Protein 3F70 (pdb70)

Sequence (802 aa):
QDALVLGFDWGKFLKDHSYKAAPVSCFKHVPLYDQWEDVMKGMKVEVLNSDAVLRVYWIASVIQTAGYRVLLRYEGFENDASHDFWCNLGTVDVHPIGWCAINSKILVPPRTIHAKFTDWKGYLMKRLVGSRTLPVDFHIKMVESMKYPFRQGMRLEVVDKSQVSRTRMAVVDTVIGGRLRLLYEDDDFWCHMWSPLIHPVGWSRRVGHRAVYTEGGWFEEGMKLEAIDPLNLGNICVATVCKVLLDGYLMICVDDWFCYHASSHAIFPATFCQKNDIELTPPKGYEAQTFNWENYLEKTKSKAAPSRLFNMDCPNHGFKVGMKLEAVDLMEPRLICVATVKRVVHRLLSIHFDGWDSEYDQWVDCESPDIYPVGWCELTGYQLQPPVAAEPQDALVLGFDWGKFLKDHSYKAAPVSCFKHVPLYDQWEDVMKGMKVEVLNSDAVLPSRVYWIASVIQTAGYRVLLRYEGFENDASHDFWCNLGTVDVHPIGWCAINSKILVPPRTIHAKFTDWKGYLMKRLVGSRTLPVDFHIKMVESMKYPFRQGMRLEVVDKSQVSRTRMAVVDTVIGGRLRLLYEDGDSDDDFWCHMWSPLIHPVGWSRRVGHGIKMSCDAVPYLFKKVRAVYTEGGWFEEGMKLEAIDPLNLGNICVATVCKVLLDGYLMICVDDWFCYHASSHAIFPATFCQKNDIELTPPKGTFNWENYLEKTKSKAAPSRLFNMDCPNHGFKVGMKLEAVDLMEPRLICVATVKRVVHRLLSIHFDGWDSEYDQWVDCESPDIYPVGWCELTGYQLQPPVAAEP

B-factor: mean 33.11, std 11.28, range [10.79, 75.79]

Foldseek 3Di:
DVVDDPDDDPVVVCVVVVFAAFAQCLEPQAFCNVVCVQDDFFAKKWAFQPLDDPGATFIWTFHDDFHQKTWTDTPQCVPPCVPTHIDRVLDDGIGWPVPCVVVVGHHADRPVRRPVDDCVVVSVVVSPPPHHYGDHCSNVSRVVVLPDPQQFQDWWWFQDLVHRLDIFIWGFDDRFRQKTWIDTDVPTDIDGVPDPRIDGPCVCVVWVSPADDDDDDDDDFQAWWWFQDLNQQLAIEIKTFHDQTPRQKTFMVHCPTHIDGLADPGIAWPCLCVVQVHDHDYNPPDDPVVDDVVVVCVVVVGHHGDHVSYNQDADPSPDDFRHWWWFQLSSHRLAIAIWTFHDCRRQWTWIDGAADDSSSIGIDGSNGPGIGTPCRCVSRVRDYHYRHPDDD/DVPDDPADDVVVVCVVPPFAAQALCLEPLAFCNVLPPLDDFFAKKWAWQPQDDDPVTATFIWTFHGDFHQKTWTDTPQCVPPSPPTDIDRNLDDGIGWPPVCVVVVGDHDDHPVRRPVDDCVVVSVVVSCPPHHYRDDCSNVSRVVSQDADADFFAKWWFQDPVHNQAIAIWTFHDAFRQKTWTHGPPDDDPHIDIDGQQDPGIAWACVCVQWVGHYPDHVTDDRVRYDDDDDFDDDDDADDFFAWWWFQQLLQQLAIAIKTFHDAIPPQWTFMVHCVTHIDGLQDQGIAWPCLCVVQVHDHAYHPHVDDDVVVCVVVVGHIDDRRSHDNAADPSRADFRHWWWFAQSNHRLAIEIWTFHDDRRQWTWIDQAADDSSSIGIDGSNGNGIGTPCRCVSRVHHYHYRHPDDD

InterPro domains:
  IPR004092 Mbt repeat domain [PF02820] (214-286)
  IPR004092 Mbt repeat domain [PF02820] (327-389)
  IPR004092 Mbt repeat domain [PF02820] (432-504)
  IPR004092 Mbt repeat domain [PF02820] (540-605)
  IPR004092 Mbt repeat domain [PS51079] (179-283)
  IPR004092 Mbt repeat domain [PS51079] (291-391)
  IPR004092 Mbt repeat domain [PS51079] (397-500)
  IPR004092 Mbt repeat domain [PS51079] (508-604)
  IPR004092 Mbt repeat domain [SM00561] (179-283)
  IPR004092 Mbt repeat domain [SM00561] (291-391)
  IPR004092 Mbt repeat domain [SM00561] (402-500)
  IPR004092 Mbt repeat domain [SM00561] (508-604)
  IPR012313 Zinc finger, FCS-type [PS51024] (81-116)
  IPR038603 FCS-type zinc finger superfamily [G3DSA:3.30.60.160] (82-124)
  IPR047356 Lethal(3)malignant brain tumor-like protein 2, first MBT repeat [cd20121] (207-308)
  IPR047357 Lethal(3)malignant brain tumor-like protein 2, second MBT repeat [cd20124] (310-393)
  IPR050548 Polycomb group and chromatin remodeling factors [PTHR12247] (87-392)

Structure (mmCIF, N/CA/C/O backbone):
data_3F70
#
_entry.id   3F70
#
_cell.length_a   55.590
_cell.length_b   55.489
_cell.length_c   324.101
_cell.angle_alpha   90.000
_cell.angle_beta   90.000
_cell.angle_gamma   90.000
#
_symmetry.space_group_name_H-M   'P 21 21 21'
#
loop_
_entity.id
_entity.type
_entity.pdbx_description
1 polymer 'Lethal(3)malignant brain tumor-like 2 protein'
2 non-polymer N-METHYL-LYSINE
3 water water
#
loop_
_atom_site.group_PDB
_atom_site.id
_atom_site.type_symbol
_atom_site.label_atom_id
_atom_site.label_alt_id
_atom_site.label_comp_id
_atom_site.label_asym_id
_atom_site.label_entity_id
_atom_site.label_seq_id
_atom_site.pdbx_PDB_ins_code
_atom_site.Cartn_x
_atom_site.Cartn_y
_atom_site.Cartn_z
_atom_site.occupancy
_atom_site.B_iso_or_equiv
_atom_site.auth_seq_id
_atom_site.auth_comp_id
_atom_site.auth_asym_id
_atom_site.auth_atom_id
_atom_site.pdbx_PDB_model_num
ATOM 1 N N . GLN A 1 3 ? 42.811 3.328 -78.784 1.00 52.60 172 GLN A N 1
ATOM 2 C CA . GLN A 1 3 ? 42.061 2.373 -77.933 1.00 52.38 172 GLN A CA 1
ATOM 3 C C . GLN A 1 3 ? 41.922 2.965 -76.534 1.00 52.85 172 GLN A C 1
ATOM 4 O O . GLN A 1 3 ? 40.908 2.731 -75.841 1.00 53.31 172 GLN A O 1
ATOM 5 N N . ASP A 1 4 ? 42.956 3.727 -76.128 1.00 52.08 173 ASP A N 1
ATOM 6 C CA . ASP A 1 4 ? 42.954 4.548 -74.895 1.00 50.53 173 ASP A CA 1
ATOM 7 C C . ASP A 1 4 ? 42.560 6.018 -75.139 1.00 47.81 173 ASP A C 1
ATOM 8 O O . ASP A 1 4 ? 42.393 6.818 -74.207 1.00 47.04 173 ASP A O 1
ATOM 13 N N . ALA A 1 5 ? 42.455 6.366 -76.412 1.00 44.90 174 ALA A N 1
ATOM 14 C CA . ALA A 1 5 ? 41.855 7.624 -76.843 1.00 41.67 174 ALA A CA 1
ATOM 15 C C . ALA A 1 5 ? 40.328 7.539 -76.652 1.00 39.37 174 ALA A C 1
ATOM 16 O O . ALA A 1 5 ? 39.641 8.549 -76.620 1.00 38.67 174 ALA A O 1
ATOM 18 N N . LEU A 1 6 ? 39.804 6.341 -76.463 1.00 36.18 175 LEU A N 1
ATOM 19 C CA . LEU A 1 6 ? 38.363 6.190 -76.347 1.00 35.14 175 LEU A CA 1
ATOM 20 C C . LEU A 1 6 ? 37.802 6.317 -74.923 1.00 34.69 175 LEU A C 1
ATOM 21 O O . LEU A 1 6 ? 37.343 5.315 -74.338 1.00 33.05 175 LEU A O 1
ATOM 26 N N . VAL A 1 7 ? 37.770 7.562 -74.429 1.00 31.72 176 VAL A N 1
ATOM 27 C CA . VAL A 1 7 ? 37.193 7.852 -73.124 1.00 32.01 176 VAL A CA 1
ATOM 28 C C . VAL A 1 7 ? 35.648 7.983 -73.066 1.00 30.45 176 VAL A C 1
ATOM 29 O O . VAL A 1 7 ? 35.089 9.042 -73.252 1.00 29.74 176 VAL A O 1
ATOM 33 N N . LEU A 1 8 ? 34.953 6.885 -72.819 1.00 28.71 177 LEU A N 1
ATOM 34 C CA . LEU A 1 8 ? 33.480 6.912 -72.741 1.00 28.04 177 LEU A CA 1
ATOM 35 C C . LEU A 1 8 ? 32.860 7.122 -71.335 1.00 30.10 177 LEU A C 1
ATOM 36 O O . LEU A 1 8 ? 31.642 7.072 -71.168 1.00 30.20 177 LEU A O 1
ATOM 41 N N . GLY A 1 9 ? 33.713 7.350 -70.349 1.00 29.12 178 GLY A N 1
ATOM 42 C CA . GLY A 1 9 ? 33.259 7.595 -69.008 1.00 30.52 178 GLY A CA 1
ATOM 43 C C . GLY A 1 9 ? 33.012 6.333 -68.213 1.00 31.51 178 GLY A C 1
ATOM 44 O O . GLY A 1 9 ? 33.498 5.200 -68.572 1.00 32.37 178 GLY A O 1
ATOM 45 N N . PHE A 1 10 ? 32.162 6.519 -67.198 1.00 30.42 179 PHE A N 1
ATOM 46 C CA . PHE A 1 10 ? 32.004 5.519 -66.179 1.00 28.17 179 PHE A CA 1
ATOM 47 C C . PHE A 1 10 ? 31.411 4.247 -66.703 1.00 26.61 179 PHE A C 1
ATOM 48 O O . PHE A 1 10 ? 30.318 4.264 -67.258 1.00 26.55 179 PHE A O 1
ATOM 56 N N . ASP A 1 11 ? 32.069 3.106 -66.455 1.00 24.26 180 ASP A N 1
ATOM 57 C CA . ASP A 1 11 ? 31.457 1.815 -66.866 1.00 23.42 180 ASP A CA 1
ATOM 58 C C . ASP A 1 11 ? 30.982 0.944 -65.687 1.00 21.82 180 ASP A C 1
ATOM 59 O O . ASP A 1 11 ? 31.788 0.473 -64.904 1.00 19.53 180 ASP A O 1
ATOM 64 N N . TRP A 1 12 ? 29.694 0.662 -65.584 1.00 19.85 181 TRP A N 1
ATOM 65 C CA . TRP A 1 12 ? 29.226 -0.255 -64.489 1.00 18.47 181 TRP A CA 1
ATOM 66 C C . TRP A 1 12 ? 29.768 -1.656 -64.536 1.00 21.22 181 TRP A C 1
ATOM 67 O O . TRP A 1 12 ? 29.889 -2.249 -63.486 1.00 20.25 181 TRP A O 1
ATOM 78 N N . GLY A 1 13 ? 30.067 -2.200 -65.732 1.00 19.91 182 GLY A N 1
ATOM 79 C CA . GLY A 1 13 ? 30.655 -3.499 -65.900 1.00 23.27 182 GLY A CA 1
ATOM 80 C C . GLY A 1 13 ? 31.933 -3.663 -65.109 1.00 26.22 182 GLY A C 1
ATOM 81 O O . GLY A 1 13 ? 32.021 -4.519 -64.222 1.00 27.49 182 GLY A O 1
ATOM 82 N N . LYS A 1 14 ? 32.915 -2.831 -65.400 1.00 26.93 183 LYS A N 1
ATOM 83 C CA . LYS A 1 14 ? 34.203 -2.978 -64.793 1.00 29.44 183 LYS A CA 1
ATOM 84 C C . LYS A 1 14 ? 34.068 -2.765 -63.259 1.00 27.44 183 LYS A C 1
ATOM 85 O O . LYS A 1 14 ? 34.713 -3.467 -62.433 1.00 26.70 183 LYS A O 1
ATOM 91 N N . PHE A 1 15 ? 33.212 -1.811 -62.893 1.00 26.71 184 PHE A N 1
ATOM 92 C CA . PHE A 1 15 ? 33.085 -1.334 -61.496 1.00 25.34 184 PHE A CA 1
ATOM 93 C C . PHE A 1 15 ? 32.460 -2.416 -60.590 1.00 26.73 184 PHE A C 1
ATOM 94 O O . PHE A 1 15 ? 33.068 -2.800 -59.535 1.00 24.98 184 PHE A O 1
ATOM 102 N N . LEU A 1 16 ? 31.318 -2.978 -61.035 1.00 26.83 185 LEU A N 1
ATOM 103 C CA . LEU A 1 16 ? 30.703 -4.122 -60.332 1.00 27.54 185 LEU A CA 1
ATOM 104 C C . LEU A 1 16 ? 31.597 -5.371 -60.290 1.00 29.15 185 LEU A C 1
ATOM 105 O O . LEU A 1 16 ? 31.675 -6.038 -59.269 1.00 29.07 185 LEU A O 1
ATOM 110 N N . LYS A 1 17 ? 32.302 -5.661 -61.380 1.00 30.00 186 LYS A N 1
ATOM 111 C CA . LYS A 1 17 ? 33.209 -6.801 -61.466 1.00 29.83 186 LYS A CA 1
ATOM 112 C C . LYS A 1 17 ? 34.371 -6.695 -60.476 1.00 31.23 186 LYS A C 1
ATOM 113 O O . LYS A 1 17 ? 34.496 -7.543 -59.585 1.00 33.08 186 LYS A O 1
ATOM 117 N N . ASP A 1 18 ? 35.187 -5.658 -60.644 1.00 30.74 187 ASP A N 1
ATOM 118 C CA . ASP A 1 18 ? 36.311 -5.291 -59.788 1.00 30.30 187 ASP A CA 1
ATOM 119 C C . ASP A 1 18 ? 36.045 -5.175 -58.282 1.00 30.02 187 ASP A C 1
ATOM 120 O O . ASP A 1 18 ? 36.951 -5.455 -57.457 1.00 29.76 187 ASP A O 1
ATOM 125 N N . HIS A 1 19 ? 34.862 -4.741 -57.889 1.00 28.51 188 HIS A N 1
ATOM 126 C CA . HIS A 1 19 ? 34.613 -4.567 -56.456 1.00 28.39 188 HIS A CA 1
ATOM 127 C C . HIS A 1 19 ? 33.703 -5.629 -55.866 1.00 28.29 188 HIS A C 1
ATOM 128 O O . HIS A 1 19 ? 33.412 -5.608 -54.676 1.00 27.73 188 HIS A O 1
ATOM 135 N N . SER A 1 20 ? 33.288 -6.572 -56.709 1.00 29.68 189 SER A N 1
ATOM 136 C CA . SER A 1 20 ? 32.356 -7.634 -56.348 1.00 30.53 189 SER A CA 1
ATOM 137 C C . SER A 1 20 ? 31.018 -7.042 -55.791 1.00 29.49 189 SER A C 1
ATOM 138 O O . SER A 1 20 ? 30.380 -7.644 -54.915 1.00 28.72 189 SER A O 1
ATOM 141 N N . TYR A 1 21 ? 30.599 -5.900 -56.339 1.00 27.21 190 TYR A N 1
ATOM 142 C CA . TYR A 1 21 ? 29.411 -5.201 -55.847 1.00 26.38 190 TYR A CA 1
ATOM 143 C C . TYR A 1 21 ? 28.091 -5.833 -56.359 1.00 25.48 190 TYR A C 1
ATOM 144 O O . TYR A 1 21 ? 28.075 -6.495 -57.391 1.00 25.15 190 TYR A O 1
ATOM 153 N N . LYS A 1 22 ? 26.989 -5.675 -55.633 1.00 25.37 191 LYS A N 1
ATOM 154 C CA . LYS A 1 22 ? 25.678 -6.108 -56.182 1.00 24.05 191 LYS A CA 1
ATOM 155 C C . LYS A 1 22 ? 24.752 -4.922 -56.391 1.00 22.48 191 LYS A C 1
ATOM 156 O O . LYS A 1 22 ? 24.808 -3.927 -55.641 1.00 20.49 191 LYS A O 1
ATOM 158 N N . ALA A 1 23 ? 23.939 -4.995 -57.439 1.00 21.27 192 ALA A N 1
ATOM 159 C CA . ALA A 1 23 ? 23.036 -3.910 -57.777 1.00 21.02 192 ALA A CA 1
ATOM 160 C C . ALA A 1 23 ? 21.685 -4.245 -57.220 1.00 21.15 192 ALA A C 1
ATOM 161 O O . ALA A 1 23 ? 21.242 -5.369 -57.243 1.00 22.22 192 ALA A O 1
ATOM 163 N N . ALA A 1 24 ? 21.008 -3.251 -56.722 1.00 21.86 193 ALA A N 1
ATOM 164 C CA . ALA A 1 24 ? 19.576 -3.363 -56.442 1.00 22.15 193 ALA A CA 1
ATOM 165 C C . ALA A 1 24 ? 18.787 -3.723 -57.733 1.00 22.55 193 ALA A C 1
ATOM 166 O O . ALA A 1 24 ? 18.956 -3.094 -58.773 1.00 24.66 193 ALA A O 1
ATOM 168 N N . PRO A 1 25 ? 17.962 -4.767 -57.714 1.00 24.61 194 PRO A N 1
ATOM 169 C CA . PRO A 1 25 ? 17.226 -5.157 -58.951 1.00 23.90 194 PRO A CA 1
ATOM 170 C C . PRO A 1 25 ? 16.143 -4.125 -59.363 1.00 24.80 194 PRO A C 1
ATOM 171 O O . PRO A 1 25 ? 15.697 -3.340 -58.517 1.00 23.14 194 PRO A O 1
ATOM 175 N N . VAL A 1 26 ? 15.769 -4.142 -60.658 1.00 24.30 195 VAL A N 1
ATOM 176 C CA . VAL A 1 26 ? 14.765 -3.287 -61.259 1.00 23.43 195 VAL A CA 1
ATOM 177 C C . VAL A 1 26 ? 13.430 -3.388 -60.513 1.00 24.50 195 VAL A C 1
ATOM 17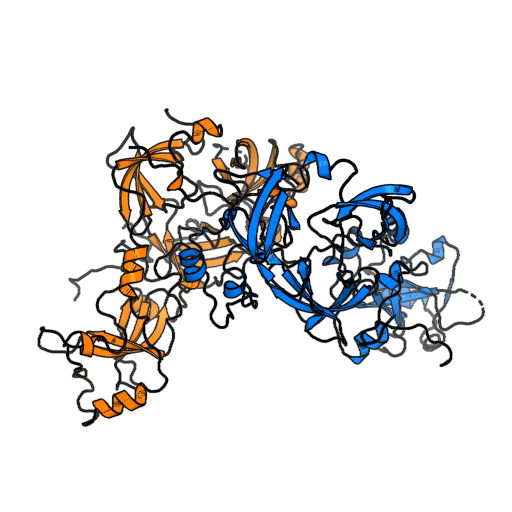8 O O . VAL A 1 26 ? 12.708 -2.412 -60.405 1.00 24.39 195 VAL A O 1
ATOM 182 N N . SER A 1 27 ? 13.130 -4.548 -59.969 1.00 25.65 196 SER A N 1
ATOM 183 C CA . SER A 1 27 ? 11.926 -4.779 -59.173 1.00 27.65 196 SER A CA 1
ATOM 184 C C . SER A 1 27 ? 11.836 -3.927 -57.865 1.00 27.38 196 SER A C 1
ATOM 185 O O . SER A 1 27 ? 10.775 -3.834 -57.308 1.00 28.45 196 SER A O 1
ATOM 188 N N . CYS A 1 28 ? 12.923 -3.286 -57.427 1.00 25.90 197 CYS A N 1
ATOM 189 C CA . CYS A 1 28 ? 12.864 -2.375 -56.289 1.00 25.90 197 CYS A CA 1
ATOM 190 C C . CYS A 1 28 ? 12.321 -1.025 -56.654 1.00 26.16 197 CYS A C 1
ATOM 191 O O . CYS A 1 28 ? 11.928 -0.265 -55.769 1.00 26.62 197 CYS A O 1
ATOM 194 N N . PHE A 1 29 ? 12.335 -0.699 -57.953 1.00 25.17 198 PHE A N 1
ATOM 195 C CA . PHE A 1 29 ? 11.958 0.610 -58.428 1.00 24.47 198 PHE A CA 1
ATOM 196 C C . PHE A 1 29 ? 10.645 0.668 -59.311 1.00 26.15 198 PHE A C 1
ATOM 197 O O . PHE A 1 29 ? 10.729 0.525 -60.561 1.00 26.00 198 PHE A O 1
ATOM 205 N N . LYS A 1 30 ? 9.478 0.920 -58.701 1.00 26.48 199 LYS A N 1
ATOM 206 C CA . LYS A 1 30 ? 8.163 0.993 -59.425 1.00 27.59 199 LYS A CA 1
ATOM 207 C C . LYS A 1 30 ? 8.044 2.047 -60.500 1.00 28.35 199 LYS A C 1
ATOM 208 O O . LYS A 1 30 ? 7.234 1.921 -61.408 1.00 29.59 199 LYS A O 1
ATOM 212 N N . HIS A 1 31 ? 8.797 3.127 -60.395 1.00 28.28 200 HIS A N 1
ATOM 213 C CA . HIS A 1 31 ? 8.623 4.189 -61.386 1.00 29.34 200 HIS A CA 1
ATOM 214 C C . HIS A 1 31 ? 9.354 4.027 -62.703 1.00 29.05 200 HIS A C 1
ATOM 215 O O . HIS A 1 31 ? 9.381 5.024 -63.491 1.00 30.08 200 HIS A O 1
ATOM 222 N N . VAL A 1 32 ? 10.038 2.893 -62.927 1.00 29.19 201 VAL A N 1
ATOM 223 C CA . VAL A 1 32 ? 11.049 2.884 -64.037 1.00 27.95 201 VAL A CA 1
ATOM 224 C C . VAL A 1 32 ? 10.603 2.132 -65.255 1.00 28.47 201 VAL A C 1
ATOM 225 O O . VAL A 1 32 ? 9.746 1.273 -65.095 1.00 29.62 201 VAL A O 1
ATOM 229 N N . PRO A 1 33 ? 11.168 2.426 -66.488 1.00 27.86 202 PRO A N 1
ATOM 230 C CA . PRO A 1 33 ? 10.790 1.560 -67.645 1.00 28.61 202 PRO A CA 1
ATOM 231 C C . PRO A 1 33 ? 11.151 0.114 -67.365 1.00 28.93 202 PRO A C 1
ATOM 232 O O . PRO A 1 33 ? 12.096 -0.192 -66.576 1.00 27.07 202 PRO A O 1
ATOM 236 N N . LEU A 1 34 ? 10.351 -0.774 -67.951 1.00 29.21 203 LEU A N 1
ATOM 237 C CA . LEU A 1 34 ? 10.571 -2.228 -67.854 1.00 29.88 203 LEU A CA 1
ATOM 238 C C . LEU A 1 34 ? 10.152 -2.841 -66.479 1.00 29.85 203 LEU A C 1
ATOM 239 O O . LEU A 1 34 ? 10.196 -4.040 -66.315 1.00 26.88 203 LEU A O 1
ATOM 244 N N . TYR A 1 35 ? 9.725 -2.016 -65.527 1.00 31.20 204 TYR A N 1
ATOM 245 C CA . TYR A 1 35 ? 9.317 -2.513 -64.202 1.00 33.40 204 TYR A CA 1
ATOM 246 C C . TYR A 1 35 ? 8.232 -3.575 -64.272 1.00 34.23 204 TYR A C 1
ATOM 247 O O . TYR A 1 35 ? 8.333 -4.635 -63.654 1.00 32.52 204 TYR A O 1
ATOM 256 N N . ASP A 1 36 ? 7.186 -3.274 -65.034 1.00 35.87 205 ASP A N 1
ATOM 257 C CA . ASP A 1 36 ? 6.064 -4.211 -65.246 1.00 37.69 205 ASP A CA 1
ATOM 258 C C . ASP A 1 36 ? 6.421 -5.524 -65.928 1.00 37.43 205 ASP A C 1
ATOM 259 O O . ASP A 1 36 ? 5.755 -6.505 -65.719 1.00 37.47 205 ASP A O 1
ATOM 264 N N . GLN A 1 37 ? 7.484 -5.522 -66.740 1.00 37.79 206 GLN A N 1
ATOM 265 C CA . GLN A 1 37 ? 7.976 -6.680 -67.485 1.00 37.58 206 GLN A CA 1
ATOM 266 C C . GLN A 1 37 ? 9.127 -7.424 -66.804 1.00 36.86 206 GLN A C 1
ATOM 267 O O . GLN A 1 37 ? 9.609 -8.465 -67.306 1.00 37.50 206 GLN A O 1
ATOM 273 N N . TRP A 1 38 ? 9.569 -6.948 -65.649 1.00 36.16 207 TRP A N 1
ATOM 274 C CA . TRP A 1 38 ? 10.837 -7.443 -65.069 1.00 35.94 207 TRP A CA 1
ATOM 275 C C . TRP A 1 38 ? 10.840 -8.893 -64.544 1.00 37.50 207 TRP A C 1
ATOM 276 O O . TRP A 1 38 ? 11.889 -9.598 -64.538 1.00 36.46 207 TRP A O 1
ATOM 287 N N . GLU A 1 39 ? 9.676 -9.340 -64.077 1.00 39.70 208 GLU A N 1
ATOM 288 C CA . GLU A 1 39 ? 9.546 -10.752 -63.652 1.00 42.12 208 GLU A CA 1
ATOM 289 C C . GLU A 1 39 ? 10.010 -11.744 -64.751 1.00 42.64 208 GLU A C 1
ATOM 290 O O . GLU A 1 39 ? 10.477 -12.830 -64.446 1.00 42.02 208 GLU A O 1
ATOM 292 N N . ASP A 1 40 ? 9.973 -11.326 -66.019 1.00 44.27 209 ASP A N 1
ATOM 293 C CA . ASP A 1 40 ? 10.483 -12.170 -67.123 1.00 45.01 209 ASP A CA 1
ATOM 294 C C . ASP A 1 40 ? 12.019 -12.243 -67.222 1.00 44.52 209 ASP A C 1
ATOM 295 O O . ASP A 1 40 ? 12.539 -13.146 -67.919 1.00 44.58 209 ASP A O 1
ATOM 300 N N . VAL A 1 41 ? 12.747 -11.331 -66.559 1.00 42.17 210 VAL A N 1
ATOM 301 C CA . VAL A 1 41 ? 14.215 -11.366 -66.669 1.00 40.56 210 VAL A CA 1
ATOM 302 C C . VAL A 1 41 ? 14.811 -12.152 -65.514 1.00 40.67 210 VAL A C 1
ATOM 303 O O . VAL A 1 41 ? 14.634 -11.813 -64.331 1.00 41.34 210 VAL A O 1
ATOM 307 N N . MET A 1 42 ? 15.518 -13.215 -65.841 1.00 39.99 211 MET A N 1
ATOM 308 C CA . MET A 1 42 ? 16.193 -13.995 -64.802 1.00 38.66 211 MET A CA 1
ATOM 309 C C . MET A 1 42 ? 17.424 -14.700 -65.342 1.00 36.52 211 MET A C 1
ATOM 310 O O . MET A 1 42 ? 17.620 -14.741 -66.557 1.00 34.34 211 MET A O 1
ATOM 315 N N . LYS A 1 43 ? 18.289 -15.163 -64.436 1.00 33.98 212 LYS A N 1
ATOM 316 C CA . LYS A 1 43 ? 19.482 -15.943 -64.806 1.00 33.01 212 LYS A CA 1
ATOM 317 C C . LYS A 1 43 ? 19.023 -17.136 -65.647 1.00 30.28 212 LYS A C 1
ATOM 318 O O . LYS A 1 43 ? 17.964 -17.700 -65.367 1.00 29.10 212 LYS A O 1
ATOM 322 N N . GLY A 1 44 ? 19.785 -17.434 -66.694 1.00 27.65 213 GLY A N 1
ATOM 323 C CA . GLY A 1 44 ? 19.569 -18.562 -67.616 1.00 25.83 213 GLY A CA 1
ATOM 324 C C . GLY A 1 44 ? 18.662 -18.240 -68.806 1.00 25.87 213 GLY A C 1
ATOM 325 O O . GLY A 1 44 ? 18.386 -19.108 -69.688 1.00 25.65 213 GLY A O 1
ATOM 326 N N . MET A 1 45 ? 18.116 -17.028 -68.807 1.00 25.55 214 MET A N 1
ATOM 327 C CA . MET A 1 45 ? 17.235 -16.633 -69.904 1.00 26.54 214 MET A CA 1
ATOM 328 C C . MET A 1 45 ? 18.134 -16.578 -71.182 1.00 24.99 214 MET A C 1
ATOM 329 O O . MET A 1 45 ? 19.330 -16.218 -71.071 1.00 22.48 214 MET A O 1
ATOM 334 N N . LYS A 1 46 ? 17.516 -16.834 -72.346 1.00 22.55 215 LYS A N 1
ATOM 335 C CA . LYS A 1 46 ? 18.221 -16.842 -73.625 1.00 23.40 215 LYS A CA 1
ATOM 336 C C . LYS A 1 46 ? 17.765 -15.659 -74.547 1.00 23.57 215 LYS A C 1
ATOM 337 O O . LYS A 1 46 ? 16.591 -15.347 -74.672 1.00 21.69 215 LYS A O 1
ATOM 343 N N . VAL A 1 47 ? 18.723 -15.009 -75.212 1.00 22.82 216 VAL A N 1
ATOM 344 C CA . VAL A 1 47 ? 18.453 -13.852 -76.119 1.00 21.48 216 VAL A CA 1
ATOM 345 C C . VAL A 1 47 ? 19.264 -14.058 -77.432 1.00 22.13 216 VAL A C 1
ATOM 346 O O . VAL A 1 47 ? 20.252 -14.759 -77.426 1.00 21.16 216 VAL A O 1
ATOM 350 N N . GLU A 1 48 ? 18.808 -13.484 -78.554 1.00 22.79 217 GLU A N 1
ATOM 351 C CA . GLU A 1 48 ? 19.608 -13.294 -79.731 1.00 23.14 217 GLU A CA 1
ATOM 352 C C . GLU A 1 48 ? 20.207 -11.889 -79.601 1.00 20.72 217 GLU A C 1
ATOM 353 O O . GLU A 1 48 ? 19.452 -10.913 -79.369 1.00 19.17 217 GLU A O 1
ATOM 359 N N . VAL A 1 49 ? 21.547 -11.797 -79.766 1.00 21.22 218 VAL A N 1
ATOM 360 C CA . VAL A 1 49 ? 22.370 -10.570 -79.670 1.00 19.26 218 VAL A CA 1
ATOM 361 C C . VAL A 1 49 ? 23.364 -10.593 -80.770 1.00 21.73 218 VAL A C 1
ATOM 362 O O . VAL A 1 49 ? 23.677 -11.590 -81.377 1.00 21.82 218 VAL A O 1
ATOM 366 N N . LEU A 1 50 ? 23.908 -9.453 -81.064 1.00 24.82 219 LEU A N 1
ATOM 367 C CA . LEU A 1 50 ? 24.807 -9.328 -82.166 1.00 25.16 219 LEU A CA 1
ATOM 368 C C . LEU A 1 50 ? 26.028 -10.167 -81.801 1.00 25.29 219 LEU A C 1
ATOM 369 O O . LEU A 1 50 ? 26.503 -10.220 -80.630 1.00 25.15 219 LEU A O 1
ATOM 374 N N . ASN A 1 51 ? 26.550 -10.826 -82.816 1.00 26.39 220 ASN A N 1
ATOM 375 C CA . ASN A 1 51 ? 27.797 -11.527 -82.648 1.00 27.54 220 ASN A CA 1
ATOM 376 C C . ASN A 1 51 ? 28.905 -10.515 -82.980 1.00 29.10 220 ASN A C 1
ATOM 377 O O . ASN A 1 51 ? 29.029 -10.087 -84.126 1.00 29.02 220 ASN A O 1
ATOM 382 N N . SER A 1 52 ? 29.644 -10.128 -81.955 1.00 30.82 221 SER A N 1
ATOM 383 C CA . SER A 1 52 ? 30.646 -9.086 -82.029 1.00 34.94 221 SER A CA 1
ATOM 384 C C . SER A 1 52 ? 31.968 -9.622 -82.584 1.00 37.27 221 SER A C 1
ATOM 385 O O . SER A 1 52 ? 32.796 -8.899 -83.100 1.00 38.26 221 SER A O 1
ATOM 388 N N . ASP A 1 53 ? 32.111 -10.932 -82.507 1.00 40.66 222 ASP A N 1
ATOM 389 C CA . ASP A 1 53 ? 33.349 -11.673 -82.794 1.00 42.44 222 ASP A CA 1
ATOM 390 C C . ASP A 1 53 ? 33.211 -12.228 -84.209 1.00 43.16 222 ASP A C 1
ATOM 391 O O . ASP A 1 53 ? 33.149 -13.449 -84.381 1.00 40.45 222 ASP A O 1
ATOM 396 N N . ALA A 1 54 ? 33.056 -11.295 -85.163 1.00 44.08 223 ALA A N 1
ATOM 397 C CA . ALA A 1 54 ? 32.776 -11.515 -86.596 1.00 48.44 223 ALA A CA 1
ATOM 398 C C . ALA A 1 54 ? 33.064 -10.262 -87.484 1.00 50.46 223 ALA A C 1
ATOM 399 O O . ALA A 1 54 ? 33.062 -9.117 -86.986 1.00 52.36 223 ALA A O 1
ATOM 401 N N . VAL A 1 55 ? 33.269 -10.471 -88.795 1.00 53.44 224 VAL A N 1
ATOM 402 C CA . VAL A 1 55 ? 33.698 -9.374 -89.710 1.00 54.38 224 VAL A CA 1
ATOM 403 C C . VAL A 1 55 ? 32.690 -8.880 -90.773 1.00 55.79 224 VAL A C 1
ATOM 404 O O . VAL A 1 55 ? 32.118 -7.776 -90.638 1.00 55.37 224 VAL A O 1
ATOM 408 N N . LEU A 1 56 ? 32.511 -9.696 -91.825 1.00 57.10 225 LEU A N 1
ATOM 409 C CA . LEU A 1 56 ? 31.763 -9.328 -93.066 1.00 58.11 225 LEU A CA 1
ATOM 410 C C . LEU A 1 56 ? 30.390 -8.605 -92.851 1.00 58.91 225 LEU A C 1
ATOM 411 O O . LEU A 1 56 ? 30.296 -7.488 -92.246 1.00 59.21 225 LEU A O 1
ATOM 413 N N . ARG A 1 59 ? 26.554 -7.781 -90.378 1.00 30.91 228 ARG A N 1
ATOM 414 C CA . ARG A 1 59 ? 25.843 -7.818 -89.067 1.00 32.74 228 ARG A CA 1
ATOM 415 C C . ARG A 1 59 ? 25.145 -9.146 -88.860 1.00 29.13 228 ARG A C 1
ATOM 416 O O . ARG A 1 59 ? 24.071 -9.420 -89.363 1.00 30.17 228 ARG A O 1
ATOM 424 N N . VAL A 1 60 ? 25.732 -9.969 -88.046 1.00 28.29 229 VAL A N 1
ATOM 425 C CA . VAL A 1 60 ? 25.165 -11.328 -87.776 1.00 25.13 229 VAL A CA 1
ATOM 426 C C . VAL A 1 60 ? 25.022 -11.582 -86.242 1.00 23.69 229 VAL A C 1
ATOM 427 O O . VAL A 1 60 ? 25.583 -10.822 -85.425 1.00 22.05 229 VAL A O 1
ATOM 431 N N . TYR A 1 61 ? 24.254 -12.645 -85.895 1.00 21.76 230 TYR A N 1
ATOM 432 C CA . TYR A 1 61 ? 23.750 -12.801 -84.546 1.00 21.56 230 TYR A CA 1
ATOM 433 C C . TYR A 1 61 ? 24.135 -14.178 -83.910 1.00 20.27 230 TYR A C 1
ATOM 434 O O . TYR A 1 61 ? 24.664 -15.010 -84.588 1.00 19.25 230 TYR A O 1
ATOM 443 N N . TRP A 1 62 ? 23.908 -14.344 -82.598 1.00 18.78 231 TRP A N 1
ATOM 444 C CA . TRP A 1 62 ? 24.195 -15.571 -81.949 1.00 19.11 231 TRP A CA 1
ATOM 445 C C . TRP A 1 62 ? 23.314 -15.565 -80.704 1.00 19.01 231 TRP A C 1
ATOM 446 O O . TRP A 1 62 ? 22.767 -14.555 -80.369 1.00 20.10 231 TRP A O 1
ATOM 457 N N . ILE A 1 63 ? 23.045 -16.721 -80.129 1.00 17.52 232 ILE A N 1
ATOM 458 C CA . ILE A 1 63 ? 22.303 -16.811 -78.899 1.00 17.56 232 ILE A CA 1
ATOM 459 C C . ILE A 1 63 ? 23.275 -16.721 -77.709 1.00 17.39 232 ILE A C 1
ATOM 460 O O . ILE A 1 63 ? 24.432 -17.209 -77.766 1.00 17.82 232 ILE A O 1
ATOM 465 N N . ALA A 1 64 ? 22.819 -16.034 -76.670 1.00 16.92 233 ALA A N 1
ATOM 466 C CA . ALA A 1 64 ? 23.507 -15.966 -75.433 1.00 19.32 233 ALA A CA 1
ATOM 467 C C . ALA A 1 64 ? 22.590 -16.245 -74.227 1.00 19.38 233 ALA A C 1
ATOM 468 O O . ALA A 1 64 ? 21.387 -16.030 -74.297 1.00 21.28 233 ALA A O 1
ATOM 470 N N . SER A 1 65 ? 23.173 -16.616 -73.085 1.00 20.46 234 SER A N 1
ATOM 471 C CA . SER A 1 65 ? 22.376 -16.768 -71.850 1.00 22.51 234 SER A CA 1
ATOM 472 C C . SER A 1 65 ? 22.818 -15.859 -70.727 1.00 22.15 234 SER A C 1
ATOM 473 O O . SER A 1 65 ? 24.000 -15.469 -70.647 1.00 20.55 234 SER A O 1
ATOM 476 N N . VAL A 1 66 ? 21.826 -15.486 -69.906 1.00 22.36 235 VAL A N 1
ATOM 477 C CA . VAL A 1 66 ? 22.059 -14.598 -68.760 1.00 22.46 235 VAL A CA 1
ATOM 478 C C . VAL A 1 66 ? 22.842 -15.356 -67.664 1.00 23.89 235 VAL A C 1
ATOM 479 O O . VAL A 1 66 ? 22.369 -16.364 -67.129 1.00 22.67 235 VAL A O 1
ATOM 483 N N . ILE A 1 67 ? 24.045 -14.866 -67.357 1.00 24.86 236 ILE A N 1
ATOM 484 C CA . ILE A 1 67 ? 24.874 -15.365 -66.238 1.00 22.96 236 ILE A CA 1
ATOM 485 C C . ILE A 1 67 ? 24.652 -14.566 -64.958 1.00 24.93 236 ILE A C 1
ATOM 486 O O . ILE A 1 67 ? 24.719 -15.103 -63.842 1.00 23.00 236 ILE A O 1
ATOM 491 N N . GLN A 1 68 ? 24.410 -13.268 -65.111 1.00 24.57 237 GLN A N 1
ATOM 492 C CA . GLN A 1 68 ? 24.292 -12.387 -63.959 1.00 27.53 237 GLN A CA 1
ATOM 493 C C . GLN A 1 68 ? 23.450 -11.186 -64.379 1.00 25.78 237 GLN A C 1
ATOM 494 O O . GLN A 1 68 ? 23.448 -10.838 -65.569 1.00 25.05 237 GLN A O 1
ATOM 500 N N . THR A 1 69 ? 22.720 -10.605 -63.434 1.00 24.22 238 THR A N 1
ATOM 501 C CA . THR A 1 69 ? 21.946 -9.374 -63.665 1.00 25.25 238 THR A CA 1
ATOM 502 C C . THR A 1 69 ? 22.444 -8.218 -62.721 1.00 23.99 238 THR A C 1
ATOM 503 O O . THR A 1 69 ? 22.721 -8.449 -61.544 1.00 25.00 238 THR A O 1
ATOM 507 N N . ALA A 1 70 ? 22.464 -6.981 -63.209 1.00 22.64 239 ALA A N 1
ATOM 508 C CA . ALA A 1 70 ? 22.740 -5.796 -62.388 1.00 21.39 239 ALA A CA 1
ATOM 509 C C . ALA A 1 70 ? 21.823 -4.627 -62.873 1.00 20.71 239 ALA A C 1
ATOM 510 O O . ALA A 1 70 ? 22.120 -3.945 -63.866 1.00 18.75 239 ALA A O 1
ATOM 512 N N . GLY A 1 71 ? 20.725 -4.392 -62.139 1.00 20.54 240 GLY A N 1
ATOM 513 C CA . GLY A 1 71 ? 19.686 -3.466 -62.607 1.00 20.80 240 GLY A CA 1
ATOM 514 C C . GLY A 1 71 ? 19.255 -3.905 -64.015 1.00 22.17 240 GLY A C 1
ATOM 515 O O . GLY A 1 71 ? 18.910 -5.077 -64.253 1.00 19.70 240 GLY A O 1
ATOM 516 N N . TYR A 1 72 ? 19.249 -2.956 -64.944 1.00 22.64 241 TYR A N 1
ATOM 517 C CA . TYR A 1 72 ? 18.893 -3.265 -66.346 1.00 22.54 241 TYR A CA 1
ATOM 518 C C . TYR A 1 72 ? 19.980 -3.986 -67.162 1.00 21.75 241 TYR A C 1
ATOM 519 O O . TYR A 1 72 ? 19.738 -4.384 -68.296 1.00 20.26 241 TYR A O 1
ATOM 528 N N . ARG A 1 73 ? 21.172 -4.145 -66.603 1.00 22.07 242 ARG A N 1
ATOM 529 C CA . ARG A 1 73 ? 22.269 -4.798 -67.331 1.00 21.51 242 ARG A CA 1
ATOM 530 C C . ARG A 1 73 ? 22.390 -6.268 -67.015 1.00 20.92 242 ARG A C 1
ATOM 531 O O . ARG A 1 73 ? 22.428 -6.705 -65.823 1.00 21.39 242 ARG A O 1
ATOM 539 N N . VAL A 1 74 ? 22.532 -7.079 -68.062 1.00 21.48 243 VAL A N 1
ATOM 540 C CA . VAL A 1 74 ? 22.716 -8.520 -67.912 1.00 17.97 243 VAL A CA 1
ATOM 541 C C . VAL A 1 74 ? 24.106 -8.842 -68.411 1.00 21.14 243 VAL A C 1
ATOM 542 O O . VAL A 1 74 ? 24.512 -8.377 -69.453 1.00 20.85 243 VAL A O 1
ATOM 546 N N . LEU A 1 75 ? 24.792 -9.768 -67.746 1.00 20.72 244 LEU A N 1
ATOM 547 C CA . LEU A 1 75 ? 26.069 -10.229 -68.233 1.00 20.46 244 LEU A CA 1
ATOM 548 C C . LEU A 1 75 ? 25.719 -11.523 -69.044 1.00 21.71 244 LEU A C 1
ATOM 549 O O . LEU A 1 75 ? 25.018 -12.348 -68.502 1.00 18.40 244 LEU A O 1
ATOM 554 N N . LEU A 1 76 ? 26.213 -11.635 -70.312 1.00 20.58 245 LEU A N 1
ATOM 555 C CA . LEU A 1 76 ? 25.803 -12.669 -71.239 1.00 19.39 245 LEU A CA 1
ATOM 556 C C . LEU A 1 76 ? 26.987 -13.515 -71.549 1.00 20.59 245 LEU A C 1
ATOM 557 O O . LEU A 1 76 ? 28.086 -13.031 -71.525 1.00 20.84 245 LEU A O 1
ATOM 562 N N . ARG A 1 77 ? 26.728 -14.818 -71.782 1.00 21.00 246 ARG A N 1
ATOM 563 C CA . ARG A 1 77 ? 27.664 -15.720 -72.327 1.00 19.06 246 ARG A CA 1
ATOM 564 C C . ARG A 1 77 ? 27.118 -16.341 -73.625 1.00 18.97 246 ARG A C 1
ATOM 565 O O . ARG A 1 77 ? 26.083 -17.002 -73.634 1.00 18.52 246 ARG A O 1
ATOM 573 N N . TYR A 1 78 ? 27.845 -16.168 -74.722 1.00 18.85 247 TYR A N 1
ATOM 574 C CA . TYR A 1 78 ? 27.472 -16.724 -76.005 1.00 19.55 247 TYR A CA 1
ATOM 575 C C . TYR A 1 78 ? 27.315 -18.268 -75.880 1.00 19.41 247 TYR A C 1
ATOM 576 O O . TYR A 1 78 ? 28.137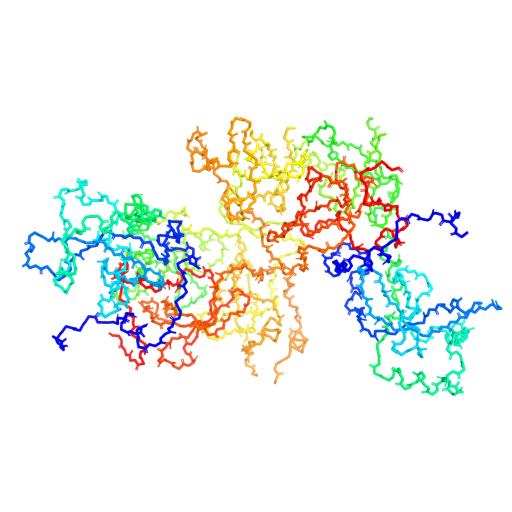 -18.956 -75.222 1.00 19.57 247 TYR A O 1
ATOM 585 N N . GLU A 1 79 ? 26.240 -18.794 -76.436 1.00 20.47 248 GLU A N 1
ATOM 586 C CA . GLU A 1 79 ? 26.090 -20.277 -76.368 1.00 20.79 248 GLU A CA 1
ATOM 587 C C . GLU A 1 79 ? 27.295 -20.994 -76.978 1.00 21.50 248 GLU A C 1
ATOM 588 O O . GLU A 1 79 ? 27.697 -20.651 -78.077 1.00 21.81 248 GLU A O 1
ATOM 594 N N . GLY A 1 80 ? 27.792 -22.046 -76.302 1.00 22.47 249 GLY A N 1
ATOM 595 C CA . GLY A 1 80 ? 28.947 -22.852 -76.749 1.00 22.75 249 GLY A CA 1
ATOM 596 C C . GLY A 1 80 ? 30.257 -22.562 -76.038 1.00 23.55 249 GLY A C 1
ATOM 597 O O . GLY A 1 80 ? 31.260 -23.301 -76.178 1.00 22.85 249 GLY A O 1
ATOM 598 N N . PHE A 1 81 ? 30.293 -21.472 -75.288 1.00 22.61 250 PHE A N 1
ATOM 599 C CA . PHE A 1 81 ? 31.472 -21.197 -74.448 1.00 23.31 250 PHE A CA 1
ATOM 600 C C . PHE A 1 81 ? 31.410 -22.109 -73.171 1.00 25.49 250 PHE A C 1
ATOM 601 O O . PHE A 1 81 ? 32.456 -22.480 -72.599 1.00 22.97 250 PHE A O 1
ATOM 609 N N . GLU A 1 82 ? 30.173 -22.444 -72.741 1.00 26.18 251 GLU A N 1
ATOM 610 C CA . GLU A 1 82 ? 29.925 -23.392 -71.661 1.00 29.68 251 GLU A CA 1
ATOM 611 C C . GLU A 1 82 ? 30.494 -22.895 -70.338 1.00 30.87 251 GLU A C 1
ATOM 612 O O . GLU A 1 82 ? 29.876 -22.033 -69.704 1.00 32.29 251 GLU A O 1
ATOM 618 N N . ASN A 1 83 ? 31.653 -23.377 -69.922 1.00 32.84 252 ASN A N 1
ATOM 619 C CA . ASN A 1 83 ? 32.194 -22.926 -68.648 1.00 34.62 252 ASN A CA 1
ATOM 620 C C . ASN A 1 83 ? 33.282 -21.916 -68.804 1.00 34.15 252 ASN A C 1
ATOM 621 O O . ASN A 1 83 ? 33.848 -21.486 -67.817 1.00 36.20 252 ASN A O 1
ATOM 626 N N . ASP A 1 84 ? 33.606 -21.592 -70.050 1.00 32.34 253 ASP A N 1
ATOM 627 C CA . ASP A 1 84 ? 34.580 -20.604 -70.364 1.00 31.68 253 ASP A CA 1
ATOM 628 C C . ASP A 1 84 ? 33.972 -19.172 -70.261 1.00 31.05 253 ASP A C 1
ATOM 629 O O . ASP A 1 84 ? 33.129 -18.771 -71.059 1.00 29.39 253 ASP A O 1
ATOM 634 N N . ALA A 1 85 ? 34.388 -18.423 -69.229 1.00 30.48 254 ALA A N 1
ATOM 635 C CA . ALA A 1 85 ? 33.794 -17.129 -68.908 1.00 29.03 254 ALA A CA 1
ATOM 636 C C . ALA A 1 85 ? 34.587 -15.994 -69.529 1.00 29.68 254 ALA A C 1
ATOM 637 O O . ALA A 1 85 ? 34.205 -14.836 -69.408 1.00 29.12 254 ALA A O 1
ATOM 639 N N . SER A 1 86 ? 35.652 -16.315 -70.281 1.00 30.68 255 SER A N 1
ATOM 640 C CA . SER A 1 86 ? 36.543 -15.256 -70.822 1.00 31.16 255 SER A CA 1
ATOM 641 C C . SER A 1 86 ? 35.938 -14.249 -71.793 1.00 29.70 255 SER A C 1
ATOM 642 O O . SER A 1 86 ? 36.507 -13.174 -72.024 1.00 28.71 255 SER A O 1
ATOM 645 N N . HIS A 1 87 ? 34.826 -14.604 -72.421 1.00 28.76 256 HIS A N 1
ATOM 646 C CA . HIS A 1 87 ? 34.195 -13.685 -73.376 1.00 25.97 256 HIS A CA 1
ATOM 647 C C . HIS A 1 87 ? 32.834 -13.179 -72.887 1.00 24.71 256 HIS A C 1
ATOM 648 O O . HIS A 1 87 ? 32.028 -12.708 -73.705 1.00 25.99 256 HIS A O 1
ATOM 655 N N . ASP A 1 88 ? 32.553 -13.236 -71.586 1.00 23.86 257 ASP A N 1
ATOM 656 C CA . ASP A 1 88 ? 31.227 -12.774 -71.111 1.00 23.39 257 ASP A CA 1
ATOM 657 C C . ASP A 1 88 ? 31.192 -11.324 -71.349 1.00 23.05 257 ASP A C 1
ATOM 658 O O . ASP A 1 88 ? 32.240 -10.718 -71.382 1.00 23.02 257 ASP A O 1
ATOM 663 N N . PHE A 1 89 ? 29.995 -10.760 -71.604 1.00 21.50 258 PHE A N 1
ATOM 664 C CA . PHE A 1 89 ? 29.905 -9.386 -71.984 1.00 18.94 258 PHE A CA 1
ATOM 665 C C . PHE A 1 89 ? 28.589 -8.807 -71.450 1.00 18.72 258 PHE A C 1
ATOM 666 O O . PHE A 1 89 ? 27.606 -9.525 -71.335 1.00 18.95 258 PHE A O 1
ATOM 674 N N . TRP A 1 90 ? 28.525 -7.492 -71.211 1.00 20.14 259 TRP A N 1
ATOM 675 C CA . TRP A 1 90 ? 27.307 -6.911 -70.603 1.00 21.09 259 TRP A CA 1
ATOM 676 C C . TRP A 1 90 ? 26.389 -6.419 -71.669 1.00 22.02 259 TRP A C 1
ATOM 677 O O . TRP A 1 90 ? 26.858 -5.884 -72.662 1.00 20.64 259 TRP A O 1
ATOM 688 N N . CYS A 1 91 ? 25.095 -6.445 -71.404 1.00 21.66 260 CYS A N 1
ATOM 689 C CA . CYS A 1 91 ? 24.188 -5.989 -72.350 1.00 21.04 260 CYS A CA 1
ATOM 690 C C . CYS A 1 91 ? 23.108 -5.248 -71.572 1.00 23.69 260 CYS A C 1
ATOM 691 O O . CYS A 1 91 ? 22.488 -5.862 -70.646 1.00 22.53 260 CYS A O 1
ATOM 694 N N . ASN A 1 92 ? 22.805 -3.998 -71.954 1.00 20.86 261 ASN A N 1
ATOM 695 C CA . ASN A 1 92 ? 21.713 -3.334 -71.335 1.00 20.94 261 ASN A CA 1
ATOM 696 C C . ASN A 1 92 ? 20.416 -3.754 -72.034 1.00 20.78 261 ASN A C 1
ATOM 697 O O . ASN A 1 92 ? 20.338 -3.716 -73.286 1.00 18.65 261 ASN A O 1
ATOM 702 N N . LEU A 1 93 ? 19.437 -4.252 -71.272 1.00 20.67 262 LEU A N 1
ATOM 703 C CA . LEU A 1 93 ? 18.190 -4.720 -71.852 1.00 22.01 262 LEU A CA 1
ATOM 704 C C . LEU A 1 93 ? 17.259 -3.690 -72.487 1.00 24.14 262 LEU A C 1
ATOM 705 O O . LEU A 1 93 ? 16.280 -4.098 -73.192 1.00 22.68 262 LEU A O 1
ATOM 710 N N . GLY A 1 94 ? 17.511 -2.378 -72.299 1.00 23.60 263 GLY A N 1
ATOM 711 C CA . GLY A 1 94 ? 16.779 -1.467 -73.154 1.00 22.69 263 GLY A CA 1
ATOM 712 C C . GLY A 1 94 ? 17.391 -1.144 -74.537 1.00 24.98 263 GLY A C 1
ATOM 713 O O . GLY A 1 94 ? 17.001 -0.140 -75.126 1.00 24.33 263 GLY A O 1
ATOM 714 N N . THR A 1 95 ? 18.367 -1.929 -75.040 1.00 24.34 264 THR A N 1
ATOM 715 C CA . THR A 1 95 ? 19.079 -1.554 -76.244 1.00 23.06 264 THR A CA 1
ATOM 716 C C . THR A 1 95 ? 18.360 -2.233 -77.408 1.00 25.08 264 THR A C 1
ATOM 717 O O . THR A 1 95 ? 17.589 -3.195 -77.217 1.00 24.35 264 THR A O 1
ATOM 721 N N . VAL A 1 96 ? 18.583 -1.758 -78.613 1.00 26.05 265 VAL A N 1
ATOM 722 C CA . VAL A 1 96 ? 17.797 -2.308 -79.711 1.00 27.42 265 VAL A CA 1
ATOM 723 C C . VAL A 1 96 ? 18.225 -3.648 -80.182 1.00 28.13 265 VAL A C 1
ATOM 724 O O . VAL A 1 96 ? 17.359 -4.424 -80.649 1.00 29.38 265 VAL A O 1
ATOM 728 N N . ASP A 1 97 ? 19.514 -3.967 -80.018 1.00 26.50 266 ASP A N 1
ATOM 729 C CA . ASP A 1 97 ? 20.046 -5.197 -80.588 1.00 26.54 266 ASP A CA 1
ATOM 730 C C . ASP A 1 97 ? 20.047 -6.382 -79.661 1.00 25.69 266 ASP A C 1
ATOM 731 O O . ASP A 1 97 ? 20.932 -7.222 -79.802 1.00 26.30 266 ASP A O 1
ATOM 736 N N . VAL A 1 98 ? 19.090 -6.458 -78.743 1.00 23.11 267 VAL A N 1
ATOM 737 C CA . VAL A 1 98 ? 18.909 -7.719 -78.023 1.00 21.75 267 VAL A CA 1
ATOM 738 C C . VAL A 1 98 ? 17.471 -8.201 -78.276 1.00 21.89 267 VAL A C 1
ATOM 739 O O . VAL A 1 98 ? 16.531 -7.412 -78.165 1.00 22.98 267 VAL A O 1
ATOM 743 N N . HIS A 1 99 ? 17.279 -9.505 -78.515 1.00 20.97 268 HIS A N 1
ATOM 744 C CA . HIS A 1 99 ? 15.996 -9.956 -79.035 1.00 21.30 268 HIS A CA 1
ATOM 745 C C . HIS A 1 99 ? 15.576 -11.269 -78.424 1.00 21.47 268 HIS A C 1
ATOM 746 O O . HIS A 1 99 ? 16.413 -11.966 -77.890 1.00 22.36 268 HIS A O 1
ATOM 753 N N . PRO A 1 100 ? 14.280 -11.639 -78.584 1.00 22.82 269 PRO A N 1
ATOM 754 C CA . PRO A 1 100 ? 13.689 -12.955 -78.215 1.00 23.09 269 PRO A CA 1
ATOM 755 C C . PRO A 1 100 ? 14.241 -13.952 -79.237 1.00 23.49 269 PRO A C 1
ATOM 756 O O . PRO A 1 100 ? 14.434 -13.596 -80.394 1.00 25.80 269 PRO A O 1
ATOM 760 N N . ILE A 1 101 ? 14.537 -15.162 -78.834 1.00 23.15 270 ILE A N 1
ATOM 761 C CA . ILE A 1 101 ? 14.741 -16.242 -79.774 1.00 24.44 270 ILE A CA 1
ATOM 762 C C . ILE A 1 101 ? 13.617 -16.259 -80.858 1.00 26.01 270 ILE A C 1
ATOM 763 O O . ILE A 1 101 ? 12.429 -16.160 -80.524 1.00 26.05 270 ILE A O 1
ATOM 768 N N . GLY A 1 102 ? 14.001 -16.393 -82.126 1.00 26.25 271 GLY A N 1
ATOM 769 C CA . GLY A 1 102 ? 13.041 -16.391 -83.259 1.00 26.28 271 GLY A CA 1
ATOM 770 C C . GLY A 1 102 ? 13.048 -15.042 -83.973 1.00 25.80 271 GLY A C 1
ATOM 771 O O . GLY A 1 102 ? 12.628 -14.945 -85.097 1.00 24.91 271 GLY A O 1
ATOM 772 N N . TRP A 1 103 ? 13.626 -14.005 -83.347 1.00 25.17 272 TRP A N 1
ATOM 773 C CA . TRP A 1 103 ? 13.696 -12.695 -84.012 1.00 24.13 272 TRP A CA 1
ATOM 774 C C . TRP A 1 103 ? 14.425 -12.715 -85.358 1.00 24.51 272 TRP A C 1
ATOM 775 O O . TRP A 1 103 ? 13.974 -12.070 -86.308 1.00 24.08 272 TRP A O 1
ATOM 786 N N . CYS A 1 104 ? 15.548 -13.446 -85.422 1.00 24.23 273 CYS A N 1
ATOM 787 C CA . CYS A 1 104 ? 16.375 -13.614 -86.602 1.00 26.25 273 CYS A CA 1
ATOM 788 C C . CYS A 1 104 ? 15.601 -14.215 -87.769 1.00 27.01 273 CYS A C 1
ATOM 789 O O . CYS A 1 104 ? 15.670 -13.690 -88.869 1.00 27.62 273 CYS A O 1
ATOM 792 N N . ALA A 1 105 ? 14.904 -15.336 -87.513 1.00 27.72 274 ALA A N 1
ATOM 793 C CA . ALA A 1 105 ? 14.140 -16.062 -88.506 1.00 29.40 274 ALA A CA 1
ATOM 794 C C . ALA A 1 105 ? 13.057 -15.120 -89.092 1.00 30.71 274 ALA A C 1
ATOM 795 O O . ALA A 1 105 ? 12.883 -14.990 -90.305 1.00 32.12 274 ALA A O 1
ATOM 797 N N . ILE A 1 106 ? 12.358 -14.445 -88.211 1.00 31.17 275 ILE A N 1
ATOM 798 C CA . ILE A 1 106 ? 11.323 -13.510 -88.604 1.00 33.60 275 ILE A CA 1
ATOM 799 C C . ILE A 1 106 ? 11.880 -12.333 -89.440 1.00 32.24 275 ILE A C 1
ATOM 800 O O . ILE A 1 106 ? 11.237 -11.855 -90.353 1.00 32.13 275 ILE A O 1
ATOM 805 N N . ASN A 1 107 ? 13.101 -11.908 -89.157 1.00 31.25 276 ASN A N 1
ATOM 806 C CA . ASN A 1 107 ? 13.673 -10.726 -89.781 1.00 30.44 276 ASN A CA 1
ATOM 807 C C . ASN A 1 107 ? 14.723 -11.003 -90.861 1.00 29.79 276 ASN A C 1
ATOM 808 O O . ASN A 1 107 ? 15.508 -10.108 -91.240 1.00 30.01 276 ASN A O 1
ATOM 813 N N . SER A 1 108 ? 14.681 -12.229 -91.357 1.00 29.15 277 SER A N 1
ATOM 814 C CA . SER A 1 108 ? 15.681 -12.846 -92.245 1.00 29.82 277 SER A CA 1
ATOM 815 C C . SER A 1 108 ? 17.129 -12.416 -91.894 1.00 29.07 277 SER A C 1
ATOM 816 O O . SER A 1 108 ? 17.864 -11.896 -92.761 1.00 29.31 277 SER A O 1
ATOM 819 N N . LYS A 1 109 ? 17.516 -12.613 -90.614 1.00 26.75 278 LYS A N 1
ATOM 820 C CA . LYS A 1 109 ? 18.912 -12.494 -90.214 1.00 25.68 278 LYS A CA 1
ATOM 821 C C . LYS A 1 109 ? 19.500 -13.860 -90.019 1.00 25.36 278 LYS A C 1
ATOM 822 O O . LYS A 1 109 ? 18.777 -14.840 -89.945 1.00 27.43 278 LYS A O 1
ATOM 828 N N . ILE A 1 110 ? 20.816 -13.944 -89.893 1.00 25.06 279 ILE A N 1
ATOM 829 C CA . ILE A 1 110 ? 21.527 -15.239 -89.764 1.00 24.67 279 ILE A CA 1
ATOM 830 C C . ILE A 1 110 ? 22.238 -15.358 -88.419 1.00 22.60 279 ILE A C 1
ATOM 831 O O . ILE A 1 110 ? 22.836 -14.419 -87.937 1.00 22.14 279 ILE A O 1
ATOM 836 N N . LEU A 1 111 ? 22.183 -16.535 -87.838 1.00 22.29 280 LEU A N 1
ATOM 837 C CA . LEU A 1 111 ? 22.933 -16.862 -86.614 1.00 22.30 280 LEU A CA 1
ATOM 838 C C . LEU A 1 111 ? 24.279 -17.455 -87.016 1.00 22.68 280 LEU A C 1
ATOM 839 O O . LEU A 1 111 ? 24.336 -18.454 -87.747 1.00 24.05 280 LEU A O 1
ATOM 844 N N . VAL A 1 112 ? 25.359 -16.822 -86.603 1.00 22.98 281 VAL A N 1
ATOM 845 C CA . VAL A 1 112 ? 26.723 -17.226 -86.928 1.00 22.06 281 VAL A CA 1
ATOM 846 C C . VAL A 1 112 ? 27.506 -17.419 -85.589 1.00 22.73 281 VAL A C 1
ATOM 847 O O . VAL A 1 112 ? 27.494 -16.531 -84.709 1.00 23.02 281 VAL A O 1
ATOM 851 N N . PRO A 1 113 ? 28.215 -18.581 -85.419 1.00 23.66 282 PRO A N 1
ATOM 852 C CA . PRO A 1 113 ? 28.996 -18.782 -84.156 1.00 23.22 282 PRO A CA 1
ATOM 853 C C . PRO A 1 113 ? 30.106 -17.762 -84.074 1.00 23.89 282 PRO A C 1
ATOM 854 O O . PRO A 1 113 ? 30.738 -17.522 -85.121 1.00 22.72 282 PRO A O 1
ATOM 858 N N . PRO A 1 114 ? 30.416 -17.272 -82.861 1.00 24.72 283 PRO A N 1
ATOM 859 C CA . PRO A 1 114 ? 31.609 -16.465 -82.536 1.00 24.97 283 PRO A CA 1
ATOM 860 C C . PRO A 1 114 ? 32.855 -17.164 -83.026 1.00 24.48 283 PRO A C 1
ATOM 861 O O . PRO A 1 114 ? 33.046 -18.361 -82.811 1.00 24.44 283 PRO A O 1
ATOM 865 N N . ARG A 1 115 ? 33.741 -16.434 -83.629 1.00 24.37 284 ARG A N 1
ATOM 866 C CA . ARG A 1 115 ? 34.875 -17.122 -84.261 1.00 27.37 284 ARG A CA 1
ATOM 867 C C . ARG A 1 115 ? 35.797 -17.799 -83.222 1.00 24.74 284 ARG A C 1
ATOM 868 O O . ARG A 1 115 ? 36.426 -18.819 -83.501 1.00 24.07 284 ARG A O 1
ATOM 876 N N . THR A 1 116 ? 35.779 -17.342 -81.981 1.00 24.10 285 THR A N 1
ATOM 877 C CA . THR A 1 116 ? 36.524 -18.070 -80.940 1.00 23.91 285 THR A CA 1
ATOM 878 C C . THR A 1 116 ? 36.073 -19.514 -80.717 1.00 22.76 285 THR A C 1
ATOM 879 O O . THR A 1 116 ? 36.895 -20.400 -80.457 1.00 23.18 285 THR A O 1
ATOM 883 N N . ILE A 1 117 ? 34.772 -19.798 -80.807 1.00 22.01 286 ILE A N 1
ATOM 884 C CA . ILE A 1 117 ? 34.371 -21.167 -80.450 1.00 21.30 286 ILE A CA 1
ATOM 885 C C . ILE A 1 117 ? 33.923 -21.915 -81.722 1.00 20.79 286 ILE A C 1
ATOM 886 O O . ILE A 1 117 ? 33.568 -23.089 -81.639 1.00 18.32 286 ILE A O 1
ATOM 891 N N . HIS A 1 118 ? 33.915 -21.236 -82.885 1.00 19.89 287 HIS A N 1
ATOM 892 C CA . HIS A 1 118 ? 33.269 -21.813 -84.150 1.00 18.08 287 HIS A CA 1
ATOM 893 C C . HIS A 1 118 ? 33.565 -23.288 -84.470 1.00 18.16 287 HIS A C 1
ATOM 894 O O . HIS A 1 118 ? 32.625 -24.049 -84.844 1.00 20.23 287 HIS A O 1
ATOM 901 N N . ALA A 1 119 ? 34.814 -23.750 -84.203 1.00 19.38 288 ALA A N 1
ATOM 902 C CA . ALA A 1 119 ? 35.260 -25.100 -84.498 1.00 17.90 288 ALA A CA 1
ATOM 903 C C . ALA A 1 119 ? 35.025 -26.124 -83.403 1.00 18.28 288 ALA A C 1
ATOM 904 O O . ALA A 1 119 ? 35.436 -27.251 -83.562 1.00 19.70 288 ALA A O 1
ATOM 906 N N . LYS A 1 120 ? 34.319 -25.767 -82.339 1.00 19.11 289 LYS A N 1
ATOM 907 C CA . LYS A 1 120 ? 33.841 -26.744 -81.317 1.00 19.78 289 LYS A CA 1
ATOM 908 C C . LYS A 1 120 ? 32.951 -27.878 -81.794 1.00 19.88 289 LYS A C 1
ATOM 909 O O . LYS A 1 120 ? 33.168 -29.009 -81.363 1.00 20.10 289 LYS A O 1
ATOM 913 N N . PHE A 1 121 ? 32.028 -27.576 -82.721 1.00 19.17 290 PHE A N 1
ATOM 914 C CA . PHE A 1 121 ? 31.014 -28.508 -83.256 1.00 19.24 290 PHE A CA 1
ATOM 915 C C . PHE A 1 121 ? 30.866 -28.323 -84.771 1.00 20.24 290 PHE A C 1
ATOM 916 O O . PHE A 1 121 ? 31.175 -27.282 -85.259 1.00 18.79 290 PHE A O 1
ATOM 924 N N . THR A 1 122 ? 30.344 -29.339 -85.486 1.00 20.12 291 THR A N 1
ATOM 925 C CA . THR A 1 122 ? 29.846 -29.155 -86.826 1.00 20.26 291 THR A CA 1
ATOM 926 C C . THR A 1 122 ? 28.383 -28.797 -86.724 1.00 20.56 291 THR A C 1
ATOM 927 O O . THR A 1 122 ? 27.925 -27.866 -87.333 1.00 19.31 291 THR A O 1
ATOM 931 N N . ASP A 1 123 ? 27.618 -29.607 -86.010 1.00 22.91 292 ASP A N 1
ATOM 932 C CA . ASP A 1 123 ? 26.191 -29.402 -86.016 1.00 21.67 292 ASP A CA 1
ATOM 933 C C . ASP A 1 123 ? 25.805 -28.385 -84.903 1.00 21.62 292 ASP A C 1
ATOM 934 O O . ASP A 1 123 ? 25.381 -28.732 -83.758 1.00 22.77 292 ASP A O 1
ATOM 939 N N . TRP A 1 124 ? 25.952 -27.107 -85.238 1.00 19.62 293 TRP A N 1
ATOM 940 C CA . TRP A 1 124 ? 25.563 -26.014 -84.283 1.00 20.87 293 TRP A CA 1
ATOM 941 C C . TRP A 1 124 ? 24.100 -25.975 -84.028 1.00 21.40 293 TRP A C 1
ATOM 942 O O . TRP A 1 124 ? 23.693 -25.736 -82.916 1.00 21.66 293 TRP A O 1
ATOM 953 N N . LYS A 1 125 ? 23.295 -26.273 -85.041 1.00 22.86 294 LYS A N 1
ATOM 954 C CA . LYS A 1 125 ? 21.856 -26.219 -84.887 1.00 25.66 294 LYS A CA 1
ATOM 955 C C . LYS A 1 125 ? 21.357 -27.263 -83.879 1.00 26.17 294 LYS A C 1
ATOM 956 O O . LYS A 1 125 ? 20.545 -26.925 -82.978 1.00 26.69 294 LYS A O 1
ATOM 962 N N . GLY A 1 126 ? 21.830 -28.520 -84.008 1.00 26.56 295 GLY A N 1
ATOM 963 C CA . GLY A 1 126 ? 21.574 -29.586 -83.003 1.00 26.63 295 GLY A CA 1
ATOM 964 C C . GLY A 1 126 ? 22.000 -29.199 -81.570 1.00 27.73 295 GLY A C 1
ATOM 965 O O . GLY A 1 126 ? 21.291 -29.466 -80.581 1.00 27.61 295 GLY A O 1
ATOM 966 N N . TYR A 1 127 ? 23.169 -28.564 -81.453 1.00 26.72 296 TYR A N 1
ATOM 967 C CA . TYR A 1 127 ? 23.705 -28.141 -80.179 1.00 25.09 296 TYR A CA 1
ATOM 968 C C . TYR A 1 127 ? 22.760 -27.091 -79.589 1.00 26.56 296 TYR A C 1
ATOM 969 O O . TYR A 1 127 ? 22.226 -27.240 -78.481 1.00 25.87 296 TYR A O 1
ATOM 978 N N . LEU A 1 128 ? 22.498 -26.049 -80.347 1.00 26.38 297 LEU A N 1
ATOM 979 C CA . LEU A 1 128 ? 21.537 -25.028 -79.873 1.00 26.34 297 LEU A CA 1
ATOM 980 C C . LEU A 1 128 ? 20.146 -25.531 -79.505 1.00 27.99 297 LEU A C 1
ATOM 981 O O . LEU A 1 128 ? 19.574 -25.060 -78.503 1.00 27.19 297 LEU A O 1
ATOM 986 N N . MET A 1 129 ? 19.598 -26.446 -80.300 1.00 30.49 298 MET A N 1
ATOM 987 C CA . MET A 1 129 ? 18.226 -26.921 -80.121 1.00 36.80 298 MET A CA 1
ATOM 988 C C . MET A 1 129 ? 18.058 -27.724 -78.849 1.00 35.49 298 MET A C 1
ATOM 989 O O . MET A 1 129 ? 16.945 -27.765 -78.269 1.00 35.15 298 MET A O 1
ATOM 994 N N . LYS A 1 130 ? 19.155 -28.390 -78.469 1.00 35.46 299 LYS A N 1
ATOM 995 C CA . LYS A 1 130 ? 19.293 -29.087 -77.204 1.00 34.68 299 LYS A CA 1
ATOM 996 C C . LYS A 1 130 ? 19.378 -28.120 -76.020 1.00 34.62 299 LYS A C 1
ATOM 997 O O . LYS A 1 130 ? 18.638 -28.275 -75.057 1.00 34.91 299 LYS A O 1
ATOM 999 N N . ARG A 1 131 ? 20.300 -27.155 -76.078 1.00 33.25 300 ARG A N 1
ATOM 1000 C CA . ARG A 1 131 ? 20.370 -26.034 -75.117 1.00 31.99 300 ARG A CA 1
ATOM 1001 C C . ARG A 1 131 ? 19.088 -25.271 -74.931 1.00 30.07 300 ARG A C 1
ATOM 1002 O O . ARG A 1 131 ? 18.908 -24.629 -73.918 1.00 28.86 300 ARG A O 1
ATOM 1010 N N . LEU A 1 132 ? 18.247 -25.267 -75.945 1.00 28.97 301 LEU A N 1
ATOM 1011 C CA . LEU A 1 132 ? 17.115 -24.376 -75.933 1.00 30.19 301 LEU A CA 1
ATOM 1012 C C . LEU A 1 132 ? 15.817 -24.992 -75.343 1.00 29.39 301 LEU A C 1
ATOM 1013 O O . LEU A 1 132 ? 14.930 -24.239 -75.008 1.00 29.25 301 LEU A O 1
ATOM 1018 N N . VAL A 1 133 ? 15.753 -26.324 -75.219 1.00 28.51 302 VAL A N 1
ATOM 1019 C CA . VAL A 1 133 ? 14.594 -27.038 -74.677 1.00 28.93 302 VAL A CA 1
ATOM 1020 C C . VAL A 1 133 ? 14.310 -26.570 -73.256 1.00 27.95 302 VAL A C 1
ATOM 1021 O O . VAL A 1 133 ? 15.199 -26.611 -72.376 1.00 26.02 302 VAL A O 1
ATOM 1025 N N . GLY A 1 134 ? 13.072 -26.099 -73.053 1.00 29.17 303 GLY A N 1
ATOM 1026 C CA . GLY A 1 134 ? 12.600 -25.705 -71.718 1.00 28.16 303 GLY A CA 1
ATOM 1027 C C . GLY A 1 134 ? 13.242 -24.400 -71.269 1.00 29.05 303 GLY A C 1
ATOM 1028 O O . GLY A 1 134 ? 13.252 -24.071 -70.077 1.00 28.46 303 GLY A O 1
ATOM 1029 N N . SER A 1 135 ? 13.808 -23.622 -72.200 1.00 28.83 304 SER A N 1
ATOM 1030 C CA . SER A 1 135 ? 14.397 -22.354 -71.758 1.00 27.43 304 SER A CA 1
ATOM 1031 C C . SER A 1 135 ? 13.376 -21.241 -71.947 1.00 25.95 304 SER A C 1
ATOM 1032 O O . SER A 1 135 ? 12.391 -21.410 -72.650 1.00 23.67 304 SER A O 1
ATOM 1035 N N . ARG A 1 136 ? 13.673 -20.090 -71.362 1.00 27.66 305 ARG A N 1
ATOM 1036 C CA . ARG A 1 136 ? 12.875 -18.865 -71.454 1.00 28.16 305 ARG A CA 1
ATOM 1037 C C . ARG A 1 136 ? 13.675 -17.846 -72.250 1.00 26.63 305 ARG A C 1
ATOM 1038 O O . ARG A 1 136 ? 14.911 -17.886 -72.256 1.00 24.79 305 ARG A O 1
ATOM 1042 N N . THR A 1 137 ? 12.957 -16.883 -72.846 1.00 27.11 306 THR A N 1
ATOM 1043 C CA . THR A 1 137 ? 13.550 -15.746 -73.591 1.00 26.95 306 THR A CA 1
ATOM 1044 C C . THR A 1 137 ? 12.796 -14.440 -73.249 1.00 27.32 306 THR A C 1
ATOM 1045 O O . THR A 1 137 ? 11.906 -14.467 -72.434 1.00 25.18 306 THR A O 1
ATOM 1049 N N . LEU A 1 138 ? 13.138 -13.317 -73.858 1.00 26.24 307 LEU A N 1
ATOM 1050 C CA . LEU A 1 138 ? 12.377 -12.104 -73.670 1.00 29.57 307 LEU A CA 1
ATOM 1051 C C . LEU A 1 138 ? 10.913 -12.248 -74.141 1.00 30.20 307 LEU A C 1
ATOM 1052 O O . LEU A 1 138 ? 10.634 -13.065 -75.035 1.00 28.35 307 LEU A O 1
ATOM 1057 N N . PRO A 1 139 ? 9.977 -11.488 -73.516 1.00 31.83 308 PRO A N 1
ATOM 1058 C CA . PRO A 1 139 ? 8.642 -11.288 -74.117 1.00 33.74 308 PRO A CA 1
ATOM 1059 C C . PRO A 1 139 ? 8.679 -10.700 -75.542 1.00 36.09 308 PRO A C 1
ATOM 1060 O O . PRO A 1 139 ? 9.612 -9.924 -75.920 1.00 34.56 308 PRO A O 1
ATOM 1064 N N . VAL A 1 140 ? 7.678 -11.110 -76.337 1.00 39.17 309 VAL A N 1
ATOM 1065 C CA . VAL A 1 140 ? 7.669 -10.891 -77.814 1.00 41.19 309 VAL A CA 1
ATOM 1066 C C . VAL A 1 140 ? 7.849 -9.413 -78.139 1.00 41.10 309 VAL A C 1
ATOM 1067 O O . VAL A 1 140 ? 8.549 -9.012 -79.118 1.00 42.38 309 VAL A O 1
ATOM 1071 N N . ASP A 1 141 ? 7.190 -8.638 -77.301 1.00 38.83 310 ASP A N 1
ATOM 1072 C CA . ASP A 1 141 ? 6.977 -7.238 -77.516 1.00 39.34 310 ASP A CA 1
ATOM 1073 C C . ASP A 1 141 ? 7.794 -6.351 -76.505 1.00 36.42 310 ASP A C 1
ATOM 1074 O O . ASP A 1 141 ? 7.503 -5.165 -76.284 1.00 36.38 310 ASP A O 1
ATOM 1079 N N . PHE A 1 142 ? 8.788 -6.957 -75.871 1.00 32.17 311 PHE A N 1
ATOM 1080 C CA . PHE A 1 142 ? 9.523 -6.348 -74.781 1.00 29.75 311 PHE A CA 1
ATOM 1081 C C . PHE A 1 142 ? 9.984 -4.894 -75.070 1.00 29.47 311 PHE A C 1
ATOM 1082 O O . PHE A 1 142 ? 9.728 -3.999 -74.254 1.00 28.44 311 PHE A O 1
ATOM 1090 N N . HIS A 1 143 ? 10.629 -4.658 -76.220 1.00 29.30 312 HIS A N 1
ATOM 1091 C CA . HIS A 1 143 ? 11.111 -3.307 -76.587 1.00 30.73 312 HIS A CA 1
ATOM 1092 C C . HIS A 1 143 ? 9.939 -2.415 -77.015 1.00 31.17 312 HIS A C 1
ATOM 1093 O O . HIS A 1 143 ? 9.891 -1.276 -76.632 1.00 29.79 312 HIS A O 1
ATOM 1100 N N . ILE A 1 144 ? 8.959 -2.961 -77.726 1.00 31.68 313 ILE A N 1
ATOM 1101 C CA . ILE A 1 144 ? 7.712 -2.197 -78.094 1.00 33.50 313 ILE A CA 1
ATOM 1102 C C . ILE A 1 144 ? 7.018 -1.656 -76.883 1.00 32.76 313 ILE A C 1
ATOM 1103 O O . ILE A 1 144 ? 6.804 -0.456 -76.780 1.00 34.42 313 ILE A O 1
ATOM 1108 N N . LYS A 1 145 ? 6.667 -2.531 -75.947 1.00 33.81 314 LYS A N 1
ATOM 1109 C CA . LYS A 1 145 ? 6.142 -2.104 -74.613 1.00 35.52 314 LYS A CA 1
ATOM 1110 C C . LYS A 1 145 ? 6.977 -1.033 -73.921 1.00 36.14 314 LYS A C 1
ATOM 1111 O O . LYS A 1 145 ? 6.431 -0.038 -73.394 1.00 36.85 314 LYS A O 1
ATOM 1117 N N . MET A 1 146 ? 8.299 -1.193 -73.918 1.00 37.09 315 MET A N 1
ATOM 1118 C CA . MET A 1 146 ? 9.129 -0.114 -73.319 1.00 37.43 315 MET A CA 1
ATOM 1119 C C . MET A 1 146 ? 9.022 1.215 -74.081 1.00 38.04 315 MET A C 1
ATOM 1120 O O . MET A 1 146 ? 8.889 2.279 -73.462 1.00 36.90 315 MET A O 1
ATOM 1125 N N . VAL A 1 147 ? 9.117 1.171 -75.412 1.00 38.80 316 VAL A N 1
ATOM 1126 C CA . VAL A 1 147 ? 9.091 2.433 -76.159 1.00 41.51 316 VAL A CA 1
ATOM 1127 C C . VAL A 1 147 ? 7.719 3.169 -76.001 1.00 41.86 316 VAL A C 1
ATOM 1128 O O . VAL A 1 147 ? 7.674 4.398 -75.847 1.00 42.11 316 VAL A O 1
ATOM 1132 N N . GLU A 1 148 ? 6.634 2.383 -75.987 1.00 43.56 317 GLU A N 1
ATOM 1133 C CA . GLU A 1 148 ? 5.279 2.820 -75.626 1.00 44.52 317 GLU A CA 1
ATOM 1134 C C . GLU A 1 148 ? 5.253 3.311 -74.195 1.00 46.00 317 GLU A C 1
ATOM 1135 O O . GLU A 1 148 ? 4.529 4.270 -73.889 1.00 46.71 317 GLU A O 1
ATOM 1137 N N . SER A 1 149 ? 6.027 2.679 -73.313 1.00 46.37 318 SER A N 1
ATOM 1138 C CA . SER A 1 149 ? 6.003 3.116 -71.911 1.00 47.25 318 SER A CA 1
ATOM 1139 C C . SER A 1 149 ? 6.737 4.464 -71.736 1.00 48.49 318 SER A C 1
ATOM 1140 O O . SER A 1 149 ? 6.371 5.257 -70.884 1.00 48.37 318 SER A O 1
ATOM 1143 N N . MET A 1 150 ? 7.740 4.754 -72.574 1.00 49.60 319 MET A N 1
ATOM 1144 C CA . MET A 1 150 ? 8.603 5.955 -72.355 1.00 50.34 319 MET A CA 1
ATOM 1145 C C . MET A 1 150 ? 8.164 7.145 -73.217 1.00 51.71 319 MET A C 1
ATOM 1146 O O . MET A 1 150 ? 8.946 8.068 -73.505 1.00 51.33 319 MET A O 1
ATOM 1151 N N . LYS A 1 151 ? 6.904 7.068 -73.645 1.00 53.27 320 LYS A N 1
ATOM 1152 C CA . LYS A 1 151 ? 6.254 8.072 -74.438 1.00 54.77 320 LYS A CA 1
ATOM 1153 C C . LYS A 1 151 ? 5.558 8.890 -73.359 1.00 55.57 320 LYS A C 1
ATOM 1154 O O . LYS A 1 151 ? 4.497 8.504 -72.874 1.00 55.90 320 LYS A O 1
ATOM 1159 N N . TYR A 1 152 ? 6.172 9.983 -72.925 1.00 56.36 321 TYR A N 1
ATOM 1160 C CA . TYR A 1 152 ? 5.683 10.617 -71.692 1.00 57.78 321 TYR A CA 1
ATOM 1161 C C . TYR A 1 152 ? 4.507 11.595 -71.839 1.00 58.83 321 TYR A C 1
ATOM 1162 O O . TYR A 1 152 ? 4.423 12.318 -72.854 1.00 58.41 321 TYR A O 1
ATOM 1171 N N . PRO A 1 153 ? 3.588 11.582 -70.827 1.00 59.72 322 PRO A N 1
ATOM 1172 C CA . PRO A 1 153 ? 2.323 12.323 -70.784 1.00 60.20 322 PRO A CA 1
ATOM 1173 C C . PRO A 1 153 ? 2.478 13.841 -70.532 1.00 61.05 322 PRO A C 1
ATOM 1174 O O . PRO A 1 153 ? 1.705 14.636 -71.105 1.00 61.24 322 PRO A O 1
ATOM 1178 N N . PHE A 1 154 ? 3.441 14.234 -69.681 1.00 60.78 323 PHE A N 1
ATOM 1179 C CA . PHE A 1 154 ? 3.941 15.616 -69.659 1.00 60.20 323 PHE A CA 1
ATOM 1180 C C . PHE A 1 154 ? 4.873 15.753 -70.877 1.00 59.60 323 PHE A C 1
ATOM 1181 O O . PHE A 1 154 ? 5.781 14.946 -71.082 1.00 59.63 323 PHE A O 1
ATOM 1183 N N . ARG A 1 155 ? 4.603 16.716 -71.743 1.00 58.92 324 ARG A N 1
ATOM 1184 C CA . ARG A 1 155 ? 5.374 16.853 -72.986 1.00 58.08 324 ARG A CA 1
ATOM 1185 C C . ARG A 1 155 ? 5.949 18.270 -72.976 1.00 57.72 324 ARG A C 1
ATOM 1186 O O . ARG A 1 155 ? 5.693 18.998 -72.014 1.00 58.21 324 ARG A O 1
ATOM 1194 N N . GLN A 1 156 ? 6.719 18.679 -73.983 1.00 56.83 325 GLN A N 1
ATOM 1195 C CA . GLN A 1 156 ? 7.312 20.041 -73.996 1.00 57.01 325 GLN A CA 1
ATOM 1196 C C . GLN A 1 156 ? 6.260 21.199 -74.169 1.00 57.64 325 GLN A C 1
ATOM 1197 O O . GLN A 1 156 ? 5.213 21.046 -74.819 1.00 58.12 325 GLN A O 1
ATOM 1203 N N . GLY A 1 157 ? 6.517 22.360 -73.570 1.00 57.80 326 GLY A N 1
ATOM 1204 C CA . GLY A 1 157 ? 5.529 23.442 -73.591 1.00 57.23 326 GLY A CA 1
ATOM 1205 C C . GLY A 1 157 ? 4.468 23.327 -72.504 1.00 57.08 326 GLY A C 1
ATOM 1206 O O . GLY A 1 157 ? 3.643 24.246 -72.325 1.00 57.05 326 GLY A O 1
ATOM 1207 N N . MET A 1 158 ? 4.487 22.215 -71.766 1.00 56.75 327 MET A N 1
ATOM 1208 C CA . MET A 1 158 ? 3.536 21.989 -70.656 1.00 56.96 327 MET A CA 1
ATOM 1209 C C . MET A 1 158 ? 3.895 22.787 -69.379 1.00 55.83 327 MET A C 1
ATOM 1210 O O . MET A 1 158 ? 5.068 22.955 -69.046 1.00 56.15 327 MET A O 1
ATOM 1215 N N . ARG A 1 159 ? 2.884 23.274 -68.662 1.00 54.46 328 ARG A N 1
ATOM 1216 C CA . ARG A 1 159 ? 3.109 24.285 -67.624 1.00 52.69 328 ARG A CA 1
ATOM 1217 C C . ARG A 1 159 ? 2.471 23.921 -66.257 1.00 51.94 328 ARG A C 1
ATOM 1218 O O . ARG A 1 159 ? 1.331 23.453 -66.203 1.00 52.49 328 ARG A O 1
ATOM 1226 N N . LEU A 1 160 ? 3.199 24.133 -65.155 1.00 51.29 329 LEU A N 1
ATOM 1227 C CA . LEU A 1 160 ? 2.688 23.848 -63.774 1.00 49.20 329 LEU A CA 1
ATOM 1228 C C . LEU A 1 160 ? 3.439 24.633 -62.663 1.00 47.80 329 LEU A C 1
ATOM 1229 O O . LEU A 1 160 ? 4.170 25.568 -62.960 1.00 48.43 329 LEU A O 1
ATOM 1230 N N . GLU A 1 161 ? 3.298 24.240 -61.399 1.00 45.38 330 GLU A N 1
ATOM 1231 C CA . GLU A 1 161 ? 4.013 24.931 -60.298 1.00 44.58 330 GLU A CA 1
ATOM 1232 C C . GLU A 1 161 ? 5.143 24.090 -59.644 1.00 45.29 330 GLU A C 1
ATOM 1233 O O . GLU A 1 161 ? 4.920 22.933 -59.308 1.00 45.98 330 GLU A O 1
ATOM 1239 N N . VAL A 1 162 ? 6.334 24.675 -59.460 1.00 46.02 331 VAL A N 1
ATOM 1240 C CA . VAL A 1 162 ? 7.422 24.087 -58.618 1.00 47.67 331 VAL A CA 1
ATOM 1241 C C . VAL A 1 162 ? 7.776 24.841 -57.321 1.00 48.61 331 VAL A C 1
ATOM 1242 O O . VAL A 1 162 ? 7.917 26.075 -57.360 1.00 48.06 331 VAL A O 1
ATOM 1246 N N . VAL A 1 163 ? 8.007 24.095 -56.217 1.00 50.53 332 VAL A N 1
ATOM 1247 C CA . VAL A 1 163 ? 8.707 24.645 -55.012 1.00 52.16 332 VAL A CA 1
ATOM 1248 C C . VAL A 1 163 ? 9.959 25.477 -55.434 1.00 53.96 332 VAL A C 1
ATOM 1249 O O . VAL A 1 163 ? 10.737 25.062 -56.344 1.00 53.70 332 VAL A O 1
ATOM 1253 N N . ASP A 1 164 ? 10.125 26.646 -54.803 1.00 54.55 333 ASP A N 1
ATOM 1254 C CA . ASP A 1 164 ? 11.289 27.536 -55.022 1.00 56.66 333 ASP A CA 1
ATOM 1255 C C . ASP A 1 164 ? 12.553 26.966 -54.317 1.00 57.73 333 ASP A C 1
ATOM 1256 O O . ASP A 1 164 ? 12.581 26.823 -53.074 1.00 58.41 333 ASP A O 1
ATOM 1261 N N . LYS A 1 165 ? 13.581 26.628 -55.101 1.00 58.52 334 LYS A N 1
ATOM 1262 C CA . LYS A 1 165 ? 14.816 26.027 -54.553 1.00 58.91 334 LYS A CA 1
ATOM 1263 C C . LYS A 1 165 ? 15.605 26.976 -53.604 1.00 59.25 334 LYS A C 1
ATOM 1264 O O . LYS A 1 165 ? 16.124 26.527 -52.583 1.00 59.40 334 LYS A O 1
ATOM 1267 N N . SER A 1 166 ? 15.670 28.278 -53.924 1.00 59.28 335 SER A N 1
ATOM 1268 C CA . SER A 1 166 ? 16.261 29.284 -52.997 1.00 59.06 335 SER A CA 1
ATOM 1269 C C . SER A 1 166 ? 15.298 29.787 -51.865 1.00 58.79 335 SER A C 1
ATOM 1270 O O . SER A 1 166 ? 15.714 30.578 -50.993 1.00 58.33 335 SER A O 1
ATOM 1273 N N . GLN A 1 167 ? 14.046 29.302 -51.858 1.00 58.24 336 GLN A N 1
ATOM 1274 C CA . GLN A 1 167 ? 13.040 29.767 -50.872 1.00 58.44 336 GLN A CA 1
ATOM 1275 C C . GLN A 1 167 ? 11.766 28.864 -50.690 1.00 57.62 336 GLN A C 1
ATOM 1276 O O . GLN A 1 167 ? 10.671 29.173 -51.207 1.00 57.62 336 GLN A O 1
ATOM 1282 N N . VAL A 1 168 ? 11.913 27.789 -49.909 1.00 56.05 337 VAL A N 1
ATOM 1283 C CA . VAL A 1 168 ? 10.996 26.621 -49.987 1.00 55.38 337 VAL A CA 1
ATOM 1284 C C . VAL A 1 168 ? 9.523 26.794 -49.491 1.00 54.47 337 VAL A C 1
ATOM 1285 O O . VAL A 1 168 ? 8.668 25.936 -49.764 1.00 54.92 337 VAL A O 1
ATOM 1289 N N . SER A 1 169 ? 9.231 27.883 -48.780 1.00 52.83 338 SER A N 1
ATOM 1290 C CA . SER A 1 169 ? 7.838 28.190 -48.383 1.00 51.51 338 SER A CA 1
ATOM 1291 C C . SER A 1 169 ? 6.947 28.628 -49.557 1.00 50.45 338 SER A C 1
ATOM 1292 O O . SER A 1 169 ? 5.740 28.874 -49.366 1.00 49.78 338 SER A O 1
ATOM 1295 N N . ARG A 1 170 ? 7.538 28.713 -50.759 1.00 48.91 339 ARG A N 1
ATOM 1296 C CA . ARG A 1 170 ? 6.824 29.253 -51.925 1.00 48.33 339 ARG A CA 1
ATOM 1297 C C . ARG A 1 170 ? 7.014 28.413 -53.196 1.00 47.38 339 ARG A C 1
ATOM 1298 O O . ARG A 1 170 ? 8.102 27.890 -53.423 1.00 45.98 339 ARG A O 1
ATOM 1306 N N . THR A 1 171 ? 5.925 28.248 -53.963 1.00 46.99 340 THR A N 1
ATOM 1307 C CA . THR A 1 171 ? 5.999 27.715 -55.330 1.00 47.14 340 THR A CA 1
ATOM 1308 C C . THR A 1 171 ? 6.172 28.835 -56.386 1.00 48.34 340 THR A C 1
ATOM 1309 O O . THR A 1 171 ? 6.045 30.078 -56.119 1.00 48.24 340 THR A O 1
ATOM 1313 N N . ARG A 1 172 ? 6.444 28.394 -57.604 1.00 48.74 341 ARG A N 1
ATOM 1314 C CA . ARG A 1 172 ? 7.008 29.275 -58.580 1.00 49.73 341 ARG A CA 1
ATOM 1315 C C . ARG A 1 172 ? 6.702 28.697 -59.955 1.00 50.56 341 ARG A C 1
ATOM 1316 O O . ARG A 1 172 ? 7.026 27.521 -60.232 1.00 50.50 341 ARG A O 1
ATOM 1324 N N . MET A 1 173 ? 6.076 29.519 -60.801 1.00 50.85 342 MET A N 1
ATOM 1325 C CA . MET A 1 173 ? 5.726 29.124 -62.177 1.00 51.06 342 MET A CA 1
ATOM 1326 C C . MET A 1 173 ? 6.916 28.585 -63.001 1.00 50.05 342 MET A C 1
ATOM 1327 O O . MET A 1 173 ? 7.973 29.224 -63.063 1.00 49.47 342 MET A O 1
ATOM 1332 N N . ALA A 1 174 ? 6.736 27.410 -63.620 1.00 49.59 343 ALA A N 1
ATOM 1333 C CA . ALA A 1 174 ? 7.758 26.816 -64.519 1.00 49.09 343 ALA A CA 1
ATOM 1334 C C . ALA A 1 174 ? 7.230 26.078 -65.775 1.00 48.36 343 ALA A C 1
ATOM 1335 O O . ALA A 1 174 ? 6.100 25.559 -65.796 1.00 47.82 343 ALA A O 1
ATOM 1337 N N . VAL A 1 175 ? 8.079 26.035 -66.802 1.00 47.62 344 VAL A N 1
ATOM 1338 C CA . VAL A 1 175 ? 7.774 25.331 -68.050 1.00 47.60 344 VAL A CA 1
ATOM 1339 C C . VAL A 1 175 ? 8.722 24.166 -68.363 1.00 47.21 344 VAL A C 1
ATOM 1340 O O . VAL A 1 175 ? 9.934 24.222 -68.070 1.00 47.10 344 VAL A O 1
ATOM 1344 N N . VAL A 1 176 ? 8.130 23.133 -68.968 1.00 46.73 345 VAL A N 1
ATOM 1345 C CA . VAL A 1 176 ? 8.835 21.939 -69.451 1.00 46.47 345 VAL A CA 1
ATOM 1346 C C . VAL A 1 176 ? 9.732 22.183 -70.669 1.00 45.37 345 VAL A C 1
ATOM 1347 O O . VAL A 1 176 ? 9.269 22.311 -71.788 1.00 45.93 345 VAL A O 1
ATOM 1351 N N . ASP A 1 177 ? 11.024 22.268 -70.398 1.00 44.91 346 ASP A N 1
ATOM 1352 C CA . ASP A 1 177 ? 12.083 22.238 -71.387 1.00 44.27 346 ASP A CA 1
ATOM 1353 C C . ASP A 1 177 ? 12.370 20.802 -71.905 1.00 44.67 346 ASP A C 1
ATOM 1354 O O . ASP A 1 177 ? 12.046 20.486 -73.065 1.00 46.55 346 ASP A O 1
ATOM 1359 N N . THR A 1 178 ? 13.030 19.941 -71.141 1.00 42.97 347 THR A N 1
ATOM 1360 C CA . THR A 1 178 ? 13.241 18.571 -71.705 1.00 43.35 347 THR A CA 1
ATOM 1361 C C . THR A 1 178 ? 12.562 17.465 -70.901 1.00 40.90 347 THR A C 1
ATOM 1362 O O . THR A 1 178 ? 12.260 17.684 -69.736 1.00 38.05 347 THR A O 1
ATOM 1366 N N . VAL A 1 179 ? 12.272 16.348 -71.591 1.00 39.78 348 VAL A N 1
ATOM 1367 C CA . VAL A 1 179 ? 11.756 15.100 -71.007 1.00 40.03 348 VAL A CA 1
ATOM 1368 C C . VAL A 1 179 ? 12.691 13.908 -71.312 1.00 40.03 348 VAL A C 1
ATOM 1369 O O . VAL A 1 179 ? 12.919 13.579 -72.459 1.00 39.20 348 VAL A O 1
ATOM 1373 N N . ILE A 1 180 ? 13.251 13.279 -70.287 1.00 39.62 349 ILE A N 1
ATOM 1374 C CA . ILE A 1 180 ? 14.192 12.190 -70.515 1.00 39.84 349 ILE A CA 1
ATOM 1375 C C . ILE A 1 180 ? 13.902 11.102 -69.475 1.00 39.32 349 ILE A C 1
ATOM 1376 O O . ILE A 1 180 ? 14.020 11.346 -68.292 1.00 38.61 349 ILE A O 1
ATOM 1381 N N . GLY A 1 181 ? 13.439 9.928 -69.903 1.00 39.15 350 GLY A N 1
ATOM 1382 C CA . GLY A 1 181 ? 13.032 8.889 -68.912 1.00 39.55 350 GLY A CA 1
ATOM 1383 C C . GLY A 1 181 ? 12.136 9.293 -67.721 1.00 39.83 350 GLY A C 1
ATOM 1384 O O . GLY A 1 181 ? 12.335 8.810 -66.587 1.00 41.09 350 GLY A O 1
ATOM 1385 N N . GLY A 1 182 ? 11.117 10.141 -67.964 1.00 38.26 351 GLY A N 1
ATOM 1386 C CA . GLY A 1 182 ? 10.181 10.487 -66.897 1.00 35.61 351 GLY A CA 1
ATOM 1387 C C . GLY A 1 182 ? 10.627 11.735 -66.183 1.00 34.15 351 GLY A C 1
ATOM 1388 O O . GLY A 1 182 ? 9.883 12.277 -65.405 1.00 34.15 351 GLY A O 1
ATOM 1389 N N . ARG A 1 183 ? 11.871 12.158 -66.408 1.00 33.29 352 ARG A N 1
ATOM 1390 C CA . ARG A 1 183 ? 12.430 13.272 -65.687 1.00 32.64 352 ARG A CA 1
ATOM 1391 C C . ARG A 1 183 ? 12.101 14.447 -66.550 1.00 32.39 352 ARG A C 1
ATOM 1392 O O . ARG A 1 183 ? 11.993 14.339 -67.789 1.00 31.43 352 ARG A O 1
ATOM 1400 N N . LEU A 1 184 ? 11.832 15.553 -65.880 1.00 32.36 353 LEU A N 1
ATOM 1401 C CA . LEU A 1 184 ? 11.496 16.821 -66.521 1.00 32.81 353 LEU A CA 1
ATOM 1402 C C . LEU A 1 184 ? 12.557 17.804 -66.188 1.00 32.20 353 LEU A C 1
ATOM 1403 O O . LEU A 1 184 ? 12.882 17.943 -65.026 1.00 33.38 353 LEU A O 1
ATOM 1408 N N . ARG A 1 185 ? 13.097 18.503 -67.169 1.00 32.68 354 ARG A N 1
ATOM 1409 C CA . ARG A 1 185 ? 13.863 19.725 -66.885 1.00 34.30 354 ARG A CA 1
ATOM 1410 C C . ARG A 1 185 ? 12.923 20.912 -67.005 1.00 34.27 354 ARG A C 1
ATOM 1411 O O . ARG A 1 185 ? 12.291 21.132 -68.051 1.00 33.30 354 ARG A O 1
ATOM 1419 N N . LEU A 1 186 ? 12.803 21.677 -65.938 1.00 34.84 355 LEU A N 1
ATOM 1420 C CA . LEU A 1 186 ? 11.946 22.867 -66.013 1.00 35.40 355 LEU A CA 1
ATOM 1421 C C . LEU A 1 186 ? 12.718 24.207 -66.005 1.00 35.70 355 LEU A C 1
ATOM 1422 O O . LEU A 1 186 ? 13.775 24.343 -65.368 1.00 35.71 355 LEU A O 1
ATOM 1427 N N . LEU A 1 187 ? 12.185 25.202 -66.695 1.00 36.42 356 LEU A N 1
ATOM 1428 C CA . LEU A 1 187 ? 12.763 26.536 -66.603 1.00 37.89 356 LEU A CA 1
ATOM 1429 C C . LEU A 1 187 ? 11.730 27.502 -65.991 1.00 39.12 356 LEU A C 1
ATOM 1430 O O . LEU A 1 187 ? 10.592 27.542 -66.449 1.00 38.12 356 LEU A O 1
ATOM 1432 N N . TYR A 1 188 ? 12.115 28.241 -64.947 1.00 41.35 357 TYR A N 1
ATOM 1433 C CA . TYR A 1 188 ? 11.196 29.215 -64.304 1.00 45.47 357 TYR A CA 1
ATOM 1434 C C . TYR A 1 188 ? 10.854 30.378 -65.217 1.00 47.19 357 TYR A C 1
ATOM 1435 O O . TYR A 1 188 ? 11.720 30.947 -65.900 1.00 46.52 357 TYR A O 1
ATOM 1444 N N . GLU A 1 189 ? 9.581 30.737 -65.188 1.00 49.60 358 GLU A N 1
ATOM 1445 C CA . GLU A 1 189 ? 9.053 31.808 -66.019 1.00 52.18 358 GLU A CA 1
ATOM 1446 C C . GLU A 1 189 ? 9.431 33.200 -65.459 1.00 52.46 358 GLU A C 1
ATOM 1447 O O . GLU A 1 189 ? 10.026 34.035 -66.188 1.00 52.29 358 GLU A O 1
ATOM 1453 N N . ASP A 1 190 ? 9.148 33.364 -64.158 1.00 53.15 359 ASP A N 1
ATOM 1454 C CA . ASP A 1 190 ? 9.295 34.588 -63.332 1.00 53.94 359 ASP A CA 1
ATOM 1455 C C . ASP A 1 190 ? 10.549 35.453 -63.555 1.00 54.32 359 ASP A C 1
ATOM 1456 O O . ASP A 1 190 ? 11.614 34.976 -63.961 1.00 55.18 359 ASP A O 1
ATOM 1458 N N . ASP A 1 195 ? 20.166 29.053 -64.800 1.00 58.45 364 ASP A N 1
ATOM 1459 C CA . ASP A 1 195 ? 19.323 28.691 -63.657 1.00 58.91 364 ASP A CA 1
ATOM 1460 C C . ASP A 1 195 ? 18.062 27.878 -64.048 1.00 58.39 364 ASP A C 1
ATOM 1461 O O . ASP A 1 195 ? 17.102 28.415 -64.621 1.00 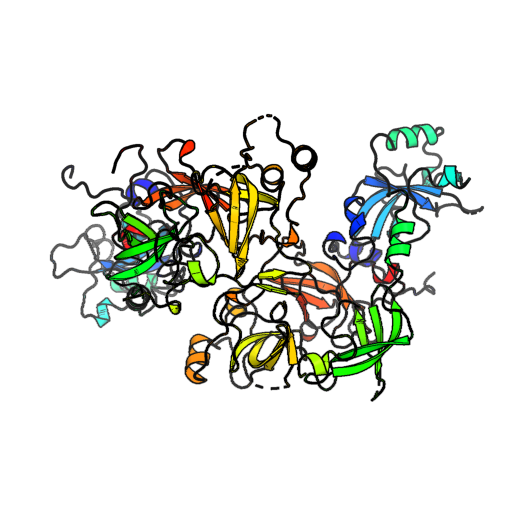58.64 364 ASP A O 1
ATOM 1466 N N . ASP A 1 196 ? 18.068 26.591 -63.691 1.00 57.12 365 ASP A N 1
ATOM 1467 C CA . ASP A 1 196 ? 17.016 25.644 -64.079 1.00 55.62 365 ASP A CA 1
ATOM 1468 C C . ASP A 1 196 ? 16.689 24.754 -62.904 1.00 53.99 365 ASP A C 1
ATOM 1469 O O . ASP A 1 196 ? 17.175 25.006 -61.797 1.00 53.96 365 ASP A O 1
ATOM 1474 N N . PHE A 1 197 ? 15.898 23.704 -63.171 1.00 51.84 366 PHE A N 1
ATOM 1475 C CA . PHE A 1 197 ? 15.472 22.695 -62.173 1.00 49.14 366 PHE A CA 1
ATOM 1476 C C . PHE A 1 197 ? 14.991 21.353 -62.770 1.00 47.30 366 PHE A C 1
ATOM 1477 O O . PHE A 1 197 ? 14.002 21.266 -63.544 1.00 46.05 366 PHE A O 1
ATOM 1485 N N . TRP A 1 198 ? 15.655 20.298 -62.330 1.00 44.49 367 TRP A N 1
ATOM 1486 C CA . TRP A 1 198 ? 15.267 18.970 -62.721 1.00 41.62 367 TRP A CA 1
ATOM 1487 C C . TRP A 1 198 ? 14.513 18.249 -61.626 1.00 40.29 367 TRP A C 1
ATOM 1488 O O . TRP A 1 198 ? 14.829 18.395 -60.472 1.00 38.91 367 TRP A O 1
ATOM 1499 N N . CYS A 1 199 ? 13.553 17.437 -62.032 1.00 40.64 368 CYS A N 1
ATOM 1500 C CA . CYS A 1 199 ? 12.847 16.510 -61.151 1.00 41.70 368 CYS A CA 1
ATOM 1501 C C . CYS A 1 199 ? 12.207 15.397 -61.967 1.00 41.67 368 CYS A C 1
ATOM 1502 O O . CYS A 1 199 ? 12.077 15.529 -63.162 1.00 42.44 368 CYS A O 1
ATOM 1505 N N . HIS A 1 200 ? 11.773 14.321 -61.312 1.00 42.10 369 HIS A N 1
ATOM 1506 C CA . HIS A 1 200 ? 10.880 13.318 -61.933 1.00 42.08 369 HIS A CA 1
ATOM 1507 C C . HIS A 1 200 ? 9.432 13.811 -62.082 1.00 42.45 369 HIS A C 1
ATOM 1508 O O . HIS A 1 200 ? 9.000 14.648 -61.305 1.00 41.96 369 HIS A O 1
ATOM 1515 N N . MET A 1 201 ? 8.688 13.307 -63.053 1.00 43.15 370 MET A N 1
ATOM 1516 C CA . MET A 1 201 ? 7.297 13.721 -63.196 1.00 45.83 370 MET A CA 1
ATOM 1517 C C . MET A 1 201 ? 6.372 13.260 -62.055 1.00 47.38 370 MET A C 1
ATOM 1518 O O . MET A 1 201 ? 5.232 13.742 -61.958 1.00 47.68 370 MET A O 1
ATOM 1523 N N . TRP A 1 202 ? 6.879 12.350 -61.197 1.00 48.71 371 TRP A N 1
ATOM 1524 C CA . TRP A 1 202 ? 6.220 11.909 -59.925 1.00 48.94 371 TRP A CA 1
ATOM 1525 C C . TRP A 1 202 ? 6.771 12.661 -58.703 1.00 48.77 371 TRP A C 1
ATOM 1526 O O . TRP A 1 202 ? 6.560 12.230 -57.553 1.00 47.23 371 TRP A O 1
ATOM 1537 N N . SER A 1 203 ? 7.452 13.791 -58.964 1.00 48.96 372 SER A N 1
ATOM 1538 C CA . SER A 1 203 ? 7.949 14.679 -57.910 1.00 49.47 372 SER A CA 1
ATOM 1539 C C . SER A 1 203 ? 6.783 15.175 -57.074 1.00 49.26 372 SER A C 1
ATOM 1540 O O . SER A 1 203 ? 5.793 15.700 -57.638 1.00 48.53 372 SER A O 1
ATOM 1543 N N . PRO A 1 204 ? 6.920 15.069 -55.726 1.00 48.92 373 PRO A N 1
ATOM 1544 C CA . PRO A 1 204 ? 5.999 15.758 -54.803 1.00 48.60 373 PRO A CA 1
ATOM 1545 C C . PRO A 1 204 ? 6.259 17.309 -54.805 1.00 47.58 373 PRO A C 1
ATOM 1546 O O . PRO A 1 204 ? 5.488 18.065 -54.232 1.00 48.29 373 PRO A O 1
ATOM 1550 N N . LEU A 1 205 ? 7.345 17.748 -55.441 1.00 46.50 374 LEU A N 1
ATOM 1551 C CA . LEU A 1 205 ? 7.721 19.171 -55.557 1.00 45.38 374 LEU A CA 1
ATOM 1552 C C . LEU A 1 205 ? 7.056 19.932 -56.732 1.00 44.25 374 LEU A C 1
ATOM 1553 O O . LEU A 1 205 ? 7.294 21.158 -56.907 1.00 43.69 374 LEU A O 1
ATOM 1558 N N . ILE A 1 206 ? 6.222 19.221 -57.499 1.00 42.88 375 ILE A N 1
ATOM 1559 C CA . ILE A 1 206 ? 5.523 19.773 -58.656 1.00 43.48 375 ILE A CA 1
ATOM 1560 C C . ILE A 1 206 ? 4.038 19.546 -58.551 1.00 43.20 375 ILE A C 1
ATOM 1561 O O . ILE A 1 206 ? 3.610 18.506 -58.093 1.00 43.85 375 ILE A O 1
ATOM 1566 N N . HIS A 1 207 ? 3.268 20.518 -59.020 1.00 43.48 376 HIS A N 1
ATOM 1567 C CA . HIS A 1 207 ? 1.819 20.541 -58.836 1.00 44.13 376 HIS A CA 1
ATOM 1568 C C . HIS A 1 207 ? 1.185 21.121 -60.098 1.00 44.87 376 HIS A C 1
ATOM 1569 O O . HIS A 1 207 ? 1.887 21.791 -60.867 1.00 44.44 376 HIS A O 1
ATOM 1576 N N . PRO A 1 208 ? -0.119 20.827 -60.352 1.00 44.84 377 PRO A N 1
ATOM 1577 C CA . PRO A 1 208 ? -0.718 21.487 -61.540 1.00 44.18 377 PRO A CA 1
ATOM 1578 C C . PRO A 1 208 ? -0.980 22.966 -61.258 1.00 43.30 377 PRO A C 1
ATOM 1579 O O . PRO A 1 208 ? -1.234 23.356 -60.084 1.00 42.42 377 PRO A O 1
ATOM 1583 N N . VAL A 1 209 ? -0.908 23.763 -62.323 1.00 42.58 378 VAL A N 1
ATOM 1584 C CA . VAL A 1 209 ? -1.388 25.168 -62.341 1.00 42.49 378 VAL A CA 1
ATOM 1585 C C . VAL A 1 209 ? -2.701 25.416 -61.515 1.00 42.35 378 VAL A C 1
ATOM 1586 O O . VAL A 1 209 ? -3.743 24.752 -61.720 1.00 41.89 378 VAL A O 1
ATOM 1588 N N . GLY A 1 210 ? -2.613 26.347 -60.550 1.00 42.28 379 GLY A N 1
ATOM 1589 C CA . GLY A 1 210 ? -3.706 26.682 -59.646 1.00 41.71 379 GLY A CA 1
ATOM 1590 C C . GLY A 1 210 ? -3.554 26.107 -58.243 1.00 41.85 379 GLY A C 1
ATOM 1591 O O . GLY A 1 210 ? -4.007 26.706 -57.250 1.00 41.12 379 GLY A O 1
ATOM 1592 N N . TRP A 1 211 ? -2.899 24.947 -58.168 1.00 41.93 380 TRP A N 1
ATOM 1593 C CA . TRP A 1 211 ? -2.757 24.155 -56.916 1.00 40.68 380 TRP A CA 1
ATOM 1594 C C . TRP A 1 211 ? -2.335 25.004 -55.688 1.00 40.31 380 TRP A C 1
ATOM 1595 O O . TRP A 1 211 ? -2.896 24.823 -54.586 1.00 38.14 380 TRP A O 1
ATOM 1606 N N . SER A 1 212 ? -1.365 25.920 -55.880 1.00 39.47 381 SER A N 1
ATOM 1607 C CA . SER A 1 212 ? -0.935 26.867 -54.807 1.00 39.74 381 SER A CA 1
ATOM 1608 C C . SER A 1 212 ? -2.120 27.604 -54.182 1.00 39.87 381 SER A C 1
ATOM 1609 O O . SER A 1 212 ? -2.231 27.697 -52.923 1.00 39.17 381 SER A O 1
ATOM 1612 N N . ARG A 1 213 ? -3.004 28.120 -55.053 1.00 39.46 382 ARG A N 1
ATOM 1613 C CA . ARG A 1 213 ? -4.249 28.797 -54.589 1.00 41.25 382 ARG A CA 1
ATOM 1614 C C . ARG A 1 213 ? -5.339 27.818 -54.055 1.00 41.57 382 ARG A C 1
ATOM 1615 O O . ARG A 1 213 ? -6.100 28.189 -53.151 1.00 41.75 382 ARG A O 1
ATOM 1617 N N . ARG A 1 214 ? -5.431 26.600 -54.619 1.00 42.58 383 ARG A N 1
ATOM 1618 C CA . ARG A 1 214 ? -6.385 25.577 -54.115 1.00 43.93 383 ARG A CA 1
ATOM 1619 C C . ARG A 1 214 ? -6.104 25.203 -52.643 1.00 45.24 383 ARG A C 1
ATOM 1620 O O . ARG A 1 214 ? -7.047 24.955 -51.865 1.00 45.97 383 ARG A O 1
ATOM 1622 N N . VAL A 1 215 ? -4.821 25.173 -52.247 1.00 45.14 384 VAL A N 1
ATOM 1623 C CA . VAL A 1 215 ? -4.448 24.804 -50.848 1.00 45.19 384 VAL A CA 1
ATOM 1624 C C . VAL A 1 215 ? -4.101 25.937 -49.839 1.00 44.48 384 VAL A C 1
ATOM 1625 O O . VAL A 1 215 ? -4.176 25.723 -48.642 1.00 44.00 384 VAL A O 1
ATOM 1629 N N . GLY A 1 216 ? -3.705 27.110 -50.340 1.00 45.20 385 GLY A N 1
ATOM 1630 C CA . GLY A 1 216 ? -3.112 28.205 -49.550 1.00 46.05 385 GLY A CA 1
ATOM 1631 C C . GLY A 1 216 ? -1.591 28.241 -49.322 1.00 47.01 385 GLY A C 1
ATOM 1632 O O . GLY A 1 216 ? -1.158 28.753 -48.286 1.00 47.20 385 GLY A O 1
ATOM 1633 N N . HIS A 1 217 ? -0.783 27.728 -50.268 1.00 47.26 386 HIS A N 1
ATOM 1634 C CA . HIS A 1 217 ? 0.692 27.634 -50.098 1.00 47.76 386 HIS A CA 1
ATOM 1635 C C . HIS A 1 217 ? 1.330 28.982 -50.422 1.00 47.98 386 HIS A C 1
ATOM 1636 O O . HIS A 1 217 ? 1.034 29.600 -51.450 1.00 49.09 386 HIS A O 1
ATOM 1643 N N . ARG A 1 250 ? -3.908 11.034 -53.958 1.00 56.19 419 ARG A N 1
ATOM 1644 C CA . ARG A 1 250 ? -4.184 10.564 -52.616 1.00 57.17 419 ARG A CA 1
ATOM 1645 C C . ARG A 1 250 ? -5.666 10.636 -52.233 1.00 56.50 419 ARG A C 1
ATOM 1646 O O . ARG A 1 250 ? -6.460 11.276 -52.945 1.00 56.83 419 ARG A O 1
ATOM 1654 N N . ALA A 1 251 ? -6.016 9.946 -51.130 1.00 55.05 420 ALA A N 1
ATOM 1655 C CA . ALA A 1 251 ? -7.185 10.247 -50.232 1.00 53.12 420 ALA A CA 1
ATOM 1656 C C . ALA A 1 251 ? -6.826 9.836 -48.789 1.00 51.83 420 ALA A C 1
ATOM 1657 O O . ALA A 1 251 ? -5.717 9.317 -48.567 1.00 51.91 420 ALA A O 1
ATOM 1659 N N . VAL A 1 252 ? -7.735 10.078 -47.827 1.00 50.03 421 VAL A N 1
ATOM 1660 C CA . VAL A 1 252 ? -7.461 9.828 -46.410 1.00 48.24 421 VAL A CA 1
ATOM 1661 C C . VAL A 1 252 ? -8.674 9.422 -45.598 1.00 47.79 421 VAL A C 1
ATOM 1662 O O . VAL A 1 252 ? -9.634 10.169 -45.447 1.00 47.70 421 VAL A O 1
ATOM 1666 N N . TYR A 1 253 ? -8.606 8.234 -45.025 1.00 46.94 422 TYR A N 1
ATOM 1667 C CA . TYR A 1 253 ? -9.657 7.744 -44.153 1.00 46.41 422 TYR A CA 1
ATOM 1668 C C . TYR A 1 253 ? -9.151 7.698 -42.715 1.00 45.58 422 TYR A C 1
ATOM 1669 O O . TYR A 1 253 ? -8.157 7.030 -42.440 1.00 45.49 422 TYR A O 1
ATOM 1678 N N . THR A 1 254 ? -9.825 8.419 -41.813 1.00 45.27 423 THR A N 1
ATOM 1679 C CA . THR A 1 254 ? -9.367 8.603 -40.440 1.00 44.47 423 THR A CA 1
ATOM 1680 C C . THR A 1 254 ? -10.538 8.737 -39.504 1.00 44.78 423 THR A C 1
ATOM 1681 O O . THR A 1 254 ? -11.622 9.123 -39.913 1.00 44.84 423 THR A O 1
ATOM 1685 N N . GLU A 1 255 ? -10.285 8.507 -38.219 1.00 44.62 424 GLU A N 1
ATOM 1686 C CA . GLU A 1 255 ? -11.243 8.797 -37.168 1.00 44.50 424 GLU A CA 1
ATOM 1687 C C . GLU A 1 255 ? -10.670 9.768 -36.111 1.00 45.21 424 GLU A C 1
ATOM 1688 O O . GLU A 1 255 ? -9.453 9.768 -35.832 1.00 46.21 424 GLU A O 1
ATOM 1694 N N . GLY A 1 256 ? -11.540 10.576 -35.498 1.00 44.61 425 GLY A N 1
ATOM 1695 C CA . GLY A 1 256 ? -11.087 11.576 -34.531 1.00 43.70 425 GLY A CA 1
ATOM 1696 C C . GLY A 1 256 ? -10.104 12.643 -35.062 1.00 43.05 425 GLY A C 1
ATOM 1697 O O . GLY A 1 256 ? -10.084 12.980 -36.272 1.00 42.67 425 GLY A O 1
ATOM 1698 N N . GLY A 1 257 ? -9.281 13.136 -34.135 1.00 41.08 426 GLY A N 1
ATOM 1699 C CA . GLY A 1 257 ? -8.394 14.246 -34.362 1.00 39.78 426 GLY A CA 1
ATOM 1700 C C . GLY A 1 257 ? -7.396 14.044 -35.478 1.00 38.48 426 GLY A C 1
ATOM 1701 O O . GLY A 1 257 ? -6.947 12.925 -35.728 1.00 38.81 426 GLY A O 1
ATOM 1702 N N . TRP A 1 258 ? -7.128 15.163 -36.164 1.00 37.34 427 TRP A N 1
ATOM 1703 C CA . TRP A 1 258 ? -6.163 15.355 -37.225 1.00 35.42 427 TRP A CA 1
ATOM 1704 C C . TRP A 1 258 ? -4.952 16.161 -36.709 1.00 34.94 427 TRP A C 1
ATOM 1705 O O . TRP A 1 258 ? -4.832 16.411 -35.465 1.00 33.17 427 TRP A O 1
ATOM 1716 N N . PHE A 1 259 ? -4.050 16.506 -37.650 1.00 32.21 428 PHE A N 1
ATOM 1717 C CA . PHE A 1 259 ? -2.824 17.293 -37.373 1.00 32.69 428 PHE A CA 1
ATOM 1718 C C . PHE A 1 259 ? -3.240 18.697 -36.978 1.00 32.62 428 PHE A C 1
ATOM 1719 O O . PHE A 1 259 ? -4.098 19.254 -37.578 1.00 32.62 428 PHE A O 1
ATOM 1727 N N . GLU A 1 260 ? -2.580 19.256 -35.981 1.00 34.66 429 GLU A N 1
ATOM 1728 C CA . GLU A 1 260 ? -2.918 20.549 -35.424 1.00 36.62 429 GLU A CA 1
ATOM 1729 C C . GLU A 1 260 ? -1.668 21.443 -35.248 1.00 34.87 429 GLU A C 1
ATOM 1730 O O . GLU A 1 260 ? -0.558 20.938 -34.973 1.00 33.01 429 GLU A O 1
ATOM 1736 N N . GLU A 1 261 ? -1.859 22.771 -35.361 1.00 33.21 430 GLU A N 1
ATOM 1737 C CA . GLU A 1 261 ? -0.751 23.675 -35.347 1.00 31.99 430 GLU A CA 1
ATOM 1738 C C . GLU A 1 261 ? 0.010 23.544 -34.052 1.00 31.50 430 GLU A C 1
ATOM 1739 O O . GLU A 1 261 ? -0.569 23.424 -32.960 1.00 30.01 430 GLU A O 1
ATOM 1745 N N . GLY A 1 262 ? 1.330 23.509 -34.151 1.00 30.88 431 GLY A N 1
ATOM 1746 C CA . GLY A 1 262 ? 2.138 23.508 -32.928 1.00 31.05 431 GLY A CA 1
ATOM 1747 C C . GLY A 1 262 ? 2.491 22.112 -32.526 1.00 31.44 431 GLY A C 1
ATOM 1748 O O . GLY A 1 262 ? 3.368 21.906 -31.681 1.00 31.85 431 GLY A O 1
ATOM 1749 N N . MET A 1 263 ? 1.817 21.123 -33.100 1.00 31.46 432 MET A N 1
ATOM 1750 C CA . MET A 1 263 ? 2.217 19.721 -32.909 1.00 31.86 432 MET A CA 1
ATOM 1751 C C . MET A 1 263 ? 3.649 19.454 -33.317 1.00 30.41 432 MET A C 1
ATOM 1752 O O . MET A 1 263 ? 4.076 19.872 -34.354 1.00 31.81 432 MET A O 1
ATOM 1757 N N . LYS A 1 264 ? 4.398 18.741 -32.490 1.00 30.74 433 LYS A N 1
ATOM 1758 C CA . LYS A 1 264 ? 5.762 18.451 -32.808 1.00 29.67 433 LYS A CA 1
ATOM 1759 C C . LYS A 1 264 ? 5.944 17.041 -33.499 1.00 28.23 433 LYS A C 1
ATOM 1760 O O . LYS A 1 264 ? 5.135 16.103 -33.313 1.00 24.47 433 LYS A O 1
ATOM 1766 N N . LEU A 1 265 ? 6.980 16.946 -34.338 1.00 28.58 434 LEU A N 1
ATOM 1767 C CA . LEU A 1 265 ? 7.298 15.715 -35.068 1.00 28.40 434 LEU A CA 1
ATOM 1768 C C . LEU A 1 265 ? 8.752 15.767 -35.540 1.00 29.12 434 LEU A C 1
ATOM 1769 O O . LEU A 1 265 ? 9.452 16.758 -35.261 1.00 29.17 434 LEU A O 1
ATOM 1774 N N . GLU A 1 266 ? 9.220 14.708 -36.233 1.00 27.81 435 GLU A N 1
ATOM 1775 C CA . GLU A 1 266 ? 10.525 14.720 -36.913 1.00 28.09 435 GLU A CA 1
ATOM 1776 C C . GLU A 1 266 ? 10.267 14.798 -38.457 1.00 27.19 435 GLU A C 1
ATOM 1777 O O . GLU A 1 266 ? 9.262 14.291 -38.965 1.00 26.24 435 GLU A O 1
ATOM 1783 N N . ALA A 1 267 ? 11.180 15.426 -39.194 1.00 27.01 436 ALA A N 1
ATOM 1784 C CA . ALA A 1 267 ? 11.080 15.582 -40.627 1.00 27.67 436 ALA A CA 1
ATOM 1785 C C . ALA A 1 267 ? 12.460 15.688 -41.286 1.00 27.49 436 ALA A C 1
ATOM 1786 O O . ALA A 1 267 ? 13.434 16.259 -40.717 1.00 27.02 436 ALA A O 1
ATOM 1788 N N . ILE A 1 268 ? 12.527 15.141 -42.500 1.00 26.96 437 ILE A N 1
ATOM 1789 C CA . ILE A 1 268 ? 13.768 15.290 -43.311 1.00 25.96 437 ILE A CA 1
ATOM 1790 C C . ILE A 1 268 ? 13.931 16.724 -43.664 1.00 25.51 437 ILE A C 1
ATOM 1791 O O . ILE A 1 268 ? 13.000 17.325 -44.143 1.00 26.01 437 ILE A O 1
ATOM 1796 N N . ASP A 1 269 ? 15.086 17.319 -43.426 1.00 26.12 438 ASP A N 1
ATOM 1797 C CA . ASP A 1 269 ? 15.210 18.732 -43.758 1.00 28.65 438 ASP A CA 1
ATOM 1798 C C . ASP A 1 269 ? 15.387 18.900 -45.280 1.00 29.11 438 ASP A C 1
ATOM 1799 O O . ASP A 1 269 ? 16.367 18.387 -45.816 1.00 28.19 438 ASP A O 1
ATOM 1804 N N . PRO A 1 270 ? 14.415 19.578 -45.993 1.00 29.85 439 PRO A N 1
ATOM 1805 C CA . PRO A 1 270 ? 14.495 19.747 -47.480 1.00 30.78 439 PRO A CA 1
ATOM 1806 C C . PRO A 1 270 ? 15.754 20.502 -47.880 1.00 31.26 439 PRO A C 1
ATOM 1807 O O . PRO A 1 270 ? 16.123 20.468 -49.042 1.00 31.07 439 PRO A O 1
ATOM 1811 N N . LEU A 1 271 ? 16.416 21.118 -46.926 1.00 31.22 440 LEU A N 1
ATOM 1812 C CA . LEU A 1 271 ? 17.536 22.007 -47.228 1.00 35.69 440 LEU A CA 1
ATOM 1813 C C . LEU A 1 271 ? 18.792 21.328 -46.748 1.00 36.27 440 LEU A C 1
ATOM 1814 O O . LEU A 1 271 ? 19.909 21.781 -47.022 1.00 37.15 440 LEU A O 1
ATOM 1819 N N . ASN A 1 272 ? 18.600 20.224 -46.037 1.00 35.35 441 ASN A N 1
ATOM 1820 C CA . ASN A 1 272 ? 19.690 19.293 -45.845 1.00 35.22 441 ASN A CA 1
ATOM 1821 C C . ASN A 1 272 ? 19.191 17.915 -45.655 1.00 32.89 441 ASN A C 1
ATOM 1822 O O . ASN A 1 272 ? 18.948 17.507 -44.550 1.00 30.82 441 ASN A O 1
ATOM 1827 N N . LEU A 1 273 ? 19.130 17.169 -46.754 1.00 32.89 442 LEU A N 1
ATOM 1828 C CA . LEU A 1 273 ? 18.460 15.871 -46.806 1.00 30.42 442 LEU A CA 1
ATOM 1829 C C . LEU A 1 273 ? 19.179 14.784 -46.013 1.00 29.16 442 LEU A C 1
ATOM 1830 O O . LEU A 1 273 ? 18.613 13.747 -45.797 1.00 28.12 442 LEU A O 1
ATOM 1835 N N . GLY A 1 274 ? 20.404 15.034 -45.563 1.00 27.37 443 GLY A N 1
ATOM 1836 C CA . GLY A 1 274 ? 21.077 14.113 -44.699 1.00 27.32 443 GLY A CA 1
ATOM 1837 C C . GLY A 1 274 ? 20.619 14.252 -43.256 1.00 28.15 443 GLY A C 1
ATOM 1838 O O . GLY A 1 274 ? 20.891 13.371 -42.440 1.00 28.71 443 GLY A O 1
ATOM 1839 N N . ASN A 1 275 ? 19.826 15.283 -42.949 1.00 26.05 444 ASN A N 1
ATOM 1840 C CA . ASN A 1 275 ? 19.296 15.450 -41.609 1.00 25.50 444 ASN A CA 1
ATOM 1841 C C . ASN A 1 275 ? 17.810 15.238 -41.422 1.00 25.97 444 ASN A C 1
ATOM 1842 O O . ASN A 1 275 ? 16.934 15.655 -42.247 1.00 23.48 444 ASN A O 1
ATOM 1847 N N . ILE A 1 276 ? 17.522 14.625 -40.277 1.00 24.55 445 ILE A N 1
ATOM 1848 C CA . ILE A 1 276 ? 16.142 14.487 -39.875 1.00 26.40 445 ILE A CA 1
ATOM 1849 C C . ILE A 1 276 ? 16.065 15.260 -38.579 1.00 26.91 445 ILE A C 1
ATOM 1850 O O . ILE A 1 276 ? 16.785 14.961 -37.624 1.00 28.73 445 ILE A O 1
ATOM 1855 N N . CYS A 1 277 ? 15.220 16.261 -38.582 1.00 27.78 446 CYS A N 1
ATOM 1856 C CA . CYS A 1 277 ? 15.190 17.251 -37.520 1.00 28.00 446 CYS A CA 1
ATOM 1857 C C . CYS A 1 277 ? 13.867 17.279 -36.711 1.00 28.12 446 CYS A C 1
ATOM 1858 O O . CYS A 1 277 ? 12.840 16.759 -37.132 1.00 26.81 446 CYS A O 1
ATOM 1861 N N . VAL A 1 278 ? 13.950 17.879 -35.521 1.00 28.65 447 VAL A N 1
ATOM 1862 C CA . VAL A 1 278 ? 12.800 18.303 -34.699 1.00 29.52 447 VAL A CA 1
ATOM 1863 C C . VAL A 1 278 ? 12.032 19.336 -35.465 1.00 29.67 447 VAL A C 1
ATOM 1864 O O . VAL A 1 278 ? 12.587 20.334 -35.922 1.00 30.59 447 VAL A O 1
ATOM 1868 N N . ALA A 1 279 ? 10.757 19.080 -35.675 1.00 30.27 448 ALA A N 1
ATOM 1869 C CA . ALA A 1 279 ? 10.007 19.973 -36.523 1.00 28.92 448 ALA A CA 1
ATOM 1870 C C . ALA A 1 279 ? 8.658 20.263 -35.874 1.00 30.52 448 ALA A C 1
ATOM 1871 O O . ALA A 1 279 ? 8.244 19.580 -34.898 1.00 29.93 448 ALA A O 1
ATOM 1873 N N . THR A 1 280 ? 7.991 21.298 -36.378 1.00 30.96 449 THR A N 1
ATOM 1874 C CA . THR A 1 280 ? 6.695 21.720 -35.828 1.00 32.14 449 THR A CA 1
ATOM 1875 C C . THR A 1 280 ? 5.731 21.884 -36.986 1.00 30.03 449 THR A C 1
ATOM 1876 O O . THR A 1 280 ? 6.133 22.364 -37.982 1.00 29.03 449 THR A O 1
ATOM 1880 N N . VAL A 1 281 ? 4.471 21.486 -36.835 1.00 32.07 450 VAL A N 1
ATOM 1881 C CA . VAL A 1 281 ? 3.397 21.880 -37.790 1.00 33.84 450 VAL A CA 1
ATOM 1882 C C . VAL A 1 281 ? 3.077 23.374 -37.574 1.00 36.29 450 VAL A C 1
ATOM 1883 O O . VAL A 1 281 ? 2.970 23.854 -36.406 1.00 33.54 450 VAL A O 1
ATOM 1887 N N . CYS A 1 282 ? 2.986 24.095 -38.710 1.00 38.08 451 CYS A N 1
ATOM 1888 C CA . CYS A 1 282 ? 2.851 25.575 -38.731 1.00 41.23 451 CYS A CA 1
ATOM 1889 C C . CYS A 1 282 ? 1.472 26.016 -39.123 1.00 40.24 451 CYS A C 1
ATOM 1890 O O . CYS A 1 282 ? 0.976 27.011 -38.597 1.00 40.60 451 CYS A O 1
ATOM 1893 N N . LYS A 1 283 ? 0.866 25.205 -39.981 1.00 39.38 452 LYS A N 1
ATOM 1894 C CA . LYS A 1 283 ? -0.364 25.510 -40.647 1.00 40.03 452 LYS A CA 1
ATOM 1895 C C . LYS A 1 283 ? -0.816 24.195 -41.288 1.00 39.64 452 LYS A C 1
ATOM 1896 O O . LYS A 1 283 ? -0.005 23.461 -41.917 1.00 39.46 452 LYS A O 1
ATOM 1902 N N . VAL A 1 284 ? -2.100 23.892 -41.131 1.00 39.64 453 VAL A N 1
ATOM 1903 C CA . VAL A 1 284 ? -2.767 22.753 -41.770 1.00 39.12 453 VAL A CA 1
ATOM 1904 C C . VAL A 1 284 ? -3.472 23.293 -43.015 1.00 39.88 453 VAL A C 1
ATOM 1905 O O . VAL A 1 284 ? -4.457 23.991 -42.907 1.00 39.81 453 VAL A O 1
ATOM 1909 N N . LEU A 1 285 ? -2.967 23.024 -44.216 1.00 41.48 454 LEU A N 1
ATOM 1910 C CA . LEU A 1 285 ? -3.677 23.479 -45.444 1.00 41.43 454 LEU A CA 1
ATOM 1911 C C . LEU A 1 285 ? -4.726 22.459 -45.838 1.00 42.03 454 LEU A C 1
ATOM 1912 O O . LEU A 1 285 ? -5.166 21.662 -45.008 1.00 41.53 454 LEU A O 1
ATOM 1917 N N . LEU A 1 286 ? -5.153 22.461 -47.090 1.00 42.73 455 LEU A N 1
ATOM 1918 C CA . LEU A 1 286 ? -6.313 21.639 -47.405 1.00 44.12 455 LEU A CA 1
ATOM 1919 C C . LEU A 1 286 ? -5.882 20.381 -48.214 1.00 46.01 455 LEU A C 1
ATOM 1920 O O . LEU A 1 286 ? -4.713 20.265 -48.661 1.00 45.72 455 LEU A O 1
ATOM 1925 N N . ASP A 1 287 ? -6.805 19.425 -48.360 1.00 47.25 456 ASP A N 1
ATOM 1926 C CA . ASP A 1 287 ? -6.487 18.115 -48.953 1.00 47.91 456 ASP A CA 1
ATOM 1927 C C . ASP A 1 287 ? -5.175 17.550 -48.338 1.00 46.69 456 ASP A C 1
ATOM 1928 O O . ASP A 1 287 ? -4.217 17.247 -49.045 1.00 46.76 456 ASP A O 1
ATOM 1933 N N . GLY A 1 288 ? -5.133 17.474 -47.010 1.00 44.89 457 GLY A N 1
ATOM 1934 C CA . GLY A 1 288 ? -4.056 16.786 -46.310 1.00 43.20 457 GLY A CA 1
ATOM 1935 C C . GLY A 1 288 ? -2.651 17.371 -46.279 1.00 41.75 457 GLY A C 1
ATOM 1936 O O . GLY A 1 288 ? -1.762 16.730 -45.710 1.00 41.60 457 GLY A O 1
ATOM 1937 N N . TYR A 1 289 ? -2.421 18.569 -46.836 1.00 40.07 458 TYR A N 1
ATOM 1938 C CA . TYR A 1 289 ? -1.062 19.169 -46.799 1.00 38.27 458 TYR A CA 1
ATOM 1939 C C . TYR A 1 289 ? -0.820 19.948 -45.501 1.00 37.67 458 TYR A C 1
ATOM 1940 O O . TYR A 1 289 ? -1.754 20.347 -44.824 1.00 37.10 458 TYR A O 1
ATOM 1949 N N . LEU A 1 290 ? 0.448 20.114 -45.146 1.00 36.78 459 LEU A N 1
ATOM 1950 C CA . LEU A 1 290 ? 0.853 20.622 -43.858 1.00 36.67 459 LEU A CA 1
ATOM 1951 C C . LEU A 1 290 ? 2.069 21.503 -44.074 1.00 35.73 459 LEU A C 1
ATOM 1952 O O . LEU A 1 290 ? 2.972 21.130 -44.853 1.00 35.94 459 LEU A O 1
ATOM 1957 N N . MET A 1 291 ? 2.141 22.629 -43.369 1.00 35.71 460 MET A N 1
ATOM 1958 C CA . MET A 1 291 ? 3.326 23.461 -43.496 1.00 35.52 460 MET A CA 1
ATOM 1959 C C . MET A 1 291 ? 4.173 23.126 -42.284 1.00 35.55 460 MET A C 1
ATOM 1960 O O . MET A 1 291 ? 3.688 23.263 -41.156 1.00 33.41 460 MET A O 1
ATOM 1965 N N . ILE A 1 292 ? 5.408 22.688 -42.507 1.00 34.33 461 ILE A N 1
ATOM 1966 C CA . ILE A 1 292 ? 6.300 22.383 -41.366 1.00 36.21 461 ILE A CA 1
ATOM 1967 C C . ILE A 1 292 ? 7.546 23.278 -41.326 1.00 37.13 461 ILE A C 1
ATOM 1968 O O . ILE A 1 292 ? 7.977 23.770 -42.357 1.00 36.91 461 ILE A O 1
ATOM 1973 N N . CYS A 1 293 ? 8.187 23.401 -40.174 1.00 38.12 462 CYS A N 1
ATOM 1974 C CA . CYS A 1 293 ? 9.505 24.021 -40.135 1.00 41.14 462 CYS A CA 1
ATOM 1975 C C . CYS A 1 293 ? 10.462 23.355 -39.124 1.00 41.80 462 CYS A C 1
ATOM 1976 O O . CYS A 1 293 ? 10.007 22.703 -38.153 1.00 42.12 462 CYS A O 1
ATOM 1979 N N . VAL A 1 294 ? 11.768 23.542 -39.310 1.00 42.25 463 VAL A N 1
ATOM 1980 C CA . VAL A 1 294 ? 12.770 23.065 -38.321 1.00 42.45 463 VAL A CA 1
ATOM 1981 C C . VAL A 1 294 ? 12.840 23.983 -37.090 1.00 43.40 463 VAL A C 1
ATOM 1982 O O . VAL A 1 294 ? 12.997 25.199 -37.235 1.00 43.80 463 VAL A O 1
ATOM 1986 N N . ASP A 1 295 ? 12.772 23.415 -35.882 1.00 43.70 464 ASP A N 1
ATOM 1987 C CA . ASP A 1 295 ? 12.869 24.236 -34.645 1.00 44.79 464 ASP A CA 1
ATOM 1988 C C . ASP A 1 295 ? 14.241 24.919 -34.465 1.00 44.71 464 ASP A C 1
ATOM 1989 O O . ASP A 1 295 ? 15.279 24.246 -34.550 1.00 44.52 464 ASP A O 1
ATOM 1994 N N . ASP A 1 304 ? 12.035 28.499 -44.914 1.00 42.72 473 ASP A N 1
ATOM 1995 C CA . ASP A 1 304 ? 11.725 28.273 -43.478 1.00 42.58 473 ASP A CA 1
ATOM 1996 C C . ASP A 1 304 ? 10.575 27.263 -43.400 1.00 41.92 473 ASP A C 1
ATOM 1997 O O . ASP A 1 304 ? 10.806 26.078 -43.054 1.00 42.10 473 ASP A O 1
ATOM 1999 N N . TRP A 1 305 ? 9.351 27.706 -43.718 1.00 40.16 474 TRP A N 1
ATOM 2000 C CA . TRP A 1 305 ? 8.232 26.777 -43.733 1.00 38.58 474 TRP A CA 1
ATOM 2001 C C . TRP A 1 305 ? 8.462 25.982 -44.968 1.00 37.72 474 TRP A C 1
ATOM 2002 O O . TRP A 1 305 ? 9.054 26.504 -45.908 1.00 37.32 474 TRP A O 1
ATOM 2013 N N . PHE A 1 306 ? 8.087 24.694 -44.932 1.00 36.54 475 PHE A N 1
ATOM 2014 C CA . PHE A 1 306 ? 8.095 23.832 -46.119 1.00 36.90 475 PHE A CA 1
ATOM 2015 C C . PHE A 1 306 ? 6.848 23.026 -46.079 1.00 36.94 475 PHE A C 1
ATOM 2016 O O . PHE A 1 306 ? 6.363 22.686 -44.972 1.00 37.39 475 PHE A O 1
ATOM 2024 N N . CYS A 1 307 ? 6.304 22.768 -47.264 1.00 36.44 476 CYS A N 1
ATOM 2025 C CA . CYS A 1 307 ? 5.178 21.880 -47.387 1.00 36.76 476 CYS A CA 1
ATOM 2026 C C . CYS A 1 307 ? 5.482 20.316 -47.554 1.00 37.03 476 CYS A C 1
ATOM 2027 O O . CYS A 1 307 ? 6.269 19.901 -48.465 1.00 37.92 476 CYS A O 1
ATOM 2030 N N . TYR A 1 308 ? 4.847 19.476 -46.714 1.00 35.11 477 TYR A N 1
ATOM 2031 C CA . TYR A 1 308 ? 4.702 18.059 -46.963 1.00 34.40 477 TYR A CA 1
ATOM 2032 C C . TYR A 1 308 ? 3.233 17.622 -46.938 1.00 34.53 477 TYR A C 1
ATOM 2033 O O . TYR A 1 308 ? 2.494 18.029 -46.064 1.00 34.84 477 TYR A O 1
ATOM 2042 N N . HIS A 1 309 ? 2.788 16.773 -47.858 1.00 35.00 478 HIS A N 1
ATOM 2043 C CA . HIS A 1 309 ? 1.510 16.027 -47.628 1.00 35.49 478 HIS A CA 1
ATOM 2044 C C . HIS A 1 309 ? 1.587 15.113 -46.370 1.00 35.38 478 HIS A C 1
ATOM 2045 O O . HIS A 1 309 ? 2.660 14.565 -46.047 1.00 36.75 478 HIS A O 1
ATOM 2052 N N . ALA A 1 310 ? 0.449 14.942 -45.689 1.00 34.67 479 ALA A N 1
ATOM 2053 C CA . ALA A 1 310 ? 0.299 14.082 -44.453 1.00 33.89 479 ALA A CA 1
ATOM 2054 C C . ALA A 1 310 ? 0.645 12.570 -44.635 1.00 33.19 479 ALA A C 1
ATOM 2055 O O . ALA A 1 310 ? 1.177 11.880 -43.689 1.00 33.02 479 ALA A O 1
ATOM 2057 N N . SER A 1 311 ? 0.405 12.080 -45.862 1.00 31.89 480 SER A N 1
ATOM 2058 C CA . SER A 1 311 ? 0.902 10.773 -46.333 1.00 29.10 480 SER A CA 1
ATOM 2059 C C . SER A 1 311 ? 2.405 10.717 -46.686 1.00 27.73 480 SER A C 1
ATOM 2060 O O . SER A 1 311 ? 2.918 9.663 -47.026 1.00 24.09 480 SER A O 1
ATOM 2063 N N . SER A 1 312 ? 3.095 11.836 -46.557 1.00 27.17 481 SER A N 1
ATOM 2064 C CA . SER A 1 312 ? 4.484 11.888 -46.947 1.00 29.09 481 SER A CA 1
ATOM 2065 C C . SER A 1 312 ? 5.331 10.897 -46.153 1.00 27.72 481 SER A C 1
ATOM 2066 O O . SER A 1 312 ? 5.132 10.645 -44.949 1.00 25.95 481 SER A O 1
ATOM 2069 N N . HIS A 1 313 ? 6.330 10.382 -46.831 1.00 28.75 482 HIS A N 1
ATOM 2070 C CA . HIS A 1 313 ? 7.251 9.459 -46.189 1.00 28.84 482 HIS A CA 1
ATOM 2071 C C . HIS A 1 313 ? 8.446 10.140 -45.660 1.00 28.35 482 HIS A C 1
ATOM 2072 O O . HIS A 1 313 ? 9.329 9.489 -45.134 1.00 26.89 482 HIS A O 1
ATOM 2079 N N . ALA A 1 314 ? 8.427 11.485 -45.750 1.00 26.56 483 ALA A N 1
ATOM 2080 C CA . ALA A 1 314 ? 9.504 12.334 -45.217 1.00 27.56 483 ALA A CA 1
ATOM 2081 C C . ALA A 1 314 ? 9.304 12.952 -43.816 1.00 28.17 483 ALA A C 1
ATOM 2082 O O . ALA A 1 314 ? 10.200 13.649 -43.349 1.00 28.00 483 ALA A O 1
ATOM 2084 N N . ILE A 1 315 ? 8.119 12.759 -43.215 1.00 27.41 484 ILE A N 1
ATOM 2085 C CA . ILE A 1 315 ? 7.807 13.124 -41.821 1.00 26.70 484 ILE A CA 1
ATOM 2086 C C . ILE A 1 315 ? 7.601 11.856 -40.982 1.00 27.77 484 ILE A C 1
ATOM 2087 O O . ILE A 1 315 ? 7.115 10.818 -41.523 1.00 27.43 484 ILE A O 1
ATOM 2092 N N . PHE A 1 316 ? 7.947 11.926 -39.667 1.00 25.47 485 PHE A N 1
ATOM 2093 C CA . PHE A 1 316 ? 7.849 10.756 -38.763 1.00 25.75 485 PHE A CA 1
ATOM 2094 C C . PHE A 1 316 ? 7.361 11.253 -37.424 1.00 25.69 485 PHE A C 1
ATOM 2095 O O . PHE A 1 316 ? 7.519 12.430 -37.116 1.00 27.74 485 PHE A O 1
ATOM 2103 N N . PRO A 1 317 ? 6.816 10.354 -36.604 1.00 25.16 486 PRO A N 1
ATOM 2104 C CA . PRO A 1 317 ? 6.437 10.721 -35.254 1.00 25.36 486 PRO A CA 1
ATOM 2105 C C . PRO A 1 317 ? 7.660 11.049 -34.364 1.00 25.85 486 PRO A C 1
ATOM 2106 O O . PRO A 1 317 ? 8.742 10.487 -34.564 1.00 21.84 486 PRO A O 1
ATOM 2110 N N . ALA A 1 318 ? 7.447 11.862 -33.310 1.00 28.43 487 ALA A N 1
ATOM 2111 C CA . ALA A 1 318 ? 8.526 12.132 -32.299 1.00 28.30 487 ALA A CA 1
ATOM 2112 C C . ALA A 1 318 ? 9.028 10.802 -31.772 1.00 29.69 487 ALA A C 1
ATOM 2113 O O . ALA A 1 318 ? 8.223 9.917 -31.468 1.00 29.59 487 ALA A O 1
ATOM 2115 N N . THR A 1 319 ? 10.355 10.668 -31.672 1.00 30.43 488 THR A N 1
ATOM 2116 C CA . THR A 1 319 ? 11.065 9.443 -31.213 1.00 32.59 488 THR A CA 1
ATOM 2117 C C . THR A 1 319 ? 11.310 8.319 -32.237 1.00 31.44 488 THR A C 1
ATOM 2118 O O . THR A 1 319 ? 11.940 7.298 -31.897 1.00 33.21 488 THR A O 1
ATOM 2122 N N . PHE A 1 320 ? 10.837 8.501 -33.466 1.00 30.31 489 PHE A N 1
ATOM 2123 C CA . PHE A 1 320 ? 11.184 7.636 -34.582 1.00 27.16 489 PHE A CA 1
ATOM 2124 C C . PHE A 1 320 ? 12.722 7.350 -34.710 1.00 27.66 489 PHE A C 1
ATOM 2125 O O . PHE A 1 320 ? 13.164 6.152 -34.765 1.00 26.93 489 PHE A O 1
ATOM 2133 N N . CYS A 1 321 ? 13.517 8.429 -34.728 1.00 27.26 490 CYS A N 1
ATOM 2134 C CA . CYS A 1 321 ? 14.994 8.374 -34.796 1.00 29.91 490 CYS A CA 1
ATOM 2135 C C . CYS A 1 321 ? 15.701 7.556 -33.710 1.00 31.76 490 CYS A C 1
ATOM 2136 O O . CYS A 1 321 ? 16.498 6.614 -34.029 1.00 34.54 490 CYS A O 1
ATOM 2139 N N . GLN A 1 322 ? 15.442 7.881 -32.451 1.00 32.53 491 GLN A N 1
ATOM 2140 C CA . GLN A 1 322 ? 15.998 7.124 -31.350 1.00 32.45 491 GLN A CA 1
ATOM 2141 C C . GLN A 1 322 ? 15.485 5.683 -31.359 1.00 33.63 491 GLN A C 1
ATOM 2142 O O . GLN A 1 322 ? 16.273 4.781 -31.181 1.00 33.38 491 GLN A O 1
ATOM 2144 N N . LYS A 1 323 ? 14.201 5.436 -31.623 1.00 34.18 492 LYS A N 1
ATOM 2145 C CA . LYS A 1 323 ? 13.739 4.035 -31.766 1.00 35.30 492 LYS A CA 1
ATOM 2146 C C . LYS A 1 323 ? 14.436 3.251 -32.832 1.00 36.34 492 LYS A C 1
ATOM 2147 O O . LYS A 1 323 ? 14.554 2.009 -32.741 1.00 36.42 492 LYS A O 1
ATOM 2153 N N . ASN A 1 324 ? 14.888 3.951 -33.877 1.00 36.55 493 ASN A N 1
ATOM 2154 C CA . ASN A 1 324 ? 15.446 3.278 -35.028 1.00 36.49 493 ASN A CA 1
ATOM 2155 C C . ASN A 1 324 ? 16.889 3.576 -35.178 1.00 36.90 493 ASN A C 1
ATOM 2156 O O . ASN A 1 324 ? 17.451 3.309 -36.200 1.00 37.01 493 ASN A O 1
ATOM 2161 N N . ASP A 1 325 ? 17.508 4.114 -34.137 1.00 37.94 494 ASP A N 1
ATOM 2162 C CA . ASP A 1 325 ? 18.928 4.284 -34.174 1.00 39.97 494 ASP A CA 1
ATOM 2163 C C . ASP A 1 325 ? 19.390 5.184 -35.323 1.00 39.80 494 ASP A C 1
ATOM 2164 O O . ASP A 1 325 ? 20.369 4.912 -35.981 1.00 41.13 494 ASP A O 1
ATOM 2169 N N . ILE A 1 326 ? 18.657 6.247 -35.566 1.00 39.94 495 ILE A N 1
ATOM 2170 C CA . ILE A 1 326 ? 19.075 7.256 -36.497 1.00 38.67 495 ILE A CA 1
ATOM 2171 C C . ILE A 1 326 ? 19.437 8.441 -35.653 1.00 39.98 495 ILE A C 1
ATOM 2172 O O . ILE A 1 326 ? 18.723 8.760 -34.677 1.00 38.39 495 ILE A O 1
ATOM 2177 N N . GLU A 1 327 ? 20.542 9.090 -36.040 1.00 41.24 496 GLU A N 1
ATOM 2178 C CA . GLU A 1 327 ? 20.917 10.369 -35.447 1.00 41.94 496 GLU A CA 1
ATOM 2179 C C . GLU A 1 327 ? 19.951 11.535 -35.749 1.00 41.27 496 GLU A C 1
ATOM 2180 O O . GLU A 1 327 ? 19.831 12.002 -36.919 1.00 40.26 496 GLU A O 1
ATOM 2186 N N . LEU A 1 328 ? 19.241 11.968 -34.699 1.00 41.51 497 LEU A N 1
ATOM 2187 C CA . LEU A 1 328 ? 18.329 13.089 -34.791 1.00 41.27 497 LEU A CA 1
ATOM 2188 C C . LEU A 1 328 ? 19.114 14.399 -34.703 1.00 42.75 497 LEU A C 1
ATOM 2189 O O . LEU A 1 328 ? 19.857 14.578 -33.733 1.00 43.15 497 LEU A O 1
ATOM 2194 N N . THR A 1 329 ? 18.943 15.333 -35.644 1.00 43.22 498 THR A N 1
ATOM 2195 C CA . THR A 1 329 ? 19.559 16.654 -35.446 1.00 44.16 498 THR A CA 1
ATOM 2196 C C . THR A 1 329 ? 18.592 17.519 -34.667 1.00 44.53 498 THR A C 1
ATOM 2197 O O . THR A 1 329 ? 17.486 17.825 -35.136 1.00 43.47 498 THR A O 1
ATOM 2201 N N . PRO A 1 330 ? 19.029 17.944 -33.453 1.00 44.70 499 PRO A N 1
ATOM 2202 C CA . PRO A 1 330 ? 18.185 18.669 -32.488 1.00 44.13 499 PRO A CA 1
ATOM 2203 C C . PRO A 1 330 ? 18.195 20.160 -32.799 1.00 43.88 499 PRO A C 1
ATOM 2204 O O . PRO A 1 330 ? 19.034 20.589 -33.586 1.00 41.49 499 PRO A O 1
ATOM 2208 N N . PRO A 1 331 ? 17.272 20.944 -32.180 1.00 45.02 500 PRO A N 1
ATOM 2209 C CA . PRO A 1 331 ? 17.184 22.368 -32.517 1.00 46.87 500 PRO A CA 1
ATOM 2210 C C . PRO A 1 331 ? 18.463 23.105 -32.064 1.00 48.31 500 PRO A C 1
ATOM 2211 O O . PRO A 1 331 ? 19.086 22.682 -31.083 1.00 47.51 500 PRO A O 1
ATOM 2215 N N . LYS A 1 332 ? 18.879 24.126 -32.823 1.00 50.55 501 LYS A N 1
ATOM 2216 C CA . LYS A 1 332 ? 20.103 24.896 -32.517 1.00 53.06 501 LYS A CA 1
ATOM 2217 C C . LYS A 1 332 ? 20.116 25.242 -31.018 1.00 54.18 501 LYS A C 1
ATOM 2218 O O . LYS A 1 332 ? 19.181 25.867 -30.511 1.00 54.48 501 LYS A O 1
ATOM 2221 N N . GLY A 1 333 ? 21.150 24.783 -30.316 1.00 55.60 502 GLY A N 1
ATOM 2222 C CA . GLY A 1 333 ? 21.192 24.851 -28.854 1.00 57.22 502 GLY A CA 1
ATOM 2223 C C . GLY A 1 333 ? 21.485 23.496 -28.211 1.00 58.61 502 GLY A C 1
ATOM 2224 O O . GLY A 1 333 ? 22.523 23.328 -27.551 1.00 58.33 502 GLY A O 1
ATOM 2225 N N . TYR A 1 334 ? 20.582 22.526 -28.411 1.00 59.36 503 TYR A N 1
ATOM 2226 C CA . TYR A 1 334 ? 20.721 21.171 -27.837 1.00 60.40 503 TYR A CA 1
ATOM 2227 C C . TYR A 1 334 ? 21.850 20.406 -28.554 1.00 61.54 503 TYR A C 1
ATOM 2228 O O . TYR A 1 334 ? 22.444 20.951 -29.491 1.00 62.17 503 TYR A O 1
ATOM 2237 N N . GLU A 1 335 ? 22.162 19.171 -28.132 1.00 62.68 504 GLU A N 1
ATOM 2238 C CA . GLU A 1 335 ? 23.205 18.372 -28.830 1.00 62.86 504 GLU A CA 1
ATOM 2239 C C . GLU A 1 335 ? 22.847 16.920 -29.224 1.00 62.71 504 GLU A C 1
ATOM 2240 O O . GLU A 1 335 ? 22.989 16.563 -30.405 1.00 62.74 504 GLU A O 1
ATOM 2246 N N . ALA A 1 336 ? 22.413 16.105 -28.255 1.00 62.07 505 ALA A N 1
ATOM 2247 C CA . ALA A 1 336 ? 22.014 14.683 -28.461 1.00 61.82 505 ALA A CA 1
ATOM 2248 C C . ALA A 1 336 ? 22.876 13.784 -29.373 1.00 61.83 505 ALA A C 1
ATOM 2249 O O . ALA A 1 336 ? 22.906 14.014 -30.608 1.00 62.22 505 ALA A O 1
ATOM 2251 N N . GLN A 1 337 ? 23.582 12.764 -28.854 1.00 60.91 506 GLN A N 1
ATOM 2252 C CA . GLN A 1 337 ? 23.983 12.474 -27.464 1.00 59.85 506 GLN A CA 1
ATOM 2253 C C . GLN A 1 337 ? 22.957 12.487 -26.299 1.00 58.93 506 GLN A C 1
ATOM 2254 O O . GLN A 1 337 ? 22.741 11.459 -25.625 1.00 59.20 506 GLN A O 1
ATOM 2260 N N . THR A 1 338 ? 22.349 13.653 -26.071 1.00 56.80 507 THR A N 1
ATOM 2261 C CA . THR A 1 338 ? 21.594 13.941 -24.855 1.00 54.04 507 THR A CA 1
ATOM 2262 C C . THR A 1 338 ? 20.114 14.368 -25.058 1.00 53.24 507 THR A C 1
ATOM 2263 O O . THR A 1 338 ? 19.306 14.103 -24.164 1.00 53.97 507 THR A O 1
ATOM 2267 N N . PHE A 1 339 ? 19.765 15.022 -26.185 1.00 49.90 508 PHE A N 1
ATOM 2268 C CA . PHE A 1 339 ? 18.377 15.478 -26.476 1.00 48.86 508 PHE A CA 1
ATOM 2269 C C . PHE A 1 339 ? 17.346 14.435 -26.047 1.00 47.02 508 PHE A C 1
ATOM 2270 O O . PHE A 1 339 ? 17.512 13.231 -26.259 1.00 46.91 508 PHE A O 1
ATOM 2278 N N . ASN A 1 340 ? 16.236 14.901 -25.524 1.00 45.57 509 ASN A N 1
ATOM 2279 C CA . ASN A 1 340 ? 15.282 14.018 -24.895 1.00 44.82 509 ASN A CA 1
ATOM 2280 C C . ASN A 1 340 ? 13.941 14.648 -25.259 1.00 43.64 509 ASN A C 1
ATOM 2281 O O . ASN A 1 340 ? 13.708 15.826 -24.993 1.00 43.55 509 ASN A O 1
ATOM 2286 N N . TRP A 1 341 ? 13.107 13.895 -25.970 1.00 42.05 510 TRP A N 1
ATOM 2287 C CA . TRP A 1 341 ? 11.833 14.413 -26.432 1.00 39.97 510 TRP A CA 1
ATOM 2288 C C . TRP A 1 341 ? 10.942 14.677 -25.212 1.00 40.13 510 TRP A C 1
ATOM 2289 O O . TRP A 1 341 ? 10.187 15.672 -25.165 1.00 38.24 510 TRP A O 1
ATOM 2300 N N . GLU A 1 342 ? 11.018 13.736 -24.255 1.00 39.90 511 GLU A N 1
ATOM 2301 C CA . GLU A 1 342 ? 10.282 13.825 -22.965 1.00 40.31 511 GLU A CA 1
ATOM 2302 C C . GLU A 1 342 ? 10.525 15.194 -22.352 1.00 39.79 511 GLU A C 1
ATOM 2303 O O . GLU A 1 342 ? 9.562 15.891 -21.994 1.00 39.25 511 GLU A O 1
ATOM 2305 N N . ASN A 1 343 ? 11.797 15.597 -22.286 1.00 38.59 512 ASN A N 1
ATOM 2306 C CA . ASN A 1 343 ? 12.104 16.871 -21.647 1.00 39.32 512 ASN A CA 1
ATOM 2307 C C . ASN A 1 343 ? 11.830 18.053 -22.592 1.00 37.33 512 ASN A C 1
ATOM 2308 O O . ASN A 1 343 ? 11.417 19.101 -22.156 1.00 35.28 512 ASN A O 1
ATOM 2313 N N . TYR A 1 344 ? 11.995 17.849 -23.897 1.00 37.17 513 TYR A N 1
ATOM 2314 C CA . TYR A 1 344 ? 11.746 18.927 -24.867 1.00 35.87 513 TYR A CA 1
ATOM 2315 C C . TYR A 1 344 ? 10.287 19.353 -24.971 1.00 35.21 513 TYR A C 1
ATOM 2316 O O . TYR A 1 344 ? 9.994 20.517 -25.011 1.00 33.53 513 TYR A O 1
ATOM 2325 N N . LEU A 1 345 ? 9.391 18.378 -25.050 1.00 36.10 514 LEU A N 1
ATOM 2326 C CA . LEU A 1 345 ? 7.956 18.618 -24.988 1.00 36.70 514 LEU A CA 1
ATOM 2327 C C . LEU A 1 345 ? 7.554 19.354 -23.670 1.00 37.09 514 LEU A C 1
ATOM 2328 O O . LEU A 1 345 ? 6.940 20.450 -23.710 1.00 36.03 514 LEU A O 1
ATOM 2333 N N . GLU A 1 346 ? 7.939 18.781 -22.517 1.00 37.33 515 GLU A N 1
ATOM 2334 C CA . GLU A 1 346 ? 7.802 19.491 -21.194 1.00 37.76 515 GLU A CA 1
ATOM 2335 C C . GLU A 1 346 ? 8.179 20.980 -21.205 1.00 37.25 515 GLU A C 1
ATOM 2336 O O . GLU A 1 346 ? 7.330 21.818 -20.930 1.00 35.75 515 GLU A O 1
ATOM 2338 N N . LYS A 1 347 ? 9.448 21.268 -21.555 1.00 37.28 516 LYS A N 1
ATOM 2339 C CA . LYS A 1 347 ? 10.028 22.620 -21.704 1.00 37.71 516 LYS A CA 1
ATOM 2340 C C . LYS A 1 347 ? 9.366 23.599 -22.743 1.00 37.57 516 LYS A C 1
ATOM 2341 O O . LYS A 1 347 ? 9.276 24.786 -22.530 1.00 38.31 516 LYS A O 1
ATOM 2347 N N . THR A 1 348 ? 8.996 23.102 -23.904 1.00 37.16 517 THR A N 1
ATOM 2348 C CA . THR A 1 348 ? 8.435 23.945 -24.960 1.00 36.45 517 THR A CA 1
ATOM 2349 C C . THR A 1 348 ? 6.937 24.026 -24.703 1.00 37.75 517 THR A C 1
ATOM 2350 O O . THR A 1 348 ? 6.186 24.707 -25.459 1.00 37.14 517 THR A O 1
ATOM 2354 N N . LYS A 1 349 ? 6.525 23.362 -23.603 1.00 39.12 518 LYS A N 1
ATOM 2355 C CA . LYS A 1 349 ? 5.099 23.141 -23.273 1.00 40.14 518 LYS A CA 1
ATOM 2356 C C . LYS A 1 349 ? 4.334 22.782 -24.586 1.00 39.63 518 LYS A C 1
ATOM 2357 O O . LYS A 1 349 ? 3.479 23.599 -25.055 1.00 39.70 518 LYS A O 1
ATOM 2363 N N . SER A 1 350 ? 4.693 21.617 -25.177 1.00 38.05 519 SER A N 1
ATOM 2364 C CA . SER A 1 350 ? 4.148 21.111 -26.491 1.00 38.59 519 SER A CA 1
ATOM 2365 C C . SER A 1 350 ? 3.609 19.665 -26.514 1.00 37.47 519 SER A C 1
ATOM 2366 O O . SER A 1 350 ? 4.046 18.844 -25.703 1.00 37.48 519 SER A O 1
ATOM 2369 N N . LYS A 1 351 ? 2.690 19.348 -27.446 1.00 36.53 520 LYS A N 1
ATOM 2370 C CA . LYS A 1 351 ? 2.339 17.925 -27.812 1.00 35.24 520 LYS A CA 1
ATOM 2371 C C . LYS A 1 351 ? 2.863 17.370 -29.196 1.00 32.81 520 LYS A C 1
ATOM 2372 O O . LYS A 1 351 ? 2.793 18.032 -30.213 1.00 31.12 520 LYS A O 1
ATOM 2376 N N . ALA A 1 352 ? 3.270 16.102 -29.204 1.00 32.01 521 ALA A N 1
ATOM 2377 C CA . ALA A 1 352 ? 3.661 15.379 -30.418 1.00 31.75 521 ALA A CA 1
ATOM 2378 C C . ALA A 1 352 ? 2.433 15.002 -31.267 1.00 31.48 521 ALA A C 1
ATOM 2379 O O . ALA A 1 352 ? 1.398 14.603 -30.739 1.00 32.02 521 ALA A O 1
ATOM 2381 N N . ALA A 1 353 ? 2.524 15.165 -32.578 1.00 30.24 522 ALA A N 1
ATOM 2382 C CA . ALA A 1 353 ? 1.516 14.672 -33.480 1.00 29.51 522 ALA A CA 1
ATOM 2383 C C . ALA A 1 353 ? 1.366 13.199 -33.138 1.00 29.64 522 ALA A C 1
ATOM 2384 O O . ALA A 1 353 ? 2.378 12.511 -32.888 1.00 27.92 522 ALA A O 1
ATOM 2386 N N . PRO A 1 354 ? 0.115 12.708 -33.020 1.00 29.19 523 PRO A N 1
ATOM 2387 C CA . PRO A 1 354 ? 0.054 11.272 -32.686 1.00 30.01 523 PRO A CA 1
ATOM 2388 C C . PRO A 1 354 ? 0.555 10.395 -33.787 1.00 29.47 523 PRO A C 1
ATOM 2389 O O . PRO A 1 354 ? 0.345 10.711 -34.987 1.00 33.00 523 PRO A O 1
ATOM 2393 N N . SER A 1 355 ? 1.167 9.292 -33.399 1.00 28.25 524 SER A N 1
ATOM 2394 C CA . SER A 1 355 ? 1.681 8.277 -34.291 1.00 28.28 524 SER A CA 1
ATOM 2395 C C . SER A 1 355 ? 0.702 7.685 -35.292 1.00 26.28 524 SER A C 1
ATOM 2396 O O . SER A 1 355 ? 1.112 7.295 -36.369 1.00 23.71 524 SER A O 1
ATOM 2399 N N . ARG A 1 356 ? -0.567 7.552 -34.924 1.00 24.77 525 ARG A N 1
ATOM 2400 C CA . ARG A 1 356 ? -1.541 6.922 -35.834 1.00 24.28 525 ARG A CA 1
ATOM 2401 C C . ARG A 1 356 ? -1.826 7.714 -37.149 1.00 25.07 525 ARG A C 1
ATOM 2402 O O . ARG A 1 356 ? -2.316 7.113 -38.132 1.00 26.49 525 ARG A O 1
ATOM 2410 N N . LEU A 1 357 ? -1.474 9.019 -37.184 1.00 24.23 526 LEU A N 1
ATOM 2411 C CA . LEU A 1 357 ? -1.648 9.823 -38.386 1.00 25.20 526 LEU A CA 1
ATOM 2412 C C . LEU A 1 357 ? -0.574 9.644 -39.498 1.00 26.80 526 LEU A C 1
ATOM 2413 O O . LEU A 1 357 ? -0.818 10.029 -40.671 1.00 28.09 526 LEU A O 1
ATOM 2418 N N . PHE A 1 358 ? 0.592 9.114 -39.137 1.00 25.97 527 PHE A N 1
ATOM 2419 C CA . PHE A 1 358 ? 1.732 9.009 -40.049 1.00 28.28 527 PHE A CA 1
ATOM 2420 C C . PHE A 1 358 ? 1.560 7.741 -40.999 1.00 28.89 527 PHE A C 1
ATOM 2421 O O . PHE A 1 358 ? 1.027 6.741 -40.571 1.00 27.64 527 PHE A O 1
ATOM 2429 N N . ASN A 1 359 ? 2.010 7.849 -42.256 1.00 29.40 528 ASN A N 1
ATOM 2430 C CA . ASN A 1 359 ? 1.886 6.786 -43.257 1.00 32.67 528 ASN A CA 1
ATOM 2431 C C . ASN A 1 359 ? 3.199 6.039 -43.227 1.00 36.68 528 ASN A C 1
ATOM 2432 O O . ASN A 1 359 ? 4.040 6.239 -44.098 1.00 39.60 528 ASN A O 1
ATOM 2437 N N . MET A 1 360 ? 3.376 5.150 -42.263 1.00 40.99 529 MET A N 1
ATOM 2438 C CA . MET A 1 360 ? 4.670 4.500 -42.021 1.00 46.09 529 MET A CA 1
ATOM 2439 C C . MET A 1 360 ? 4.891 3.081 -42.580 1.00 49.10 529 MET A C 1
ATOM 2440 O O . MET A 1 360 ? 6.054 2.621 -42.685 1.00 50.17 529 MET A O 1
ATOM 2445 N N . ASP A 1 361 ? 3.791 2.407 -42.941 1.00 51.87 530 ASP A N 1
ATOM 2446 C CA . ASP A 1 361 ? 3.785 1.004 -43.386 1.00 53.99 530 ASP A CA 1
ATOM 2447 C C . ASP A 1 361 ? 4.888 0.690 -44.331 1.00 55.72 530 ASP A C 1
ATOM 2448 O O . ASP A 1 361 ? 5.035 1.369 -45.360 1.00 55.49 530 ASP A O 1
ATOM 2453 N N . CYS A 1 362 ? 5.578 -0.412 -44.005 1.00 58.28 531 CYS A N 1
ATOM 2454 C CA . CYS A 1 362 ? 6.824 -0.866 -44.660 1.00 58.28 531 CYS A CA 1
ATOM 2455 C C . CYS A 1 362 ? 6.734 -2.220 -45.409 1.00 57.66 531 CYS A C 1
ATOM 2456 O O . CYS A 1 362 ? 6.732 -3.281 -44.762 1.00 57.05 531 CYS A O 1
ATOM 2459 N N . PRO A 1 363 ? 6.705 -2.164 -46.765 1.00 56.73 532 PRO A N 1
ATOM 2460 C CA . PRO A 1 363 ? 6.913 -3.352 -47.664 1.00 55.92 532 PRO A CA 1
ATOM 2461 C C . PRO A 1 363 ? 8.257 -4.128 -47.503 1.00 53.96 532 PRO A C 1
ATOM 2462 O O . PRO A 1 363 ? 9.243 -3.625 -46.940 1.00 52.72 532 PRO A O 1
ATOM 2466 N N . ASN A 1 364 ? 8.269 -5.373 -47.986 1.00 52.16 533 ASN A N 1
ATOM 2467 C CA . ASN A 1 364 ? 9.509 -6.002 -48.369 1.00 49.88 533 ASN A CA 1
ATOM 2468 C C . ASN A 1 364 ? 9.847 -5.324 -49.704 1.00 48.35 533 ASN A C 1
ATOM 2469 O O . ASN A 1 364 ? 9.361 -5.685 -50.801 1.00 47.47 533 ASN A O 1
ATOM 2471 N N . HIS A 1 365 ? 10.634 -4.271 -49.588 1.00 45.22 534 HIS A N 1
ATOM 2472 C CA . HIS A 1 365 ? 10.853 -3.404 -50.715 1.00 43.60 534 HIS A CA 1
ATOM 2473 C C . HIS A 1 365 ? 12.146 -3.863 -51.394 1.00 41.43 534 HIS A C 1
ATOM 2474 O O . HIS A 1 365 ? 12.478 -3.411 -52.507 1.00 43.22 534 HIS A O 1
ATOM 2481 N N . GLY A 1 366 ? 12.876 -4.716 -50.686 1.00 36.46 535 GLY A N 1
ATOM 2482 C CA . GLY A 1 366 ? 13.987 -5.386 -51.271 1.00 33.95 535 GLY A CA 1
ATOM 2483 C C . GLY A 1 366 ? 15.326 -4.700 -51.286 1.00 30.78 535 GLY A C 1
ATOM 2484 O O . GLY A 1 366 ? 16.258 -5.329 -51.743 1.00 31.81 535 GLY A O 1
ATOM 2485 N N . PHE A 1 367 ? 15.434 -3.441 -50.829 1.00 26.52 536 PHE A N 1
ATOM 2486 C CA . PHE A 1 367 ? 16.713 -2.806 -50.706 1.00 23.82 536 PHE A CA 1
ATOM 2487 C C . PHE A 1 367 ? 17.468 -3.358 -49.518 1.00 25.06 536 PHE A C 1
ATOM 2488 O O . PHE A 1 367 ? 16.872 -3.564 -48.407 1.00 22.94 536 PHE A O 1
ATOM 2496 N N . LYS A 1 368 ? 18.766 -3.555 -49.731 1.00 23.94 537 LYS A N 1
ATOM 2497 C CA . LYS A 1 368 ? 19.700 -4.061 -48.727 1.00 25.75 537 LYS A CA 1
ATOM 2498 C C . LYS A 1 368 ? 20.956 -3.160 -48.706 1.00 23.61 537 LYS A C 1
ATOM 2499 O O . LYS A 1 368 ? 21.422 -2.737 -49.745 1.00 19.99 537 LYS A O 1
ATOM 2505 N N . VAL A 1 369 ? 21.537 -3.014 -47.533 1.00 22.23 538 VAL A N 1
ATOM 2506 C CA . VAL A 1 369 ? 22.647 -2.179 -47.285 1.00 22.46 538 VAL A CA 1
ATOM 2507 C C . VAL A 1 369 ? 23.691 -2.737 -48.250 1.00 21.32 538 VAL A C 1
ATOM 2508 O O . VAL A 1 369 ? 23.857 -3.974 -48.402 1.00 21.75 538 VAL A O 1
ATOM 2512 N N . GLY A 1 370 ? 24.421 -1.855 -48.906 1.00 19.97 539 GLY A N 1
ATOM 2513 C CA . GLY A 1 370 ? 25.494 -2.332 -49.823 1.00 19.30 539 GLY A CA 1
ATOM 2514 C C . GLY A 1 370 ? 25.025 -2.305 -51.295 1.00 19.67 539 GLY A C 1
ATOM 2515 O O . GLY A 1 370 ? 25.823 -2.350 -52.223 1.00 19.43 539 GLY A O 1
ATOM 2516 N N . MET A 1 371 ? 23.743 -2.251 -51.548 1.00 19.95 540 MET A N 1
ATOM 2517 C CA . MET A 1 371 ? 23.307 -2.421 -52.939 1.00 20.98 540 MET A CA 1
ATOM 2518 C C . MET A 1 371 ? 23.654 -1.158 -53.721 1.00 20.79 540 MET A C 1
ATOM 2519 O O . MET A 1 371 ? 23.504 -0.045 -53.183 1.00 19.11 540 MET A O 1
ATOM 2524 N N . LYS A 1 372 ? 24.217 -1.309 -54.947 1.00 21.69 541 LYS A N 1
ATOM 2525 C CA . LYS A 1 372 ? 24.469 -0.155 -55.840 1.00 19.37 541 LYS A CA 1
ATOM 2526 C C . LYS A 1 372 ? 23.267 0.288 -56.652 1.00 19.64 541 LYS A C 1
ATOM 2527 O O . LYS A 1 372 ? 22.412 -0.515 -57.012 1.00 20.53 541 LYS A O 1
ATOM 2533 N N . LEU A 1 373 ? 23.250 1.566 -57.041 1.00 20.19 542 LEU A N 1
ATOM 2534 C CA . LEU A 1 373 ? 22.144 2.159 -57.821 1.00 23.38 542 LEU A CA 1
ATOM 2535 C C . LEU A 1 373 ? 22.616 3.525 -58.379 1.00 22.06 542 LEU A C 1
ATOM 2536 O O . LEU A 1 373 ? 23.781 3.923 -58.168 1.00 21.02 542 LEU A O 1
ATOM 2541 N N . GLU A 1 374 ? 21.734 4.184 -59.110 1.00 22.03 543 GLU A N 1
ATOM 2542 C CA . GLU A 1 374 ? 21.925 5.571 -59.636 1.00 21.76 543 GLU A CA 1
ATOM 2543 C C . GLU A 1 374 ? 21.026 6.523 -58.882 1.00 23.39 543 GLU A C 1
ATOM 2544 O O . GLU A 1 374 ? 19.808 6.277 -58.787 1.00 23.80 543 GLU A O 1
ATOM 2550 N N . ALA A 1 375 ? 21.621 7.531 -58.201 1.00 23.85 544 ALA A N 1
ATOM 2551 C CA . ALA A 1 375 ? 20.786 8.423 -57.393 1.00 24.07 544 ALA A CA 1
ATOM 2552 C C . ALA A 1 375 ? 20.894 9.879 -57.881 1.00 24.57 544 ALA A C 1
ATOM 2553 O O . ALA A 1 375 ? 21.986 10.364 -58.209 1.00 22.18 544 ALA A O 1
ATOM 2555 N N . VAL A 1 376 ? 19.755 10.555 -57.938 1.00 24.80 545 VAL A N 1
ATOM 2556 C CA . VAL A 1 376 ? 19.752 12.002 -58.204 1.00 24.44 545 VAL A CA 1
ATOM 2557 C C . VAL A 1 376 ? 20.351 12.669 -56.976 1.00 26.14 545 VAL A C 1
ATOM 2558 O O . VAL A 1 376 ? 19.984 12.269 -55.830 1.00 24.53 545 VAL A O 1
ATOM 2562 N N . ASP A 1 377 ? 21.288 13.628 -57.191 1.00 27.38 546 ASP A N 1
ATOM 2563 C CA . ASP A 1 377 ? 21.876 14.441 -56.108 1.00 28.52 546 ASP A CA 1
ATOM 2564 C C . ASP A 1 377 ? 20.856 15.534 -55.882 1.00 29.11 546 ASP A C 1
ATOM 2565 O O . ASP A 1 377 ? 20.796 16.420 -56.618 1.00 29.37 546 ASP A O 1
ATOM 2570 N N . LEU A 1 378 ? 20.042 15.452 -54.847 1.00 30.92 547 LEU A N 1
ATOM 2571 C CA . LEU A 1 378 ? 18.804 16.208 -54.790 1.00 32.11 547 LEU A CA 1
ATOM 2572 C C . LEU A 1 378 ? 19.061 17.707 -54.499 1.00 32.96 547 LEU A C 1
ATOM 2573 O O . LEU A 1 378 ? 18.160 18.532 -54.580 1.00 31.92 547 LEU A O 1
ATOM 2578 N N . MET A 1 379 ? 20.291 18.014 -54.118 1.00 34.90 548 MET A N 1
ATOM 2579 C CA . MET A 1 379 ? 20.778 19.440 -53.988 1.00 36.56 548 MET A CA 1
ATOM 2580 C C . MET A 1 379 ? 21.247 20.039 -55.288 1.00 36.07 548 MET A C 1
ATOM 2581 O O . MET A 1 379 ? 21.536 21.251 -55.337 1.00 35.68 548 MET A O 1
ATOM 2586 N N . GLU A 1 380 ? 21.357 19.193 -56.328 1.00 33.56 549 GLU A N 1
ATOM 2587 C CA . GLU A 1 380 ? 21.771 19.593 -57.639 1.00 33.74 549 GLU A CA 1
ATOM 2588 C C . GLU A 1 380 ? 21.257 18.520 -58.607 1.00 31.79 549 GLU A C 1
ATOM 2589 O O . GLU A 1 380 ? 22.027 17.721 -59.128 1.00 29.08 549 GLU A O 1
ATOM 2595 N N . PRO A 1 381 ? 19.936 18.539 -58.842 1.00 31.48 550 PRO A N 1
ATOM 2596 C CA . PRO A 1 381 ? 19.146 17.448 -59.363 1.00 30.43 550 PRO A CA 1
ATOM 2597 C C . PRO A 1 381 ? 19.363 17.177 -60.821 1.00 30.60 550 PRO A C 1
ATOM 2598 O O . PRO A 1 381 ? 18.743 16.256 -61.344 1.00 30.98 550 PRO A O 1
ATOM 2602 N N . ARG A 1 382 ? 20.230 17.964 -61.481 1.00 30.70 551 ARG A N 1
ATOM 2603 C CA . ARG A 1 382 ? 20.694 17.640 -62.842 1.00 29.79 551 ARG A CA 1
ATOM 2604 C C . ARG A 1 382 ? 21.713 16.498 -62.760 1.00 28.11 551 ARG A C 1
ATOM 2605 O O . ARG A 1 382 ? 21.921 15.717 -63.730 1.00 26.48 551 ARG A O 1
ATOM 2613 N N . LEU A 1 383 ? 22.303 16.338 -61.573 1.00 26.82 552 LEU A N 1
ATOM 2614 C CA . LEU A 1 383 ? 23.332 15.290 -61.414 1.00 26.25 552 LEU A CA 1
ATOM 2615 C C . LEU A 1 383 ? 22.702 13.952 -61.004 1.00 25.86 552 LEU A C 1
ATOM 2616 O O . LEU A 1 383 ? 21.892 13.948 -60.064 1.00 24.27 552 LEU A O 1
ATOM 2621 N N . ILE A 1 384 ? 23.035 12.863 -61.737 1.00 24.33 553 ILE A N 1
ATOM 2622 C CA . ILE A 1 384 ? 22.601 11.501 -61.343 1.00 24.49 553 ILE A CA 1
ATOM 2623 C C . ILE A 1 384 ? 23.915 10.773 -61.211 1.00 23.77 553 ILE A C 1
ATOM 2624 O O . ILE A 1 384 ? 24.755 10.840 -62.136 1.00 22.39 553 ILE A O 1
ATOM 2629 N N . CYS A 1 385 ? 24.107 10.162 -60.034 1.00 22.04 554 CYS A N 1
ATOM 2630 C CA . CYS A 1 385 ? 25.442 9.693 -59.574 1.00 22.82 554 CYS A CA 1
ATOM 2631 C C . CYS A 1 385 ? 25.445 8.228 -59.133 1.00 22.00 554 CYS A C 1
ATOM 2632 O O . CYS A 1 385 ? 24.390 7.713 -58.704 1.00 21.82 554 CYS A O 1
ATOM 2635 N N . VAL A 1 386 ? 26.632 7.592 -59.196 1.00 20.64 555 VAL A N 1
ATOM 2636 C CA . VAL A 1 386 ? 26.822 6.198 -58.760 1.00 20.08 555 VAL A CA 1
ATOM 2637 C C . VAL A 1 386 ? 26.591 6.291 -57.197 1.00 22.75 555 VAL A C 1
ATOM 2638 O O . VAL A 1 386 ? 27.019 7.232 -56.554 1.00 23.52 555 VAL A O 1
ATOM 2642 N N . ALA A 1 387 ? 25.905 5.346 -56.601 1.00 22.33 556 ALA A N 1
ATOM 2643 C CA . ALA A 1 387 ? 25.491 5.500 -55.244 1.00 21.71 556 ALA A CA 1
ATOM 2644 C C . ALA A 1 387 ? 25.200 4.123 -54.649 1.00 21.92 556 ALA A C 1
ATOM 2645 O O . ALA A 1 387 ? 25.167 3.087 -55.357 1.00 19.60 556 ALA A O 1
ATOM 2647 N N . THR A 1 388 ? 25.114 4.128 -53.331 1.00 22.69 557 THR A N 1
ATOM 2648 C CA . THR A 1 388 ? 25.031 2.925 -52.493 1.00 24.39 557 THR A CA 1
ATOM 2649 C C . THR A 1 388 ? 23.988 3.149 -51.475 1.00 24.48 557 THR A C 1
ATOM 2650 O O . THR A 1 388 ? 23.886 4.270 -50.952 1.00 23.62 557 THR A O 1
ATOM 2654 N N . VAL A 1 389 ? 23.236 2.080 -51.193 1.00 24.30 558 VAL A N 1
ATOM 2655 C CA . VAL A 1 389 ? 22.352 2.008 -50.037 1.00 24.44 558 VAL A CA 1
ATOM 2656 C C . VAL A 1 389 ? 23.132 1.872 -48.731 1.00 25.43 558 VAL A C 1
ATOM 2657 O O . VAL A 1 389 ? 23.703 0.824 -48.441 1.00 24.45 558 VAL A O 1
ATOM 2661 N N . LYS A 1 390 ? 23.182 2.928 -47.935 1.00 26.13 559 LYS A N 1
ATOM 2662 C CA . LYS A 1 390 ? 24.003 2.848 -46.770 1.00 27.29 559 LYS A CA 1
ATOM 2663 C C . LYS A 1 390 ? 23.160 2.483 -45.494 1.00 28.04 559 LYS A C 1
ATOM 2664 O O . LYS A 1 390 ? 23.663 1.884 -44.572 1.00 26.19 559 LYS A O 1
ATOM 2670 N N . ARG A 1 391 ? 21.856 2.764 -45.489 1.00 28.50 560 ARG A N 1
ATOM 2671 C CA . ARG A 1 391 ? 21.047 2.353 -44.370 1.00 28.61 560 ARG A CA 1
ATOM 2672 C C . ARG A 1 391 ? 19.698 1.979 -44.911 1.00 29.29 560 ARG A C 1
ATOM 2673 O O . ARG A 1 391 ? 19.245 2.564 -45.900 1.00 29.52 560 ARG A O 1
ATOM 2681 N N . VAL A 1 392 ? 19.058 0.975 -44.320 1.00 29.10 561 VAL A N 1
ATOM 2682 C CA . VAL A 1 392 ? 17.623 0.726 -44.629 1.00 29.17 561 VAL A CA 1
ATOM 2683 C C . VAL A 1 392 ? 16.991 0.813 -43.220 1.00 30.99 561 VAL A C 1
ATOM 2684 O O . VAL A 1 392 ? 17.523 0.236 -42.284 1.00 30.45 561 VAL A O 1
ATOM 2688 N N . VAL A 1 393 ? 16.000 1.685 -43.042 1.00 31.81 562 VAL A N 1
ATOM 2689 C CA . VAL A 1 393 ? 15.374 1.886 -41.755 1.00 33.16 562 VAL A CA 1
ATOM 2690 C C . VAL A 1 393 ? 13.897 1.845 -42.044 1.00 32.77 562 VAL A C 1
ATOM 2691 O O . VAL A 1 393 ? 13.308 2.858 -42.370 1.00 32.99 562 VAL A O 1
ATOM 2695 N N . HIS A 1 394 ? 13.318 0.659 -41.988 1.00 33.83 563 HIS A N 1
ATOM 2696 C CA . HIS A 1 394 ? 11.963 0.464 -42.502 1.00 35.53 563 HIS A CA 1
ATOM 2697 C C . HIS A 1 394 ? 11.904 0.935 -43.927 1.00 35.56 563 HIS A C 1
ATOM 2698 O O . HIS A 1 394 ? 12.679 0.424 -44.760 1.00 35.76 563 HIS A O 1
ATOM 2705 N N . ARG A 1 395 ? 11.017 1.877 -44.217 1.00 35.42 564 ARG A N 1
ATOM 2706 C CA . ARG A 1 395 ? 10.850 2.526 -45.517 1.00 35.30 564 ARG A CA 1
ATOM 2707 C C . ARG A 1 395 ? 12.024 3.432 -46.009 1.00 35.65 564 ARG A C 1
ATOM 2708 O O . ARG A 1 395 ? 11.966 3.963 -47.155 1.00 35.39 564 ARG A O 1
ATOM 2716 N N . LEU A 1 396 ? 12.953 3.775 -45.118 1.00 33.38 565 LEU A N 1
ATOM 2717 C CA . LEU A 1 396 ? 13.809 4.953 -45.389 1.00 31.37 565 LEU A CA 1
ATOM 2718 C C . LEU A 1 396 ? 15.150 4.441 -45.745 1.00 30.00 565 LEU A C 1
ATOM 2719 O O . LEU A 1 396 ? 15.684 3.591 -45.026 1.00 28.06 565 LEU A O 1
ATOM 2724 N N . LEU A 1 397 ? 15.738 5.024 -46.796 1.00 27.99 566 LEU A N 1
ATOM 2725 C CA . LEU A 1 397 ? 17.078 4.637 -47.211 1.00 25.03 566 LEU A CA 1
ATOM 2726 C C . LEU A 1 397 ? 17.978 5.832 -46.983 1.00 24.45 566 LEU A C 1
ATOM 2727 O O . LEU A 1 397 ? 17.609 6.963 -47.268 1.00 24.43 566 LEU A O 1
ATOM 2732 N N . SER A 1 398 ? 19.166 5.579 -46.471 1.00 24.10 567 SER A N 1
ATOM 2733 C CA . SER A 1 398 ? 20.235 6.507 -46.575 1.00 24.95 567 SER A CA 1
ATOM 2734 C C . SER A 1 398 ? 21.112 6.144 -47.820 1.00 25.13 567 SER A C 1
ATOM 2735 O O . SER A 1 398 ? 21.767 5.064 -47.950 1.00 24.88 567 SER A O 1
ATOM 2738 N N . ILE A 1 399 ? 21.131 7.083 -48.749 1.00 25.11 568 ILE A N 1
ATOM 2739 C CA . ILE A 1 399 ? 21.955 6.971 -49.952 1.00 23.79 568 ILE A CA 1
ATOM 2740 C C . ILE A 1 399 ? 23.281 7.695 -49.818 1.00 23.36 568 ILE A C 1
ATOM 2741 O O . ILE A 1 399 ? 23.340 8.914 -49.637 1.00 24.58 568 ILE A O 1
ATOM 2746 N N . HIS A 1 400 ? 24.337 6.920 -50.015 1.00 25.18 569 HIS A N 1
ATOM 2747 C CA . HIS A 1 400 ? 25.725 7.368 -50.035 1.00 24.28 569 HIS A CA 1
ATOM 2748 C C . HIS A 1 400 ? 26.264 7.514 -51.496 1.00 24.29 569 HIS A C 1
ATOM 2749 O O . HIS A 1 400 ? 26.069 6.623 -52.283 1.00 23.16 569 HIS A O 1
ATOM 2756 N N . PHE A 1 401 ? 26.982 8.624 -51.809 1.00 23.43 570 PHE A N 1
ATOM 2757 C CA . PHE A 1 401 ? 27.458 8.887 -53.162 1.00 24.66 570 PHE A CA 1
ATOM 2758 C C . PHE A 1 401 ? 28.870 8.457 -53.148 1.00 24.86 570 PHE A C 1
ATOM 2759 O O . PHE A 1 401 ? 29.648 9.042 -52.454 1.00 25.94 570 PHE A O 1
ATOM 2767 N N . ASP A 1 402 ? 29.146 7.329 -53.779 1.00 26.99 571 ASP A N 1
ATOM 2768 C CA . ASP A 1 402 ? 30.501 6.759 -53.811 1.00 28.38 571 ASP A CA 1
ATOM 2769 C C . ASP A 1 402 ? 31.506 7.808 -54.208 1.00 28.42 571 ASP A C 1
ATOM 2770 O O . ASP A 1 402 ? 31.341 8.460 -55.259 1.00 27.66 571 ASP A O 1
ATOM 2775 N N . GLY A 1 403 ? 32.539 7.990 -53.362 1.00 29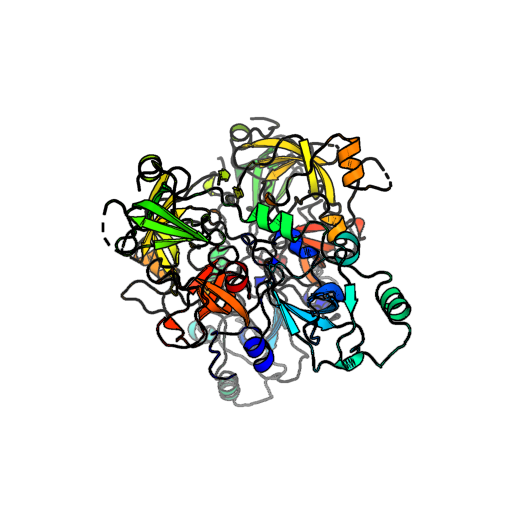.60 572 GLY A N 1
ATOM 2776 C CA . GLY A 1 403 ? 33.649 8.936 -53.652 1.00 28.15 572 GLY A CA 1
ATOM 2777 C C . GLY A 1 403 ? 33.481 10.253 -52.916 1.00 30.09 572 GLY A C 1
ATOM 2778 O O . GLY A 1 403 ? 34.368 11.081 -52.926 1.00 29.71 572 GLY A O 1
ATOM 2779 N N . TRP A 1 404 ? 32.301 10.477 -52.348 1.00 29.29 573 TRP A N 1
ATOM 2780 C CA . TRP A 1 404 ? 32.041 11.669 -51.611 1.00 31.04 573 TRP A CA 1
ATOM 2781 C C . TRP A 1 404 ? 31.911 11.395 -50.096 1.00 31.92 573 TRP A C 1
ATOM 2782 O O . TRP A 1 404 ? 31.634 10.276 -49.645 1.00 31.51 573 TRP A O 1
ATOM 2793 N N . ASP A 1 405 ? 32.085 12.471 -49.341 1.00 32.75 574 ASP A N 1
ATOM 2794 C CA . ASP A 1 405 ? 32.034 12.475 -47.894 1.00 33.53 574 ASP A CA 1
ATOM 2795 C C . ASP A 1 405 ? 30.644 12.129 -47.434 1.00 33.12 574 ASP A C 1
ATOM 2796 O O . ASP A 1 405 ? 29.689 12.335 -48.167 1.00 32.69 574 ASP A O 1
ATOM 2801 N N . SER A 1 406 ? 30.520 11.670 -46.191 1.00 32.08 575 SER A N 1
ATOM 2802 C CA . SER A 1 406 ? 29.239 11.305 -45.616 1.00 32.78 575 SER A CA 1
ATOM 2803 C C . SER A 1 406 ? 28.277 12.454 -45.465 1.00 31.66 575 SER A C 1
ATOM 2804 O O . SER A 1 406 ? 27.079 12.244 -45.342 1.00 30.68 575 SER A O 1
ATOM 2807 N N . GLU A 1 407 ? 28.805 13.662 -45.531 1.00 30.97 576 GLU A N 1
ATOM 2808 C CA . GLU A 1 407 ? 28.020 14.876 -45.517 1.00 30.52 576 GLU A CA 1
ATOM 2809 C C . GLU A 1 407 ? 27.136 15.056 -46.756 1.00 30.15 576 GLU A C 1
ATOM 2810 O O . GLU A 1 407 ? 26.195 15.832 -46.718 1.00 30.78 576 GLU A O 1
ATOM 2813 N N . TYR A 1 408 ? 27.435 14.371 -47.864 1.00 29.40 577 TYR A N 1
ATOM 2814 C CA . TYR A 1 408 ? 26.554 14.430 -49.015 1.00 28.07 577 TYR A CA 1
ATOM 2815 C C . TYR A 1 408 ? 25.456 13.398 -48.955 1.00 28.15 577 TYR A C 1
ATOM 2816 O O . TYR A 1 408 ? 24.630 13.362 -49.871 1.00 26.13 577 TYR A O 1
ATOM 2825 N N . ASP A 1 409 ? 25.428 12.558 -47.899 1.00 27.03 578 ASP A N 1
ATOM 2826 C CA . ASP A 1 409 ? 24.441 11.482 -47.849 1.00 27.44 578 ASP A CA 1
ATOM 2827 C C . ASP A 1 409 ? 23.024 12.063 -47.816 1.00 25.73 578 ASP A C 1
ATOM 2828 O O . ASP A 1 409 ? 22.816 13.124 -47.335 1.00 25.87 578 ASP A O 1
ATOM 2833 N N . GLN A 1 410 ? 22.046 11.325 -48.302 1.00 24.72 579 GLN A N 1
ATOM 2834 C CA . GLN A 1 410 ? 20.712 11.819 -48.323 1.00 24.57 579 GLN A CA 1
ATOM 2835 C C . GLN A 1 410 ? 19.755 10.669 -47.905 1.00 25.07 579 GLN A C 1
ATOM 2836 O O . GLN A 1 410 ? 19.955 9.461 -48.245 1.00 23.13 579 GLN A O 1
ATOM 2842 N N . TRP A 1 411 ? 18.771 11.069 -47.085 1.00 22.98 580 TRP A N 1
ATOM 2843 C CA . TRP A 1 411 ? 17.615 10.273 -46.680 1.00 22.95 580 TRP A CA 1
ATOM 2844 C C . TRP A 1 411 ? 16.500 10.432 -47.702 1.00 22.94 580 TRP A C 1
ATOM 2845 O O . TRP A 1 411 ? 16.079 11.561 -47.957 1.00 21.25 580 TRP A O 1
ATOM 2856 N N . VAL A 1 412 ? 16.038 9.310 -48.258 1.00 22.99 581 VAL A N 1
ATOM 2857 C CA . VAL A 1 412 ? 15.023 9.244 -49.285 1.00 23.75 581 VAL A CA 1
ATOM 2858 C C . VAL A 1 412 ? 14.129 8.047 -48.958 1.00 25.21 581 VAL A C 1
ATOM 2859 O O . VAL A 1 412 ? 14.484 7.110 -48.218 1.00 26.61 581 VAL A O 1
ATOM 2863 N N . ASP A 1 413 ? 12.929 8.101 -49.436 1.00 27.71 582 ASP A N 1
ATOM 2864 C CA . ASP A 1 413 ? 12.013 6.959 -49.274 1.00 30.22 582 ASP A CA 1
ATOM 2865 C C . ASP A 1 413 ? 12.336 5.825 -50.248 1.00 28.70 582 ASP A C 1
ATOM 2866 O O . ASP A 1 413 ? 12.683 6.073 -51.391 1.00 29.88 582 ASP A O 1
ATOM 2871 N N . CYS A 1 414 ? 12.203 4.584 -49.818 1.00 29.32 583 CYS A N 1
ATOM 2872 C CA . CYS A 1 414 ? 12.323 3.452 -50.749 1.00 28.56 583 CYS A CA 1
ATOM 2873 C C . CYS A 1 414 ? 11.569 3.553 -52.109 1.00 29.70 583 CYS A C 1
ATOM 2874 O O . CYS A 1 414 ? 12.067 3.007 -53.113 1.00 30.62 583 CYS A O 1
ATOM 2877 N N . GLU A 1 415 ? 10.415 4.242 -52.160 1.00 28.73 584 GLU A N 1
ATOM 2878 C CA . GLU A 1 415 ? 9.692 4.425 -53.416 1.00 28.44 584 GLU A CA 1
ATOM 2879 C C . GLU A 1 415 ? 9.928 5.771 -54.026 1.00 27.63 584 GLU A C 1
ATOM 2880 O O . GLU A 1 415 ? 9.133 6.185 -54.849 1.00 26.62 584 GLU A O 1
ATOM 2886 N N . SER A 1 416 ? 10.965 6.468 -53.595 1.00 27.01 585 SER A N 1
ATOM 2887 C CA . SER A 1 416 ? 11.347 7.742 -54.213 1.00 28.64 585 SER A CA 1
ATOM 2888 C C . SER A 1 416 ? 11.568 7.597 -55.721 1.00 29.24 585 SER A C 1
ATOM 2889 O O . SER A 1 416 ? 12.221 6.636 -56.161 1.00 28.58 585 SER A O 1
ATOM 2892 N N . PRO A 1 417 ? 11.018 8.536 -56.506 1.00 29.47 586 PRO A N 1
ATOM 2893 C CA . PRO A 1 417 ? 11.167 8.512 -57.970 1.00 29.82 586 PRO A CA 1
ATOM 2894 C C . PRO A 1 417 ? 12.512 9.076 -58.421 1.00 28.08 586 PRO A C 1
ATOM 2895 O O . PRO A 1 417 ? 12.682 9.331 -59.567 1.00 29.22 586 PRO A O 1
ATOM 2899 N N . ASP A 1 418 ? 13.422 9.300 -57.480 1.00 29.20 587 ASP A N 1
ATOM 2900 C CA . ASP A 1 418 ? 14.689 9.970 -57.686 1.00 26.92 587 ASP A CA 1
ATOM 2901 C C . ASP A 1 418 ? 15.868 9.028 -57.500 1.00 26.62 587 ASP A C 1
ATOM 2902 O O . ASP A 1 418 ? 17.052 9.472 -57.405 1.00 25.54 587 ASP A O 1
ATOM 2907 N N . ILE A 1 419 ? 15.575 7.719 -57.471 1.00 26.37 588 ILE A N 1
ATOM 2908 C CA . ILE A 1 419 ? 16.609 6.671 -57.417 1.00 25.10 588 ILE A CA 1
ATOM 2909 C C . ILE A 1 419 ? 16.237 5.732 -58.532 1.00 25.44 588 ILE A C 1
ATOM 2910 O O . ILE A 1 419 ? 15.013 5.518 -58.816 1.00 23.87 588 ILE A O 1
ATOM 2915 N N . TYR A 1 420 ? 17.284 5.145 -59.161 1.00 23.00 589 TYR A N 1
ATOM 2916 C CA . TYR A 1 420 ? 17.126 4.357 -60.381 1.00 21.98 589 TYR A CA 1
ATOM 2917 C C . TYR A 1 420 ? 18.052 3.154 -60.339 1.00 21.09 589 TYR A C 1
ATOM 2918 O O . TYR A 1 420 ? 19.051 3.184 -59.655 1.00 20.27 589 TYR A O 1
ATOM 2927 N N . PRO A 1 421 ? 17.694 2.107 -61.074 1.00 20.92 590 PRO A N 1
ATOM 2928 C CA . PRO A 1 421 ? 18.547 0.956 -61.200 1.00 21.84 590 PRO A CA 1
ATOM 2929 C C . PRO A 1 421 ? 19.860 1.252 -61.925 1.00 21.02 590 PRO A C 1
ATOM 2930 O O . PRO A 1 421 ? 19.922 2.126 -62.783 1.00 21.96 590 PRO A O 1
ATOM 2934 N N . VAL A 1 422 ? 20.888 0.529 -61.553 1.00 20.09 591 VAL A N 1
ATOM 2935 C CA . VAL A 1 422 ? 22.058 0.475 -62.353 1.00 19.47 591 VAL A CA 1
ATOM 2936 C C . VAL A 1 422 ? 21.641 0.298 -63.846 1.00 19.96 591 VAL A C 1
ATOM 2937 O O . VAL A 1 422 ? 20.844 -0.600 -64.190 1.00 18.72 591 VAL A O 1
ATOM 2941 N N . GLY A 1 423 ? 22.172 1.162 -64.709 1.00 19.48 592 GLY A N 1
ATOM 2942 C CA . GLY A 1 423 ? 21.980 1.056 -66.142 1.00 18.77 592 GLY A CA 1
ATOM 2943 C C . GLY A 1 423 ? 20.870 1.954 -66.623 1.00 19.37 592 GLY A C 1
ATOM 2944 O O . GLY A 1 423 ? 20.646 2.093 -67.792 1.00 17.44 592 GLY A O 1
ATOM 2945 N N . TRP A 1 424 ? 20.227 2.670 -65.713 1.00 19.83 593 TRP A N 1
ATOM 2946 C CA . TRP A 1 424 ? 19.137 3.560 -66.113 1.00 20.12 593 TRP A CA 1
ATOM 2947 C C . TRP A 1 424 ? 19.601 4.748 -67.011 1.00 20.28 593 TRP A C 1
ATOM 2948 O O . TRP A 1 424 ? 18.969 5.066 -68.016 1.00 19.90 593 TRP A O 1
ATOM 2959 N N . CYS A 1 425 ? 20.659 5.411 -66.622 1.00 18.97 594 CYS A N 1
ATOM 2960 C CA . CYS A 1 425 ? 21.261 6.437 -67.463 1.00 19.86 594 CYS A CA 1
ATOM 2961 C C . CYS A 1 425 ? 21.598 5.977 -68.873 1.00 18.50 594 CYS A C 1
ATOM 2962 O O . CYS A 1 425 ? 21.407 6.689 -69.823 1.00 19.88 594 CYS A O 1
ATOM 2965 N N . GLU A 1 426 ? 22.147 4.798 -69.001 1.00 20.63 595 GLU A N 1
ATOM 2966 C CA . GLU A 1 426 ? 22.533 4.163 -70.226 1.00 20.26 595 GLU A CA 1
ATOM 2967 C C . GLU A 1 426 ? 21.273 3.833 -71.043 1.00 20.90 595 GLU A C 1
ATOM 2968 O O . GLU A 1 426 ? 21.230 3.999 -72.262 1.00 19.96 595 GLU A O 1
ATOM 2974 N N . LEU A 1 427 ? 20.217 3.450 -70.358 1.00 21.38 596 LEU A N 1
ATOM 2975 C CA . LEU A 1 427 ? 19.014 3.092 -71.050 1.00 21.90 596 LEU A CA 1
ATOM 2976 C C . LEU A 1 427 ? 18.298 4.313 -71.593 1.00 22.20 596 LEU A C 1
ATOM 2977 O O . LEU A 1 427 ? 17.798 4.269 -72.735 1.00 20.70 596 LEU A O 1
ATOM 2982 N N . THR A 1 428 ? 18.275 5.398 -70.788 1.00 21.82 597 THR A N 1
ATOM 2983 C CA . THR A 1 428 ? 17.616 6.655 -71.186 1.00 21.96 597 THR A CA 1
ATOM 2984 C C . THR A 1 428 ? 18.456 7.652 -71.964 1.00 22.62 597 THR A C 1
ATOM 2985 O O . THR A 1 428 ? 17.925 8.526 -72.537 1.00 23.51 597 THR A O 1
ATOM 2989 N N . GLY A 1 429 ? 19.744 7.434 -72.075 1.00 22.72 598 GLY A N 1
ATOM 2990 C CA . GLY A 1 429 ? 20.613 8.359 -72.628 1.00 23.45 598 GLY A CA 1
ATOM 2991 C C . GLY A 1 429 ? 21.061 9.477 -71.717 1.00 25.58 598 GLY A C 1
ATOM 2992 O O . GLY A 1 429 ? 21.603 10.414 -72.182 1.00 28.78 598 GLY A O 1
ATOM 2993 N N . TYR A 1 430 ? 20.864 9.411 -70.434 1.00 25.53 599 TYR A N 1
ATOM 2994 C CA . TYR A 1 430 ? 21.258 10.493 -69.549 1.00 26.33 599 TYR A CA 1
ATOM 2995 C C . TYR A 1 430 ? 22.719 10.281 -69.169 1.00 25.73 599 TYR A C 1
ATOM 2996 O O . TYR A 1 430 ? 23.196 9.175 -69.215 1.00 27.28 599 TYR A O 1
ATOM 3005 N N . GLN A 1 431 ? 23.419 11.297 -68.711 1.00 26.02 600 GLN A N 1
ATOM 3006 C CA . GLN A 1 431 ? 24.822 11.157 -68.320 1.00 26.06 600 GLN A CA 1
ATOM 3007 C C . GLN A 1 431 ? 24.949 10.786 -66.816 1.00 23.75 600 GLN A C 1
ATOM 3008 O O . GLN A 1 431 ? 24.354 11.426 -65.946 1.00 24.92 600 GLN A O 1
ATOM 3014 N N . LEU A 1 432 ? 25.739 9.763 -66.508 1.00 22.54 601 LEU A N 1
ATOM 3015 C CA . LEU A 1 432 ? 25.897 9.295 -65.156 1.00 22.48 601 LEU A CA 1
ATOM 3016 C C . LEU A 1 432 ? 27.113 9.992 -64.582 1.00 24.08 601 LEU A C 1
ATOM 3017 O O . LEU A 1 432 ? 28.133 10.026 -65.259 1.00 24.10 601 LEU A O 1
ATOM 3022 N N . GLN A 1 433 ? 27.025 10.495 -63.341 1.00 23.41 602 GLN A N 1
ATOM 3023 C CA . GLN A 1 433 ? 28.192 11.072 -62.705 1.00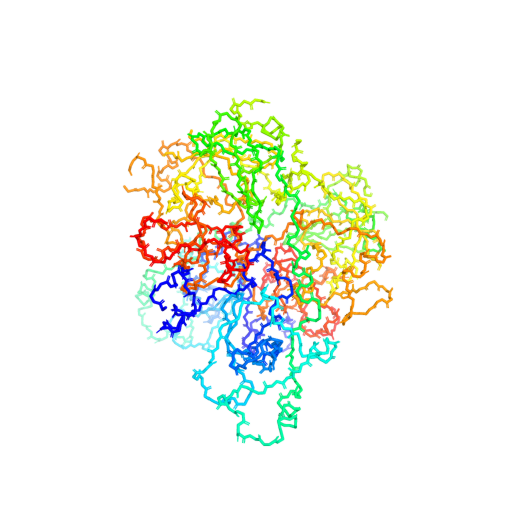 24.58 602 GLN A CA 1
ATOM 3024 C C . GLN A 1 433 ? 29.053 9.952 -62.117 1.00 25.53 602 GLN A C 1
ATOM 3025 O O . GLN A 1 433 ? 28.551 9.024 -61.388 1.00 25.32 602 GLN A O 1
ATOM 3031 N N . PRO A 1 434 ? 30.351 10.012 -62.398 1.00 26.30 603 PRO A N 1
ATOM 3032 C CA . PRO A 1 434 ? 31.144 8.931 -61.835 1.00 27.63 603 PRO A CA 1
ATOM 3033 C C . PRO A 1 434 ? 31.399 9.144 -60.318 1.00 28.91 603 PRO A C 1
ATOM 3034 O O . PRO A 1 434 ? 31.239 10.254 -59.783 1.00 26.18 603 PRO A O 1
ATOM 3038 N N . PRO A 1 435 ? 31.845 8.076 -59.637 1.00 30.56 604 PRO A N 1
ATOM 3039 C CA . PRO A 1 435 ? 31.991 8.029 -58.229 1.00 31.65 604 PRO A CA 1
ATOM 3040 C C . PRO A 1 435 ? 33.293 8.635 -57.747 1.00 35.00 604 PRO A C 1
ATOM 3041 O O . PRO A 1 435 ? 34.141 7.904 -57.238 1.00 35.88 604 PRO A O 1
ATOM 3045 N N . VAL A 1 436 ? 33.442 9.951 -57.905 1.00 37.87 605 VAL A N 1
ATOM 3046 C CA . VAL A 1 436 ? 34.689 10.667 -57.559 1.00 42.58 605 VAL A CA 1
ATOM 3047 C C . VAL A 1 436 ? 34.362 12.072 -57.114 1.00 44.64 605 VAL A C 1
ATOM 3048 O O . VAL A 1 436 ? 33.644 12.766 -57.830 1.00 45.89 605 VAL A O 1
ATOM 3052 N N . ALA A 1 437 ? 34.904 12.527 -55.984 1.00 47.02 606 ALA A N 1
ATOM 3053 C CA . ALA A 1 437 ? 34.835 13.964 -55.643 1.00 49.73 606 ALA A CA 1
ATOM 3054 C C . ALA A 1 437 ? 35.581 14.829 -56.722 1.00 51.53 606 ALA A C 1
ATOM 3055 O O . ALA A 1 437 ? 36.798 15.068 -56.641 1.00 52.56 606 ALA A O 1
ATOM 3057 N N . ALA A 1 438 ? 34.830 15.235 -57.751 1.00 53.20 607 ALA A N 1
ATOM 3058 C CA . ALA A 1 438 ? 35.284 16.055 -58.889 1.00 54.48 607 ALA A CA 1
ATOM 3059 C C . ALA A 1 438 ? 33.991 16.722 -59.358 1.00 55.67 607 ALA A C 1
ATOM 3060 O O . ALA A 1 438 ? 32.913 16.386 -58.871 1.00 55.43 607 ALA A O 1
ATOM 3062 N N . GLU A 1 439 ? 34.068 17.681 -60.278 1.00 57.23 608 GLU A N 1
ATOM 3063 C CA . GLU A 1 439 ? 32.813 18.275 -60.776 1.00 58.28 608 GLU A CA 1
ATOM 3064 C C . GLU A 1 439 ? 32.497 17.721 -62.174 1.00 57.76 608 GLU A C 1
ATOM 3065 O O . GLU A 1 439 ? 33.371 17.082 -62.745 1.00 56.64 608 GLU A O 1
ATOM 3071 N N . PRO A 1 440 ? 31.237 17.901 -62.677 1.00 58.20 609 PRO A N 1
ATOM 3072 C CA . PRO A 1 440 ? 30.861 17.440 -64.033 1.00 58.77 609 PRO A CA 1
ATOM 3073 C C . PRO A 1 440 ? 31.729 17.982 -65.185 1.00 59.37 609 PRO A C 1
ATOM 3074 O O . PRO A 1 440 ? 32.082 17.202 -66.092 1.00 59.91 609 PRO A O 1
ATOM 3078 N N . GLN B 1 3 ? 2.326 -28.734 1.656 1.00 43.30 172 GLN B N 1
ATOM 3079 C CA . GLN B 1 3 ? 2.977 -29.325 0.454 1.00 42.39 172 GLN B CA 1
ATOM 3080 C C . GLN B 1 3 ? 1.889 -29.512 -0.571 1.00 41.14 172 GLN B C 1
ATOM 3081 O O . GLN B 1 3 ? 1.625 -28.630 -1.355 1.00 39.67 172 GLN B O 1
ATOM 3087 N N . ASP B 1 4 ? 1.216 -30.649 -0.487 1.00 39.45 173 ASP B N 1
ATOM 3088 C CA . ASP B 1 4 ? 0.140 -31.006 -1.389 1.00 38.79 173 ASP B CA 1
ATOM 3089 C C . ASP B 1 4 ? -1.011 -30.008 -1.268 1.00 36.84 173 ASP B C 1
ATOM 3090 O O . ASP B 1 4 ? -1.643 -29.669 -2.249 1.00 36.49 173 ASP B O 1
ATOM 3092 N N . ALA B 1 5 ? -1.220 -29.525 -0.032 1.00 36.26 174 ALA B N 1
ATOM 3093 C CA . ALA B 1 5 ? -2.325 -28.615 0.393 1.00 33.71 174 ALA B CA 1
ATOM 3094 C C . ALA B 1 5 ? -2.303 -27.211 -0.247 1.00 32.42 174 ALA B C 1
ATOM 3095 O O . ALA B 1 5 ? -3.355 -26.605 -0.461 1.00 31.94 174 ALA B O 1
ATOM 3097 N N . LEU B 1 6 ? -1.112 -26.693 -0.556 1.00 30.20 175 LEU B N 1
ATOM 3098 C CA . LEU B 1 6 ? -0.997 -25.404 -1.160 1.00 28.61 175 LEU B CA 1
ATOM 3099 C C . LEU B 1 6 ? -1.020 -25.525 -2.680 1.00 28.04 175 LEU B C 1
ATOM 3100 O O . LEU B 1 6 ? 0.031 -25.507 -3.361 1.00 30.69 175 LEU B O 1
ATOM 3105 N N . VAL B 1 7 ? -2.219 -25.543 -3.223 1.00 25.16 176 VAL B N 1
ATOM 3106 C CA . VAL B 1 7 ? -2.451 -25.556 -4.635 1.00 24.72 176 VAL B CA 1
ATOM 3107 C C . VAL B 1 7 ? -2.661 -24.127 -5.116 1.00 23.40 176 VAL B C 1
ATOM 3108 O O . VAL B 1 7 ? -3.768 -23.649 -5.181 1.00 22.65 176 VAL B O 1
ATOM 3112 N N . LEU B 1 8 ? -1.574 -23.464 -5.465 1.00 21.84 177 LEU B N 1
ATOM 3113 C CA . LEU B 1 8 ? -1.605 -22.116 -6.012 1.00 20.46 177 LEU B CA 1
ATOM 3114 C C . LEU B 1 8 ? -1.720 -21.957 -7.566 1.00 22.08 177 LEU B C 1
ATOM 3115 O O . LEU B 1 8 ? -1.817 -20.840 -8.149 1.00 21.39 177 LEU B O 1
ATOM 3120 N N . GLY B 1 9 ? -1.740 -23.041 -8.279 1.00 21.14 178 GLY B N 1
ATOM 3121 C CA . GLY B 1 9 ? -1.958 -22.820 -9.694 1.00 23.34 178 GLY B CA 1
ATOM 3122 C C . GLY B 1 9 ? -0.664 -22.879 -10.469 1.00 24.33 178 GLY B C 1
ATOM 3123 O O . GLY B 1 9 ? 0.379 -23.159 -9.920 1.00 24.90 178 GLY B O 1
ATOM 3124 N N . PHE B 1 10 ? -0.750 -22.527 -11.751 1.00 23.18 179 PHE B N 1
ATOM 3125 C CA . PHE B 1 10 ? 0.250 -22.907 -12.684 1.00 21.14 179 PHE B CA 1
ATOM 3126 C C . PHE B 1 10 ? 1.551 -22.168 -12.324 1.00 19.92 179 PHE B C 1
ATOM 3127 O O . PHE B 1 10 ? 1.573 -20.954 -12.162 1.00 23.38 179 PHE B O 1
ATOM 3135 N N . ASP B 1 11 ? 2.642 -22.867 -12.228 1.00 17.18 180 ASP B N 1
ATOM 3136 C CA . ASP B 1 11 ? 3.885 -22.176 -11.963 1.00 17.43 180 ASP B CA 1
ATOM 3137 C C . ASP B 1 11 ? 4.761 -22.217 -13.208 1.00 17.77 180 ASP B C 1
ATOM 3138 O O . ASP B 1 11 ? 5.265 -23.323 -13.570 1.00 16.32 180 ASP B O 1
ATOM 3143 N N . TRP B 1 12 ? 5.027 -21.035 -13.827 1.00 17.72 181 TRP B N 1
ATOM 3144 C CA . TRP B 1 12 ? 5.958 -21.000 -14.966 1.00 18.91 181 TRP B CA 1
ATOM 3145 C C . TRP B 1 12 ? 7.364 -21.493 -14.585 1.00 21.25 181 TRP B C 1
ATOM 3146 O O . TRP B 1 12 ? 8.042 -21.917 -15.446 1.00 20.36 181 TRP B O 1
ATOM 3157 N N . GLY B 1 13 ? 7.795 -21.381 -13.318 1.00 21.40 182 GLY B N 1
ATOM 3158 C CA . GLY B 1 13 ? 9.172 -21.696 -12.942 1.00 24.74 182 GLY B CA 1
ATOM 3159 C C . GLY B 1 13 ? 9.481 -23.180 -12.992 1.00 27.61 182 GLY B C 1
ATOM 3160 O O . GLY B 1 13 ? 10.437 -23.598 -13.667 1.00 30.31 182 GLY B O 1
ATOM 3161 N N . LYS B 1 14 ? 8.656 -23.968 -12.340 1.00 28.81 183 LYS B N 1
ATOM 3162 C CA . LYS B 1 14 ? 8.583 -25.393 -12.513 1.00 33.76 183 LYS B CA 1
ATOM 3163 C C . LYS B 1 14 ? 8.496 -25.792 -14.009 1.00 35.14 183 LYS B C 1
ATOM 3164 O O . LYS B 1 14 ? 9.362 -26.536 -14.478 1.00 37.71 183 LYS B O 1
ATOM 3168 N N . PHE B 1 15 ? 7.491 -25.294 -14.742 1.00 34.77 184 PHE B N 1
ATOM 3169 C CA . PHE B 1 15 ? 7.330 -25.539 -16.167 1.00 35.23 184 PHE B CA 1
ATOM 3170 C C . PHE B 1 15 ? 8.549 -25.323 -17.035 1.00 37.67 184 PHE B C 1
ATOM 3171 O O . PHE B 1 15 ? 8.837 -26.134 -17.913 1.00 38.26 184 PHE B O 1
ATOM 3179 N N . LEU B 1 16 ? 9.241 -24.215 -16.807 1.00 40.48 185 LEU B N 1
ATOM 3180 C CA . LEU B 1 16 ? 10.361 -23.805 -17.606 1.00 43.61 185 LEU B CA 1
ATOM 3181 C C . LEU B 1 16 ? 11.678 -24.210 -16.997 1.00 46.18 185 LEU B C 1
ATOM 3182 O O . LEU B 1 16 ? 12.717 -23.792 -17.485 1.00 47.27 185 LEU B O 1
ATOM 3187 N N . LYS B 1 17 ? 11.643 -25.005 -15.924 1.00 48.83 186 LYS B N 1
ATOM 3188 C CA . LYS B 1 17 ? 12.872 -25.594 -15.374 1.00 50.34 186 LYS B CA 1
ATOM 3189 C C . LYS B 1 17 ? 13.015 -27.010 -15.869 1.00 51.31 186 LYS B C 1
ATOM 3190 O O . LYS B 1 17 ? 14.146 -27.460 -16.112 1.00 51.79 186 LYS B O 1
ATOM 3192 N N . ASP B 1 18 ? 11.888 -27.709 -16.029 1.00 51.79 187 ASP B N 1
ATOM 3193 C CA . ASP B 1 18 ? 11.903 -29.106 -16.514 1.00 53.06 187 ASP B CA 1
ATOM 3194 C C . ASP B 1 18 ? 12.419 -29.222 -17.981 1.00 52.69 187 ASP B C 1
ATOM 3195 O O . ASP B 1 18 ? 13.068 -30.217 -18.342 1.00 51.69 187 ASP B O 1
ATOM 3200 N N . HIS B 1 19 ? 12.177 -28.151 -18.763 1.00 52.65 188 HIS B N 1
ATOM 3201 C CA . HIS B 1 19 ? 11.776 -28.220 -20.192 1.00 51.99 188 HIS B CA 1
ATOM 3202 C C . HIS B 1 19 ? 12.531 -27.311 -21.215 1.00 51.59 188 HIS B C 1
ATOM 3203 O O . HIS B 1 19 ? 12.094 -27.244 -22.378 1.00 52.40 188 HIS B O 1
ATOM 3210 N N . SER B 1 20 ? 13.606 -26.612 -20.828 1.00 49.82 189 SER B N 1
ATOM 3211 C CA . SER B 1 20 ? 14.224 -25.499 -21.659 1.00 49.90 189 SER B CA 1
ATOM 3212 C C . SER B 1 20 ? 13.437 -24.725 -22.781 1.00 47.62 189 SER B C 1
ATOM 3213 O O . SER B 1 20 ? 13.789 -24.805 -23.964 1.00 47.53 189 SER B O 1
ATOM 3216 N N . TYR B 1 21 ? 12.402 -23.972 -22.408 1.00 45.12 190 TYR B N 1
ATOM 3217 C CA . TYR B 1 21 ? 11.659 -23.140 -23.397 1.00 42.54 190 TYR B CA 1
ATOM 3218 C C . TYR B 1 21 ? 12.152 -21.736 -23.447 1.00 40.21 190 TYR B C 1
ATOM 3219 O O . TYR B 1 21 ? 12.682 -21.232 -22.445 1.00 41.21 190 TYR B O 1
ATOM 3228 N N . LYS B 1 22 ? 11.966 -21.083 -24.588 1.00 36.73 191 LYS B N 1
ATOM 3229 C CA . LYS B 1 22 ? 12.188 -19.655 -24.687 1.00 31.77 191 LYS B CA 1
ATOM 3230 C C . LYS B 1 22 ? 10.790 -18.976 -24.547 1.00 30.54 191 LYS B C 1
ATOM 3231 O O . LYS B 1 22 ? 9.779 -19.476 -25.075 1.00 25.57 191 LYS B O 1
ATOM 3233 N N . ALA B 1 23 ? 10.737 -17.874 -23.798 1.00 28.15 192 ALA B N 1
ATOM 3234 C CA . ALA B 1 23 ? 9.498 -17.099 -23.641 1.00 26.42 192 ALA B CA 1
ATOM 3235 C C . ALA B 1 23 ? 9.665 -15.934 -24.622 1.00 24.98 192 ALA B C 1
ATOM 3236 O O . ALA B 1 23 ? 10.778 -15.463 -24.798 1.00 24.49 192 ALA B O 1
ATOM 3238 N N . ALA B 1 24 ? 8.587 -15.479 -25.238 1.00 21.59 193 ALA B N 1
ATOM 3239 C CA . ALA B 1 24 ? 8.649 -14.211 -25.984 1.00 21.56 193 ALA B CA 1
ATOM 3240 C C . ALA B 1 24 ? 8.992 -13.069 -24.988 1.00 21.58 193 ALA B C 1
ATOM 3241 O O . ALA B 1 24 ? 8.345 -13.037 -23.882 1.00 21.54 193 ALA B O 1
ATOM 3243 N N . PRO B 1 25 ? 9.983 -12.167 -25.342 1.00 20.58 194 PRO B N 1
ATOM 3244 C CA . PRO B 1 25 ? 10.398 -11.145 -24.398 1.00 19.80 194 PRO B CA 1
ATOM 3245 C C . PRO B 1 25 ? 9.384 -10.019 -24.243 1.00 20.50 194 PRO B C 1
ATOM 3246 O O . PRO B 1 25 ? 8.500 -9.862 -25.109 1.00 20.68 194 PRO B O 1
ATOM 3250 N N . VAL B 1 26 ? 9.481 -9.262 -23.168 1.00 19.81 195 VAL B N 1
ATOM 3251 C CA . VAL B 1 26 ? 8.531 -8.090 -22.941 1.00 21.87 195 VAL B CA 1
ATOM 3252 C C . VAL B 1 26 ? 8.503 -7.151 -24.112 1.00 22.46 195 VAL B C 1
ATOM 3253 O O . VAL B 1 26 ? 7.452 -6.649 -24.469 1.00 23.39 195 VAL B O 1
ATOM 3257 N N . SER B 1 27 ? 9.659 -6.940 -24.757 1.00 24.51 196 SER B N 1
ATOM 3258 C CA . SER B 1 27 ? 9.718 -5.974 -25.826 1.00 25.25 196 SER B CA 1
ATOM 3259 C C . SER B 1 27 ? 8.895 -6.405 -27.053 1.00 25.82 196 SER B C 1
ATOM 3260 O O . SER B 1 27 ? 8.794 -5.680 -27.978 1.00 26.35 196 SER B O 1
ATOM 3263 N N . CYS B 1 28 ? 8.381 -7.618 -27.091 1.00 24.98 197 CYS B N 1
ATOM 3264 C CA . CYS B 1 28 ? 7.435 -7.970 -28.146 1.00 24.42 197 CYS B CA 1
ATOM 3265 C C . CYS B 1 28 ? 6.025 -7.379 -28.040 1.00 23.41 197 CYS B C 1
ATOM 3266 O O . CYS B 1 28 ? 5.280 -7.471 -28.980 1.00 21.09 197 CYS B O 1
ATOM 3269 N N . PHE B 1 29 ? 5.628 -6.816 -26.896 1.00 23.08 198 PHE B N 1
ATOM 3270 C CA . PHE B 1 29 ? 4.211 -6.552 -26.622 1.00 23.06 198 PHE B CA 1
ATOM 3271 C C . PHE B 1 29 ? 4.035 -5.053 -26.301 1.00 25.74 198 PHE B C 1
ATOM 3272 O O . PHE B 1 29 ? 4.397 -4.611 -25.178 1.00 28.73 198 PHE B O 1
ATOM 3280 N N . LYS B 1 30 ? 3.410 -4.286 -27.183 1.00 26.53 199 LYS B N 1
ATOM 3281 C CA . LYS B 1 30 ? 3.363 -2.849 -26.984 1.00 29.13 199 LYS B CA 1
ATOM 3282 C C . LYS B 1 30 ? 2.379 -2.368 -25.897 1.00 28.42 199 LYS B C 1
ATOM 3283 O O . LYS B 1 30 ? 2.604 -1.336 -25.286 1.00 29.81 199 LYS B O 1
ATOM 3287 N N . HIS B 1 31 ? 1.367 -3.145 -25.577 1.00 27.90 200 HIS B N 1
ATOM 3288 C CA . HIS B 1 31 ? 0.324 -2.689 -24.688 1.00 26.69 200 HIS B CA 1
ATOM 3289 C C . HIS B 1 31 ? 0.650 -2.897 -23.215 1.00 27.30 200 HIS B C 1
ATOM 3290 O O . HIS B 1 31 ? -0.221 -2.645 -22.345 1.00 29.78 200 HIS B O 1
ATOM 3297 N N . VAL B 1 32 ? 1.836 -3.414 -22.886 1.00 25.38 201 VAL B N 1
ATOM 3298 C CA . VAL B 1 32 ? 2.010 -3.989 -21.543 1.00 23.85 201 VAL B CA 1
ATOM 3299 C C . VAL B 1 32 ? 2.862 -3.158 -20.574 1.00 25.32 201 VAL B C 1
ATOM 3300 O O . VAL B 1 32 ? 3.733 -2.425 -20.996 1.00 25.23 201 VAL B O 1
ATOM 3304 N N . PRO B 1 33 ? 2.616 -3.280 -19.271 1.00 28.33 202 PRO B N 1
ATOM 3305 C CA . PRO B 1 33 ? 3.405 -2.456 -18.322 1.00 31.44 202 PRO B CA 1
ATOM 3306 C C . PRO B 1 33 ? 4.856 -2.828 -18.401 1.00 34.20 202 PRO B C 1
ATOM 3307 O O . PRO B 1 33 ? 5.183 -3.949 -18.863 1.00 36.73 202 PRO B O 1
ATOM 3311 N N . LEU B 1 34 ? 5.696 -1.908 -17.960 1.00 36.09 203 LEU B N 1
ATOM 3312 C CA . LEU B 1 34 ? 7.162 -2.032 -18.012 1.00 38.67 203 LEU B CA 1
ATOM 3313 C C . LEU B 1 34 ? 7.721 -1.983 -19.447 1.00 40.72 203 LEU B C 1
ATOM 3314 O O . LEU B 1 34 ? 8.953 -1.988 -19.651 1.00 41.11 203 LEU B O 1
ATOM 3319 N N . TYR B 1 35 ? 6.826 -1.882 -20.433 1.00 42.25 204 TYR B N 1
ATOM 3320 C CA . TYR B 1 35 ? 7.225 -1.938 -21.842 1.00 43.40 204 TYR B CA 1
ATOM 3321 C C . TYR B 1 35 ? 8.362 -1.020 -22.295 1.00 45.07 204 TYR B C 1
ATOM 3322 O O . TYR B 1 35 ? 9.079 -1.335 -23.282 1.00 45.45 204 TYR B O 1
ATOM 3331 N N . ASP B 1 36 ? 8.472 0.149 -21.655 1.00 46.25 205 ASP B N 1
ATOM 3332 C CA . ASP B 1 36 ? 9.466 1.200 -22.075 1.00 46.65 205 ASP B CA 1
ATOM 3333 C C . ASP B 1 36 ? 10.742 1.115 -21.264 1.00 46.18 205 ASP B C 1
ATOM 3334 O O . ASP B 1 36 ? 11.847 1.169 -21.819 1.00 45.15 205 ASP B O 1
ATOM 3339 N N . GLN B 1 37 ? 10.544 0.897 -19.956 1.00 45.70 206 GLN B N 1
ATOM 3340 C CA . GLN B 1 37 ? 11.619 0.658 -18.978 1.00 45.30 206 GLN B CA 1
ATOM 3341 C C . GLN B 1 37 ? 12.366 -0.674 -19.211 1.00 44.07 206 GLN B C 1
ATOM 3342 O O . GLN B 1 37 ? 13.285 -0.992 -18.435 1.00 44.35 206 GLN B O 1
ATOM 3344 N N . TRP B 1 38 ? 11.978 -1.404 -20.272 1.00 42.96 207 TRP B N 1
ATOM 3345 C CA . TRP B 1 38 ? 12.427 -2.795 -20.534 1.00 42.66 207 TRP B CA 1
ATOM 3346 C C . TRP B 1 38 ? 13.725 -3.074 -21.280 1.00 44.97 207 TRP B C 1
ATOM 3347 O O . TRP B 1 38 ? 14.069 -2.328 -22.206 1.00 45.48 207 TRP B O 1
ATOM 3358 N N . GLU B 1 39 ? 14.275 -4.265 -20.943 1.00 46.41 208 GLU B N 1
ATOM 3359 C CA . GLU B 1 39 ? 15.591 -4.803 -21.254 1.00 49.72 208 GLU B CA 1
ATOM 3360 C C . GLU B 1 39 ? 16.593 -3.688 -20.949 1.00 52.05 208 GLU B C 1
ATOM 3361 O O . GLU B 1 39 ? 17.609 -3.486 -21.659 1.00 53.33 208 GLU B O 1
ATOM 3367 N N . ASP B 1 40 ? 16.196 -2.910 -19.918 1.00 52.77 209 ASP B N 1
ATOM 3368 C CA . ASP B 1 40 ? 17.105 -2.406 -18.891 1.00 52.37 209 ASP B CA 1
ATOM 3369 C C . ASP B 1 40 ? 17.523 -3.681 -18.133 1.00 50.91 209 ASP B C 1
ATOM 3370 O O . ASP B 1 40 ? 18.618 -3.728 -17.550 1.00 50.89 209 ASP B O 1
ATOM 3372 N N . VAL B 1 41 ? 16.638 -4.699 -18.230 1.00 47.48 210 VAL B N 1
ATOM 3373 C CA . VAL B 1 41 ? 16.776 -6.064 -17.659 1.00 44.14 210 VAL B CA 1
ATOM 3374 C C . VAL B 1 41 ? 17.382 -7.126 -18.582 1.00 43.94 210 VAL B C 1
ATOM 3375 O O . VAL B 1 41 ? 16.914 -7.326 -19.738 1.00 46.80 210 VAL B O 1
ATOM 3379 N N . MET B 1 42 ? 18.385 -7.834 -18.093 1.00 42.55 211 MET B N 1
ATOM 3380 C CA . MET B 1 42 ? 18.978 -8.945 -18.843 1.00 41.61 211 MET B CA 1
ATOM 3381 C C . MET B 1 42 ? 20.134 -9.574 -18.047 1.00 36.76 211 MET B C 1
ATOM 3382 O O . MET B 1 42 ? 20.476 -9.128 -16.941 1.00 35.46 211 MET B O 1
ATOM 3387 N N . LYS B 1 43 ? 20.620 -10.670 -18.587 1.00 33.03 212 LYS B N 1
ATOM 3388 C CA . LYS B 1 43 ? 21.610 -11.524 -18.000 1.00 32.29 212 LYS B CA 1
ATOM 3389 C C . LYS B 1 43 ? 22.671 -10.704 -17.324 1.00 29.49 212 LYS B C 1
ATOM 3390 O O . LYS B 1 43 ? 23.268 -9.837 -17.933 1.00 29.03 212 LYS B O 1
ATOM 3396 N N . GLY B 1 44 ? 22.876 -10.953 -16.036 1.00 28.43 213 GLY B N 1
ATOM 3397 C CA . GLY B 1 44 ? 23.946 -10.304 -15.291 1.00 25.22 213 GLY B CA 1
ATOM 3398 C C . GLY B 1 44 ? 23.596 -9.088 -14.469 1.00 24.04 213 GLY B C 1
ATOM 3399 O O . GLY B 1 44 ? 24.465 -8.615 -13.742 1.00 22.10 213 GLY B O 1
ATOM 3400 N N . MET B 1 45 ? 22.395 -8.512 -14.640 1.00 23.39 214 MET B N 1
ATOM 3401 C CA . MET B 1 45 ? 21.989 -7.347 -13.845 1.00 23.14 214 MET B CA 1
ATOM 3402 C C . MET B 1 45 ? 21.843 -7.798 -12.394 1.00 21.21 214 MET B C 1
ATOM 3403 O O . MET B 1 45 ? 21.438 -8.945 -12.077 1.00 21.37 214 MET B O 1
ATOM 3408 N N . LYS B 1 46 ? 22.205 -6.898 -11.508 1.00 19.76 215 LYS B N 1
ATOM 3409 C CA . LYS B 1 46 ? 22.209 -7.154 -10.039 1.00 21.01 215 LYS B CA 1
ATOM 3410 C C . LYS B 1 46 ? 21.062 -6.454 -9.378 1.00 20.34 215 LYS B C 1
ATOM 3411 O O . LYS B 1 46 ? 20.702 -5.300 -9.722 1.00 22.02 215 LYS B O 1
ATOM 3417 N N . VAL B 1 47 ? 20.503 -7.113 -8.395 1.00 19.77 216 VAL B N 1
ATOM 3418 C CA . VAL B 1 47 ? 19.358 -6.544 -7.664 1.00 19.61 216 VAL B CA 1
ATOM 3419 C C . VAL B 1 47 ? 19.550 -6.882 -6.165 1.00 18.41 216 VAL B C 1
ATOM 3420 O O . VAL B 1 47 ? 20.195 -7.867 -5.802 1.00 19.42 216 VAL B O 1
ATOM 3424 N N . GLU B 1 48 ? 18.946 -6.078 -5.306 1.00 19.12 217 GLU B N 1
ATOM 3425 C CA . GLU B 1 48 ? 18.726 -6.394 -3.900 1.00 20.00 217 GLU B CA 1
ATOM 3426 C C . GLU B 1 48 ? 17.336 -7.086 -3.735 1.00 21.93 217 GLU B C 1
ATOM 3427 O O . GLU B 1 48 ? 16.325 -6.566 -4.166 1.00 23.09 217 GLU B O 1
ATOM 3433 N N . VAL B 1 49 ? 17.309 -8.301 -3.227 1.00 21.94 218 VAL B N 1
ATOM 3434 C CA . VAL B 1 49 ? 16.069 -9.085 -3.113 1.00 21.92 218 VAL B CA 1
ATOM 3435 C C . VAL B 1 49 ? 15.990 -9.610 -1.685 1.00 24.28 218 VAL B C 1
ATOM 3436 O O . VAL B 1 49 ? 17.015 -9.680 -0.965 1.00 21.78 218 VAL B O 1
ATOM 3440 N N . LEU B 1 50 ? 14.784 -10.019 -1.311 1.00 25.35 219 LEU B N 1
ATOM 3441 C CA . LEU B 1 50 ? 14.552 -10.636 -0.043 1.00 28.24 219 LEU B CA 1
ATOM 3442 C C . LEU B 1 50 ? 15.506 -11.881 0.081 1.00 28.24 219 LEU B C 1
ATOM 3443 O O . LEU B 1 50 ? 15.645 -12.692 -0.823 1.00 26.41 219 LEU B O 1
ATOM 3448 N N . ASN B 1 51 ? 16.179 -11.966 1.223 1.00 30.83 220 ASN B N 1
ATOM 3449 C CA . ASN B 1 51 ? 16.854 -13.180 1.668 1.00 32.58 220 ASN B CA 1
ATOM 3450 C C . ASN B 1 51 ? 15.753 -14.099 2.258 1.00 34.00 220 ASN B C 1
ATOM 3451 O O . ASN B 1 51 ? 15.150 -13.754 3.265 1.00 34.47 220 ASN B O 1
ATOM 3456 N N . SER B 1 52 ? 15.456 -15.212 1.584 1.00 37.22 221 SER B N 1
ATOM 3457 C CA . SER B 1 52 ? 14.351 -16.086 1.965 1.00 41.53 221 SER B CA 1
ATOM 3458 C C . SER B 1 52 ? 14.750 -17.239 2.900 1.00 45.06 221 SER B C 1
ATOM 3459 O O . SER B 1 52 ? 13.856 -17.932 3.412 1.00 47.65 221 SER B O 1
ATOM 3462 N N . ASP B 1 53 ? 16.063 -17.446 3.081 1.00 48.15 222 ASP B N 1
ATOM 3463 C CA . ASP B 1 53 ? 16.687 -18.415 4.028 1.00 50.60 222 ASP B CA 1
ATOM 3464 C C . ASP B 1 53 ? 17.331 -17.555 5.092 1.00 52.12 222 ASP B C 1
ATOM 3465 O O . ASP B 1 53 ? 18.581 -17.509 5.185 1.00 51.04 222 ASP B O 1
ATOM 3467 N N . ALA B 1 54 ? 16.464 -16.791 5.768 1.00 53.74 223 ALA B N 1
ATOM 3468 C CA . ALA B 1 54 ? 16.789 -15.926 6.896 1.00 56.38 223 ALA B CA 1
ATOM 3469 C C . ALA B 1 54 ? 15.989 -16.553 8.042 1.00 57.97 223 ALA B C 1
ATOM 3470 O O . ALA B 1 54 ? 15.185 -17.462 7.762 1.00 58.69 223 ALA B O 1
ATOM 3472 N N . VAL B 1 55 ? 16.152 -16.081 9.298 1.00 59.52 224 VAL B N 1
ATOM 3473 C CA . VAL B 1 55 ? 15.329 -16.620 10.438 1.00 60.14 224 VAL B CA 1
ATOM 3474 C C . VAL B 1 55 ? 14.296 -15.723 11.162 1.00 60.73 224 VAL B C 1
ATOM 3475 O O . VAL B 1 55 ? 13.435 -16.221 11.916 1.00 61.24 224 VAL B O 1
ATOM 3479 N N . LEU B 1 56 ? 14.332 -14.425 10.866 1.00 61.39 225 LEU B N 1
ATOM 3480 C CA . LEU B 1 56 ? 13.777 -13.368 11.734 1.00 61.74 225 LEU B CA 1
ATOM 3481 C C . LEU B 1 56 ? 13.128 -12.176 10.997 1.00 62.56 225 LEU B C 1
ATOM 3482 O O . LEU B 1 56 ? 13.760 -11.121 10.876 1.00 63.08 225 LEU B O 1
ATOM 3487 N N . PRO B 1 57 ? 11.877 -12.318 10.497 1.00 63.30 226 PRO B N 1
ATOM 3488 C CA . PRO B 1 57 ? 11.247 -11.029 10.045 1.00 62.72 226 PRO B CA 1
ATOM 3489 C C . PRO B 1 57 ? 10.793 -10.106 11.248 1.00 61.79 226 PRO B C 1
ATOM 3490 O O . PRO B 1 57 ? 9.897 -10.509 12.051 1.00 62.04 226 PRO B O 1
ATOM 3494 N N . SER B 1 58 ? 11.352 -8.890 11.428 1.00 59.27 227 SER B N 1
ATOM 3495 C CA . SER B 1 58 ? 12.080 -8.002 10.487 1.00 55.45 227 SER B CA 1
ATOM 3496 C C . SER B 1 58 ? 13.109 -8.572 9.519 1.00 52.89 227 SER B C 1
ATOM 3497 O O . SER B 1 58 ? 14.302 -8.681 9.826 1.00 53.59 227 SER B O 1
ATOM 3500 N N . ARG B 1 59 ? 12.615 -8.794 8.303 1.00 47.56 228 ARG B N 1
ATOM 3501 C CA . ARG B 1 59 ? 13.271 -9.491 7.232 1.00 43.09 228 ARG B CA 1
ATOM 3502 C C . ARG B 1 59 ? 14.556 -8.873 6.612 1.00 37.63 228 ARG B C 1
ATOM 3503 O O . ARG B 1 59 ? 14.824 -7.658 6.651 1.00 34.94 228 ARG B O 1
ATOM 3511 N N . VAL B 1 60 ? 15.352 -9.743 6.039 1.00 32.12 229 VAL B N 1
ATOM 3512 C CA . VAL B 1 60 ? 16.625 -9.248 5.493 1.00 29.56 229 VAL B CA 1
ATOM 3513 C C . VAL B 1 60 ? 16.825 -9.568 3.956 1.00 25.67 229 VAL B C 1
ATOM 3514 O O . VAL B 1 60 ? 16.099 -10.375 3.355 1.00 25.58 229 VAL B O 1
ATOM 3518 N N . TYR B 1 61 ? 17.851 -8.950 3.380 1.00 22.55 230 TYR B N 1
ATOM 3519 C CA . TYR B 1 61 ? 18.006 -8.837 1.898 1.00 22.84 230 TYR B CA 1
ATOM 3520 C C . TYR B 1 61 ? 19.368 -9.349 1.530 1.00 21.33 230 TYR B C 1
ATOM 3521 O O . TYR B 1 61 ? 20.247 -9.478 2.414 1.00 20.65 230 TYR B O 1
ATOM 3530 N N . TRP B 1 62 ? 19.581 -9.605 0.250 1.00 20.41 231 TRP B N 1
ATOM 3531 C CA . TRP B 1 62 ? 20.908 -10.017 -0.231 1.00 17.72 231 TRP B CA 1
ATOM 3532 C C . TRP B 1 62 ? 20.872 -9.621 -1.719 1.00 21.08 231 TRP B C 1
ATOM 3533 O O . TRP B 1 62 ? 19.814 -9.283 -2.264 1.00 21.61 231 TRP B O 1
ATOM 3544 N N . ILE B 1 63 ? 22.038 -9.567 -2.361 1.00 19.26 232 ILE B N 1
ATOM 3545 C CA . ILE B 1 63 ? 22.168 -9.178 -3.760 1.00 18.48 232 ILE B CA 1
ATOM 3546 C C . ILE B 1 63 ? 22.055 -10.474 -4.585 1.00 19.19 232 ILE B C 1
ATOM 3547 O O . ILE B 1 63 ? 22.607 -11.554 -4.219 1.00 18.08 232 ILE B O 1
ATOM 3552 N N . ALA B 1 64 ? 21.420 -10.360 -5.751 1.00 18.98 233 ALA B N 1
ATOM 3553 C CA . ALA B 1 64 ? 21.360 -11.537 -6.628 1.00 19.94 233 ALA B CA 1
ATOM 3554 C C . ALA B 1 64 ? 21.546 -11.083 -8.078 1.00 20.42 233 ALA B C 1
ATOM 3555 O O . ALA B 1 64 ? 21.449 -9.912 -8.392 1.00 19.08 233 ALA B O 1
ATOM 3557 N N . SER B 1 65 ? 21.847 -12.015 -8.947 1.00 19.87 234 SER B N 1
ATOM 3558 C CA . SER B 1 65 ? 22.058 -11.606 -10.260 1.00 21.19 234 SER B CA 1
ATOM 3559 C C . SER B 1 65 ? 21.273 -12.459 -11.271 1.00 19.34 234 SER B C 1
ATOM 3560 O O . SER B 1 65 ? 20.963 -13.630 -11.031 1.00 17.85 234 SER B O 1
ATOM 3563 N N . VAL B 1 66 ? 20.784 -11.782 -12.297 1.00 20.31 235 VAL B N 1
ATOM 3564 C CA . VAL B 1 66 ? 19.992 -12.396 -13.401 1.00 18.28 235 VAL B CA 1
ATOM 3565 C C . VAL B 1 66 ? 20.777 -13.497 -14.150 1.00 19.23 235 VAL B C 1
ATOM 3566 O O . VAL B 1 66 ? 21.843 -13.288 -14.700 1.00 20.51 235 VAL B O 1
ATOM 3570 N N . ILE B 1 67 ? 20.245 -14.714 -14.075 1.00 20.99 236 ILE B N 1
ATOM 3571 C CA . ILE B 1 67 ? 20.799 -15.838 -14.793 1.00 22.00 236 ILE B CA 1
ATOM 3572 C C . ILE B 1 67 ? 20.103 -15.945 -16.171 1.00 23.89 236 ILE B C 1
ATOM 3573 O O . ILE B 1 67 ? 20.766 -16.141 -17.213 1.00 21.46 236 ILE B O 1
ATOM 3578 N N . GLN B 1 68 ? 18.763 -15.831 -16.161 1.00 24.62 237 GLN B N 1
ATOM 3579 C CA . GLN B 1 68 ? 18.006 -15.908 -17.387 1.00 27.49 237 GLN B CA 1
ATOM 3580 C C . GLN B 1 68 ? 16.664 -15.084 -17.237 1.00 26.03 237 GLN B C 1
ATOM 3581 O O . GLN B 1 68 ? 16.140 -14.880 -16.098 1.00 22.67 237 GLN B O 1
ATOM 3587 N N . THR B 1 69 ? 16.104 -14.652 -18.377 1.00 24.55 238 THR B N 1
ATOM 3588 C CA . THR B 1 69 ? 14.854 -13.910 -18.391 1.00 26.11 238 THR B CA 1
ATOM 3589 C C . THR B 1 69 ? 13.810 -14.707 -19.109 1.00 26.24 238 THR B C 1
ATOM 3590 O O . THR B 1 69 ? 14.110 -15.400 -20.101 1.00 27.53 238 THR B O 1
ATOM 3594 N N . ALA B 1 70 ? 12.578 -14.561 -18.674 1.00 25.60 239 ALA B N 1
ATOM 3595 C CA . ALA B 1 70 ? 11.435 -15.247 -19.266 1.00 24.21 239 ALA B CA 1
ATOM 3596 C C . ALA B 1 70 ? 10.272 -14.301 -19.101 1.00 23.20 239 ALA B C 1
ATOM 3597 O O . ALA B 1 70 ? 9.556 -14.322 -18.073 1.00 21.70 239 ALA B O 1
ATOM 3599 N N . GLY B 1 71 ? 10.038 -13.496 -20.158 1.00 22.42 240 GLY B N 1
ATOM 3600 C CA . GLY B 1 71 ? 9.096 -12.380 -20.032 1.00 21.20 240 GLY B CA 1
ATOM 3601 C C . GLY B 1 71 ? 9.439 -11.494 -18.864 1.00 20.65 240 GLY B C 1
ATOM 3602 O O . GLY B 1 71 ? 10.547 -10.989 -18.842 1.00 18.70 240 GLY B O 1
ATOM 3603 N N . TYR B 1 72 ? 8.442 -11.200 -17.979 1.00 20.41 241 TYR B N 1
ATOM 3604 C CA . TYR B 1 72 ? 8.631 -10.471 -16.784 1.00 21.38 241 TYR B CA 1
ATOM 3605 C C . TYR B 1 72 ? 9.374 -11.179 -15.668 1.00 19.96 241 TYR B C 1
ATOM 3606 O O . TYR B 1 72 ? 9.733 -10.514 -14.677 1.00 21.78 241 TYR B O 1
ATOM 3615 N N . ARG B 1 73 ? 9.597 -12.484 -15.793 1.00 20.19 242 ARG B N 1
ATOM 3616 C CA . ARG B 1 73 ? 10.228 -13.262 -14.715 1.00 19.57 242 ARG B CA 1
ATOM 3617 C C . ARG B 1 73 ? 11.747 -13.300 -14.902 1.00 18.92 242 ARG B C 1
ATOM 3618 O O . ARG B 1 73 ? 12.257 -13.409 -15.985 1.00 17.73 242 ARG B O 1
ATOM 3626 N N . VAL B 1 74 ? 12.476 -13.118 -13.854 1.00 18.87 243 VAL B N 1
ATOM 3627 C CA . VAL B 1 74 ? 13.920 -13.422 -13.962 1.00 18.63 243 VAL B CA 1
ATOM 3628 C C . VAL B 1 74 ? 14.322 -14.563 -12.999 1.00 18.64 243 VAL B C 1
ATOM 3629 O O . VAL B 1 74 ? 13.800 -14.661 -11.851 1.00 14.67 243 VAL B O 1
ATOM 3633 N N . LEU B 1 75 ? 15.277 -15.342 -13.464 1.00 18.08 244 LEU B N 1
ATOM 3634 C CA . LEU B 1 75 ? 15.877 -16.393 -12.652 1.00 20.11 244 LEU B CA 1
ATOM 3635 C C . LEU B 1 75 ? 17.123 -15.811 -12.025 1.00 17.61 244 LEU B C 1
ATOM 3636 O O . LEU B 1 75 ? 17.980 -15.319 -12.731 1.00 19.49 244 LEU B O 1
ATOM 3641 N N . LEU B 1 76 ? 17.142 -15.761 -10.717 1.00 17.80 245 LEU B N 1
ATOM 3642 C CA . LEU B 1 76 ? 18.167 -15.139 -9.905 1.00 17.77 245 LEU B CA 1
ATOM 3643 C C . LEU B 1 76 ? 19.009 -16.146 -9.204 1.00 18.36 245 LEU B C 1
ATOM 3644 O O . LEU B 1 76 ? 18.580 -17.239 -8.841 1.00 19.49 245 LEU B O 1
ATOM 3649 N N . ARG B 1 77 ? 20.260 -15.779 -9.069 1.00 19.08 246 ARG B N 1
ATOM 3650 C CA . ARG B 1 77 ? 21.195 -16.526 -8.293 1.00 17.50 246 ARG B CA 1
ATOM 3651 C C . ARG B 1 77 ? 21.787 -15.550 -7.228 1.00 17.67 246 ARG B C 1
ATOM 3652 O O . ARG B 1 77 ? 22.411 -14.518 -7.558 1.00 15.87 246 ARG B O 1
ATOM 3660 N N . TYR B 1 78 ? 21.632 -15.902 -5.961 1.00 16.67 247 TYR B N 1
ATOM 3661 C CA . TYR B 1 78 ? 22.195 -15.081 -4.884 1.00 17.03 247 TYR B CA 1
ATOM 3662 C C . TYR B 1 78 ? 23.751 -14.953 -4.994 1.00 18.00 247 TYR B C 1
ATOM 3663 O O . TYR B 1 78 ? 24.443 -15.921 -5.332 1.00 18.11 247 TYR B O 1
ATOM 3672 N N . GLU B 1 79 ? 24.285 -13.761 -4.744 1.00 17.42 248 GLU B N 1
ATOM 3673 C CA . GLU B 1 79 ? 25.716 -13.575 -4.826 1.00 18.38 248 GLU B CA 1
ATOM 3674 C C . GLU B 1 79 ? 26.507 -14.530 -3.834 1.00 18.43 248 GLU B C 1
ATOM 3675 O O . GLU B 1 79 ? 26.138 -14.669 -2.651 1.00 18.35 248 GLU B O 1
ATOM 3681 N N . GLY B 1 80 ? 27.553 -15.194 -4.331 1.00 18.07 249 GLY B N 1
ATOM 3682 C CA . GLY B 1 80 ? 28.350 -16.147 -3.559 1.00 17.31 249 GLY B CA 1
ATOM 3683 C C . GLY B 1 80 ? 28.058 -17.632 -3.921 1.00 18.11 249 GLY B C 1
ATOM 3684 O O . GLY B 1 80 ? 28.827 -18.458 -3.595 1.00 19.54 249 GLY B O 1
ATOM 3685 N N . PHE B 1 81 ? 26.936 -17.965 -4.551 1.00 18.10 250 PHE B N 1
ATOM 3686 C CA . PHE B 1 81 ? 26.704 -19.349 -5.043 1.00 21.33 250 PHE B CA 1
ATOM 3687 C C . PHE B 1 81 ? 27.608 -19.724 -6.235 1.00 22.57 250 PHE B C 1
ATOM 3688 O O . PHE B 1 81 ? 27.956 -20.901 -6.441 1.00 23.90 250 PHE B O 1
ATOM 3696 N N . GLU B 1 82 ? 28.016 -18.715 -6.978 1.00 24.14 251 GLU B N 1
ATOM 3697 C CA . GLU B 1 82 ? 28.961 -18.840 -8.110 1.00 27.45 251 GLU B CA 1
ATOM 3698 C C . GLU B 1 82 ? 28.458 -19.732 -9.216 1.00 27.81 251 GLU B C 1
ATOM 3699 O O . GLU B 1 82 ? 27.593 -19.325 -9.953 1.00 26.76 251 GLU B O 1
ATOM 3705 N N . ASN B 1 83 ? 28.996 -20.960 -9.321 1.00 30.06 252 ASN B N 1
ATOM 3706 C CA . ASN B 1 83 ? 28.500 -21.911 -10.316 1.00 31.70 252 ASN B CA 1
ATOM 3707 C C . ASN B 1 83 ? 27.383 -22.850 -9.813 1.00 31.66 252 ASN B C 1
ATOM 3708 O O . ASN B 1 83 ? 26.765 -23.530 -10.577 1.00 33.10 252 ASN B O 1
ATOM 3713 N N . ASP B 1 84 ? 27.144 -22.859 -8.509 1.00 31.41 253 ASP B N 1
ATOM 3714 C CA . ASP B 1 84 ? 26.139 -23.664 -7.902 1.00 29.87 253 ASP B CA 1
ATOM 3715 C C . ASP B 1 84 ? 24.726 -23.050 -8.205 1.00 29.27 253 ASP B C 1
ATOM 3716 O O . ASP B 1 84 ? 24.326 -22.080 -7.577 1.00 26.82 253 ASP B O 1
ATOM 3721 N N . ALA B 1 85 ? 24.019 -23.642 -9.187 1.00 28.39 254 ALA B N 1
ATOM 3722 C CA . ALA B 1 85 ? 22.697 -23.320 -9.616 1.00 28.12 254 ALA B CA 1
ATOM 3723 C C . ALA B 1 85 ? 21.585 -23.865 -8.708 1.00 28.93 254 ALA B C 1
ATOM 3724 O O . ALA B 1 85 ? 20.436 -23.571 -8.945 1.00 28.61 254 ALA B O 1
ATOM 3726 N N . SER B 1 86 ? 21.930 -24.593 -7.654 1.00 28.86 255 SER B N 1
ATOM 3727 C CA . SER B 1 86 ? 20.950 -25.311 -6.867 1.00 28.81 255 SER B CA 1
ATOM 3728 C C . SER B 1 86 ? 19.936 -24.507 -6.090 1.00 29.46 255 SER B C 1
ATOM 3729 O O . SER B 1 86 ? 18.988 -25.075 -5.565 1.00 29.48 255 SER B O 1
ATOM 3732 N N . HIS B 1 87 ? 20.106 -23.187 -5.994 1.00 28.07 256 HIS B N 1
ATOM 3733 C CA . HIS B 1 87 ? 19.226 -22.355 -5.183 1.00 24.78 256 HIS B CA 1
ATOM 3734 C C . HIS B 1 87 ? 18.788 -21.151 -6.043 1.00 23.46 256 HIS B C 1
ATOM 3735 O O . HIS B 1 87 ? 18.415 -20.128 -5.515 1.00 22.83 256 HIS B O 1
ATOM 3742 N N . ASP B 1 88 ? 18.828 -21.305 -7.360 1.00 20.91 257 ASP B N 1
ATOM 3743 C CA . ASP B 1 88 ? 18.391 -20.282 -8.256 1.00 21.73 257 ASP B CA 1
ATOM 3744 C C . ASP B 1 88 ? 16.866 -20.147 -8.026 1.00 19.87 257 ASP B C 1
ATOM 3745 O O . ASP B 1 88 ? 16.236 -21.141 -7.740 1.00 19.03 257 ASP B O 1
ATOM 3750 N N . PHE B 1 89 ? 16.315 -18.941 -8.058 1.00 19.31 258 PHE B N 1
ATOM 3751 C CA . PHE B 1 89 ? 14.857 -18.740 -7.815 1.00 19.92 258 PHE B CA 1
ATOM 3752 C C . PHE B 1 89 ? 14.286 -17.676 -8.793 1.00 20.80 258 PHE B C 1
ATOM 3753 O O . PHE B 1 89 ? 15.012 -16.817 -9.292 1.00 20.06 258 PHE B O 1
ATOM 3761 N N . TRP B 1 90 ? 12.987 -17.752 -9.108 1.00 19.99 259 TRP B N 1
ATOM 3762 C CA . TRP B 1 90 ? 12.373 -16.830 -10.070 1.00 18.86 259 TRP B CA 1
ATOM 3763 C C . TRP B 1 90 ? 11.882 -15.641 -9.316 1.00 18.77 259 TRP B C 1
ATOM 3764 O O . TRP B 1 90 ? 11.405 -15.754 -8.201 1.00 18.01 259 TRP B O 1
ATOM 3775 N N . CYS B 1 91 ? 11.969 -14.472 -9.918 1.00 18.66 260 CYS B N 1
ATOM 3776 C CA . CYS B 1 91 ? 11.425 -13.317 -9.317 1.00 19.66 260 CYS B CA 1
ATOM 3777 C C . CYS B 1 91 ? 10.640 -12.604 -10.434 1.00 20.68 260 CYS B C 1
ATOM 3778 O O . CYS B 1 91 ? 11.163 -12.410 -11.539 1.00 20.18 260 CYS B O 1
ATOM 3781 N N . ASN B 1 92 ? 9.394 -12.263 -10.173 1.00 19.69 261 ASN B N 1
ATOM 3782 C CA . ASN B 1 92 ? 8.673 -11.477 -11.132 1.00 19.00 261 ASN B CA 1
ATOM 3783 C C . ASN B 1 92 ? 9.070 -9.974 -10.878 1.00 18.30 261 ASN B C 1
ATOM 3784 O O . ASN B 1 92 ? 8.966 -9.479 -9.748 1.00 17.74 261 ASN B O 1
ATOM 3789 N N . LEU B 1 93 ? 9.547 -9.242 -11.894 1.00 19.47 262 LEU B N 1
ATOM 3790 C CA . LEU B 1 93 ? 10.018 -7.840 -11.768 1.00 17.89 262 LEU B CA 1
ATOM 3791 C C . LEU B 1 93 ? 8.973 -6.771 -11.452 1.00 20.22 262 LEU B C 1
ATOM 3792 O O . LEU B 1 93 ? 9.342 -5.591 -11.215 1.00 22.18 262 LEU B O 1
ATOM 3797 N N . GLY B 1 94 ? 7.685 -7.115 -11.451 1.00 19.18 263 GLY B N 1
ATOM 3798 C CA . GLY B 1 94 ? 6.669 -6.208 -10.968 1.00 22.27 263 GLY B CA 1
ATOM 3799 C C . GLY B 1 94 ? 6.383 -6.395 -9.478 1.00 24.71 263 GLY B C 1
ATOM 3800 O O . GLY B 1 94 ? 5.476 -5.748 -8.924 1.00 29.09 263 GLY B O 1
ATOM 3801 N N . THR B 1 95 ? 7.128 -7.248 -8.789 1.00 23.59 264 THR B N 1
ATOM 3802 C CA . THR B 1 95 ? 6.884 -7.382 -7.334 1.00 23.26 264 THR B CA 1
ATOM 3803 C C . THR B 1 95 ? 7.571 -6.326 -6.535 1.00 23.52 264 THR B C 1
ATOM 3804 O O . THR B 1 95 ? 8.438 -5.614 -7.069 1.00 21.48 264 THR B O 1
ATOM 3808 N N . VAL B 1 96 ? 7.178 -6.184 -5.247 1.00 23.33 265 VAL B N 1
ATOM 3809 C CA . VAL B 1 96 ? 7.658 -5.020 -4.542 1.00 25.86 265 VAL B CA 1
ATOM 3810 C C . VAL B 1 96 ? 9.008 -5.301 -3.904 1.00 26.39 265 VAL B C 1
ATOM 3811 O O . VAL B 1 96 ? 9.768 -4.369 -3.606 1.00 27.39 265 VAL B O 1
ATOM 3815 N N . ASP B 1 97 ? 9.308 -6.567 -3.644 1.00 26.24 266 ASP B N 1
ATOM 3816 C CA . ASP B 1 97 ? 10.526 -6.898 -2.885 1.00 26.81 266 ASP B CA 1
ATOM 3817 C C . ASP B 1 97 ? 11.825 -7.110 -3.764 1.00 25.99 266 ASP B C 1
ATOM 3818 O O . ASP B 1 97 ? 12.759 -7.731 -3.266 1.00 27.66 266 ASP B O 1
ATOM 3823 N N . VAL B 1 98 ? 11.914 -6.543 -4.984 1.00 24.57 267 VAL B N 1
ATOM 3824 C CA . VAL B 1 98 ? 13.160 -6.519 -5.849 1.00 22.90 267 VAL B CA 1
ATOM 3825 C C . VAL B 1 98 ? 13.519 -5.029 -5.982 1.00 22.35 267 VAL B C 1
ATOM 3826 O O . VAL B 1 98 ? 12.630 -4.228 -6.203 1.00 24.28 267 VAL B O 1
ATOM 3830 N N . HIS B 1 99 ? 14.766 -4.612 -5.799 1.00 19.90 268 HIS B N 1
ATOM 3831 C CA . HIS B 1 99 ? 15.145 -3.210 -5.721 1.00 19.69 268 HIS B CA 1
ATOM 3832 C C . HIS B 1 99 ? 16.504 -2.984 -6.443 1.00 20.35 268 HIS B C 1
ATOM 3833 O O . HIS B 1 99 ? 17.227 -3.943 -6.647 1.00 18.33 268 HIS B O 1
ATOM 3840 N N . PRO B 1 100 ? 16.885 -1.728 -6.775 1.00 21.41 269 PRO B N 1
ATOM 3841 C CA . PRO B 1 100 ? 18.295 -1.486 -7.224 1.00 22.49 269 PRO B CA 1
ATOM 3842 C C . PRO B 1 100 ? 19.269 -1.693 -6.099 1.00 22.73 269 PRO B C 1
ATOM 3843 O O . PRO B 1 100 ? 18.888 -1.570 -4.968 1.00 21.27 269 PRO B O 1
ATOM 3847 N N . ILE B 1 101 ? 20.524 -1.965 -6.426 1.00 22.97 270 ILE B N 1
ATOM 3848 C CA . ILE B 1 101 ? 21.590 -1.846 -5.440 1.00 24.61 270 ILE B CA 1
ATOM 3849 C C . ILE B 1 101 ? 21.584 -0.427 -4.784 1.00 25.31 270 ILE B C 1
ATOM 3850 O O . ILE B 1 101 ? 21.551 0.612 -5.478 1.00 23.91 270 ILE B O 1
ATOM 3855 N N . GLY B 1 102 ? 21.622 -0.363 -3.453 1.00 25.86 271 GLY B N 1
ATOM 3856 C CA . GLY B 1 102 ? 21.562 0.988 -2.837 1.00 26.64 271 GLY B CA 1
ATOM 3857 C C . GLY B 1 102 ? 20.327 1.145 -1.958 1.00 26.34 271 GLY B C 1
ATOM 3858 O O . GLY B 1 102 ? 20.378 1.809 -0.958 1.00 25.89 271 GLY B O 1
ATOM 3859 N N . TRP B 1 103 ? 19.256 0.457 -2.304 1.00 25.02 272 TRP B N 1
ATOM 3860 C CA . TRP B 1 103 ? 17.977 0.589 -1.603 1.00 25.07 272 TRP B CA 1
ATOM 3861 C C . TRP B 1 103 ? 18.044 0.266 -0.135 1.00 25.83 272 TRP B C 1
ATOM 3862 O O . TRP B 1 103 ? 17.455 0.973 0.697 1.00 25.25 272 TRP B O 1
ATOM 3873 N N . CYS B 1 104 ? 18.695 -0.847 0.207 1.00 26.95 273 CYS B N 1
ATOM 3874 C CA . CYS B 1 104 ? 18.839 -1.205 1.626 1.00 28.17 273 CYS B CA 1
ATOM 3875 C C . CYS B 1 104 ? 19.451 -0.098 2.455 1.00 28.13 273 CYS B C 1
ATOM 3876 O O . CYS B 1 104 ? 18.976 0.194 3.564 1.00 27.81 273 CYS B O 1
ATOM 3879 N N . ALA B 1 105 ? 20.517 0.487 1.927 1.00 28.68 274 ALA B N 1
ATOM 3880 C CA . ALA B 1 105 ? 21.287 1.491 2.638 1.00 30.88 274 ALA B CA 1
ATOM 3881 C C . ALA B 1 105 ? 20.403 2.724 2.846 1.00 33.28 274 ALA B C 1
ATOM 3882 O O . ALA B 1 105 ? 20.254 3.229 3.962 1.00 32.24 274 ALA B O 1
ATOM 3884 N N . ILE B 1 106 ? 19.713 3.149 1.776 1.00 34.80 275 ILE B N 1
ATOM 3885 C CA . ILE B 1 106 ? 18.746 4.242 1.876 1.00 36.79 275 ILE B CA 1
ATOM 3886 C C . ILE B 1 106 ? 17.619 3.905 2.845 1.00 36.92 275 ILE B C 1
ATOM 3887 O O . ILE B 1 106 ? 17.173 4.740 3.601 1.00 38.07 275 ILE B O 1
ATOM 3892 N N . ASN B 1 107 ? 17.134 2.679 2.825 1.00 36.17 276 ASN B N 1
ATOM 3893 C CA . ASN B 1 107 ? 15.980 2.391 3.623 1.00 34.37 276 ASN B CA 1
ATOM 3894 C C . ASN B 1 107 ? 16.248 1.786 4.985 1.00 33.49 276 ASN B C 1
ATOM 3895 O O . ASN B 1 107 ? 15.352 1.265 5.562 1.00 33.26 276 ASN B O 1
ATOM 3900 N N . SER B 1 108 ? 17.474 1.884 5.480 1.00 33.05 277 SER B N 1
ATOM 3901 C CA . SER B 1 108 ? 17.885 1.340 6.765 1.00 32.94 277 SER B CA 1
ATOM 3902 C C . SER B 1 108 ? 17.649 -0.142 6.944 1.00 33.35 277 SER B C 1
ATOM 3903 O O . SER B 1 108 ? 17.319 -0.598 8.046 1.00 33.99 277 SER B O 1
ATOM 3906 N N . LYS B 1 109 ? 17.834 -0.902 5.865 1.00 32.47 278 LYS B N 1
ATOM 3907 C CA . LYS B 1 109 ? 17.781 -2.346 5.932 1.00 31.40 278 LYS B CA 1
ATOM 3908 C C . LYS B 1 109 ? 19.224 -2.906 5.909 1.00 30.12 278 LYS B C 1
ATOM 3909 O O . LYS B 1 109 ? 20.203 -2.199 5.663 1.00 30.45 278 LYS B O 1
ATOM 3915 N N . ILE B 1 110 ? 19.313 -4.215 6.075 1.00 28.81 279 ILE B N 1
ATOM 3916 C CA . ILE B 1 110 ? 20.580 -4.909 6.277 1.00 27.05 279 ILE B CA 1
ATOM 3917 C C . ILE B 1 110 ? 20.709 -6.031 5.246 1.00 24.05 279 ILE B C 1
ATOM 3918 O O . ILE B 1 110 ? 19.791 -6.803 5.039 1.00 22.36 279 ILE B O 1
ATOM 3923 N N . LEU B 1 111 ? 21.890 -6.137 4.657 1.00 21.64 280 LEU B N 1
ATOM 3924 C CA . LEU B 1 111 ? 22.242 -7.292 3.787 1.00 21.85 280 LEU B CA 1
ATOM 3925 C C . LEU B 1 111 ? 22.815 -8.474 4.591 1.00 22.17 280 LEU B C 1
ATOM 3926 O O . LEU B 1 111 ? 23.787 -8.319 5.324 1.00 22.81 280 LEU B O 1
ATOM 3931 N N . VAL B 1 112 ? 22.190 -9.649 4.491 1.00 22.92 281 VAL B N 1
ATOM 3932 C CA . VAL B 1 112 ? 22.635 -10.833 5.259 1.00 20.91 281 VAL B CA 1
ATOM 3933 C C . VAL B 1 112 ? 22.831 -11.949 4.321 1.00 20.44 281 VAL B C 1
ATOM 3934 O O . VAL B 1 112 ? 21.932 -12.182 3.557 1.00 20.09 281 VAL B O 1
ATOM 3938 N N . PRO B 1 113 ? 24.021 -12.653 4.324 1.00 21.48 282 PRO B N 1
ATOM 3939 C CA . PRO B 1 113 ? 24.122 -13.755 3.362 1.00 22.31 282 PRO B CA 1
ATOM 3940 C C . PRO B 1 113 ? 23.134 -14.907 3.651 1.00 23.21 282 PRO B C 1
ATOM 3941 O O . PRO B 1 113 ? 22.788 -15.105 4.784 1.00 22.09 282 PRO B O 1
ATOM 3945 N N . PRO B 1 114 ? 22.684 -15.645 2.616 1.00 23.97 283 PRO B N 1
ATOM 3946 C CA . PRO B 1 114 ? 21.920 -16.905 2.830 1.00 24.83 283 PRO B CA 1
ATOM 3947 C C . PRO B 1 114 ? 22.709 -17.945 3.635 1.00 24.06 283 PRO B C 1
ATOM 3948 O O . PRO B 1 114 ? 23.965 -18.083 3.456 1.00 23.22 283 PRO B O 1
ATOM 3952 N N . ARG B 1 115 ? 21.958 -18.688 4.457 1.00 21.61 284 ARG B N 1
ATOM 3953 C CA . ARG B 1 115 ? 22.507 -19.565 5.459 1.00 23.83 284 ARG B CA 1
ATOM 3954 C C . ARG B 1 115 ? 23.318 -20.642 4.743 1.00 22.27 284 ARG B C 1
ATOM 3955 O O . ARG B 1 115 ? 24.381 -21.098 5.202 1.00 21.14 284 ARG B O 1
ATOM 3963 N N . THR B 1 116 ? 22.796 -20.998 3.573 1.00 22.01 285 THR B N 1
ATOM 3964 C CA . THR B 1 116 ? 23.417 -21.953 2.725 1.00 23.80 285 THR B CA 1
ATOM 3965 C C . THR B 1 116 ? 24.889 -21.708 2.451 1.00 22.39 285 THR B C 1
ATOM 3966 O O . THR B 1 116 ? 25.684 -22.642 2.569 1.00 21.40 285 THR B O 1
ATOM 3970 N N . ILE B 1 117 ? 25.227 -20.460 2.155 1.00 21.54 286 ILE B N 1
ATOM 3971 C CA . ILE B 1 117 ? 26.615 -20.056 1.711 1.00 22.48 286 ILE B CA 1
ATOM 3972 C C . ILE B 1 117 ? 27.376 -19.095 2.647 1.00 19.95 286 ILE B C 1
ATOM 3973 O O . ILE B 1 117 ? 28.452 -18.622 2.329 1.00 17.37 286 ILE B O 1
ATOM 3978 N N . HIS B 1 118 ? 26.775 -18.780 3.790 1.00 19.40 287 HIS B N 1
ATOM 3979 C CA . HIS B 1 118 ? 27.309 -17.778 4.664 1.00 17.87 287 HIS B CA 1
ATOM 3980 C C . HIS B 1 118 ? 28.760 -18.022 5.112 1.00 17.52 287 HIS B C 1
ATOM 3981 O O . HIS B 1 118 ? 29.481 -17.081 5.380 1.00 20.64 287 HIS B O 1
ATOM 3988 N N . ALA B 1 119 ? 29.177 -19.280 5.197 1.00 17.44 288 ALA B N 1
ATOM 3989 C CA . ALA B 1 119 ? 30.480 -19.641 5.704 1.00 18.30 288 ALA B CA 1
ATOM 3990 C C . ALA B 1 119 ? 31.551 -19.691 4.582 1.00 19.25 288 ALA B C 1
ATOM 3991 O O . ALA B 1 119 ? 32.696 -19.991 4.861 1.00 17.21 288 ALA B O 1
ATOM 3993 N N . LYS B 1 120 ? 31.190 -19.304 3.351 1.00 20.49 289 LYS B N 1
ATOM 3994 C CA . LYS B 1 120 ? 32.118 -19.305 2.244 1.00 23.32 289 LYS B CA 1
ATOM 3995 C C . LYS B 1 120 ? 33.246 -18.280 2.493 1.00 22.28 289 LYS B C 1
ATOM 3996 O O . LYS B 1 120 ? 34.379 -18.613 2.252 1.00 23.46 289 LYS B O 1
ATOM 4002 N N . PHE B 1 121 ? 32.934 -17.071 2.983 1.00 21.15 290 PHE B N 1
ATOM 4003 C CA . PHE B 1 121 ? 33.959 -16.045 3.159 1.00 21.00 290 PHE B CA 1
ATOM 4004 C C . PHE B 1 121 ? 33.703 -15.374 4.489 1.00 20.92 290 PHE B C 1
ATOM 4005 O O . PHE B 1 121 ? 32.551 -15.389 4.964 1.00 17.96 290 PHE B O 1
ATOM 4013 N N . THR B 1 122 ? 34.765 -14.772 5.043 1.00 18.31 291 THR B N 1
ATOM 4014 C CA . THR B 1 122 ? 34.612 -13.815 6.096 1.00 20.39 291 THR B CA 1
ATOM 4015 C C . THR B 1 122 ? 34.309 -12.419 5.550 1.00 20.39 291 THR B C 1
ATOM 4016 O O . THR B 1 122 ? 33.367 -11.791 6.071 1.00 20.03 291 THR B O 1
ATOM 4020 N N . ASP B 1 123 ? 35.133 -11.916 4.603 1.00 20.03 292 ASP B N 1
ATOM 4021 C CA . ASP B 1 123 ? 34.941 -10.578 4.032 1.00 21.27 292 ASP B CA 1
ATOM 4022 C C . ASP B 1 123 ? 33.822 -10.524 2.937 1.00 20.23 292 ASP B C 1
ATOM 4023 O O . ASP B 1 123 ? 34.086 -10.337 1.753 1.00 21.44 292 ASP B O 1
ATOM 4028 N N . TRP B 1 124 ? 32.568 -10.666 3.340 1.00 21.50 293 TRP B N 1
ATOM 4029 C CA . TRP B 1 124 ? 31.460 -10.572 2.364 1.00 21.09 293 TRP B CA 1
ATOM 4030 C C . TRP B 1 124 ? 31.380 -9.220 1.690 1.00 22.30 293 TRP B C 1
ATOM 4031 O O . TRP B 1 124 ? 31.099 -9.127 0.482 1.00 21.21 293 TRP B O 1
ATOM 4042 N N . LYS B 1 125 ? 31.711 -8.167 2.442 1.00 22.92 294 LYS B N 1
ATOM 4043 C CA . LYS B 1 125 ? 31.572 -6.838 1.911 1.00 23.40 294 LYS B CA 1
ATOM 4044 C C . LYS B 1 125 ? 32.579 -6.642 0.747 1.00 23.32 294 LYS B C 1
ATOM 4045 O O . LYS B 1 125 ? 32.201 -6.161 -0.317 1.00 21.83 294 LYS B O 1
ATOM 4051 N N . GLY B 1 126 ? 33.835 -6.990 0.935 1.00 23.15 295 GLY B N 1
ATOM 4052 C CA . GLY B 1 126 ? 34.758 -6.883 -0.201 1.00 24.24 295 GLY B CA 1
ATOM 4053 C C . GLY B 1 126 ? 34.533 -7.857 -1.359 1.00 22.77 295 GLY B C 1
ATOM 4054 O O . GLY B 1 126 ? 34.840 -7.556 -2.471 1.00 23.64 295 GLY B O 1
ATOM 4055 N N . TYR B 1 127 ? 34.097 -9.075 -1.084 1.00 23.85 296 TYR B N 1
ATOM 4056 C CA . TYR B 1 127 ? 33.548 -9.953 -2.125 1.00 23.55 296 TYR B CA 1
ATOM 4057 C C . TYR B 1 127 ? 32.520 -9.237 -2.955 1.00 23.16 296 TYR B C 1
ATOM 4058 O O . TYR B 1 127 ? 32.607 -9.271 -4.195 1.00 24.03 296 TYR B O 1
ATOM 4067 N N . LEU B 1 128 ? 31.550 -8.574 -2.314 1.00 22.26 297 LEU B N 1
ATOM 4068 C CA . LEU B 1 128 ? 30.488 -7.952 -3.084 1.00 22.60 297 LEU B CA 1
ATOM 4069 C C . LEU B 1 128 ? 31.011 -6.749 -3.882 1.00 23.51 297 LEU B C 1
ATOM 4070 O O . LEU B 1 128 ? 30.626 -6.578 -5.014 1.00 20.37 297 LEU B O 1
ATOM 4075 N N . MET B 1 129 ? 31.873 -5.946 -3.295 1.00 22.59 298 MET B N 1
ATOM 4076 C CA . MET B 1 129 ? 32.428 -4.782 -3.988 1.00 27.70 298 MET B CA 1
ATOM 4077 C C . MET B 1 129 ? 33.111 -5.211 -5.294 1.00 25.92 298 MET B C 1
ATOM 4078 O O . MET B 1 129 ? 33.015 -4.494 -6.266 1.00 27.81 298 MET B O 1
ATOM 4083 N N . LYS B 1 130 ? 33.786 -6.361 -5.296 1.00 26.31 299 LYS B N 1
ATOM 4084 C CA . LYS B 1 130 ? 34.548 -6.839 -6.479 1.00 27.93 299 LYS B CA 1
ATOM 4085 C C . LYS B 1 130 ? 33.552 -7.246 -7.521 1.00 27.83 299 LYS B C 1
ATOM 4086 O O . LYS B 1 130 ? 33.749 -6.969 -8.709 1.00 27.26 299 LYS B O 1
ATOM 4092 N N . ARG B 1 131 ? 32.494 -7.961 -7.081 1.00 26.74 300 ARG B N 1
ATOM 4093 C CA . ARG B 1 131 ? 31.471 -8.462 -8.021 1.00 26.52 300 ARG B CA 1
ATOM 4094 C C . ARG B 1 131 ? 30.674 -7.337 -8.528 1.00 25.54 300 ARG B C 1
ATOM 4095 O O . ARG B 1 131 ? 30.086 -7.455 -9.571 1.00 25.33 300 ARG B O 1
ATOM 4103 N N . LEU B 1 132 ? 30.600 -6.238 -7.808 1.00 24.99 301 LEU B N 1
ATOM 4104 C CA . LEU B 1 132 ? 29.677 -5.202 -8.287 1.00 25.29 301 LEU B CA 1
ATOM 4105 C C . LEU B 1 132 ? 30.317 -4.172 -9.268 1.00 26.65 301 LEU B C 1
ATOM 4106 O O . LEU B 1 132 ? 29.630 -3.359 -9.926 1.00 25.48 301 LEU B O 1
ATOM 4111 N N . VAL B 1 133 ? 31.644 -4.206 -9.408 1.00 27.53 302 VAL B N 1
ATOM 4112 C CA . VAL B 1 133 ? 32.300 -3.221 -10.242 1.00 26.95 302 VAL B CA 1
ATOM 4113 C C . VAL B 1 133 ? 31.864 -3.390 -11.680 1.00 26.26 302 VAL B C 1
ATOM 4114 O O . VAL B 1 133 ? 31.890 -4.485 -12.202 1.00 26.10 302 VAL B O 1
ATOM 4118 N N . GLY B 1 134 ? 31.430 -2.298 -12.308 1.00 25.08 303 GLY B N 1
ATOM 4119 C CA . GLY B 1 134 ? 31.071 -2.332 -13.700 1.00 24.93 303 GLY B CA 1
ATOM 4120 C C . GLY B 1 134 ? 29.759 -3.023 -13.887 1.00 25.43 303 GLY B C 1
ATOM 4121 O O . GLY B 1 134 ? 29.368 -3.342 -15.032 1.00 26.84 303 GLY B O 1
ATOM 4122 N N . SER B 1 135 ? 29.023 -3.231 -12.789 1.00 23.01 304 SER B N 1
ATOM 4123 C CA . SER B 1 135 ? 27.684 -3.889 -12.967 1.00 22.79 304 SER B CA 1
ATOM 4124 C C . SER B 1 135 ? 26.536 -2.882 -13.208 1.00 20.89 304 SER B C 1
ATOM 4125 O O . SER B 1 135 ? 26.651 -1.641 -13.005 1.00 18.03 304 SER B O 1
ATOM 4128 N N . ARG B 1 136 ? 25.414 -3.429 -13.650 1.00 21.03 305 ARG B N 1
ATOM 4129 C CA . ARG B 1 136 ? 24.214 -2.655 -13.789 1.00 21.29 305 ARG B CA 1
ATOM 4130 C C . ARG B 1 136 ? 23.147 -3.206 -12.907 1.00 21.83 305 ARG B C 1
ATOM 4131 O O . ARG B 1 136 ? 23.237 -4.306 -12.435 1.00 19.05 305 ARG B O 1
ATOM 4139 N N . THR B 1 137 ? 22.143 -2.370 -12.661 1.00 23.03 306 THR B N 1
ATOM 4140 C CA . THR B 1 137 ? 21.127 -2.631 -11.766 1.00 22.73 306 THR B CA 1
ATOM 4141 C C . THR B 1 137 ? 19.752 -2.164 -12.244 1.00 24.50 306 THR B C 1
ATOM 4142 O O . THR B 1 137 ? 19.583 -1.746 -13.416 1.00 24.35 306 THR B O 1
ATOM 4146 N N . LEU B 1 138 ? 18.735 -2.322 -11.406 1.00 25.06 307 LEU B N 1
ATOM 4147 C CA . LEU B 1 138 ? 17.415 -1.779 -11.784 1.00 27.02 307 LEU B CA 1
ATOM 4148 C C . LEU B 1 138 ? 17.434 -0.252 -11.899 1.00 28.14 307 LEU B C 1
ATOM 4149 O O . LEU B 1 138 ? 18.111 0.428 -11.124 1.00 27.92 307 LEU B O 1
ATOM 4154 N N . PRO B 1 139 ? 16.647 0.303 -12.852 1.00 31.63 308 PRO B N 1
ATOM 4155 C CA . PRO B 1 139 ? 16.417 1.728 -12.846 1.00 33.07 308 PRO B CA 1
ATOM 4156 C C . PRO B 1 139 ? 15.891 2.192 -11.507 1.00 34.82 308 PRO B C 1
ATOM 4157 O O . PRO B 1 139 ? 15.096 1.503 -10.878 1.00 34.29 308 PRO B O 1
ATOM 4161 N N . VAL B 1 140 ? 16.364 3.346 -11.052 1.00 37.68 309 VAL B N 1
ATOM 4162 C CA . VAL B 1 140 ? 15.651 4.111 -9.998 1.00 40.21 309 VAL B CA 1
ATOM 4163 C C . VAL B 1 140 ? 14.191 4.450 -10.405 1.00 39.32 309 VAL B C 1
ATOM 4164 O O . VAL B 1 140 ? 13.910 4.895 -11.534 1.00 39.28 309 VAL B O 1
ATOM 4168 N N . ASP B 1 141 ? 13.249 4.245 -9.484 1.00 38.73 310 ASP B N 1
ATOM 4169 C CA . ASP B 1 141 ? 11.815 4.544 -9.831 1.00 37.05 310 ASP B CA 1
ATOM 4170 C C . ASP B 1 141 ? 11.177 3.416 -10.625 1.00 36.18 310 ASP B C 1
ATOM 4171 O O . ASP B 1 141 ? 10.008 3.523 -11.070 1.00 35.18 310 ASP B O 1
ATOM 4173 N N . PHE B 1 142 ? 11.924 2.333 -10.817 1.00 33.87 311 PHE B N 1
ATOM 4174 C CA . PHE B 1 142 ? 11.362 1.209 -11.585 1.00 31.42 311 PHE B CA 1
ATOM 4175 C C . PHE B 1 142 ? 9.931 0.873 -11.191 1.00 30.37 311 PHE B C 1
ATOM 4176 O O . PHE B 1 142 ? 9.037 0.862 -12.014 1.00 28.65 311 PHE B O 1
ATOM 4184 N N . HIS B 1 143 ? 9.733 0.576 -9.924 1.00 31.88 312 HIS B N 1
ATOM 4185 C CA . HIS B 1 143 ? 8.432 0.126 -9.472 1.00 34.62 312 HIS B CA 1
ATOM 4186 C C . HIS B 1 143 ? 7.385 1.254 -9.504 1.00 35.70 312 HIS B C 1
ATOM 4187 O O . HIS B 1 143 ? 6.220 1.021 -9.907 1.00 35.67 312 HIS B O 1
ATOM 4194 N N . ILE B 1 144 ? 7.832 2.456 -9.119 1.00 36.36 313 ILE B N 1
ATOM 4195 C CA . ILE B 1 144 ? 7.089 3.723 -9.179 1.00 37.65 313 ILE B CA 1
ATOM 4196 C C . ILE B 1 144 ? 6.486 3.976 -10.561 1.00 37.33 313 ILE B C 1
ATOM 4197 O O . ILE B 1 144 ? 5.261 4.076 -10.709 1.00 36.96 313 ILE B O 1
ATOM 4202 N N . LYS B 1 145 ? 7.357 4.120 -11.551 1.00 36.85 314 LYS B N 1
ATOM 4203 C CA . LYS B 1 145 ? 6.966 4.164 -12.939 1.00 39.03 314 LYS B CA 1
ATOM 4204 C C . LYS B 1 145 ? 6.000 3.037 -13.343 1.00 39.50 314 LYS B C 1
ATOM 4205 O O . LYS B 1 145 ? 5.041 3.301 -14.023 1.00 40.62 314 LYS B O 1
ATOM 4211 N N . MET B 1 146 ? 6.246 1.795 -12.932 1.00 39.69 315 MET B N 1
ATOM 4212 C CA . MET B 1 146 ? 5.277 0.736 -13.214 1.00 41.19 315 MET B CA 1
ATOM 4213 C C . MET B 1 146 ? 3.884 0.982 -12.630 1.00 39.82 315 MET B C 1
ATOM 4214 O O . MET B 1 146 ? 2.927 0.945 -13.368 1.00 38.44 315 MET B O 1
ATOM 4219 N N . VAL B 1 147 ? 3.769 1.255 -11.321 1.00 40.43 316 VAL B N 1
ATOM 4220 C CA . VAL B 1 147 ? 2.438 1.519 -10.741 1.00 41.15 316 VAL B CA 1
ATOM 4221 C C . VAL B 1 147 ? 1.772 2.669 -11.509 1.00 41.66 316 VAL B C 1
ATOM 4222 O O . VAL B 1 147 ? 0.580 2.571 -11.863 1.00 41.98 316 VAL B O 1
ATOM 4226 N N . GLU B 1 148 ? 2.558 3.685 -11.864 1.00 41.79 317 GLU B N 1
ATOM 4227 C CA . GLU B 1 148 ? 2.034 4.838 -12.588 1.00 44.40 317 GLU B CA 1
ATOM 4228 C C . GLU B 1 148 ? 1.442 4.551 -13.969 1.00 44.27 317 GLU B C 1
ATOM 4229 O O . GLU B 1 148 ? 0.505 5.228 -14.358 1.00 43.62 317 GLU B O 1
ATOM 4235 N N . SER B 1 149 ? 1.992 3.550 -14.657 1.00 43.94 318 SER B N 1
ATOM 4236 C CA . SER B 1 149 ? 1.517 3.161 -15.974 1.00 44.23 318 SER B CA 1
ATOM 4237 C C . SER B 1 149 ? 0.331 2.184 -15.861 1.00 44.21 318 SER B C 1
ATOM 4238 O O . SER B 1 149 ? -0.235 1.744 -16.887 1.00 44.23 318 SER B O 1
ATOM 4241 N N . MET B 1 150 ? -0.025 1.856 -14.614 1.00 43.18 319 MET B N 1
ATOM 4242 C CA . MET B 1 150 ? -1.044 0.894 -14.325 1.00 42.00 319 MET B CA 1
ATOM 4243 C C . MET B 1 150 ? -2.220 1.528 -13.659 1.00 42.59 319 MET B C 1
ATOM 4244 O O . MET B 1 150 ? -3.036 0.853 -13.008 1.00 42.41 319 MET B O 1
ATOM 4249 N N . LYS B 1 151 ? -2.294 2.847 -13.828 1.00 43.08 320 LYS B N 1
ATOM 4250 C CA . LYS B 1 151 ? -3.507 3.600 -13.627 1.00 44.33 320 LYS B CA 1
ATOM 4251 C C . LYS B 1 151 ? -4.204 3.652 -15.024 1.00 44.68 320 LYS B C 1
ATOM 4252 O O . LYS B 1 151 ? -3.591 4.046 -16.040 1.00 45.75 320 LYS B O 1
ATOM 4254 N N . TYR B 1 152 ? -5.446 3.175 -15.112 1.00 44.39 321 TYR B N 1
ATOM 4255 C CA . TYR B 1 152 ? -6.128 3.145 -16.414 1.00 42.66 321 TYR B CA 1
ATOM 4256 C C . TYR B 1 152 ? -7.295 4.097 -16.439 1.00 41.96 321 TYR B C 1
ATOM 4257 O O . TYR B 1 152 ? -7.824 4.435 -15.392 1.00 42.48 321 TYR B O 1
ATOM 4266 N N . PRO B 1 153 ? -7.638 4.627 -17.623 1.00 41.49 322 PRO B N 1
ATOM 4267 C CA . PRO B 1 153 ? -8.738 5.594 -17.657 1.00 40.98 322 PRO B CA 1
ATOM 4268 C C . PRO B 1 153 ? -10.181 5.042 -17.649 1.00 39.66 322 PRO B C 1
ATOM 4269 O O . PRO B 1 153 ? -11.105 5.845 -17.553 1.00 39.68 322 PRO B O 1
ATOM 4273 N N . PHE B 1 154 ? -10.370 3.727 -17.846 1.00 37.35 323 PHE B N 1
ATOM 4274 C CA . PHE B 1 154 ? -11.682 3.094 -17.755 1.00 34.81 323 PHE B CA 1
ATOM 4275 C C . PHE B 1 154 ? -11.973 2.732 -16.312 1.00 34.29 323 PHE B C 1
ATOM 4276 O O . PHE B 1 154 ? -11.114 2.199 -15.624 1.00 35.14 323 PHE B O 1
ATOM 4284 N N . ARG B 1 155 ? -13.171 3.069 -15.839 1.00 33.65 324 ARG B N 1
ATOM 4285 C CA . ARG B 1 155 ? -13.561 2.899 -14.448 1.00 34.56 324 ARG B CA 1
ATOM 4286 C C . ARG B 1 155 ? -14.876 2.172 -14.370 1.00 32.09 324 ARG B C 1
ATOM 4287 O O . ARG B 1 155 ? -15.694 2.291 -15.263 1.00 31.95 324 ARG B O 1
ATOM 4292 N N . GLN B 1 156 ? -15.104 1.471 -13.269 1.00 30.53 325 GLN B N 1
ATOM 4293 C CA . GLN B 1 156 ? -16.403 0.922 -12.983 1.00 30.82 325 GLN B CA 1
ATOM 4294 C C . GLN B 1 156 ? -17.531 1.947 -13.171 1.00 30.92 325 GLN B C 1
ATOM 4295 O O . GLN B 1 156 ? -17.456 3.101 -12.713 1.00 30.81 325 GLN B O 1
ATOM 4301 N N . GLY B 1 157 ? -18.536 1.521 -13.924 1.00 29.94 326 GLY B N 1
ATOM 4302 C CA . GLY B 1 157 ? -19.684 2.317 -14.245 1.00 29.68 326 GLY B CA 1
ATOM 4303 C C . GLY B 1 157 ? -19.622 3.104 -15.516 1.00 29.36 326 GLY B C 1
ATOM 4304 O O . GLY B 1 157 ? -20.574 3.735 -15.832 1.00 29.45 326 GLY B O 1
ATOM 4305 N N . MET B 1 158 ? -18.519 3.114 -16.248 1.00 28.44 327 MET B N 1
ATOM 4306 C CA . MET B 1 158 ? -18.574 3.806 -17.549 1.00 29.52 327 MET B CA 1
ATOM 4307 C C . MET B 1 158 ? -19.323 2.947 -18.542 1.00 28.79 327 MET B C 1
ATOM 4308 O O . MET B 1 158 ? -19.191 1.726 -18.527 1.00 29.51 327 MET B O 1
ATOM 4313 N N . ARG B 1 159 ? -20.178 3.586 -19.304 1.00 27.60 328 ARG B N 1
ATOM 4314 C CA . ARG B 1 159 ? -20.969 2.940 -20.335 1.00 29.26 328 ARG B CA 1
ATOM 4315 C C . ARG B 1 159 ? -20.294 3.139 -21.702 1.00 28.69 328 ARG B C 1
ATOM 4316 O O . ARG B 1 159 ? -19.675 4.196 -21.985 1.00 30.58 328 ARG B O 1
ATOM 4318 N N . LEU B 1 160 ? -20.457 2.136 -22.566 1.00 27.43 329 LEU B N 1
ATOM 4319 C CA . LEU B 1 160 ? -19.927 2.164 -23.909 1.00 25.43 329 LEU B CA 1
ATOM 4320 C C . LEU B 1 160 ? -20.690 1.189 -24.805 1.00 25.36 329 LEU B C 1
ATOM 4321 O O . LEU B 1 160 ? -21.581 0.479 -24.309 1.00 24.54 329 LEU B O 1
ATOM 4326 N N . GLU B 1 161 ? -20.358 1.204 -26.119 1.00 24.17 330 GLU B N 1
ATOM 4327 C CA . GLU B 1 161 ? -20.903 0.276 -27.086 1.00 25.88 330 GLU B CA 1
ATOM 4328 C C . GLU B 1 161 ? -19.934 -0.870 -27.333 1.00 26.14 330 GLU B C 1
ATOM 4329 O O . GLU B 1 161 ? -18.704 -0.645 -27.531 1.00 26.23 330 GLU B O 1
ATOM 4335 N N . VAL B 1 162 ? -20.453 -2.109 -27.260 1.00 24.75 331 VAL B N 1
ATOM 4336 C CA . VAL B 1 162 ? -19.669 -3.278 -27.558 1.00 25.03 331 VAL B CA 1
ATOM 4337 C C . VAL B 1 162 ? -20.307 -4.149 -28.655 1.00 26.06 331 VAL B C 1
ATOM 4338 O O . VAL B 1 162 ? -21.516 -4.263 -28.690 1.00 24.03 331 VAL B O 1
ATOM 4342 N N . VAL B 1 163 ? -19.485 -4.732 -29.562 1.00 25.49 332 VAL B N 1
ATOM 4343 C CA . VAL B 1 163 ? -19.968 -5.787 -30.444 1.00 29.13 332 VAL B CA 1
ATOM 4344 C C . VAL B 1 163 ? -20.816 -6.813 -29.686 1.00 31.09 332 VAL B C 1
ATOM 4345 O O . VAL B 1 163 ? -20.395 -7.350 -28.651 1.00 33.18 332 VAL B O 1
ATOM 4349 N N . ASP B 1 164 ? -21.984 -7.112 -30.220 1.00 31.65 333 ASP B N 1
ATOM 4350 C CA . ASP B 1 164 ? -22.875 -8.117 -29.661 1.00 33.79 333 ASP B CA 1
ATOM 4351 C C . ASP B 1 164 ? -22.367 -9.555 -29.942 1.00 33.76 333 ASP B C 1
ATOM 4352 O O . ASP B 1 164 ? -22.482 -10.039 -31.045 1.00 32.87 333 ASP B O 1
ATOM 4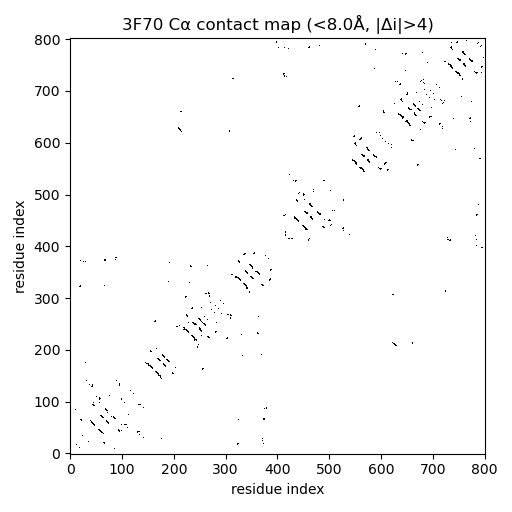357 N N . LYS B 1 165 ? -21.793 -10.223 -28.935 1.00 37.61 334 LYS B N 1
ATOM 4358 C CA . LYS B 1 165 ? -21.247 -11.629 -29.019 1.00 37.91 334 LYS B CA 1
ATOM 4359 C C . LYS B 1 165 ? -22.235 -12.695 -29.558 1.00 40.67 334 LYS B C 1
ATOM 4360 O O . LYS B 1 165 ? -21.814 -13.704 -30.151 1.00 42.58 334 LYS B O 1
ATOM 4362 N N . SER B 1 166 ? -23.536 -12.463 -29.355 1.00 40.98 335 SER B N 1
ATOM 4363 C CA . SER B 1 166 ? -24.627 -13.279 -29.914 1.00 42.27 335 SER B CA 1
ATOM 4364 C C . SER B 1 166 ? -25.075 -12.856 -31.348 1.00 42.73 335 SER B C 1
ATOM 4365 O O . SER B 1 166 ? -25.702 -13.634 -32.066 1.00 43.68 335 SER B O 1
ATOM 4368 N N . GLN B 1 167 ? -24.778 -11.623 -31.765 1.00 42.21 336 GLN B N 1
ATOM 4369 C CA . GLN B 1 167 ? -25.132 -11.143 -33.119 1.00 41.32 336 GLN B CA 1
ATOM 4370 C C . GLN B 1 167 ? -24.126 -10.086 -33.588 1.00 40.34 336 GLN B C 1
ATOM 4371 O O . GLN B 1 167 ? -24.364 -8.902 -33.435 1.00 39.89 336 GLN B O 1
ATOM 4377 N N . VAL B 1 168 ? -23.007 -10.545 -34.163 1.00 39.69 337 VAL B N 1
ATOM 4378 C CA . VAL B 1 168 ? -21.803 -9.725 -34.364 1.00 37.62 337 VAL B CA 1
ATOM 4379 C C . VAL B 1 168 ? -21.997 -8.593 -35.345 1.00 36.99 337 VAL B C 1
ATOM 4380 O O . VAL B 1 168 ? -21.108 -7.751 -35.489 1.00 36.46 337 VAL B O 1
ATOM 4384 N N . SER B 1 169 ? -23.191 -8.517 -35.943 1.00 36.25 338 SER B N 1
ATOM 4385 C CA . SER B 1 169 ? -23.521 -7.463 -36.905 1.00 36.03 338 SER B CA 1
ATOM 4386 C C . SER B 1 169 ? -23.976 -6.171 -36.256 1.00 35.89 338 SER B C 1
ATOM 4387 O O . SER B 1 169 ? -24.007 -5.125 -36.918 1.00 35.13 338 SER B O 1
ATOM 4390 N N . ARG B 1 170 ? -24.315 -6.237 -34.953 1.00 34.11 339 ARG B N 1
ATOM 4391 C CA . ARG B 1 170 ? -24.664 -5.020 -34.219 1.00 31.75 339 ARG B CA 1
ATOM 4392 C C . ARG B 1 170 ? -23.804 -4.793 -32.943 1.00 29.54 339 ARG B C 1
ATOM 4393 O O . ARG B 1 170 ? -23.206 -5.711 -32.412 1.00 28.46 339 ARG B O 1
ATOM 4401 N N . THR B 1 171 ? -23.752 -3.570 -32.457 1.00 27.98 340 THR B N 1
ATOM 4402 C CA . THR B 1 171 ? -23.226 -3.342 -31.134 1.00 28.29 340 THR B CA 1
ATOM 4403 C C . THR B 1 171 ? -24.369 -3.472 -30.101 1.00 28.28 340 THR B C 1
ATOM 4404 O O . THR B 1 171 ? -25.529 -3.529 -30.476 1.00 29.27 340 THR B O 1
ATOM 4408 N N . ARG B 1 172 ? -24.031 -3.481 -28.814 1.00 27.22 341 ARG B N 1
ATOM 4409 C CA . ARG B 1 172 ? -25.004 -3.249 -27.750 1.00 27.53 341 ARG B CA 1
ATOM 4410 C C . ARG B 1 172 ? -24.337 -2.509 -26.570 1.00 27.07 341 ARG B C 1
ATOM 4411 O O . ARG B 1 172 ? -23.093 -2.476 -26.430 1.00 25.92 341 ARG B O 1
ATOM 4419 N N . MET B 1 173 ? -25.174 -1.937 -25.728 1.00 26.46 342 MET B N 1
ATOM 4420 C CA . MET B 1 173 ? -24.758 -1.156 -24.578 1.00 26.69 342 MET B CA 1
ATOM 4421 C C . MET B 1 173 ? -24.130 -2.075 -23.492 1.00 25.85 342 MET B C 1
ATOM 4422 O O . MET B 1 173 ? -24.639 -3.155 -23.233 1.00 25.17 342 MET B O 1
ATOM 4427 N N . ALA B 1 174 ? -23.043 -1.643 -22.853 1.00 24.28 343 ALA B N 1
ATOM 4428 C CA . ALA B 1 174 ? -22.460 -2.446 -21.821 1.00 23.76 343 ALA B CA 1
ATOM 4429 C C . ALA B 1 174 ? -21.860 -1.474 -20.840 1.00 22.78 343 ALA B C 1
ATOM 4430 O O . ALA B 1 174 ? -21.650 -0.303 -21.149 1.00 22.22 343 ALA B O 1
ATOM 4432 N N . VAL B 1 175 ? -21.689 -1.957 -19.627 1.00 21.43 344 VAL B N 1
ATOM 4433 C CA . VAL B 1 175 ? -21.192 -1.165 -18.555 1.00 22.08 344 VAL B CA 1
ATOM 4434 C C . VAL B 1 175 ? -19.903 -1.841 -18.050 1.00 20.52 344 VAL B C 1
ATOM 4435 O O . VAL B 1 175 ? -19.827 -3.084 -17.886 1.00 19.80 344 VAL B O 1
ATOM 4439 N N . VAL B 1 176 ? -18.890 -1.012 -17.807 1.00 21.62 345 VAL B N 1
ATOM 4440 C CA . VAL B 1 176 ? -17.624 -1.490 -17.153 1.00 21.39 345 VAL B CA 1
ATOM 4441 C C . VAL B 1 176 ? -17.810 -1.986 -15.708 1.00 23.55 345 VAL B C 1
ATOM 4442 O O . VAL B 1 176 ? -18.278 -1.282 -14.862 1.00 21.47 345 VAL B O 1
ATOM 4446 N N . ASP B 1 177 ? -17.444 -3.225 -15.436 1.00 25.36 346 ASP B N 1
ATOM 4447 C CA . ASP B 1 177 ? -17.658 -3.745 -14.119 1.00 26.77 346 ASP B CA 1
ATOM 4448 C C . ASP B 1 177 ? -16.309 -3.867 -13.390 1.00 27.84 346 ASP B C 1
ATOM 4449 O O . ASP B 1 177 ? -16.220 -3.564 -12.214 1.00 28.00 346 ASP B O 1
ATOM 4454 N N . THR B 1 178 ? -15.250 -4.274 -14.104 1.00 27.78 347 THR B N 1
ATOM 4455 C CA . THR B 1 178 ? -13.994 -4.649 -13.445 1.00 27.74 347 THR B CA 1
ATOM 4456 C C . THR B 1 178 ? -12.928 -4.219 -14.391 1.00 27.79 347 THR B C 1
ATOM 4457 O O . THR B 1 178 ? -13.124 -4.334 -15.632 1.00 26.18 347 THR B O 1
ATOM 4461 N N . VAL B 1 179 ? -11.807 -3.740 -13.824 1.00 25.42 348 VAL B N 1
ATOM 4462 C CA . VAL B 1 179 ? -10.712 -3.284 -14.639 1.00 26.85 348 VAL B CA 1
ATOM 4463 C C . VAL B 1 179 ? -9.534 -3.901 -13.946 1.00 27.75 348 VAL B C 1
ATOM 4464 O O . VAL B 1 179 ? -9.350 -3.720 -12.705 1.00 27.60 348 VAL B O 1
ATOM 4468 N N . ILE B 1 180 ? -8.743 -4.617 -14.714 1.00 25.99 349 ILE B N 1
ATOM 4469 C CA . ILE B 1 180 ? -7.581 -5.302 -14.182 1.00 28.34 349 ILE B CA 1
ATOM 4470 C C . ILE B 1 180 ? -6.462 -5.409 -15.266 1.00 27.11 349 ILE B C 1
ATOM 4471 O O . ILE B 1 180 ? -6.577 -6.107 -16.262 1.00 26.25 349 ILE B O 1
ATOM 4476 N N . GLY B 1 181 ? -5.372 -4.684 -15.016 1.00 27.31 350 GLY B N 1
ATOM 4477 C CA . GLY B 1 181 ? -4.272 -4.602 -15.945 1.00 26.19 350 GLY B CA 1
ATOM 4478 C C . GLY B 1 181 ? -4.660 -4.059 -17.307 1.00 26.00 350 GLY B C 1
ATOM 4479 O O . GLY B 1 181 ? -4.043 -4.353 -18.318 1.00 25.88 350 GLY B O 1
AT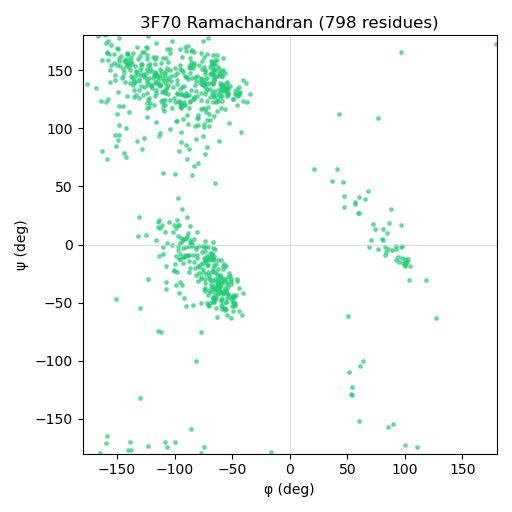OM 4480 N N . GLY B 1 182 ? -5.682 -3.250 -17.414 1.00 25.01 351 GLY B N 1
ATOM 4481 C CA . GLY B 1 182 ? -5.923 -2.918 -18.865 1.00 23.67 351 GLY B CA 1
ATOM 4482 C C . GLY B 1 182 ? -6.946 -3.833 -19.529 1.00 22.23 351 GLY B C 1
ATOM 4483 O O . GLY B 1 182 ? -7.386 -3.557 -20.629 1.00 24.58 351 GLY B O 1
ATOM 4484 N N . ARG B 1 183 ? -7.333 -4.915 -18.881 1.00 22.06 352 ARG B N 1
ATOM 4485 C CA . ARG B 1 183 ? -8.454 -5.718 -19.327 1.00 22.72 352 ARG B CA 1
ATOM 4486 C C . ARG B 1 183 ? -9.722 -5.217 -18.615 1.00 23.15 352 ARG B C 1
ATOM 4487 O O . ARG B 1 183 ? -9.693 -4.733 -17.456 1.00 23.06 352 ARG B O 1
ATOM 4495 N N . LEU B 1 184 ? -10.818 -5.342 -19.320 1.00 20.82 353 LEU B N 1
ATOM 4496 C CA . LEU B 1 184 ? -12.138 -4.954 -18.850 1.00 21.38 353 LEU B CA 1
ATOM 4497 C C . LEU B 1 184 ? -13.080 -6.119 -18.818 1.00 21.08 353 LEU B C 1
ATOM 4498 O O . LEU B 1 184 ? -13.154 -6.856 -19.755 1.00 21.02 353 LEU B O 1
ATOM 4503 N N . ARG B 1 185 ? -13.830 -6.250 -17.730 1.00 23.45 354 ARG B N 1
ATOM 4504 C CA . ARG B 1 185 ? -15.076 -6.973 -17.713 1.00 22.68 354 ARG B CA 1
ATOM 4505 C C . ARG B 1 185 ? -16.256 -6.016 -17.921 1.00 24.36 354 ARG B C 1
ATOM 4506 O O . ARG B 1 185 ? -16.522 -5.175 -17.092 1.00 24.83 354 ARG B O 1
ATOM 4514 N N . LEU B 1 186 ? -17.010 -6.246 -18.993 1.00 23.54 355 LEU B N 1
ATOM 4515 C CA . LEU B 1 186 ? -18.153 -5.440 -19.374 1.00 23.91 355 LEU B CA 1
ATOM 4516 C C . LEU B 1 186 ? -19.403 -6.234 -19.050 1.00 25.46 355 LEU B C 1
ATOM 4517 O O . LEU B 1 186 ? -19.430 -7.474 -19.218 1.00 25.39 355 LEU B O 1
ATOM 4522 N N . LEU B 1 187 ? -20.391 -5.547 -18.494 1.00 23.21 356 LEU B N 1
ATOM 4523 C CA . LEU B 1 187 ? -21.697 -6.169 -18.276 1.00 25.96 356 LEU B CA 1
ATOM 4524 C C . LEU B 1 187 ? -22.673 -5.555 -19.286 1.00 25.92 356 LEU B C 1
ATOM 4525 O O . LEU B 1 187 ? -22.716 -4.359 -19.400 1.00 26.50 356 LEU B O 1
ATOM 4530 N N . TYR B 1 188 ? -23.423 -6.386 -19.999 1.00 28.02 357 TYR B N 1
ATOM 4531 C CA . TYR B 1 188 ? -24.420 -5.978 -20.975 1.00 29.77 357 TYR B CA 1
ATOM 4532 C C . TYR B 1 188 ? -25.658 -5.431 -20.251 1.00 31.49 357 TYR B C 1
ATOM 4533 O O . TYR B 1 188 ? -26.194 -6.061 -19.297 1.00 29.77 357 TYR B O 1
ATOM 4542 N N . GLU B 1 189 ? -26.090 -4.247 -20.670 1.00 33.14 358 GLU B N 1
ATOM 4543 C CA . GLU B 1 189 ? -27.211 -3.556 -20.036 1.00 37.51 358 GLU B CA 1
ATOM 4544 C C . GLU B 1 189 ? -28.558 -4.298 -20.013 1.00 37.97 358 GLU B C 1
ATOM 4545 O O . GLU B 1 189 ? -29.299 -4.160 -19.044 1.00 39.22 358 GLU B O 1
ATOM 4551 N N . ASP B 1 190 ? -28.869 -5.101 -21.030 1.00 39.36 359 ASP B N 1
ATOM 4552 C CA . ASP B 1 190 ? -30.177 -5.872 -21.079 1.00 41.18 359 ASP B CA 1
ATOM 4553 C C . ASP B 1 190 ? -30.169 -7.385 -20.652 1.00 42.80 359 ASP B C 1
ATOM 4554 O O . ASP B 1 190 ? -31.148 -8.136 -20.913 1.00 43.15 359 ASP B O 1
ATOM 4559 N N . GLY B 1 191 ? -29.101 -7.842 -19.997 1.00 43.85 360 GLY B N 1
ATOM 4560 C CA . GLY B 1 191 ? -29.069 -9.238 -19.510 1.00 46.24 360 GLY B CA 1
ATOM 4561 C C . GLY B 1 191 ? -28.668 -9.314 -18.057 1.00 48.03 360 GLY B C 1
ATOM 4562 O O . GLY B 1 191 ? -29.243 -8.623 -17.221 1.00 47.81 360 GLY B O 1
ATOM 4563 N N . ASP B 1 192 ? -27.722 -10.216 -17.797 1.00 50.89 361 ASP B N 1
ATOM 4564 C CA . ASP B 1 192 ? -26.747 -10.248 -16.663 1.00 53.80 361 ASP B CA 1
ATOM 4565 C C . ASP B 1 192 ? -27.240 -11.419 -15.840 1.00 54.40 361 ASP B C 1
ATOM 4566 O O . ASP B 1 192 ? -28.163 -12.080 -16.317 1.00 55.32 361 ASP B O 1
ATOM 4571 N N . SER B 1 193 ? -26.703 -11.730 -14.648 1.00 55.12 362 SER B N 1
ATOM 4572 C CA . SER B 1 193 ? -25.525 -11.117 -13.946 1.00 55.29 362 SER B CA 1
ATOM 4573 C C . SER B 1 193 ? -24.245 -11.732 -14.543 1.00 54.66 362 SER B C 1
ATOM 4574 O O . SER B 1 193 ? -23.167 -11.131 -14.530 1.00 54.67 362 SER B O 1
ATOM 4577 N N . ASP B 1 194 ? -24.421 -12.949 -15.054 1.00 54.31 363 ASP B N 1
ATOM 4578 C CA . ASP B 1 194 ? -23.403 -13.782 -15.669 1.00 53.89 363 ASP B CA 1
ATOM 4579 C C . ASP B 1 194 ? -23.441 -13.636 -17.211 1.00 53.67 363 ASP B C 1
ATOM 4580 O O . ASP B 1 194 ? -23.303 -14.640 -17.945 1.00 54.93 363 ASP B O 1
ATOM 4582 N N . ASP B 1 195 ? -23.653 -12.403 -17.699 1.00 51.75 364 ASP B N 1
ATOM 4583 C CA . ASP B 1 195 ? -23.682 -12.136 -19.131 1.00 49.82 364 ASP B CA 1
ATOM 4584 C C . ASP B 1 195 ? -22.732 -10.979 -19.481 1.00 47.26 364 ASP B C 1
ATOM 4585 O O . ASP B 1 195 ? -23.097 -9.783 -19.600 1.00 46.53 364 ASP B O 1
ATOM 4590 N N . ASP B 1 196 ? -21.479 -11.372 -19.603 1.00 43.78 365 ASP B N 1
ATOM 4591 C CA . ASP B 1 196 ? -20.413 -10.434 -19.556 1.00 41.14 365 ASP B CA 1
ATOM 4592 C C . ASP B 1 196 ? -19.569 -10.520 -20.813 1.00 39.64 365 ASP B C 1
ATOM 4593 O O . ASP B 1 196 ? -19.932 -11.180 -21.824 1.00 39.56 365 ASP B O 1
ATOM 4598 N N . PHE B 1 197 ? -18.483 -9.781 -20.783 1.00 36.25 366 PHE B N 1
ATOM 4599 C CA . PHE B 1 197 ? -17.620 -9.791 -21.895 1.00 33.92 366 PHE B CA 1
ATOM 4600 C C . PHE B 1 197 ? -16.320 -9.208 -21.447 1.00 32.55 366 PHE B C 1
ATOM 4601 O O . PHE B 1 197 ? -16.298 -8.064 -20.971 1.00 34.28 366 PHE B O 1
ATOM 4609 N N . TRP B 1 198 ? -15.246 -9.976 -21.622 1.00 27.92 367 TRP B N 1
ATOM 4610 C CA . TRP B 1 198 ? -13.929 -9.482 -21.287 1.00 24.93 367 TRP B CA 1
ATOM 4611 C C . TRP B 1 198 ? -13.157 -9.076 -22.531 1.00 24.76 367 TRP B C 1
ATOM 4612 O O . TRP B 1 198 ? -13.277 -9.727 -23.538 1.00 24.27 367 TRP B O 1
ATOM 4623 N N . CYS B 1 199 ? -12.402 -7.996 -22.482 1.00 23.96 368 CYS B N 1
ATOM 4624 C CA . CYS B 1 199 ? -11.564 -7.628 -23.600 1.00 25.64 368 CYS B CA 1
ATOM 4625 C C . CYS B 1 199 ? -10.481 -6.704 -23.097 1.00 25.34 368 CYS B C 1
ATOM 4626 O O . CYS B 1 199 ? -10.473 -6.272 -21.951 1.00 26.61 368 CYS B O 1
ATOM 4629 N N . HIS B 1 200 ? -9.547 -6.374 -23.944 1.00 24.71 369 HIS B N 1
ATOM 4630 C CA . HIS B 1 200 ? -8.574 -5.391 -23.529 1.00 24.15 369 HIS B CA 1
ATOM 4631 C C . HIS B 1 200 ? -9.248 -4.004 -23.788 1.00 24.41 369 HIS B C 1
ATOM 4632 O O . HIS B 1 200 ? -10.101 -3.885 -24.690 1.00 22.39 369 HIS B O 1
ATOM 4639 N N . MET B 1 201 ? -8.792 -2.986 -23.076 1.00 24.63 370 MET B N 1
ATOM 4640 C CA . MET B 1 201 ? -9.276 -1.614 -23.254 1.00 28.43 370 MET B CA 1
ATOM 4641 C C . MET B 1 201 ? -8.934 -1.017 -24.655 1.00 28.10 370 MET B C 1
ATOM 4642 O O . MET B 1 201 ? -9.625 -0.122 -25.108 1.00 29.02 370 MET B O 1
ATOM 4647 N N . TRP B 1 202 ? -7.898 -1.529 -25.325 1.00 27.92 371 TRP B N 1
ATOM 4648 C CA . TRP B 1 202 ? -7.607 -1.194 -26.736 1.00 27.30 371 TRP B CA 1
ATOM 4649 C C . TRP B 1 202 ? -8.334 -2.131 -27.699 1.00 26.57 371 TRP B C 1
ATOM 4650 O O . TRP B 1 202 ? -8.006 -2.135 -28.837 1.00 26.78 371 TRP B O 1
ATOM 4661 N N . SER B 1 203 ? -9.265 -2.971 -27.242 1.00 27.62 372 SER B N 1
ATOM 4662 C CA . SER B 1 203 ? -10.023 -3.926 -28.133 1.00 26.13 372 SER B CA 1
ATOM 4663 C C . SER B 1 203 ? -10.684 -3.209 -29.261 1.00 26.84 372 SER B C 1
ATOM 4664 O O . SER B 1 203 ? -11.261 -2.184 -29.017 1.00 26.03 372 SER B O 1
ATOM 4667 N N . PRO B 1 204 ? -10.574 -3.714 -30.534 1.00 27.88 373 PRO B N 1
ATOM 4668 C CA . PRO B 1 204 ? -11.384 -3.107 -31.628 1.00 29.21 373 PRO B CA 1
ATOM 4669 C C . PRO B 1 204 ? -12.897 -3.281 -31.480 1.00 29.08 373 PRO B C 1
ATOM 4670 O O . PRO B 1 204 ? -13.656 -2.732 -32.257 1.00 30.61 373 PRO B O 1
ATOM 4674 N N . LEU B 1 205 ? -13.337 -4.005 -30.464 1.00 28.82 374 LEU B N 1
ATOM 4675 C CA . LEU B 1 205 ? -14.728 -4.342 -30.381 1.00 27.34 374 LEU B CA 1
ATOM 4676 C C . LEU B 1 205 ? -15.532 -3.341 -29.570 1.00 26.42 374 LEU B C 1
ATOM 4677 O O . LEU B 1 205 ? -16.739 -3.505 -29.523 1.00 24.51 374 LEU B O 1
ATOM 4682 N N . ILE B 1 206 ? -14.892 -2.306 -28.968 1.00 24.27 375 ILE B N 1
ATOM 4683 C CA . ILE B 1 206 ? -15.659 -1.388 -28.107 1.00 22.88 375 ILE B CA 1
ATOM 4684 C C . ILE B 1 206 ? -15.472 -0.026 -28.638 1.00 22.52 375 ILE B C 1
ATOM 4685 O O . ILE B 1 206 ? -14.398 0.261 -29.235 1.00 20.84 375 ILE B O 1
ATOM 4690 N N . HIS B 1 207 ? -16.444 0.828 -28.360 1.00 20.95 376 HIS B N 1
ATOM 4691 C CA . HIS B 1 207 ? -16.562 2.183 -29.004 1.00 24.24 376 HIS B CA 1
ATOM 4692 C C . HIS B 1 207 ? -17.340 3.091 -28.084 1.00 23.65 376 HIS B C 1
ATOM 4693 O O . HIS B 1 207 ? -18.060 2.601 -27.261 1.00 23.50 376 HIS B O 1
ATOM 4700 N N . PRO B 1 208 ? -17.132 4.407 -28.185 1.00 24.48 377 PRO B N 1
ATOM 4701 C CA . PRO B 1 208 ? -17.807 5.267 -27.226 1.00 25.38 377 PRO B CA 1
ATOM 4702 C C . PRO B 1 208 ? -19.262 5.356 -27.660 1.00 26.93 377 PRO B C 1
ATOM 4703 O O . PRO B 1 208 ? -19.533 5.132 -28.840 1.00 26.06 377 PRO B O 1
ATOM 4707 N N . VAL B 1 209 ? -20.168 5.707 -26.725 1.00 27.77 378 VAL B N 1
ATOM 4708 C CA . VAL B 1 209 ? -21.595 5.750 -27.022 1.00 28.37 378 VAL B CA 1
ATOM 4709 C C . VAL B 1 209 ? -21.865 6.750 -28.184 1.00 27.70 378 VAL B C 1
ATOM 4710 O O . VAL B 1 209 ? -21.286 7.835 -28.202 1.00 28.73 378 VAL B O 1
ATOM 4714 N N . GLY B 1 210 ? -22.675 6.363 -29.157 1.00 26.78 379 GLY B N 1
ATOM 4715 C CA . GLY B 1 210 ? -22.946 7.236 -30.341 1.00 26.70 379 GLY B CA 1
ATOM 4716 C C . GLY B 1 210 ? -22.138 6.866 -31.580 1.00 27.85 379 GLY B C 1
ATOM 4717 O O . GLY B 1 210 ? -22.445 7.295 -32.697 1.00 26.53 379 GLY B O 1
ATOM 4718 N N . TRP B 1 211 ? -21.089 6.064 -31.382 1.00 25.65 380 TRP B N 1
ATOM 4719 C CA . TRP B 1 211 ? -20.267 5.666 -32.488 1.00 25.59 380 TRP B CA 1
ATOM 4720 C C . TRP B 1 211 ? -21.019 4.907 -33.561 1.00 24.52 380 TRP B C 1
ATOM 4721 O O . TRP B 1 211 ? -20.777 5.165 -34.732 1.00 22.97 380 TRP B O 1
ATOM 4732 N N . SER B 1 212 ? -21.832 3.904 -33.173 1.00 24.27 381 SER B N 1
ATOM 4733 C CA . SER B 1 212 ? -22.470 3.028 -34.154 1.00 26.14 381 SER B CA 1
ATOM 4734 C C . SER B 1 212 ? -23.359 3.905 -35.075 1.00 27.59 381 SER B C 1
ATOM 4735 O O . SER B 1 212 ? -23.414 3.726 -36.348 1.00 27.29 381 SER B O 1
ATOM 4738 N N . ARG B 1 213 ? -24.020 4.851 -34.436 1.00 29.38 382 ARG B N 1
ATOM 4739 C CA . ARG B 1 213 ? -24.953 5.788 -35.152 1.00 32.95 382 ARG B CA 1
ATOM 4740 C C . ARG B 1 213 ? -24.240 6.699 -36.127 1.00 33.27 382 ARG B C 1
ATOM 4741 O O . ARG B 1 213 ? -24.635 6.822 -37.271 1.00 32.59 382 ARG B O 1
ATOM 4744 N N . ARG B 1 214 ? -23.172 7.344 -35.648 1.00 34.72 383 ARG B N 1
ATOM 4745 C CA . ARG B 1 214 ? -22.349 8.170 -36.486 1.00 35.15 383 ARG B CA 1
ATOM 4746 C C . ARG B 1 214 ? -21.847 7.357 -37.692 1.00 35.09 383 ARG B C 1
ATOM 4747 O O . ARG B 1 214 ? -22.028 7.772 -38.844 1.00 34.64 383 ARG B O 1
ATOM 4755 N N . VAL B 1 215 ? -21.299 6.154 -37.475 1.00 33.85 384 VAL B N 1
ATOM 4756 C CA . VAL B 1 215 ? -20.682 5.448 -38.644 1.00 32.12 384 VAL B CA 1
ATOM 4757 C C . VAL B 1 215 ? -21.590 4.559 -39.513 1.00 32.37 384 VAL B C 1
ATOM 4758 O O . VAL B 1 215 ? -21.162 4.152 -40.610 1.00 31.27 384 VAL B O 1
ATOM 4762 N N . GLY B 1 216 ? -22.795 4.219 -39.028 1.00 31.53 385 GLY B N 1
ATOM 4763 C CA . GLY B 1 216 ? -23.699 3.352 -39.811 1.00 29.49 385 GLY B CA 1
ATOM 4764 C C . GLY B 1 216 ? -23.639 1.867 -39.443 1.00 29.55 385 GLY B C 1
ATOM 4765 O O . GLY B 1 216 ? -24.125 1.045 -40.164 1.00 28.11 385 GLY B O 1
ATOM 4766 N N . HIS B 1 217 ? -23.076 1.536 -38.273 1.00 30.22 386 HIS B N 1
ATOM 4767 C CA . HIS B 1 217 ? -23.072 0.166 -37.745 1.00 29.92 386 HIS B CA 1
ATOM 4768 C C . HIS B 1 217 ? -24.441 -0.135 -37.055 1.00 31.38 386 HIS B C 1
ATOM 4769 O O . HIS B 1 217 ? -25.012 0.716 -36.428 1.00 31.14 386 HIS B O 1
ATOM 4776 N N . GLY B 1 218 ? -24.993 -1.329 -37.214 1.00 33.15 387 GLY B N 1
ATOM 4777 C CA . GLY B 1 218 ? -26.231 -1.675 -36.554 1.00 34.91 387 GLY B CA 1
ATOM 4778 C C . GLY B 1 218 ? -26.041 -1.610 -35.036 1.00 36.43 387 GLY B C 1
ATOM 4779 O O . GLY B 1 218 ? -24.970 -1.914 -34.499 1.00 34.68 387 GLY B O 1
ATOM 4780 N N . ILE B 1 219 ? -27.082 -1.199 -34.340 1.00 38.74 388 ILE B N 1
ATOM 4781 C CA . ILE B 1 219 ? -27.055 -1.189 -32.870 1.00 41.29 388 ILE B CA 1
ATOM 4782 C C . ILE B 1 219 ? -28.328 -1.871 -32.398 1.00 42.44 388 ILE B C 1
ATOM 4783 O O . ILE B 1 219 ? -29.397 -1.567 -32.933 1.00 42.10 388 ILE B O 1
ATOM 4788 N N . LYS B 1 220 ? -28.199 -2.799 -31.437 1.00 43.53 389 LYS B N 1
ATOM 4789 C CA . LYS B 1 220 ? -29.331 -3.478 -30.779 1.00 44.81 389 LYS B CA 1
ATOM 4790 C C . LYS B 1 220 ? -30.383 -2.480 -30.287 1.00 47.07 389 LYS B C 1
ATOM 4791 O O . LYS B 1 220 ? -31.577 -2.573 -30.613 1.00 46.17 389 LYS B O 1
ATOM 4797 N N . MET B 1 221 ? -29.910 -1.512 -29.522 1.00 50.17 390 MET B N 1
ATOM 4798 C CA . MET B 1 221 ? -30.745 -0.458 -28.959 1.00 54.25 390 MET B CA 1
ATOM 4799 C C . MET B 1 221 ? -29.918 0.806 -28.628 1.00 54.92 390 MET B C 1
ATOM 4800 O O . MET B 1 221 ? -28.773 0.732 -28.138 1.00 55.80 390 MET B O 1
ATOM 4805 N N . SER B 1 222 ? -30.526 1.947 -28.918 1.00 56.84 391 SER B N 1
ATOM 4806 C CA . SER B 1 222 ? -30.051 3.293 -28.591 1.00 58.10 391 SER B CA 1
ATOM 4807 C C . SER B 1 222 ? -29.975 3.526 -27.076 1.00 58.48 391 SER B C 1
ATOM 4808 O O . SER B 1 222 ? -29.594 4.610 -26.621 1.00 59.05 391 SER B O 1
ATOM 4811 N N . CYS B 1 239 ? -22.083 7.156 -16.282 1.00 42.08 408 CYS B N 1
ATOM 4812 C CA . CYS B 1 239 ? -21.694 8.111 -17.299 1.00 43.16 408 CYS B CA 1
ATOM 4813 C C . CYS B 1 239 ? -21.035 7.410 -18.506 1.00 42.21 408 CYS B C 1
ATOM 4814 O O . CYS B 1 239 ? -20.587 6.277 -18.425 1.00 41.97 408 CYS B O 1
ATOM 4817 N N . ASP B 1 240 ? -20.950 8.116 -19.618 1.00 39.81 409 ASP B N 1
ATOM 4818 C CA . ASP B 1 240 ? -20.512 7.558 -20.839 1.00 38.99 409 ASP B CA 1
ATOM 4819 C C . ASP B 1 240 ? -19.009 7.698 -20.924 1.00 39.33 409 ASP B C 1
ATOM 4820 O O . ASP B 1 240 ? -18.492 8.782 -20.660 1.00 39.28 409 ASP B O 1
ATOM 4825 N N . ALA B 1 241 ? -18.296 6.601 -21.208 1.00 38.17 410 ALA B N 1
ATOM 4826 C CA . ALA B 1 241 ? -16.869 6.716 -21.514 1.00 38.72 410 ALA B CA 1
ATOM 4827 C C . ALA B 1 241 ? -16.660 7.709 -22.642 1.00 38.80 410 ALA B C 1
ATOM 4828 O O . ALA B 1 241 ? -17.295 7.633 -23.702 1.00 37.41 410 ALA B O 1
ATOM 4830 N N . VAL B 1 242 ? -15.749 8.631 -22.391 1.00 40.49 411 VAL B N 1
ATOM 4831 C CA . VAL B 1 242 ? -15.478 9.768 -23.298 1.00 43.33 411 VAL B CA 1
ATOM 4832 C C . VAL B 1 242 ? -14.686 9.274 -24.550 1.00 43.50 411 VAL B C 1
ATOM 4833 O O . VAL B 1 242 ? -13.776 8.463 -24.400 1.00 43.89 411 VAL B O 1
ATOM 4837 N N . PRO B 1 243 ? -14.999 9.751 -25.779 1.00 44.16 412 PRO B N 1
ATOM 4838 C CA . PRO B 1 243 ? -14.343 9.099 -26.937 1.00 44.52 412 PRO B CA 1
ATOM 4839 C C . PRO B 1 243 ? -12.811 9.123 -26.889 1.00 44.97 412 PRO B C 1
ATOM 4840 O O . PRO B 1 243 ? -12.146 8.348 -27.589 1.00 46.28 412 PRO B O 1
ATOM 4844 N N . TYR B 1 244 ? -12.266 9.993 -26.047 1.00 45.64 413 TYR B N 1
ATOM 4845 C CA . TYR B 1 244 ? -10.830 10.158 -25.910 1.00 46.24 413 TYR B CA 1
ATOM 4846 C C . TYR B 1 244 ? -10.153 8.952 -25.242 1.00 44.65 413 TYR B C 1
ATOM 4847 O O . TYR B 1 244 ? -8.983 8.659 -25.486 1.00 43.97 413 TYR B O 1
ATOM 4856 N N . LEU B 1 245 ? -10.909 8.268 -24.391 1.00 41.79 414 LEU B N 1
ATOM 4857 C CA . LEU B 1 245 ? -10.470 7.067 -23.684 1.00 38.99 414 LEU B CA 1
ATOM 4858 C C . LEU B 1 245 ? -10.073 5.874 -24.579 1.00 37.29 414 LEU B C 1
ATOM 4859 O O . LEU B 1 245 ? -9.292 5.003 -24.146 1.00 35.99 414 LEU B O 1
ATOM 4864 N N . PHE B 1 246 ? -10.665 5.805 -25.770 1.00 33.53 415 PHE B N 1
ATOM 4865 C CA . PHE B 1 246 ? -10.557 4.658 -26.670 1.00 32.49 415 PHE B CA 1
ATOM 4866 C C . PHE B 1 246 ? -9.312 4.794 -27.551 1.00 33.12 415 PHE B C 1
ATOM 4867 O O . PHE B 1 246 ? -8.930 5.907 -27.879 1.00 34.35 415 PHE B O 1
ATOM 4875 N N . LYS B 1 247 ? -8.700 3.659 -27.895 1.00 34.30 416 LYS B N 1
ATOM 4876 C CA . LYS B 1 247 ? -7.561 3.548 -28.858 1.00 36.72 416 LYS B CA 1
ATOM 4877 C C . LYS B 1 247 ? -8.025 4.014 -30.266 1.00 35.34 416 LYS B C 1
ATOM 4878 O O . LYS B 1 247 ? -8.958 3.522 -30.795 1.00 35.24 416 LYS B O 1
ATOM 4884 N N . LYS B 1 248 ? -7.489 5.089 -30.807 1.00 37.20 417 LYS B N 1
ATOM 4885 C CA . LYS B 1 248 ? -7.985 5.502 -32.127 1.00 36.94 417 LYS B CA 1
ATOM 4886 C C . LYS B 1 248 ? -7.173 4.765 -33.214 1.00 37.01 417 LYS B C 1
ATOM 4887 O O . LYS B 1 248 ? -6.011 4.368 -33.005 1.00 35.81 417 LYS B O 1
ATOM 4891 N N . VAL B 1 249 ? -7.807 4.572 -34.367 1.00 36.20 418 VAL B N 1
ATOM 4892 C CA . VAL B 1 249 ? -7.281 3.702 -35.375 1.00 35.95 418 VAL B CA 1
ATOM 4893 C C . VAL B 1 249 ? -6.288 4.521 -36.271 1.00 34.67 418 VAL B C 1
ATOM 4894 O O . VAL B 1 249 ? -6.391 5.748 -36.361 1.00 33.16 418 VAL B O 1
ATOM 4898 N N . ARG B 1 250 ? -5.323 3.821 -36.831 1.00 32.62 419 ARG B N 1
ATOM 4899 C CA . ARG B 1 250 ? -4.400 4.293 -37.872 1.00 33.15 419 ARG B CA 1
ATOM 4900 C C . ARG B 1 250 ? -5.233 5.001 -38.969 1.00 32.29 419 ARG B C 1
ATOM 4901 O O . ARG B 1 250 ? -6.290 4.479 -39.408 1.00 31.80 419 ARG B O 1
ATOM 4905 N N . ALA B 1 251 ? -4.788 6.203 -39.366 1.00 30.83 420 ALA B N 1
ATOM 4906 C CA . ALA B 1 251 ? -5.156 6.833 -40.651 1.00 30.70 420 ALA B CA 1
ATOM 4907 C C . ALA B 1 251 ? -4.757 5.921 -41.823 1.00 31.36 420 ALA B C 1
ATOM 4908 O O . ALA B 1 251 ? -3.668 5.338 -41.816 1.00 31.14 420 ALA B O 1
ATOM 4910 N N . VAL B 1 252 ? -5.639 5.778 -42.812 1.00 31.37 421 VAL B N 1
ATOM 4911 C CA . VAL B 1 252 ? -5.347 4.995 -44.020 1.00 32.27 421 VAL B CA 1
ATOM 4912 C C . VAL B 1 252 ? -5.248 5.927 -45.236 1.00 31.95 421 VAL B C 1
ATOM 4913 O O . VAL B 1 252 ? -6.178 6.629 -45.514 1.00 31.71 421 VAL B O 1
ATOM 4917 N N . TYR B 1 253 ? -4.117 5.909 -45.962 1.00 31.80 422 TYR B N 1
ATOM 4918 C CA . TYR B 1 253 ? -3.921 6.722 -47.146 1.00 31.31 422 TYR B CA 1
ATOM 4919 C C . TYR B 1 253 ? -3.954 5.794 -48.353 1.00 33.45 422 TYR B C 1
ATOM 4920 O O . TYR B 1 253 ? -3.259 4.729 -48.391 1.00 32.77 422 TYR B O 1
ATOM 4929 N N . THR B 1 254 ? -4.730 6.199 -49.345 1.00 34.31 423 THR B N 1
ATOM 4930 C CA . THR B 1 254 ? -4.839 5.411 -50.576 1.00 38.10 423 THR B CA 1
ATOM 4931 C C . THR B 1 254 ? -4.562 6.282 -51.779 1.00 38.07 423 THR B C 1
ATOM 4932 O O . THR B 1 254 ? -4.871 7.484 -51.742 1.00 36.63 423 THR B O 1
ATOM 4936 N N . GLU B 1 255 ? -3.954 5.674 -52.820 1.00 39.77 424 GLU B N 1
ATOM 4937 C CA . GLU B 1 255 ? -3.917 6.231 -54.165 1.00 41.33 424 GLU B CA 1
ATOM 4938 C C . GLU B 1 255 ? -5.048 5.567 -54.974 1.00 42.88 424 GLU B C 1
ATOM 4939 O O . GLU B 1 255 ? -5.119 4.324 -55.087 1.00 44.04 424 GLU B O 1
ATOM 4941 N N . GLY B 1 256 ? -5.962 6.363 -55.519 1.00 43.89 425 GLY B N 1
ATOM 4942 C CA . GLY B 1 256 ? -7.062 5.783 -56.314 1.00 43.73 425 GLY B CA 1
ATOM 4943 C C . GLY B 1 256 ? -8.236 5.472 -55.401 1.00 42.78 425 GLY B C 1
ATOM 4944 O O . GLY B 1 256 ? -8.395 6.111 -54.358 1.00 44.22 425 GLY B O 1
ATOM 4945 N N . GLY B 1 257 ? -9.075 4.517 -55.779 1.00 40.84 426 GLY B N 1
ATOM 4946 C CA . GLY B 1 257 ? -10.329 4.324 -55.062 1.00 38.84 426 GLY B CA 1
ATOM 4947 C C . GLY B 1 257 ? -10.181 3.608 -53.723 1.00 36.44 426 GLY B C 1
ATOM 4948 O O . GLY B 1 257 ? -9.091 3.251 -53.297 1.00 38.52 426 GLY B O 1
ATOM 4949 N N . TRP B 1 258 ? -11.289 3.397 -53.052 1.00 34.95 427 TRP B N 1
ATOM 4950 C CA . TRP B 1 258 ? -11.301 2.788 -51.733 1.00 32.86 427 TRP B CA 1
ATOM 4951 C C . TRP B 1 258 ? -11.884 1.388 -51.894 1.00 31.01 427 TRP B C 1
ATOM 4952 O O . TRP B 1 258 ? -12.076 0.949 -53.005 1.00 31.05 427 TRP B O 1
ATOM 4963 N N . PHE B 1 259 ? -12.187 0.699 -50.796 1.00 28.13 428 PHE B N 1
ATOM 4964 C CA . PHE B 1 259 ? -12.920 -0.541 -50.866 1.00 26.44 428 PHE B CA 1
ATOM 4965 C C . PHE B 1 259 ? -14.328 -0.183 -51.391 1.00 26.74 428 PHE B C 1
ATOM 4966 O O . PHE B 1 259 ? -14.829 0.930 -51.107 1.00 25.87 428 PHE B O 1
ATOM 4974 N N . GLU B 1 260 ? -15.002 -1.143 -52.009 1.00 26.58 429 GLU B N 1
ATOM 4975 C CA . GLU B 1 260 ? -16.400 -1.001 -52.429 1.00 28.11 429 GLU B CA 1
ATOM 4976 C C . GLU B 1 260 ? -17.162 -2.256 -52.102 1.00 27.12 429 GLU B C 1
ATOM 4977 O O . GLU B 1 260 ? -16.623 -3.375 -52.190 1.00 26.35 429 GLU B O 1
ATOM 4983 N N . GLU B 1 261 ? -18.418 -2.088 -51.701 1.00 27.26 430 GLU B N 1
ATOM 4984 C CA . GLU B 1 261 ? -19.364 -3.214 -51.680 1.00 28.55 430 GLU B CA 1
ATOM 4985 C C . GLU B 1 261 ? -19.090 -4.187 -52.845 1.00 27.46 430 GLU B C 1
ATOM 4986 O O . GLU B 1 261 ? -18.843 -3.780 -54.007 1.00 25.95 430 GLU B O 1
ATOM 4992 N N . GLY B 1 262 ? -18.993 -5.467 -52.480 1.00 26.86 431 GLY B N 1
ATOM 4993 C CA . GLY B 1 262 ? -18.864 -6.557 -53.427 1.00 25.05 431 GLY B CA 1
ATOM 4994 C C . GLY B 1 262 ? -17.447 -7.035 -53.624 1.00 25.13 431 GLY B C 1
ATOM 4995 O O . GLY B 1 262 ? -17.265 -8.097 -54.154 1.00 24.12 431 GLY B O 1
ATOM 4996 N N . MET B 1 263 ? -16.432 -6.272 -53.210 1.00 24.41 432 MET B N 1
ATOM 4997 C CA . MET B 1 263 ? -15.064 -6.708 -53.473 1.00 23.70 432 MET B CA 1
ATOM 4998 C C . MET B 1 263 ? -14.791 -7.970 -52.664 1.00 22.57 432 MET B C 1
ATOM 4999 O O . MET B 1 263 ? -15.335 -8.106 -51.551 1.00 20.97 432 MET B O 1
ATOM 5004 N N . LYS B 1 264 ? -13.971 -8.890 -53.196 1.00 21.82 433 LYS B N 1
ATOM 5005 C CA . LYS B 1 264 ? -13.699 -10.161 -52.451 1.00 21.91 433 LYS B CA 1
ATOM 5006 C C . LYS B 1 264 ? -12.327 -10.091 -51.835 1.00 22.61 433 LYS B C 1
ATOM 5007 O O . LYS B 1 264 ? -11.426 -9.383 -52.333 1.00 23.56 433 LYS B O 1
ATOM 5013 N N . LEU B 1 265 ? -12.189 -10.777 -50.716 1.00 23.94 434 LEU B N 1
ATOM 5014 C CA . LEU B 1 265 ? -10.900 -10.856 -49.965 1.00 24.52 434 LEU B CA 1
ATOM 5015 C C . LEU B 1 265 ? -10.921 -12.079 -49.048 1.00 24.70 434 LEU B C 1
ATOM 5016 O O . LEU B 1 265 ? -11.863 -12.962 -49.085 1.00 23.39 434 LEU B O 1
ATOM 5021 N N . GLU B 1 266 ? -9.896 -12.140 -48.195 1.00 24.52 435 GLU B N 1
ATOM 5022 C CA . GLU B 1 266 ? -9.788 -13.148 -47.146 1.00 24.90 435 GLU B CA 1
ATOM 5023 C C . GLU B 1 266 ? -9.804 -12.447 -45.788 1.00 24.82 435 GLU B C 1
ATOM 5024 O O . GLU B 1 266 ? -9.378 -11.268 -45.691 1.00 25.46 435 GLU B O 1
ATOM 5030 N N . ALA B 1 267 ? -10.351 -13.118 -44.781 1.00 24.05 436 ALA B N 1
ATOM 5031 C CA . ALA B 1 267 ? -10.547 -12.549 -43.421 1.00 24.82 436 ALA B CA 1
ATOM 5032 C C . ALA B 1 267 ? -10.537 -13.634 -42.318 1.00 24.89 436 ALA B C 1
ATOM 5033 O O . ALA B 1 267 ? -11.131 -14.720 -42.511 1.00 25.73 436 ALA B O 1
ATOM 5035 N N . ILE B 1 268 ? -9.942 -13.329 -41.171 1.00 23.28 437 ILE B N 1
ATOM 5036 C CA . ILE B 1 268 ? -10.138 -14.176 -39.995 1.00 22.63 437 ILE B CA 1
ATOM 5037 C C . ILE B 1 268 ? -11.631 -14.189 -39.656 1.00 24.02 437 ILE B C 1
ATOM 5038 O O . ILE B 1 268 ? -12.273 -13.133 -39.515 1.00 21.19 437 ILE B O 1
ATOM 5043 N N . ASP B 1 269 ? -12.183 -15.399 -39.547 1.00 26.35 438 ASP B N 1
ATOM 5044 C CA . ASP B 1 269 ? -13.572 -15.568 -39.054 1.00 29.14 438 ASP B CA 1
ATOM 5045 C C . ASP B 1 269 ? -13.647 -15.242 -37.557 1.00 30.06 438 ASP B C 1
ATOM 5046 O O . ASP B 1 269 ? -13.095 -15.954 -36.747 1.00 32.12 438 ASP B O 1
ATOM 5051 N N . PRO B 1 270 ? -14.334 -14.152 -37.184 1.00 31.82 439 PRO B N 1
ATOM 5052 C CA . PRO B 1 270 ? -14.439 -13.755 -35.775 1.00 32.00 439 PRO B CA 1
ATOM 5053 C C . PRO B 1 270 ? -15.212 -14.705 -34.834 1.00 32.67 439 PRO B C 1
ATOM 5054 O O . PRO B 1 270 ? -15.116 -14.528 -33.600 1.00 31.01 439 PRO B O 1
ATOM 5058 N N . LEU B 1 271 ? -15.935 -15.668 -35.402 1.00 32.01 440 LEU B N 1
ATOM 5059 C CA . LEU B 1 271 ? -16.603 -16.726 -34.682 1.00 33.23 440 LEU B CA 1
ATOM 5060 C C . LEU B 1 271 ? -15.778 -17.995 -34.722 1.00 33.01 440 LEU B C 1
ATOM 5061 O O . LEU B 1 271 ? -16.144 -18.963 -34.112 1.00 34.76 440 LEU B O 1
ATOM 5066 N N . ASN B 1 272 ? -14.739 -18.031 -35.532 1.00 33.87 441 ASN B N 1
ATOM 5067 C CA . ASN B 1 272 ? -13.711 -19.070 -35.489 1.00 33.34 441 ASN B CA 1
ATOM 5068 C C . ASN B 1 272 ? -12.334 -18.638 -35.902 1.00 30.65 441 ASN B C 1
ATOM 5069 O O . ASN B 1 272 ? -11.954 -18.834 -37.051 1.00 29.30 441 ASN B O 1
ATOM 5074 N N . LEU B 1 273 ? -11.565 -18.184 -34.922 1.00 29.06 442 LEU B N 1
ATOM 5075 C CA . LEU B 1 273 ? -10.275 -17.547 -35.154 1.00 28.71 442 LEU B CA 1
ATOM 5076 C C . LEU B 1 273 ? -9.220 -18.481 -35.658 1.00 26.98 442 LEU B C 1
ATOM 5077 O O . LEU B 1 273 ? -8.148 -18.038 -36.070 1.00 27.08 442 LEU B O 1
ATOM 5082 N N . GLY B 1 274 ? -9.558 -19.770 -35.670 1.00 25.06 443 GLY B N 1
ATOM 5083 C CA . GLY B 1 274 ? -8.730 -20.796 -36.244 1.00 23.80 443 GLY B CA 1
ATOM 5084 C C . GLY B 1 274 ? -8.821 -20.802 -37.749 1.00 24.48 443 GLY B C 1
ATOM 5085 O O . GLY B 1 274 ? -7.923 -21.375 -38.387 1.00 23.50 443 GLY B O 1
ATOM 5086 N N . ASN B 1 275 ? -9.872 -20.152 -38.325 1.00 24.41 444 ASN B N 1
ATOM 5087 C CA . ASN B 1 275 ? -10.143 -20.116 -39.797 1.00 24.52 444 ASN B CA 1
ATOM 5088 C C . ASN B 1 275 ? -9.953 -18.781 -40.467 1.00 25.59 444 ASN B C 1
ATOM 5089 O O . ASN B 1 275 ? -10.488 -17.764 -39.979 1.00 25.24 444 ASN B O 1
ATOM 5094 N N . ILE B 1 276 ? -9.225 -18.778 -41.597 1.00 26.09 445 ILE B N 1
ATOM 5095 C CA . ILE B 1 276 ? -9.157 -17.592 -42.435 1.00 25.94 445 ILE B CA 1
ATOM 5096 C C . ILE B 1 276 ? -9.980 -17.968 -43.665 1.00 25.63 445 ILE B C 1
ATOM 5097 O O . ILE B 1 276 ? -9.686 -19.012 -44.292 1.00 24.96 445 ILE B O 1
ATOM 5102 N N . CYS B 1 277 ? -10.993 -17.157 -43.979 1.00 24.63 446 CYS B N 1
ATOM 5103 C CA . CYS B 1 277 ? -12.014 -17.448 -45.011 1.00 25.78 446 CYS B CA 1
ATOM 5104 C C . CYS B 1 277 ? -12.186 -16.487 -46.176 1.00 24.56 446 CYS B C 1
ATOM 5105 O O . CYS B 1 277 ? -11.973 -15.296 -46.060 1.00 22.80 446 CYS B O 1
ATOM 5108 N N . VAL B 1 278 ? -12.709 -17.037 -47.269 1.00 25.55 447 VAL B N 1
ATOM 5109 C CA . VAL B 1 278 ? -13.243 -16.314 -48.384 1.00 26.51 447 VAL B CA 1
ATOM 5110 C C . VAL B 1 278 ? -14.356 -15.352 -47.911 1.00 26.72 447 VAL B C 1
ATOM 5111 O O . VAL B 1 278 ? -15.395 -15.762 -47.373 1.00 28.96 447 VAL B O 1
ATOM 5115 N N . ALA B 1 279 ? -14.115 -14.063 -48.086 1.00 26.12 448 ALA B N 1
ATOM 5116 C CA . ALA B 1 279 ? -15.035 -13.071 -47.617 1.00 26.93 448 ALA B CA 1
ATOM 5117 C C . ALA B 1 279 ? -15.336 -11.991 -48.672 1.00 25.86 448 ALA B C 1
ATOM 5118 O O . ALA B 1 279 ? -14.628 -11.882 -49.681 1.00 26.00 448 ALA B O 1
ATOM 5120 N N . THR B 1 280 ? -16.336 -11.177 -48.343 1.00 26.39 449 THR B N 1
ATOM 5121 C CA . THR B 1 280 ? -16.903 -10.093 -49.184 1.00 28.03 449 THR B CA 1
ATOM 5122 C C . THR B 1 280 ? -17.127 -8.839 -48.349 1.00 26.30 449 THR B C 1
ATOM 5123 O O . THR B 1 280 ? -17.639 -8.944 -47.217 1.00 25.83 449 THR B O 1
ATOM 5127 N N . VAL B 1 281 ? -16.774 -7.676 -48.923 1.00 24.95 450 VAL B N 1
ATOM 5128 C CA . VAL B 1 281 ? -17.250 -6.363 -48.427 1.00 24.67 450 VAL B CA 1
ATOM 5129 C C . VAL B 1 281 ? -18.742 -6.235 -48.637 1.00 26.09 450 VAL B C 1
ATOM 5130 O O . VAL B 1 281 ? -19.225 -6.365 -49.773 1.00 24.92 450 VAL B O 1
ATOM 5134 N N . CYS B 1 282 ? -19.455 -5.993 -47.542 1.00 26.31 451 CYS B N 1
ATOM 5135 C CA . CYS B 1 282 ? -20.923 -5.922 -47.507 1.00 28.64 451 CYS B CA 1
ATOM 5136 C C . CYS B 1 282 ? -21.378 -4.518 -47.328 1.00 29.01 451 CYS B C 1
ATOM 5137 O O . CYS B 1 282 ? -22.522 -4.213 -47.687 1.00 30.02 451 CYS B O 1
ATOM 5140 N N . LYS B 1 283 ? -20.498 -3.629 -46.857 1.00 28.34 452 LYS B N 1
ATOM 5141 C CA . LYS B 1 283 ? -20.919 -2.259 -46.645 1.00 28.56 452 LYS B CA 1
ATOM 5142 C C . LYS B 1 283 ? -19.763 -1.426 -46.199 1.00 29.23 452 LYS B C 1
ATOM 5143 O O . LYS B 1 283 ? -18.980 -1.844 -45.324 1.00 29.38 452 LYS B O 1
ATOM 5147 N N . VAL B 1 284 ? -19.680 -0.227 -46.754 1.00 29.04 453 VAL B N 1
ATOM 5148 C CA . VAL B 1 284 ? -18.615 0.723 -46.486 1.00 30.69 453 VAL B CA 1
ATOM 5149 C C . VAL B 1 284 ? -19.173 1.744 -45.550 1.00 30.30 453 VAL B C 1
ATOM 5150 O O . VAL B 1 284 ? -20.132 2.416 -45.897 1.00 30.35 453 VAL B O 1
ATOM 5154 N N . LEU B 1 285 ? -18.596 1.825 -44.345 1.00 29.30 454 LEU B N 1
ATOM 5155 C CA . LEU B 1 285 ? -19.067 2.762 -43.376 1.00 28.90 454 LEU B CA 1
ATOM 5156 C C . LEU B 1 285 ? -18.160 3.967 -43.395 1.00 28.98 454 LEU B C 1
ATOM 5157 O O . LEU B 1 285 ? -17.299 4.112 -44.299 1.00 30.64 454 LEU B O 1
ATOM 5162 N N . LEU B 1 286 ? -18.335 4.831 -42.417 1.00 28.69 455 LEU B N 1
ATOM 5163 C CA . LEU B 1 286 ? -17.564 6.071 -42.354 1.00 29.84 455 LEU B CA 1
ATOM 5164 C C . LEU B 1 286 ? -16.270 5.731 -41.651 1.00 30.03 455 LEU B C 1
ATOM 5165 O O . LEU B 1 286 ? -16.185 4.7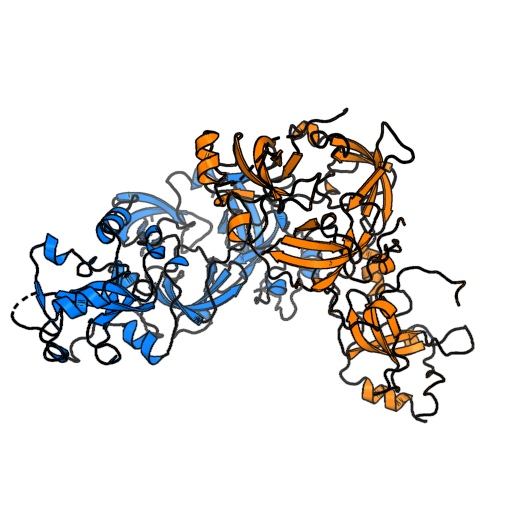03 -40.986 1.00 27.47 455 LEU B O 1
ATOM 5170 N N . ASP B 1 287 ? -15.308 6.641 -41.724 1.00 30.82 456 ASP B N 1
ATOM 5171 C CA . ASP B 1 287 ? -14.061 6.523 -40.962 1.00 31.60 456 ASP B CA 1
ATOM 5172 C C . ASP B 1 287 ? -13.165 5.269 -41.214 1.00 31.18 456 ASP B C 1
ATOM 5173 O O . ASP B 1 287 ? -12.395 4.894 -40.338 1.00 30.77 456 ASP B O 1
ATOM 5178 N N . GLY B 1 288 ? -13.251 4.686 -42.411 1.00 30.10 457 GLY B N 1
ATOM 5179 C CA . GLY B 1 288 ? -12.499 3.467 -42.794 1.00 28.19 457 GLY B CA 1
ATOM 5180 C C . GLY B 1 288 ? -13.051 2.132 -42.316 1.00 26.92 457 GLY B C 1
ATOM 5181 O O . GLY B 1 288 ? -12.433 1.089 -42.545 1.00 25.65 457 GLY B O 1
ATOM 5182 N N . TYR B 1 289 ? -14.220 2.132 -41.671 1.00 25.49 458 TYR B N 1
ATOM 5183 C CA . TYR B 1 289 ? -14.790 0.859 -41.202 1.00 26.31 458 TYR B CA 1
ATOM 5184 C C . TYR B 1 289 ? -15.546 0.130 -42.327 1.00 26.43 458 TYR B C 1
ATOM 5185 O O . TYR B 1 289 ? -16.136 0.758 -43.195 1.00 27.02 458 TYR B O 1
ATOM 5194 N N . LEU B 1 290 ? -15.463 -1.200 -42.336 1.00 27.13 459 LEU B N 1
ATOM 5195 C CA . LEU B 1 290 ? -16.052 -2.006 -43.389 1.00 27.08 459 LEU B CA 1
ATOM 5196 C C . LEU B 1 290 ? -16.943 -3.053 -42.682 1.00 27.27 459 LEU B C 1
ATOM 5197 O O . LEU B 1 290 ? -16.572 -3.508 -41.609 1.00 25.17 459 LEU B O 1
ATOM 5202 N N . MET B 1 291 ? -18.078 -3.444 -43.258 1.00 26.48 460 MET B N 1
ATOM 5203 C CA . MET B 1 291 ? -18.764 -4.673 -42.824 1.00 27.13 460 MET B CA 1
ATOM 5204 C C . MET B 1 291 ? -18.350 -5.728 -43.804 1.00 28.24 460 MET B C 1
ATOM 5205 O O . MET B 1 291 ? -18.456 -5.520 -45.020 1.00 28.09 460 MET B O 1
ATOM 5210 N N . ILE B 1 292 ? -17.897 -6.851 -43.301 1.00 28.43 461 ILE B N 1
ATOM 5211 C CA . ILE B 1 292 ? -17.406 -7.953 -44.125 1.00 30.24 461 ILE B CA 1
ATOM 5212 C C . ILE B 1 292 ? -18.277 -9.158 -43.772 1.00 31.60 461 ILE B C 1
ATOM 5213 O O . ILE B 1 292 ? -18.829 -9.224 -42.680 1.00 31.10 461 ILE B O 1
ATOM 5218 N N . CYS B 1 293 ? -18.455 -10.081 -44.700 1.00 32.82 462 CYS B N 1
ATOM 5219 C CA . CYS B 1 293 ? -19.100 -11.333 -44.359 1.00 34.37 462 CYS B CA 1
ATOM 5220 C C . CYS B 1 293 ? -18.232 -12.503 -44.876 1.00 34.63 462 CYS B C 1
ATOM 5221 O O . CYS B 1 293 ? -17.485 -12.376 -45.864 1.00 34.44 462 CYS B O 1
ATOM 5224 N N . VAL B 1 294 ? -18.302 -13.640 -44.182 1.00 35.77 463 VAL B N 1
ATOM 5225 C CA . VAL B 1 294 ? -17.747 -14.883 -44.691 1.00 37.24 463 VAL B CA 1
ATOM 5226 C C . VAL B 1 294 ? -18.761 -15.329 -45.773 1.00 39.14 463 VAL B C 1
ATOM 5227 O O . VAL B 1 294 ? -19.979 -15.143 -45.605 1.00 39.57 463 VAL B O 1
ATOM 5231 N N . ASP B 1 295 ? -18.339 -15.839 -46.904 1.00 40.22 464 ASP B N 1
ATOM 5232 C CA . ASP B 1 295 ? -19.465 -16.208 -47.791 1.00 42.23 464 ASP B CA 1
ATOM 5233 C C . ASP B 1 295 ? -19.713 -17.704 -48.097 1.00 42.28 464 ASP B C 1
ATOM 5234 O O . ASP B 1 295 ? -19.315 -18.552 -47.279 1.00 43.13 464 ASP B O 1
ATOM 5239 N N . ASP B 1 304 ? -24.931 -11.823 -40.246 1.00 36.05 473 ASP B N 1
ATOM 5240 C CA . ASP B 1 304 ? -23.677 -12.587 -40.164 1.00 35.24 473 ASP B CA 1
ATOM 5241 C C . ASP B 1 304 ? -22.441 -11.661 -40.473 1.00 33.93 473 ASP B C 1
ATOM 5242 O O . ASP B 1 304 ? -21.296 -12.098 -40.479 1.00 32.91 473 ASP B O 1
ATOM 5244 N N . TRP B 1 305 ? -22.729 -10.384 -40.773 1.00 33.07 474 TRP B N 1
ATOM 5245 C CA . TRP B 1 305 ? -21.738 -9.396 -41.192 1.00 31.40 474 TRP B CA 1
ATOM 5246 C C . TRP B 1 305 ? -20.944 -9.030 -39.946 1.00 31.45 474 TRP B C 1
ATOM 5247 O O . TRP B 1 305 ? -21.472 -9.097 -38.876 1.00 31.41 474 TRP B O 1
ATOM 5258 N N . PHE B 1 306 ? -19.676 -8.672 -40.087 1.00 30.71 475 PHE B N 1
ATOM 5259 C CA . PHE B 1 306 ? -18.885 -8.285 -38.953 1.00 31.29 475 PHE B CA 1
ATOM 5260 C C . PHE B 1 306 ? -18.035 -7.068 -39.409 1.00 30.79 475 PHE B C 1
ATOM 5261 O O . PHE B 1 306 ? -17.701 -6.913 -40.588 1.00 27.31 475 PHE B O 1
ATOM 5269 N N . CYS B 1 307 ? -17.731 -6.204 -38.451 1.00 30.24 476 CYS B N 1
ATOM 5270 C CA . CYS B 1 307 ? -17.065 -4.955 -38.692 1.00 30.22 476 CYS B CA 1
ATOM 5271 C C . CYS B 1 307 ? -15.572 -5.134 -38.475 1.00 30.28 476 CYS B C 1
ATOM 5272 O O . CYS B 1 307 ? -15.193 -5.557 -37.397 1.00 28.84 476 CYS B O 1
ATOM 5275 N N . TYR B 1 308 ? -14.747 -4.839 -39.497 1.00 28.57 477 TYR B N 1
ATOM 5276 C CA . TYR B 1 308 ? -13.314 -4.699 -39.310 1.00 29.04 477 TYR B CA 1
ATOM 5277 C C . TYR B 1 308 ? -13.027 -3.262 -39.820 1.00 29.62 477 TYR B C 1
ATOM 5278 O O . TYR B 1 308 ? -13.620 -2.841 -40.826 1.00 27.95 477 TYR B O 1
ATOM 5287 N N . HIS B 1 309 ? -12.099 -2.545 -39.173 1.00 28.25 478 HIS B N 1
ATOM 5288 C CA . HIS B 1 309 ? -11.452 -1.374 -39.777 1.00 26.66 478 HIS B CA 1
ATOM 5289 C C . HIS B 1 309 ? -10.533 -1.792 -40.919 1.00 27.33 478 HIS B C 1
ATOM 5290 O O . HIS B 1 309 ? -9.989 -2.929 -40.938 1.00 25.92 478 HIS B O 1
ATOM 5297 N N . ALA B 1 310 ? -10.448 -0.927 -41.939 1.00 26.50 479 ALA B N 1
ATOM 5298 C CA . ALA B 1 310 ? -9.600 -1.153 -43.095 1.00 27.62 479 ALA B CA 1
ATOM 5299 C C . ALA B 1 310 ? -8.112 -1.363 -42.761 1.00 28.61 479 ALA B C 1
ATOM 5300 O O . ALA B 1 310 ? -7.432 -2.025 -43.508 1.00 29.76 479 ALA B O 1
ATOM 5302 N N . SER B 1 311 ? -7.630 -0.731 -41.687 1.00 29.42 480 SER B N 1
ATOM 5303 C CA . SER B 1 311 ? -6.287 -0.941 -41.132 1.00 30.12 480 SER B CA 1
ATOM 5304 C C . SER B 1 311 ? -6.111 -2.285 -40.385 1.00 28.71 480 SER B C 1
ATOM 5305 O O . SER B 1 311 ? -4.984 -2.636 -40.045 1.00 28.55 480 SER B O 1
ATOM 5308 N N . SER B 1 312 ? -7.198 -3.042 -40.231 1.00 28.29 481 SER B N 1
ATOM 5309 C CA . SER B 1 312 ? -7.225 -4.310 -39.462 1.00 29.08 481 SER B CA 1
ATOM 5310 C C . SER B 1 312 ? -6.243 -5.346 -40.043 1.00 29.31 481 SER B C 1
ATOM 5311 O O . SER B 1 312 ? -6.116 -5.537 -41.256 1.00 28.09 481 SER B O 1
ATOM 5314 N N . HIS B 1 313 ? -5.526 -6.027 -39.149 1.00 28.45 482 HIS B N 1
ATOM 5315 C CA . HIS B 1 313 ? -4.596 -7.018 -39.608 1.00 29.13 482 HIS B CA 1
ATOM 5316 C C . HIS B 1 313 ? -5.278 -8.381 -39.804 1.00 29.91 482 HIS B C 1
ATOM 5317 O O . HIS B 1 313 ? -4.657 -9.347 -40.248 1.00 32.49 482 HIS B O 1
ATOM 5324 N N . ALA B 1 314 ? -6.599 -8.414 -39.598 1.00 28.34 483 ALA B N 1
ATOM 5325 C CA . ALA B 1 314 ? -7.418 -9.609 -39.738 1.00 25.72 483 ALA B CA 1
ATOM 5326 C C . ALA B 1 314 ? -8.046 -9.737 -41.123 1.00 24.75 483 ALA B C 1
ATOM 5327 O O . ALA B 1 314 ? -8.765 -10.650 -41.385 1.00 24.12 483 ALA B O 1
ATOM 5329 N N . ILE B 1 315 ? -7.738 -8.821 -42.036 1.00 23.33 484 ILE B N 1
ATOM 5330 C CA . ILE B 1 315 ? -8.183 -8.947 -43.436 1.00 23.36 484 ILE B CA 1
ATOM 5331 C C . ILE B 1 315 ? -7.007 -8.904 -44.389 1.00 23.42 484 ILE B C 1
ATOM 5332 O O . ILE B 1 315 ? -5.957 -8.236 -44.103 1.00 21.91 484 ILE B O 1
ATOM 5337 N N . PHE B 1 316 ? -7.167 -9.587 -45.535 1.00 21.16 485 PHE B N 1
ATOM 5338 C CA . PHE B 1 316 ? -6.040 -9.818 -46.433 1.00 20.52 485 PHE B CA 1
ATOM 5339 C C . PHE B 1 316 ? -6.553 -9.911 -47.847 1.00 19.39 485 PHE B C 1
ATOM 5340 O O . PHE B 1 316 ? -7.709 -10.274 -48.053 1.00 20.40 485 PHE B O 1
ATOM 5348 N N . PRO B 1 317 ? -5.710 -9.609 -48.824 1.00 19.17 486 PRO B N 1
ATOM 5349 C CA . PRO B 1 317 ? -6.250 -9.723 -50.206 1.00 21.08 486 PRO B CA 1
ATOM 5350 C C . PRO B 1 317 ? -6.351 -11.173 -50.694 1.00 22.95 486 PRO B C 1
ATOM 5351 O O . PRO B 1 317 ? -5.475 -11.991 -50.255 1.00 23.16 486 PRO B O 1
ATOM 5355 N N . ALA B 1 318 ? -7.317 -11.491 -51.603 1.00 21.95 487 ALA B N 1
ATOM 5356 C CA . ALA B 1 318 ? -7.429 -12.836 -52.215 1.00 22.87 487 ALA B CA 1
ATOM 5357 C C . ALA B 1 318 ? -6.061 -13.422 -52.505 1.00 24.77 487 ALA B C 1
ATOM 5358 O O . ALA B 1 318 ? -5.199 -12.700 -52.993 1.00 26.17 487 ALA B O 1
ATOM 5360 N N . THR B 1 319 ? -5.873 -14.718 -52.240 1.00 25.06 488 THR B N 1
ATOM 5361 C CA . THR B 1 319 ? -4.601 -15.443 -52.486 1.00 27.01 488 THR B CA 1
ATOM 5362 C C . THR B 1 319 ? -3.510 -15.315 -51.404 1.00 27.90 488 THR B C 1
ATOM 5363 O O . THR B 1 319 ? -2.480 -15.968 -51.514 1.00 26.93 488 THR B O 1
ATOM 5367 N N . PHE B 1 320 ? -3.696 -14.418 -50.410 1.00 27.11 489 PHE B N 1
ATOM 5368 C CA . PHE B 1 320 ? -2.852 -14.391 -49.243 1.00 26.00 489 PHE B CA 1
ATOM 5369 C C . PHE B 1 320 ? -2.662 -15.785 -48.621 1.00 26.64 489 PHE B C 1
ATOM 5370 O O . PHE B 1 320 ? -1.534 -16.203 -48.449 1.00 25.73 489 PHE B O 1
ATOM 5378 N N . CYS B 1 321 ? -3.738 -16.509 -48.318 1.00 28.80 490 CYS B N 1
ATOM 5379 C CA . CYS B 1 321 ? -3.584 -17.862 -47.740 1.00 30.95 490 CYS B CA 1
ATOM 5380 C C . CYS B 1 321 ? -2.761 -18.784 -48.612 1.00 32.85 490 CYS B C 1
ATOM 5381 O O . CYS B 1 321 ? -1.718 -19.318 -48.102 1.00 31.67 490 CYS B O 1
ATOM 5384 N N . GLN B 1 322 ? -3.160 -18.940 -49.896 1.00 32.89 491 GLN B N 1
ATOM 5385 C CA . GLN B 1 322 ? -2.437 -19.848 -50.824 1.00 36.17 491 GLN B CA 1
ATOM 5386 C C . GLN B 1 322 ? -0.940 -19.562 -50.886 1.00 34.58 491 GLN B C 1
ATOM 5387 O O . GLN B 1 322 ? -0.148 -20.508 -50.810 1.00 35.65 491 GLN B O 1
ATOM 5393 N N . LYS B 1 323 ? -0.574 -18.287 -50.978 1.00 33.77 492 LYS B N 1
ATOM 5394 C CA . LYS B 1 323 ? 0.812 -17.819 -51.094 1.00 34.60 492 LYS B CA 1
ATOM 5395 C C . LYS B 1 323 ? 1.731 -17.940 -49.830 1.00 35.61 492 LYS B C 1
ATOM 5396 O O . LYS B 1 323 ? 2.962 -17.768 -49.939 1.00 36.79 492 LYS B O 1
ATOM 5399 N N . ASN B 1 324 ? 1.132 -18.213 -48.661 1.00 34.93 493 ASN B N 1
ATOM 5400 C CA . ASN B 1 324 ? 1.790 -18.165 -47.339 1.00 35.00 493 ASN B CA 1
ATOM 5401 C C . ASN B 1 324 ? 1.642 -19.497 -46.585 1.00 34.55 493 ASN B C 1
ATOM 5402 O O . ASN B 1 324 ? 1.940 -19.585 -45.415 1.00 35.19 493 ASN B O 1
ATOM 5407 N N . ASP B 1 325 ? 1.126 -20.518 -47.255 1.00 34.32 494 ASP B N 1
ATOM 5408 C CA . ASP B 1 325 ? 0.985 -21.806 -46.626 1.00 34.22 494 ASP B CA 1
ATOM 5409 C C . ASP B 1 325 ? 0.017 -21.840 -45.492 1.00 33.35 494 ASP B C 1
ATOM 5410 O O . ASP B 1 325 ? 0.231 -22.498 -44.512 1.00 31.22 494 ASP B O 1
ATOM 5415 N N . ILE B 1 326 ? -1.089 -21.131 -45.655 1.00 32.50 495 ILE B N 1
ATOM 5416 C CA . ILE B 1 326 ? -2.174 -21.220 -44.695 1.00 31.96 495 ILE B CA 1
ATOM 5417 C C . ILE B 1 326 ? -3.343 -21.922 -45.328 1.00 32.63 495 ILE B C 1
ATOM 5418 O O . ILE B 1 326 ? -3.586 -21.747 -46.510 1.00 31.15 495 ILE B O 1
ATOM 5423 N N . GLU B 1 327 ? -4.061 -22.741 -44.565 1.00 34.01 496 GLU B N 1
ATOM 5424 C CA . GLU B 1 327 ? -5.288 -23.330 -45.106 1.00 37.00 496 GLU B CA 1
ATOM 5425 C C . GLU B 1 327 ? -6.385 -22.253 -45.207 1.00 35.87 496 GLU B C 1
ATOM 5426 O O . GLU B 1 327 ? -6.724 -21.546 -44.188 1.00 33.57 496 GLU B O 1
ATOM 5432 N N . LEU B 1 328 ? -6.912 -22.088 -46.429 1.00 34.22 497 LEU B N 1
ATOM 5433 C CA . LEU B 1 328 ? -7.977 -21.143 -46.623 1.00 34.53 497 LEU B CA 1
ATOM 5434 C C . LEU B 1 328 ? -9.252 -21.927 -46.427 1.00 35.83 497 LEU B C 1
ATOM 5435 O O . LEU B 1 328 ? -9.397 -22.986 -47.045 1.00 37.68 497 LEU B O 1
ATOM 5440 N N . THR B 1 329 ? -10.152 -21.453 -45.569 1.00 35.70 498 THR B N 1
ATOM 5441 C CA . THR B 1 329 ? -11.475 -22.049 -45.437 1.00 36.54 498 THR B CA 1
ATOM 5442 C C . THR B 1 329 ? -12.391 -21.542 -46.585 1.00 37.28 498 THR B C 1
ATOM 5443 O O . THR B 1 329 ? -12.760 -20.362 -46.613 1.00 37.35 498 THR B O 1
ATOM 5447 N N . PRO B 1 330 ? -12.728 -22.432 -47.557 1.00 38.22 499 PRO B N 1
ATOM 5448 C CA . PRO B 1 330 ? -13.607 -21.992 -48.690 1.00 38.17 499 PRO B CA 1
ATOM 5449 C C . PRO B 1 330 ? -15.067 -21.861 -48.251 1.00 38.30 499 PRO B C 1
ATOM 5450 O O . PRO B 1 330 ? -15.386 -22.167 -47.090 1.00 38.49 499 PRO B O 1
ATOM 5454 N N . PRO B 1 331 ? -15.971 -21.382 -49.136 1.00 39.63 500 PRO B N 1
ATOM 5455 C CA . PRO B 1 331 ? -17.384 -21.401 -48.689 1.00 41.02 500 PRO B CA 1
ATOM 5456 C C . PRO B 1 331 ? -17.977 -22.818 -48.699 1.00 43.08 500 PRO B C 1
ATOM 5457 O O . PRO B 1 331 ? -17.264 -23.783 -48.953 1.00 43.03 500 PRO B O 1
ATOM 5461 N N . LYS B 1 332 ? -19.266 -22.958 -48.424 1.00 46.10 501 LYS B N 1
ATOM 5462 C CA . LYS B 1 332 ? -20.015 -24.145 -48.952 1.00 48.86 501 LYS B CA 1
ATOM 5463 C C . LYS B 1 332 ? -19.890 -24.391 -50.522 1.00 50.29 501 LYS B C 1
ATOM 5464 O O . LYS B 1 332 ? -20.525 -23.668 -51.288 1.00 51.08 501 LYS B O 1
ATOM 5468 N N . GLY B 1 333 ? -19.116 -25.372 -51.038 1.00 51.44 502 GLY B N 1
ATOM 5469 C CA . GLY B 1 333 ? -18.199 -26.265 -50.318 1.00 52.04 502 GLY B CA 1
ATOM 5470 C C . GLY B 1 333 ? -17.042 -26.687 -51.243 1.00 52.60 502 GLY B C 1
ATOM 5471 O O . GLY B 1 333 ? -15.846 -26.446 -50.965 1.00 51.83 502 GLY B O 1
ATOM 5472 N N . THR B 1 338 ? -12.794 -28.372 -55.028 1.00 44.87 507 THR B N 1
ATOM 5473 C CA . THR B 1 338 ? -11.484 -27.742 -54.841 1.00 45.05 507 THR B CA 1
ATOM 5474 C C . THR B 1 338 ? -11.461 -26.228 -55.205 1.00 44.15 507 THR B C 1
ATOM 5475 O O . THR B 1 338 ? -11.517 -25.829 -56.378 1.00 43.87 507 THR B O 1
ATOM 5479 N N . PHE B 1 339 ? -11.391 -25.386 -54.176 1.00 43.75 508 PHE B N 1
ATOM 5480 C CA . PHE B 1 339 ? -11.481 -23.914 -54.349 1.00 41.68 508 PHE B CA 1
ATOM 5481 C C . PHE B 1 339 ? -10.273 -23.231 -55.047 1.00 41.27 508 PHE B C 1
ATOM 5482 O O . PHE B 1 339 ? -9.077 -23.369 -54.624 1.00 40.40 508 PHE B O 1
ATOM 5490 N N . ASN B 1 340 ? -10.606 -22.470 -56.096 1.00 39.07 509 ASN B N 1
ATOM 5491 C CA . ASN B 1 340 ? -9.622 -21.724 -56.869 1.00 37.85 509 ASN B CA 1
ATOM 5492 C C . ASN B 1 340 ? -10.072 -20.229 -57.076 1.00 36.56 509 ASN B C 1
ATOM 5493 O O . ASN B 1 340 ? -11.176 -19.982 -57.607 1.00 34.95 509 ASN B O 1
ATOM 5498 N N . TRP B 1 341 ? -9.218 -19.259 -56.717 1.00 34.12 510 TRP B N 1
ATOM 5499 C CA . TRP B 1 341 ? -9.628 -17.843 -56.691 1.00 33.94 510 TRP B CA 1
ATOM 5500 C C . TRP B 1 341 ? -10.136 -17.263 -58.037 1.00 34.20 510 TRP B C 1
ATOM 5501 O O . TRP B 1 341 ? -11.246 -16.731 -58.120 1.00 33.74 510 TRP B O 1
ATOM 5512 N N . GLU B 1 342 ? -9.313 -17.369 -59.076 1.00 34.71 511 GLU B N 1
ATOM 5513 C CA . GLU B 1 342 ? -9.772 -17.045 -60.394 1.00 37.01 511 GLU B CA 1
ATOM 5514 C C . GLU B 1 342 ? -11.111 -17.711 -60.758 1.00 36.62 511 GLU B C 1
ATOM 5515 O O . GLU B 1 342 ? -11.990 -17.052 -61.292 1.00 37.61 511 GLU B O 1
ATOM 5518 N N . ASN B 1 343 ? -11.286 -18.988 -60.439 1.00 35.24 512 ASN B N 1
ATOM 5519 C CA . ASN B 1 343 ? -12.512 -19.684 -60.824 1.00 35.09 512 ASN B CA 1
ATOM 5520 C C . ASN B 1 343 ? -13.695 -19.145 -60.091 1.00 33.68 512 ASN B C 1
ATOM 5521 O O . ASN B 1 343 ? -14.793 -19.002 -60.645 1.00 33.39 512 ASN B O 1
ATOM 5526 N N . TYR B 1 344 ? -13.447 -18.805 -58.840 1.00 32.08 513 TYR B N 1
ATOM 5527 C CA . TYR B 1 344 ? -14.477 -18.230 -57.969 1.00 30.92 513 TYR B CA 1
ATOM 5528 C C . TYR B 1 344 ? -14.945 -16.857 -58.404 1.00 30.07 513 TYR B C 1
ATOM 5529 O O . TYR B 1 344 ? -16.137 -16.601 -58.451 1.00 29.69 513 TYR B O 1
ATOM 5538 N N . LEU B 1 345 ? -13.983 -15.970 -58.654 1.00 29.44 514 LEU B N 1
ATOM 5539 C CA . LEU B 1 345 ? -14.253 -14.623 -59.098 1.00 28.45 514 LEU B CA 1
ATOM 5540 C C . LEU B 1 345 ? -15.033 -14.627 -60.443 1.00 28.74 514 LEU B C 1
ATOM 5541 O O . LEU B 1 345 ? -15.878 -13.775 -60.639 1.00 27.15 514 LEU B O 1
ATOM 5546 N N . GLU B 1 346 ? -14.785 -15.620 -61.307 1.00 29.70 515 GLU B N 1
ATOM 5547 C CA . GLU B 1 346 ? -15.576 -15.791 -62.571 1.00 30.11 515 GLU B CA 1
ATOM 5548 C C . GLU B 1 346 ? -16.991 -16.290 -62.280 1.00 31.22 515 GLU B C 1
ATOM 5549 O O . GLU B 1 346 ? -17.950 -15.712 -62.779 1.00 29.78 515 GLU B O 1
ATOM 5551 N N . LYS B 1 347 ? -17.113 -17.359 -61.490 1.00 31.89 516 LYS B N 1
ATOM 5552 C CA . LYS B 1 347 ? -18.431 -17.956 -61.145 1.00 32.74 516 LYS B CA 1
ATOM 5553 C C . LYS B 1 347 ? -19.402 -16.924 -60.473 1.00 32.38 516 LYS B C 1
ATOM 5554 O O . LYS B 1 347 ? -20.632 -16.824 -60.777 1.00 32.04 516 LYS B O 1
ATOM 5556 N N . THR B 1 348 ? -18.821 -16.115 -59.594 1.00 30.39 517 THR B N 1
ATOM 5557 C CA . THR B 1 348 ? -19.587 -15.149 -58.810 1.00 29.99 517 THR B CA 1
ATOM 5558 C C . THR B 1 348 ? -19.726 -13.748 -59.439 1.00 28.45 517 THR B C 1
ATOM 5559 O O . THR B 1 348 ? -20.443 -12.866 -58.892 1.00 27.67 517 THR B O 1
ATOM 5563 N N . LYS B 1 349 ? -18.960 -13.567 -60.519 1.00 27.33 518 LYS B N 1
ATOM 5564 C CA . LYS B 1 349 ? -18.941 -12.398 -61.389 1.00 27.41 518 LYS B CA 1
ATOM 5565 C C . LYS B 1 349 ? -18.374 -11.185 -60.639 1.00 26.79 518 LYS B C 1
ATOM 5566 O O . LYS B 1 349 ? -18.875 -10.061 -60.710 1.00 26.43 518 LYS B O 1
ATOM 5572 N N . SER B 1 350 ? -17.265 -11.444 -59.943 1.00 26.81 519 SER B N 1
ATOM 5573 C CA . SER B 1 350 ? -16.707 -10.573 -58.918 1.00 26.99 519 SER B CA 1
ATOM 5574 C C . SER B 1 350 ? -15.283 -10.167 -59.172 1.00 26.98 519 SER B C 1
ATOM 5575 O O . SER B 1 350 ? -14.543 -10.854 -59.893 1.00 25.80 519 SER B O 1
ATOM 5578 N N . LYS B 1 351 ? -14.900 -9.109 -58.456 1.00 25.57 520 LYS B N 1
ATOM 5579 C CA . LYS B 1 351 ? -13.519 -8.589 -58.361 1.00 25.50 520 LYS B CA 1
ATOM 5580 C C . LYS B 1 351 ? -12.900 -8.748 -56.929 1.00 24.26 520 LYS B C 1
ATOM 5581 O O . LYS B 1 351 ? -13.570 -8.571 -55.937 1.00 24.73 520 LYS B O 1
ATOM 5583 N N . ALA B 1 352 ? -11.614 -9.013 -56.868 1.00 23.20 521 ALA B N 1
ATOM 5584 C CA . ALA B 1 352 ? -10.854 -8.961 -55.671 1.00 23.42 521 ALA B CA 1
ATOM 5585 C C . ALA B 1 352 ? -10.531 -7.455 -55.283 1.00 24.20 521 ALA B C 1
ATOM 5586 O O . ALA B 1 352 ? -10.314 -6.597 -56.157 1.00 24.44 521 ALA B O 1
ATOM 5588 N N . ALA B 1 353 ? -10.630 -7.124 -54.000 1.00 24.47 522 ALA B N 1
ATOM 5589 C CA . ALA B 1 353 ? -10.081 -5.902 -53.485 1.00 24.29 522 ALA B CA 1
ATOM 5590 C C . ALA B 1 353 ? -8.612 -5.837 -53.847 1.00 25.70 522 ALA B C 1
ATOM 5591 O O . ALA B 1 353 ? -7.865 -6.805 -53.647 1.00 26.49 522 ALA B O 1
ATOM 5593 N N . PRO B 1 354 ? -8.188 -4.715 -54.469 1.00 27.55 523 PRO B N 1
ATOM 5594 C CA . PRO B 1 354 ? -6.781 -4.573 -54.860 1.00 27.37 523 PRO B CA 1
ATOM 5595 C C . PRO B 1 354 ? -5.808 -4.667 -53.650 1.00 28.48 523 PRO B C 1
ATOM 5596 O O . PRO B 1 354 ? -6.066 -4.113 -52.547 1.00 26.47 523 PRO B O 1
ATOM 5600 N N . SER B 1 355 ? -4.714 -5.376 -53.838 1.00 28.17 524 SER B N 1
ATOM 5601 C CA . SER B 1 355 ? -3.808 -5.560 -52.769 1.00 29.98 524 SER B CA 1
ATOM 5602 C C . SER B 1 355 ? -3.287 -4.268 -52.216 1.00 29.85 524 SER B C 1
ATOM 5603 O O . SER B 1 355 ? -2.897 -4.196 -51.027 1.00 28.61 524 SER B O 1
ATOM 5606 N N . ARG B 1 356 ? -3.355 -3.204 -53.001 1.00 29.63 525 ARG B N 1
ATOM 5607 C CA . ARG B 1 356 ? -2.844 -1.909 -52.490 1.00 31.09 525 ARG B CA 1
ATOM 5608 C C . ARG B 1 356 ? -3.590 -1.363 -51.280 1.00 31.30 525 ARG B C 1
ATOM 5609 O O . ARG B 1 356 ? -3.006 -0.620 -50.504 1.00 32.47 525 ARG B O 1
ATOM 5617 N N . LEU B 1 357 ? -4.854 -1.759 -51.120 1.00 29.06 526 LEU B N 1
ATOM 5618 C CA . LEU B 1 357 ? -5.673 -1.315 -50.031 1.00 29.10 526 LEU B CA 1
ATOM 5619 C C . LEU B 1 357 ? -5.339 -1.928 -48.663 1.00 28.17 526 LEU B C 1
ATOM 5620 O O . LEU B 1 357 ? -5.753 -1.429 -47.683 1.00 28.63 526 LEU B O 1
ATOM 5625 N N . PHE B 1 358 ? -4.549 -2.985 -48.607 1.00 31.12 527 PHE B N 1
ATOM 5626 C CA . PHE B 1 358 ? -4.302 -3.671 -47.367 1.00 31.56 527 PHE B CA 1
ATOM 5627 C C . PHE B 1 358 ? -2.946 -3.235 -46.766 1.00 35.08 527 PHE B C 1
ATOM 5628 O O . PHE B 1 358 ? -2.041 -2.867 -47.483 1.00 35.68 527 PHE B O 1
ATOM 5636 N N . ASN B 1 359 ? -2.818 -3.294 -45.455 1.00 38.78 528 ASN B N 1
ATOM 5637 C CA . ASN B 1 359 ? -1.504 -3.167 -44.840 1.00 43.70 528 ASN B CA 1
ATOM 5638 C C . ASN B 1 359 ? -0.963 -4.540 -44.374 1.00 45.56 528 ASN B C 1
ATOM 5639 O O . ASN B 1 359 ? -1.304 -5.053 -43.296 1.00 46.33 528 ASN B O 1
ATOM 5644 N N . MET B 1 360 ? -0.092 -5.098 -45.197 1.00 49.60 529 MET B N 1
ATOM 5645 C CA . MET B 1 360 ? 0.325 -6.474 -45.094 1.00 52.23 529 MET B CA 1
ATOM 5646 C C . MET B 1 360 ? 1.672 -6.539 -44.409 1.00 54.03 529 MET B C 1
ATOM 5647 O O . MET B 1 360 ? 2.040 -7.608 -43.875 1.00 53.99 529 MET B O 1
ATOM 5652 N N . ASP B 1 361 ? 2.396 -5.409 -44.457 1.00 55.72 530 ASP B N 1
ATOM 5653 C CA . ASP B 1 361 ? 3.798 -5.272 -44.011 1.00 57.91 530 ASP B CA 1
ATOM 5654 C C . ASP B 1 361 ? 4.316 -6.409 -43.101 1.00 59.88 530 ASP B C 1
ATOM 5655 O O . ASP B 1 361 ? 3.593 -7.380 -42.825 1.00 60.60 530 ASP B O 1
ATOM 5660 N N . CYS B 1 362 ? 5.575 -6.287 -42.659 1.00 60.71 531 CYS B N 1
ATOM 5661 C CA . CYS B 1 362 ? 6.097 -7.076 -41.532 1.00 62.29 531 CYS B CA 1
ATOM 5662 C C . CYS B 1 362 ? 7.138 -6.223 -40.795 1.00 61.37 531 CYS B C 1
ATOM 5663 O O . CYS B 1 362 ? 8.261 -6.053 -41.324 1.00 62.39 531 CYS B O 1
ATOM 5666 N N . PRO B 1 363 ? 6.763 -5.645 -39.621 1.00 60.06 532 PRO B N 1
ATOM 5667 C CA . PRO B 1 363 ? 7.795 -5.070 -38.731 1.00 59.25 532 PRO B CA 1
ATOM 5668 C C . PRO B 1 363 ? 8.626 -6.233 -38.139 1.00 57.85 532 PRO B C 1
ATOM 5669 O O . PRO B 1 363 ? 8.124 -7.359 -38.047 1.00 58.06 532 PRO B O 1
ATOM 5673 N N . ASN B 1 364 ? 9.889 -5.986 -37.792 1.00 55.75 533 ASN B N 1
ATOM 5674 C CA . ASN B 1 364 ? 10.696 -6.981 -37.098 1.00 52.21 533 ASN B CA 1
ATOM 5675 C C . ASN B 1 364 ? 10.228 -7.089 -35.619 1.00 50.41 533 ASN B C 1
ATOM 5676 O O . ASN B 1 364 ? 10.867 -6.534 -34.700 1.00 49.69 533 ASN B O 1
ATOM 5678 N N . HIS B 1 365 ? 9.106 -7.800 -35.425 1.00 46.63 534 HIS B N 1
ATOM 5679 C CA . HIS B 1 365 ? 8.418 -7.934 -34.148 1.00 44.00 534 HIS B CA 1
ATOM 5680 C C . HIS B 1 365 ? 9.134 -8.838 -33.110 1.00 41.60 534 HIS B C 1
ATOM 5681 O O . HIS B 1 365 ? 8.957 -8.672 -31.902 1.00 41.37 534 HIS B O 1
ATOM 5688 N N . GLY B 1 366 ? 9.944 -9.776 -33.571 1.00 37.14 535 GLY B N 1
ATOM 5689 C CA . GLY B 1 366 ? 10.679 -10.600 -32.639 1.00 34.33 535 GLY B CA 1
ATOM 5690 C C . GLY B 1 366 ? 9.934 -11.811 -32.103 1.00 30.86 535 GLY B C 1
ATOM 5691 O O . GLY B 1 366 ? 10.407 -12.448 -31.203 1.00 30.29 535 GLY B O 1
ATOM 5692 N N . PHE B 1 367 ? 8.767 -12.140 -32.654 1.00 28.83 536 PHE B N 1
ATOM 5693 C CA . PHE B 1 367 ? 8.097 -13.419 -32.323 1.00 26.36 536 PHE B CA 1
ATOM 5694 C C . PHE B 1 367 ? 8.773 -14.549 -33.077 1.00 26.80 536 PHE B C 1
ATOM 5695 O O . PHE B 1 367 ? 9.124 -14.385 -34.230 1.00 26.25 536 PHE B O 1
ATOM 5703 N N . LYS B 1 368 ? 8.965 -15.688 -32.453 1.00 25.71 537 LYS B N 1
ATOM 5704 C CA . LYS B 1 368 ? 9.563 -16.796 -33.138 1.00 26.70 537 LYS B CA 1
ATOM 5705 C C . LYS B 1 368 ? 8.724 -18.071 -32.825 1.00 27.26 537 LYS B C 1
ATOM 5706 O O . LYS B 1 368 ? 8.223 -18.242 -31.699 1.00 26.44 537 LYS B O 1
ATOM 5709 N N . VAL B 1 369 ? 8.676 -18.995 -33.790 1.00 25.41 538 VAL B N 1
ATOM 5710 C CA . VAL B 1 369 ? 8.010 -20.244 -33.610 1.00 24.66 538 VAL B CA 1
ATOM 5711 C C . VAL B 1 369 ? 8.588 -20.929 -32.392 1.00 24.18 538 VAL B C 1
ATOM 5712 O O . VAL B 1 369 ? 9.804 -21.012 -32.228 1.00 24.84 538 VAL B O 1
ATOM 5716 N N . GLY B 1 370 ? 7.710 -21.408 -31.517 1.00 23.42 539 GLY B N 1
ATOM 5717 C CA . GLY B 1 370 ? 8.127 -22.116 -30.300 1.00 20.92 539 GLY B CA 1
ATOM 5718 C C . GLY B 1 370 ? 8.096 -21.300 -29.044 1.00 22.15 539 GLY B C 1
ATOM 5719 O O . GLY B 1 370 ? 8.148 -21.873 -27.945 1.00 21.15 539 GLY B O 1
ATOM 5720 N N . MET B 1 371 ? 8.002 -19.955 -29.165 1.00 22.12 540 MET B N 1
ATOM 5721 C CA . MET B 1 371 ? 8.133 -19.079 -27.973 1.00 20.45 540 MET B CA 1
ATOM 5722 C C . MET B 1 371 ? 6.881 -19.202 -27.094 1.00 21.00 540 MET B C 1
ATOM 5723 O O . MET B 1 371 ? 5.775 -19.245 -27.607 1.00 21.11 540 MET B O 1
ATOM 5728 N N . LYS B 1 372 ? 7.036 -19.268 -25.774 1.00 18.24 541 LYS B N 1
ATOM 5729 C CA . LYS B 1 372 ? 5.884 -19.330 -24.904 1.00 19.72 541 LYS B CA 1
ATOM 5730 C C . LYS B 1 372 ? 5.352 -17.922 -24.544 1.00 19.40 541 LYS B C 1
ATOM 5731 O O . LYS B 1 372 ? 6.155 -16.953 -24.449 1.00 19.95 541 LYS B O 1
ATOM 5737 N N . LEU B 1 373 ? 4.066 -17.850 -24.213 1.00 17.55 542 LEU B N 1
ATOM 5738 C CA . LEU B 1 373 ? 3.430 -16.598 -23.796 1.00 20.10 542 LEU B CA 1
ATOM 5739 C C . LEU B 1 373 ? 2.082 -16.837 -23.121 1.00 20.23 542 LEU B C 1
ATOM 5740 O O . LEU B 1 373 ? 1.667 -17.993 -22.931 1.00 20.86 542 LEU B O 1
ATOM 5745 N N . GLU B 1 374 ? 1.406 -15.779 -22.705 1.00 18.00 543 GLU B N 1
ATOM 5746 C CA . GLU B 1 374 ? 0.126 -15.959 -22.103 1.00 17.30 543 GLU B CA 1
ATOM 5747 C C . GLU B 1 374 ? -0.909 -15.421 -23.077 1.00 17.88 543 GLU B C 1
ATOM 5748 O O . GLU B 1 374 ? -0.862 -14.235 -23.533 1.00 19.04 543 GLU B O 1
ATOM 5754 N N . ALA B 1 375 ? -1.874 -16.251 -23.451 1.00 18.21 544 ALA B N 1
ATOM 5755 C CA . ALA B 1 375 ? -2.800 -15.749 -24.481 1.00 16.40 544 ALA B CA 1
ATOM 5756 C C . ALA B 1 375 ? -4.266 -15.799 -24.005 1.00 18.10 544 ALA B C 1
ATOM 5757 O O . ALA B 1 375 ? -4.713 -16.812 -23.467 1.00 15.68 544 ALA B O 1
ATOM 5759 N N . VAL B 1 376 ? -5.046 -14.764 -24.324 1.00 20.53 545 VAL B N 1
ATOM 5760 C CA . VAL B 1 376 ? -6.502 -14.840 -24.172 1.00 20.45 545 VAL B CA 1
ATOM 5761 C C . VAL B 1 376 ? -7.074 -15.879 -25.160 1.00 20.74 545 VAL B C 1
ATOM 5762 O O . VAL B 1 376 ? -6.698 -15.918 -26.345 1.00 20.36 545 VAL B O 1
ATOM 5766 N N . ASP B 1 377 ? -7.920 -16.744 -24.625 1.00 19.74 546 ASP B N 1
ATOM 5767 C CA . ASP B 1 377 ? -8.731 -17.665 -25.437 1.00 22.47 546 ASP B CA 1
ATOM 5768 C C . ASP B 1 377 ? -9.919 -16.839 -25.965 1.00 22.04 546 ASP B C 1
ATOM 5769 O O . ASP B 1 377 ? -10.796 -16.482 -25.220 1.00 23.08 546 ASP B O 1
ATOM 5774 N N . LEU B 1 378 ? -9.877 -16.443 -27.230 1.00 24.17 547 LEU B N 1
ATOM 5775 C CA . LEU B 1 378 ? -10.744 -15.347 -27.711 1.00 25.44 547 LEU B CA 1
ATOM 5776 C C . LEU B 1 378 ? -12.222 -15.804 -27.798 1.00 26.81 547 LEU B C 1
ATOM 5777 O O . LEU B 1 378 ? -13.156 -14.980 -27.848 1.00 25.56 547 LEU B O 1
ATOM 5782 N N . MET B 1 379 ? -12.409 -17.122 -27.796 1.00 27.11 548 MET B N 1
ATOM 5783 C CA . MET B 1 379 ? -13.746 -17.736 -27.826 1.00 27.69 548 MET B CA 1
ATOM 5784 C C . MET B 1 379 ? -14.379 -17.710 -26.438 1.00 28.45 548 MET B C 1
ATOM 5785 O O . MET B 1 379 ? -15.643 -17.756 -26.299 1.00 29.10 548 MET B O 1
ATOM 5790 N N . GLU B 1 380 ? -13.506 -17.648 -25.403 1.00 25.78 549 GLU B N 1
ATOM 5791 C CA . GLU B 1 380 ? -13.932 -17.568 -24.043 1.00 25.29 549 GLU B CA 1
ATOM 5792 C C . GLU B 1 380 ? -12.954 -16.598 -23.288 1.00 24.50 549 GLU B C 1
ATOM 5793 O O . GLU B 1 380 ? -12.104 -17.041 -22.512 1.00 21.80 549 GLU B O 1
ATOM 5799 N N . PRO B 1 381 ? -13.098 -15.271 -23.521 1.00 22.23 550 PRO B N 1
ATOM 5800 C CA . PRO B 1 381 ? -12.040 -14.322 -23.193 1.00 22.49 550 PRO B CA 1
ATOM 5801 C C . PRO B 1 381 ? -11.804 -13.968 -21.701 1.00 22.29 550 PRO B C 1
ATOM 5802 O O . PRO B 1 381 ? -10.856 -13.260 -21.405 1.00 24.24 550 PRO B O 1
ATOM 5806 N N . ARG B 1 382 ? -12.604 -14.515 -20.771 1.00 21.96 551 ARG B N 1
ATOM 5807 C CA . ARG B 1 382 ? -12.261 -14.410 -19.399 1.00 21.14 551 ARG B CA 1
ATOM 5808 C C . ARG B 1 382 ? -11.048 -15.323 -19.196 1.00 19.89 551 ARG B C 1
ATOM 5809 O O . ARG B 1 382 ? -10.356 -15.123 -18.242 1.00 20.46 551 ARG B O 1
ATOM 5817 N N . LEU B 1 383 ? -10.738 -16.268 -20.091 1.00 19.67 552 LEU B N 1
ATOM 5818 C CA . LEU B 1 383 ? -9.593 -17.213 -19.843 1.00 20.10 552 LEU B CA 1
ATOM 5819 C C . LEU B 1 383 ? -8.304 -16.679 -20.444 1.00 19.28 552 LEU B C 1
ATOM 5820 O O . LEU B 1 383 ? -8.284 -16.307 -21.590 1.00 18.63 552 LEU B O 1
ATOM 5825 N N . ILE B 1 384 ? -7.205 -16.621 -19.662 1.00 18.60 553 ILE B N 1
ATOM 5826 C CA . ILE B 1 384 ? -5.934 -16.385 -20.243 1.00 17.62 553 ILE B CA 1
ATOM 5827 C C . ILE B 1 384 ? -5.165 -17.652 -19.950 1.00 18.16 553 ILE B C 1
ATOM 5828 O O . ILE B 1 384 ? -5.152 -18.136 -18.820 1.00 19.68 553 ILE B O 1
ATOM 5833 N N . CYS B 1 385 ? -4.404 -18.125 -20.907 1.00 18.00 554 CYS B N 1
ATOM 5834 C CA . CYS B 1 385 ? -3.897 -19.480 -20.884 1.00 15.63 554 CYS B CA 1
ATOM 5835 C C . CYS B 1 385 ? -2.437 -19.492 -21.307 1.00 16.68 554 CYS B C 1
ATOM 5836 O O . CYS B 1 385 ? -1.984 -18.728 -22.192 1.00 17.74 554 CYS B O 1
ATOM 5839 N N . VAL B 1 386 ? -1.742 -20.509 -20.857 1.00 17.52 555 VAL B N 1
ATOM 5840 C CA . VAL B 1 386 ? -0.377 -20.866 -21.297 1.00 18.96 555 VAL B CA 1
ATOM 5841 C C . VAL B 1 386 ? -0.433 -21.191 -22.798 1.00 19.74 555 VAL B C 1
ATOM 5842 O O . VAL B 1 386 ? -1.303 -21.982 -23.261 1.00 20.39 555 VAL B O 1
ATOM 5846 N N . ALA B 1 387 ? 0.459 -20.578 -23.561 1.00 18.88 556 ALA B N 1
ATOM 5847 C CA . ALA B 1 387 ? 0.416 -20.748 -24.988 1.00 20.05 556 ALA B CA 1
ATOM 5848 C C . ALA B 1 387 ? 1.780 -20.652 -25.652 1.00 20.23 556 ALA B C 1
ATOM 5849 O O . ALA B 1 387 ? 2.803 -20.265 -25.046 1.00 19.19 556 ALA B O 1
ATOM 5851 N N . THR B 1 388 ? 1.763 -21.040 -26.923 1.00 22.48 557 THR B N 1
ATOM 5852 C CA . THR B 1 388 ? 2.940 -21.151 -27.779 1.00 23.76 557 THR B CA 1
ATOM 5853 C C . THR B 1 388 ? 2.691 -20.530 -29.160 1.00 23.39 557 THR B C 1
ATOM 5854 O O . THR B 1 388 ? 1.602 -20.696 -29.746 1.00 22.06 557 THR B O 1
ATOM 5858 N N . VAL B 1 389 ? 3.704 -19.833 -29.663 1.00 22.12 558 VAL B N 1
ATOM 5859 C CA . VAL B 1 389 ? 3.673 -19.396 -31.088 1.00 21.24 558 VAL B CA 1
ATOM 5860 C C . VAL B 1 389 ? 3.913 -20.631 -31.982 1.00 22.70 558 VAL B C 1
ATOM 5861 O O . VAL B 1 389 ? 5.011 -21.253 -31.948 1.00 22.32 558 VAL B O 1
ATOM 5865 N N . LYS B 1 390 ? 2.889 -21.001 -32.759 1.00 24.94 559 LYS B N 1
ATOM 5866 C CA . LYS B 1 390 ? 2.944 -22.163 -33.632 1.00 26.24 559 LYS B CA 1
ATOM 5867 C C . LYS B 1 390 ? 3.364 -21.722 -35.069 1.00 26.29 559 LYS B C 1
ATOM 5868 O O . LYS B 1 390 ? 4.011 -22.467 -35.769 1.00 27.51 559 LYS B O 1
ATOM 5874 N N . ARG B 1 391 ? 2.994 -20.525 -35.495 1.00 25.39 560 ARG B N 1
ATOM 5875 C CA . ARG B 1 391 ? 3.413 -19.994 -36.817 1.00 25.50 560 ARG B CA 1
ATOM 5876 C C . ARG B 1 391 ? 3.648 -18.499 -36.711 1.00 25.38 560 ARG B C 1
ATOM 5877 O O . ARG B 1 391 ? 2.933 -17.825 -36.005 1.00 24.92 560 ARG B O 1
ATOM 5885 N N . VAL B 1 392 ? 4.576 -17.982 -37.491 1.00 25.13 561 VAL B N 1
ATOM 5886 C CA . VAL B 1 392 ? 4.715 -16.563 -37.670 1.00 24.88 561 VAL B CA 1
ATOM 5887 C C . VAL B 1 392 ? 4.612 -16.360 -39.207 1.00 26.38 561 VAL B C 1
ATOM 5888 O O . VAL B 1 392 ? 5.384 -16.957 -39.953 1.00 25.79 561 VAL B O 1
ATOM 5892 N N . VAL B 1 393 ? 3.598 -15.622 -39.666 1.00 27.91 562 VAL B N 1
ATOM 5893 C CA . VAL B 1 393 ? 3.355 -15.425 -41.106 1.00 29.85 562 VAL B CA 1
ATOM 5894 C C . VAL B 1 393 ? 3.284 -13.953 -41.334 1.00 31.57 562 VAL B C 1
ATOM 5895 O O . VAL B 1 393 ? 2.226 -13.337 -41.150 1.00 30.94 562 VAL B O 1
ATOM 5899 N N . HIS B 1 394 ? 4.449 -13.397 -41.652 1.00 35.47 563 HIS B N 1
ATOM 5900 C CA . HIS B 1 394 ? 4.677 -11.953 -41.574 1.00 38.73 563 HIS B CA 1
ATOM 5901 C C . HIS B 1 394 ? 4.243 -11.467 -40.185 1.00 39.09 563 HIS B C 1
ATOM 5902 O O . HIS B 1 394 ? 4.880 -11.827 -39.169 1.00 40.35 563 HIS B O 1
ATOM 5909 N N . ARG B 1 395 ? 3.144 -10.719 -40.166 1.00 38.92 564 ARG B N 1
ATOM 5910 C CA . ARG B 1 395 ? 2.482 -10.106 -38.999 1.00 39.40 564 ARG B CA 1
ATOM 5911 C C . ARG B 1 395 ? 1.544 -11.005 -38.156 1.00 38.55 564 ARG B C 1
ATOM 5912 O O . ARG B 1 395 ? 0.856 -10.486 -37.239 1.00 39.51 564 ARG B O 1
ATOM 5920 N N . LEU B 1 396 ? 1.340 -12.241 -38.585 1.00 34.74 565 LEU B N 1
ATOM 5921 C CA . LEU B 1 396 ? 0.205 -13.010 -38.083 1.00 29.73 565 LEU B CA 1
ATOM 5922 C C . LEU B 1 396 ? 0.877 -14.065 -37.302 1.00 26.57 565 LEU B C 1
ATOM 5923 O O . LEU B 1 396 ? 1.873 -14.643 -37.801 1.00 26.71 565 LEU B O 1
ATOM 5928 N N . LEU B 1 397 ? 0.362 -14.369 -36.108 1.00 23.86 566 LEU B N 1
ATOM 5929 C CA . LEU B 1 397 ? 0.805 -15.531 -35.396 1.00 22.37 566 LEU B CA 1
ATOM 5930 C C . LEU B 1 397 ? -0.336 -16.515 -35.324 1.00 22.80 566 LEU B C 1
ATOM 5931 O O . LEU B 1 397 ? -1.539 -16.153 -35.166 1.00 24.23 566 LEU B O 1
ATOM 5936 N N . SER B 1 398 ? 0.035 -17.774 -35.367 1.00 21.65 567 SER B N 1
ATOM 5937 C CA . SER B 1 398 ? -0.901 -18.792 -34.967 1.00 22.79 567 SER B CA 1
ATOM 5938 C C . SER B 1 398 ? -0.494 -19.167 -33.562 1.00 21.72 567 SER B C 1
ATOM 5939 O O . SER B 1 398 ? 0.639 -19.494 -33.279 1.00 24.65 567 SER B O 1
ATOM 5942 N N . ILE B 1 399 ? -1.453 -19.089 -32.669 1.00 22.40 568 ILE B N 1
ATOM 5943 C CA . ILE B 1 399 ? -1.292 -19.354 -31.250 1.00 22.38 568 ILE B CA 1
ATOM 5944 C C . ILE B 1 399 ? -1.885 -20.732 -30.883 1.00 21.45 568 ILE B C 1
ATOM 5945 O O . ILE B 1 399 ? -3.052 -20.945 -31.106 1.00 22.39 568 ILE B O 1
ATOM 5950 N N . HIS B 1 400 ? -1.083 -21.628 -30.271 1.00 22.61 569 HIS B N 1
ATOM 5951 C CA . HIS B 1 400 ? -1.556 -22.921 -29.797 1.00 19.92 569 HIS B CA 1
ATOM 5952 C C . HIS B 1 400 ? -1.627 -22.878 -28.259 1.00 19.45 569 HIS B C 1
ATOM 5953 O O . HIS B 1 400 ? -0.705 -22.399 -27.572 1.00 19.13 569 HIS B O 1
ATOM 5960 N N . PHE B 1 401 ? -2.734 -23.356 -27.734 1.00 18.81 570 PHE B N 1
ATOM 5961 C CA . PHE B 1 401 ? -2.949 -23.487 -26.288 1.00 19.70 570 PHE B CA 1
ATOM 5962 C C . PHE B 1 401 ? -2.498 -24.923 -25.941 1.00 20.78 570 PHE B C 1
ATOM 5963 O O . PHE B 1 401 ? -3.118 -25.914 -26.343 1.00 19.99 570 PHE B O 1
ATOM 5971 N N . ASP B 1 402 ? -1.369 -24.974 -25.270 1.00 22.53 571 ASP B N 1
ATOM 5972 C CA . ASP B 1 402 ? -0.671 -26.152 -24.814 1.00 24.08 571 ASP B CA 1
ATOM 5973 C C . ASP B 1 402 ? -1.610 -27.055 -24.113 1.00 23.98 571 ASP B C 1
ATOM 5974 O O . ASP B 1 402 ? -2.274 -26.640 -23.189 1.00 24.89 571 ASP B O 1
ATOM 5979 N N . GLY B 1 403 ? -1.685 -28.303 -24.549 1.00 26.38 572 GLY B N 1
ATOM 5980 C CA . GLY B 1 403 ? -2.556 -29.270 -23.869 1.00 27.39 572 GLY B CA 1
ATOM 5981 C C . GLY B 1 403 ? -3.864 -29.451 -24.620 1.00 27.71 572 GLY B C 1
ATOM 5982 O O . GLY B 1 403 ? -4.575 -30.414 -24.407 1.00 28.07 572 GLY B O 1
ATOM 5983 N N . TRP B 1 404 ? -4.198 -28.522 -25.514 1.00 27.64 573 TRP B N 1
ATOM 5984 C CA . TRP B 1 404 ? -5.459 -28.558 -26.194 1.00 24.62 573 TRP B CA 1
ATOM 5985 C C . TRP B 1 404 ? -5.257 -28.982 -27.671 1.00 25.94 573 TRP B C 1
ATOM 5986 O O . TRP B 1 404 ? -4.165 -28.832 -28.213 1.00 26.10 573 TRP B O 1
ATOM 5997 N N . ASP B 1 405 ? -6.339 -29.437 -28.308 1.00 24.19 574 ASP B N 1
ATOM 5998 C CA . ASP B 1 405 ? -6.311 -29.837 -29.708 1.00 25.78 574 ASP B CA 1
ATOM 5999 C C . ASP B 1 405 ? -6.108 -28.592 -30.559 1.00 25.21 574 ASP B C 1
ATOM 6000 O O . ASP B 1 405 ? -6.418 -27.465 -30.127 1.00 25.67 574 ASP B O 1
ATOM 6002 N N . SER B 1 406 ? -5.542 -28.811 -31.741 1.00 23.49 575 SER B N 1
ATOM 6003 C CA . SER B 1 406 ? -5.423 -27.836 -32.780 1.00 23.21 575 SER B CA 1
ATOM 6004 C C . SER B 1 406 ? -6.681 -27.117 -33.164 1.00 21.36 575 SER B C 1
ATOM 6005 O O . SER B 1 406 ? -6.568 -26.043 -33.674 1.00 18.24 575 SER B O 1
ATOM 6008 N N . GLU B 1 407 ? -7.866 -27.724 -33.031 1.00 21.46 576 GLU B N 1
ATOM 6009 C CA . GLU B 1 407 ? -9.148 -26.927 -33.240 1.00 22.20 576 GLU B CA 1
ATOM 6010 C C . GLU B 1 407 ? -9.254 -25.670 -32.347 1.00 21.78 576 GLU B C 1
ATOM 6011 O O . GLU B 1 407 ? -9.978 -24.768 -32.663 1.00 22.00 576 GLU B O 1
ATOM 6014 N N . TYR B 1 408 ? -8.478 -25.592 -31.268 1.00 21.43 577 TYR B N 1
ATOM 6015 C CA . TYR B 1 408 ? -8.455 -24.370 -30.437 1.00 23.14 577 TYR B CA 1
ATOM 6016 C C . TYR B 1 408 ? -7.474 -23.278 -30.825 1.00 22.67 577 TYR B C 1
ATOM 6017 O O . TYR B 1 408 ? -7.555 -22.179 -30.315 1.00 22.69 577 TYR B O 1
ATOM 6026 N N . ASP B 1 409 ? -6.581 -23.565 -31.771 1.00 23.01 578 ASP B N 1
ATOM 6027 C CA . ASP B 1 409 ? -5.622 -22.586 -32.244 1.00 22.72 578 ASP B CA 1
ATOM 6028 C C . ASP B 1 409 ? -6.306 -21.345 -32.800 1.00 21.57 578 ASP B C 1
ATOM 6029 O O . ASP B 1 409 ? -7.403 -21.430 -33.291 1.00 21.84 578 ASP B O 1
ATOM 6034 N N . GLN B 1 410 ? -5.613 -20.199 -32.682 1.00 21.73 579 GLN B N 1
ATOM 6035 C CA . GLN B 1 410 ? -6.081 -18.891 -33.052 1.00 21.02 579 GLN B CA 1
ATOM 6036 C C . GLN B 1 410 ? -5.055 -18.107 -33.798 1.00 20.05 579 GLN B C 1
ATOM 6037 O O . GLN B 1 410 ? -3.899 -18.003 -33.381 1.00 21.20 579 GLN B O 1
ATOM 6043 N N . TRP B 1 411 ? -5.513 -17.517 -34.879 1.00 20.55 580 TRP B N 1
ATOM 6044 C CA . TRP B 1 411 ? -4.804 -16.511 -35.637 1.00 22.28 580 TRP B CA 1
ATOM 6045 C C . TRP B 1 411 ? -5.021 -15.164 -34.994 1.00 22.91 580 TRP B C 1
ATOM 6046 O O . TRP B 1 411 ? -6.155 -14.722 -34.869 1.00 21.68 580 TRP B O 1
ATOM 6057 N N . VAL B 1 412 ? -3.903 -14.486 -34.716 1.00 22.87 581 VAL B N 1
ATOM 6058 C CA . VAL B 1 412 ? -3.939 -13.136 -34.185 1.00 23.29 581 VAL B CA 1
ATOM 6059 C C . VAL B 1 412 ? -2.797 -12.322 -34.816 1.00 22.98 581 VAL B C 1
ATOM 6060 O O . VAL B 1 412 ? -1.794 -12.851 -35.221 1.00 21.09 581 VAL B O 1
ATOM 6064 N N . ASP B 1 413 ? -2.948 -11.021 -34.832 1.00 24.76 582 ASP B N 1
ATOM 6065 C CA . ASP B 1 413 ? -1.896 -10.070 -35.285 1.00 26.48 582 ASP B CA 1
ATOM 6066 C C . ASP B 1 413 ? -0.792 -10.006 -34.202 1.00 24.56 582 ASP B C 1
ATOM 6067 O O . ASP B 1 413 ? -1.062 -10.123 -33.013 1.00 26.15 582 ASP B O 1
ATOM 6072 N N . CYS B 1 414 ? 0.464 -9.909 -34.603 1.00 23.53 583 CYS B N 1
ATOM 6073 C CA . CYS B 1 414 ? 1.585 -9.788 -33.666 1.00 22.75 583 CYS B CA 1
ATOM 6074 C C . CYS B 1 414 ? 1.481 -8.576 -32.739 1.00 20.28 583 CYS B C 1
ATOM 6075 O O . CYS B 1 414 ? 2.075 -8.583 -31.705 1.00 21.89 583 CYS B O 1
ATOM 6078 N N . GLU B 1 415 ? 0.665 -7.576 -33.068 1.00 21.15 584 GLU B N 1
ATOM 6079 C CA . GLU B 1 415 ? 0.406 -6.450 -32.155 1.00 23.01 584 GLU B CA 1
ATOM 6080 C C . GLU B 1 415 ? -0.940 -6.504 -31.383 1.00 23.39 584 GLU B C 1
ATOM 6081 O O . GLU B 1 415 ? -1.343 -5.527 -30.757 1.00 21.40 584 GLU B O 1
ATOM 6087 N N . SER B 1 416 ? -1.610 -7.640 -31.444 1.00 24.31 585 SER B N 1
ATOM 6088 C CA . SER B 1 416 ? -2.825 -7.929 -30.626 1.00 23.62 585 SER B CA 1
ATOM 6089 C C . SER B 1 416 ? -2.634 -7.524 -29.132 1.00 23.51 585 SER B C 1
ATOM 6090 O O . SER B 1 416 ? -1.609 -7.834 -28.516 1.00 20.87 585 SER B O 1
ATOM 6093 N N . PRO B 1 417 ? -3.612 -6.765 -28.594 1.00 22.14 586 PRO B N 1
ATOM 6094 C CA . PRO B 1 417 ? -3.625 -6.424 -27.205 1.00 24.26 586 PRO B CA 1
ATOM 6095 C C . PRO B 1 417 ? -4.033 -7.654 -26.302 1.00 24.22 586 PRO B C 1
ATOM 6096 O O . PRO B 1 417 ? -4.045 -7.536 -25.094 1.00 25.25 586 PRO B O 1
ATOM 6100 N N . ASP B 1 418 ? -4.233 -8.815 -26.908 1.00 24.63 587 ASP B N 1
ATOM 6101 C CA . ASP B 1 418 ? -4.748 -10.057 -26.278 1.00 23.74 587 ASP B CA 1
ATOM 6102 C C . ASP B 1 418 ? -3.737 -11.196 -26.081 1.00 22.50 587 ASP B C 1
ATOM 6103 O O . ASP B 1 418 ? -4.090 -12.346 -25.643 1.00 19.90 587 ASP B O 1
ATOM 6108 N N . ILE B 1 419 ? -2.469 -10.826 -26.293 1.00 18.83 588 ILE B N 1
ATOM 6109 C CA . ILE B 1 419 ? -1.326 -11.711 -25.952 1.00 17.81 588 ILE B CA 1
ATOM 6110 C C . ILE B 1 419 ? -0.359 -10.977 -25.034 1.00 18.34 588 ILE B C 1
ATOM 6111 O O . ILE B 1 419 ? -0.247 -9.754 -25.111 1.00 18.00 588 ILE B O 1
ATOM 6116 N N . TYR B 1 420 ? 0.308 -11.716 -24.129 1.00 17.24 589 TYR B N 1
ATOM 6117 C CA . TYR B 1 420 ? 1.003 -11.132 -23.003 1.00 18.60 589 TYR B CA 1
ATOM 6118 C C . TYR B 1 420 ? 2.267 -11.942 -22.727 1.00 16.91 589 TYR B C 1
ATOM 6119 O O . TYR B 1 420 ? 2.315 -13.112 -23.038 1.00 18.24 589 TYR B O 1
ATOM 6128 N N . PRO B 1 421 ? 3.282 -11.302 -22.185 1.00 17.34 590 PRO B N 1
ATOM 6129 C CA . PRO B 1 421 ? 4.435 -12.148 -21.870 1.00 18.20 590 PRO B CA 1
ATOM 6130 C C . PRO B 1 421 ? 4.184 -13.069 -20.667 1.00 19.37 590 PRO B C 1
ATOM 6131 O O . PRO B 1 421 ? 3.237 -12.825 -19.858 1.00 20.13 590 PRO B O 1
ATOM 6135 N N . VAL B 1 422 ? 5.054 -14.071 -20.559 1.00 17.03 591 VAL B N 1
ATOM 6136 C CA . VAL B 1 422 ? 5.230 -14.864 -19.381 1.00 17.85 591 VAL B CA 1
ATOM 6137 C C . VAL B 1 422 ? 5.306 -13.888 -18.179 1.00 17.29 591 VAL B C 1
ATOM 6138 O O . VAL B 1 422 ? 6.081 -12.915 -18.189 1.00 17.66 591 VAL B O 1
ATOM 6142 N N . GLY B 1 423 ? 4.469 -14.153 -17.173 1.00 17.69 592 GLY B N 1
ATOM 6143 C CA . GLY B 1 423 ? 4.509 -13.417 -15.911 1.00 16.35 592 GLY B CA 1
ATOM 6144 C C . GLY B 1 423 ? 3.494 -12.283 -15.857 1.00 16.77 592 GLY B C 1
ATOM 6145 O O . GLY B 1 423 ? 3.397 -11.605 -14.834 1.00 15.96 592 GLY B O 1
ATOM 6146 N N . TRP B 1 424 ? 2.759 -12.079 -16.948 1.00 15.36 593 TRP B N 1
ATOM 6147 C CA . TRP B 1 424 ? 1.790 -10.960 -16.995 1.00 16.96 593 TRP B CA 1
ATOM 6148 C C . TRP B 1 424 ? 0.636 -11.201 -15.998 1.00 16.56 593 TRP B C 1
ATOM 6149 O O . TRP B 1 424 ? 0.263 -10.272 -15.264 1.00 17.67 593 TRP B O 1
ATOM 6160 N N . CYS B 1 425 ? 0.097 -12.436 -15.973 1.00 17.33 594 CYS B N 1
ATOM 6161 C CA . CYS B 1 425 ? -1.017 -12.803 -15.105 1.00 18.25 594 CYS B CA 1
ATOM 6162 C C . CYS B 1 425 ? -0.536 -12.626 -13.649 1.00 18.48 594 CYS B C 1
ATOM 6163 O O . CYS B 1 425 ? -1.195 -12.012 -12.793 1.00 16.79 594 CYS B O 1
ATOM 6166 N N . GLU B 1 426 ? 0.685 -13.059 -13.411 1.00 18.19 595 GLU B N 1
ATOM 6167 C CA . GLU B 1 426 ? 1.259 -12.892 -12.077 1.00 19.33 595 GLU B CA 1
ATOM 6168 C C . GLU B 1 426 ? 1.481 -11.422 -11.733 1.00 18.27 595 GLU B C 1
ATOM 6169 O O . GLU B 1 426 ? 1.181 -10.984 -10.618 1.00 18.15 595 GLU B O 1
ATOM 6175 N N . LEU B 1 427 ? 2.053 -10.653 -12.661 1.00 17.44 596 LEU B N 1
ATOM 6176 C CA . LEU B 1 427 ? 2.258 -9.236 -12.437 1.00 17.07 596 LEU B CA 1
ATOM 6177 C C . LEU B 1 427 ? 0.922 -8.473 -12.108 1.00 18.35 596 LEU B C 1
ATOM 6178 O O . LEU B 1 427 ? 0.919 -7.631 -11.226 1.00 17.38 596 LEU B O 1
ATOM 6183 N N . THR B 1 428 ? -0.177 -8.773 -12.801 1.00 17.46 597 THR B N 1
ATOM 6184 C CA . THR B 1 428 ? -1.437 -7.968 -12.652 1.00 19.15 597 THR B CA 1
ATOM 6185 C C . THR B 1 428 ? -2.368 -8.631 -11.649 1.00 21.01 597 THR B C 1
ATOM 6186 O O . THR B 1 428 ? -3.380 -8.017 -11.228 1.00 23.43 597 THR B O 1
ATOM 6190 N N . GLY B 1 429 ? -2.070 -9.879 -11.278 1.00 20.64 598 GLY B N 1
ATOM 6191 C CA . GLY B 1 429 ? -2.927 -10.621 -10.328 1.00 20.66 598 GLY B CA 1
ATOM 6192 C C . GLY B 1 429 ? -4.113 -11.369 -10.997 1.00 21.77 598 GLY B C 1
ATOM 6193 O O . GLY B 1 429 ? -4.991 -11.842 -10.296 1.00 23.39 598 GLY B O 1
ATOM 6194 N N . TYR B 1 430 ? -4.036 -11.603 -12.311 1.00 21.43 599 TYR B N 1
ATOM 6195 C CA . TYR B 1 430 ? -5.043 -12.343 -13.085 1.00 21.65 599 TYR B CA 1
ATOM 6196 C C . TYR B 1 430 ? -4.746 -13.823 -12.953 1.00 22.33 599 TYR B C 1
ATOM 6197 O O . TYR B 1 430 ? -3.582 -14.230 -12.787 1.00 21.64 599 TYR B O 1
ATOM 6206 N N . GLN B 1 431 ? -5.762 -14.684 -13.050 1.00 23.10 600 GLN B N 1
ATOM 6207 C CA . GLN B 1 431 ? -5.489 -16.136 -12.996 1.00 23.58 600 GLN B CA 1
ATOM 6208 C C . GLN B 1 431 ? -5.030 -16.702 -14.365 1.00 22.66 600 GLN B C 1
ATOM 6209 O O . GLN B 1 431 ? -5.621 -16.404 -15.367 1.00 22.80 600 GLN B O 1
ATOM 6215 N N . LEU B 1 432 ? -4.015 -17.576 -14.414 1.00 21.57 601 LEU B N 1
ATOM 6216 C CA . LEU B 1 432 ? -3.556 -18.123 -15.662 1.00 21.27 601 LEU B CA 1
ATOM 6217 C C . LEU B 1 432 ? -4.046 -19.603 -15.741 1.00 24.04 601 LEU B C 1
ATOM 6218 O O . LEU B 1 432 ? -3.772 -20.393 -14.817 1.00 25.63 601 LEU B O 1
ATOM 6223 N N . GLN B 1 433 ? -4.680 -20.011 -16.831 1.00 21.92 602 GLN B N 1
ATOM 6224 C CA . GLN B 1 433 ? -5.104 -21.414 -16.994 1.00 20.70 602 GLN B CA 1
ATOM 6225 C C . GLN B 1 433 ? -3.924 -22.338 -17.268 1.00 22.09 602 GLN B C 1
ATOM 6226 O O . GLN B 1 433 ? -3.127 -22.072 -18.169 1.00 21.12 602 GLN B O 1
ATOM 6232 N N . PRO B 1 434 ? -3.834 -23.482 -16.543 1.00 23.81 603 PRO B N 1
ATOM 6233 C CA . PRO B 1 434 ? -2.724 -24.399 -16.892 1.00 23.65 603 PRO B CA 1
ATOM 6234 C C . PRO B 1 434 ? -2.863 -25.031 -18.298 1.00 24.86 603 PRO B C 1
ATOM 6235 O O . PRO B 1 434 ? -4.023 -25.121 -18.829 1.00 23.05 603 PRO B O 1
ATOM 6239 N N . PRO B 1 435 ? -1.744 -25.580 -18.827 1.00 25.06 604 PRO B N 1
ATOM 6240 C CA . PRO B 1 435 ? -1.670 -26.194 -20.109 1.00 28.17 604 PRO B CA 1
ATOM 6241 C C . PRO B 1 435 ? -2.093 -27.634 -20.029 1.00 31.13 604 PRO B C 1
ATOM 6242 O O . PRO B 1 435 ? -1.257 -28.528 -20.309 1.00 31.08 604 PRO B O 1
ATOM 6246 N N . VAL B 1 436 ? -3.346 -27.829 -19.586 1.00 33.24 605 VAL B N 1
ATOM 6247 C CA . VAL B 1 436 ? -4.059 -29.089 -19.677 1.00 36.23 605 VAL B CA 1
ATOM 6248 C C . VAL B 1 436 ? -5.485 -28.920 -20.180 1.00 36.07 605 VAL B C 1
ATOM 6249 O O . VAL B 1 436 ? -6.150 -27.980 -19.790 1.00 36.08 605 VAL B O 1
ATOM 6253 N N . ALA B 1 437 ? -5.981 -29.881 -20.950 1.00 37.64 606 ALA B N 1
ATOM 6254 C CA . ALA B 1 437 ? -7.397 -29.904 -21.333 1.00 40.42 606 ALA B CA 1
ATOM 6255 C C . ALA B 1 437 ? -8.343 -30.279 -20.190 1.00 42.49 606 ALA B C 1
ATOM 6256 O O . ALA B 1 437 ? -8.705 -31.467 -20.032 1.00 44.60 606 ALA B O 1
ATOM 6258 N N . ALA B 1 438 ? -8.707 -29.282 -19.376 1.00 44.43 607 ALA B N 1
ATOM 6259 C CA . ALA B 1 438 ? -9.838 -29.366 -18.417 1.00 44.97 607 ALA B CA 1
ATOM 6260 C C . ALA B 1 438 ? -10.502 -28.004 -18.186 1.00 45.58 607 ALA B C 1
ATOM 6261 O O . ALA B 1 438 ? -9.958 -26.952 -18.579 1.00 44.46 607 ALA B O 1
ATOM 6263 N N . GLU B 1 439 ? -11.673 -28.026 -17.534 1.00 47.04 608 GLU B N 1
ATOM 6264 C CA . GLU B 1 439 ? -12.377 -26.789 -17.115 1.00 48.34 608 GLU B CA 1
ATOM 6265 C C . GLU B 1 439 ? -11.547 -26.024 -16.017 1.00 48.70 608 GLU B C 1
ATOM 6266 O O . GLU B 1 439 ? -10.676 -26.623 -15.353 1.00 48.25 608 GLU B O 1
ATOM 6268 N N . PRO B 1 440 ? -11.759 -24.692 -15.879 1.00 49.49 609 PRO B N 1
ATOM 6269 C CA . PRO B 1 440 ? -10.955 -23.884 -14.915 1.00 49.24 609 PRO B CA 1
ATOM 6270 C C . PRO B 1 440 ? -11.358 -24.013 -13.455 1.00 50.27 609 PRO B C 1
ATOM 6271 O O . PRO B 1 440 ? -10.562 -23.672 -12.545 1.00 51.20 609 PRO B O 1
#

Radius of gyration: 32.18 Å; Cα contacts (8 Å, |Δi|>4): 1621; chains: 2; bounding box: 74×66×105 Å

CATH classification: 2.30.30.140 (+3 more: 2.30.30.140, 2.30.30.140, 2.30.30.140)

Nearest PDB structures (foldseek):
  3f70-assembly1_A  TM=1.003E+00  e=1.083E-82  Homo sapiens
  4c5i-assembly1_A  TM=9.664E-01  e=6.235E-57  Homo sapiens
  3feo-assembly2_B  TM=9.538E-01  e=1.132E-55  Homo sapiens
  4c5e-assembly1_A  TM=9.540E-01  e=3.686E-49  Drosophila melanogaster
  4c5h-assembly1_A  TM=9.422E-01  e=2.742E-48  Drosophila melanogaster

Organism: Homo sapiens (NCBI:txid9606)

Solvent-accessible surface area: 38815 Å² total

GO terms:
  GO:0140005 histone H4K20me2 reader activity (F, IDA)
  GO:0005654 nucleoplasm (C, TAS)
  GO:0005634 nucleus (C, IDA)
  GO:0005515 protein binding (F, IPI)
  GO:0140117 histone H4K20me1 reader activity (F, IDA)
  GO:0042393 histone binding (F, IDA)

Secondary structure (DSSP, 8-state):
--S------HHHHHHHHT--BPPGGG-TTSTTGGGGGG--TT-EEEEE--S-----EEEEEEEEEETTEEEEEETT-TT--TT-EEEETTSTTEE-TTHHHHTT--B---TTTGGG-S-HHHHHHHHHTT--B--TTHHHHHHHHTS-SS-TT-EEEEE-TT-TT-EEEEEEEEEETTEEEEEE----EEEETT-TTEEETTHHHHHT--EEE--S----TT-EEEEEETTEEEEEEEEEEEEE-STTEEEEEE---EEEETT-TTEE-TTHHHHTT--EEPPBTB-SSS--HHHHHHHHT--BPPGGGS----------TT-EEEEE-TTSTT-EEEEEEEEEETTEEEEEETTS-GGG-EEEETT-TTEE-TTHHHHHTPPEEPSSSS--/-TT------HHHHHHHS-PPBPPGGG-TTSTTTTTTTS--TT-EEEEE-SS-S-SS--EEEEEEEEEETTEEEEEETT-TT--TT-EEEETTSTTEE-TTHHHHTT--B---TTTTTS-S-HHHHHHHHHTT--BPPTTHHHHHHHTT--S--TT-EEEEE-TT-TTEEEEEEEEEEETTEEEEEETTS-SS-EEEEETT-TTEE-TTHHHHHT-EES---BPPGGGS-PPPPEEESS----TT-EEEEEETTEEEEEEEEEEEEE-STTEEEEEE---EEEETT-TTEE-TTHHHHTT--EE-S-----HHHHHHHTT--BPPGGGS----------TT-EEEEE-TTSTT-EEEEEEEEEETTEEEEEETTS-GGG-EEEETT-TTEE-TTHHHHHT--EE-SSSS--